Protein 9GYI (pdb70)

Organism: Escherichia coli O157:H7 (NCBI:txid83334)

Radius of gyration: 47.5 Å; Cα contacts (8 Å, |Δi|>4): 2639; chains: 4; bounding box: 88×159×173 Å

B-factor: mean 63.69, std 11.11, range [38.86, 116.5]

Structure (mmCIF, N/CA/C/O backbone):
data_9GYI
#
_entry.id   9GYI
#
loop_
_atom_site.group_PDB
_atom_site.id
_atom_site.type_symbol
_atom_site.label_atom_id
_atom_site.label_alt_id
_atom_site.label_comp_id
_atom_site.label_asym_id
_atom_site.label_entity_id
_atom_site.label_seq_id
_atom_site.pdbx_PDB_ins_code
_atom_site.Cartn_x
_atom_site.Cartn_y
_atom_site.Cartn_z
_atom_site.occupancy
_atom_site.B_iso_or_equiv
_atom_site.auth_seq_id
_atom_site.auth_comp_id
_atom_site.auth_asym_id
_atom_site.auth_atom_id
_atom_site.pdbx_PDB_model_num
ATOM 1 N N . SER A 1 93 ? 505.751 505.967 368.101 1.00 70.25 93 SER B N 1
ATOM 2 C CA . SER A 1 93 ? 504.945 505.390 369.163 1.00 70.62 93 SER B CA 1
ATOM 3 C C . SER A 1 93 ? 505.758 504.365 369.939 1.00 70.44 93 SER B C 1
ATOM 4 O O . SER A 1 93 ? 505.752 503.176 369.622 1.00 69.29 93 SER B O 1
ATOM 7 N N . THR A 1 94 ? 506.460 504.846 370.960 1.00 73.94 94 THR B N 1
ATOM 8 C CA . THR A 1 94 ? 507.219 504.003 371.868 1.00 73.03 94 THR B CA 1
ATOM 9 C C . THR A 1 94 ? 506.734 504.266 373.286 1.00 74.32 94 THR B C 1
ATOM 10 O O . THR A 1 94 ? 506.263 505.361 373.600 1.00 76.92 94 THR B O 1
ATOM 14 N N . GLY A 1 95 ? 506.860 503.253 374.141 1.00 71.45 95 GLY B N 1
ATOM 15 C CA . GLY A 1 95 ? 506.307 503.267 375.485 1.00 68.46 95 GLY B CA 1
ATOM 16 C C . GLY A 1 95 ? 506.617 504.496 376.317 1.00 72.65 95 GLY B C 1
ATOM 17 O O . GLY A 1 95 ? 506.047 504.677 377.398 1.00 74.28 95 GLY B O 1
ATOM 18 N N . VAL A 1 96 ? 507.543 505.322 375.838 1.00 74.49 96 VAL B N 1
ATOM 19 C CA . VAL A 1 96 ? 507.774 506.667 376.361 1.00 75.05 96 VAL B CA 1
ATOM 20 C C . VAL A 1 96 ? 506.424 507.362 376.490 1.00 75.82 96 VAL B C 1
ATOM 21 O O . VAL A 1 96 ? 505.608 507.293 375.559 1.00 75.12 96 VAL B O 1
ATOM 25 N N . PRO A 1 97 ? 506.142 508.027 377.626 1.00 73.04 97 PRO B N 1
ATOM 26 C CA . PRO A 1 97 ? 504.790 508.542 377.889 1.00 69.65 97 PRO B CA 1
ATOM 27 C C . PRO A 1 97 ? 504.145 509.288 376.731 1.00 69.02 97 PRO B C 1
ATOM 28 O O . PRO A 1 97 ? 502.978 509.042 376.411 1.00 70.04 97 PRO B O 1
ATOM 32 N N . ALA A 1 98 ? 504.890 510.187 376.089 1.00 68.36 98 ALA B N 1
ATOM 33 C CA . ALA A 1 98 ? 504.311 511.044 375.062 1.00 69.77 98 ALA B CA 1
ATOM 34 C C . ALA A 1 98 ? 503.769 510.246 373.882 1.00 70.83 98 ALA B C 1
ATOM 35 O O . ALA A 1 98 ? 502.554 510.183 373.685 1.00 72.44 98 ALA B O 1
ATOM 37 N N . ASP A 1 99 ? 504.641 509.593 373.115 1.00 73.20 99 ASP B N 1
ATOM 38 C CA . ASP A 1 99 ? 504.215 508.922 371.886 1.00 73.91 99 ASP B CA 1
ATOM 39 C C . ASP A 1 99 ? 503.684 507.528 372.217 1.00 70.19 99 ASP B C 1
ATOM 40 O O . ASP A 1 99 ? 504.369 506.510 372.095 1.00 72.34 99 ASP B O 1
ATOM 45 N N . GLY A 1 100 ? 502.422 507.484 372.634 1.00 68.86 100 GLY B N 1
ATOM 46 C CA . GLY A 1 100 ? 501.772 506.216 372.902 1.00 67.09 100 GLY B CA 1
ATOM 47 C C . GLY A 1 100 ? 502.112 505.581 374.228 1.00 68.35 100 GLY B C 1
ATOM 48 O O . GLY A 1 100 ? 501.820 504.398 374.427 1.00 71.62 100 GLY B O 1
ATOM 49 N N . GLY A 1 101 ? 502.736 506.318 375.142 1.00 68.99 101 GLY B N 1
ATOM 50 C CA . GLY A 1 101 ? 502.997 505.794 376.467 1.00 67.99 101 GLY B CA 1
ATOM 51 C C . GLY A 1 101 ? 501.835 506.033 377.404 1.00 66.87 101 GLY B C 1
ATOM 52 O O . GLY A 1 101 ? 501.551 505.215 378.284 1.00 70.11 101 GLY B O 1
ATOM 53 N N . TYR A 1 102 ? 501.155 507.169 377.225 1.00 66.15 102 TYR B N 1
ATOM 54 C CA . TYR A 1 102 ? 499.949 507.432 378.000 1.00 67.72 102 TYR B CA 1
ATOM 55 C C . TYR A 1 102 ? 498.864 506.428 377.637 1.00 68.07 102 TYR B C 1
ATOM 56 O O . TYR A 1 102 ? 498.029 506.064 378.473 1.00 71.33 102 TYR B O 1
ATOM 65 N N . THR A 1 103 ? 498.858 505.999 376.376 1.00 64.16 103 THR B N 1
ATOM 66 C CA . THR A 1 103 ? 498.094 504.866 375.869 1.00 63.06 103 THR B CA 1
ATOM 67 C C . THR A 1 103 ? 498.043 503.693 376.836 1.00 65.76 103 THR B C 1
ATOM 68 O O . THR A 1 103 ? 496.981 503.091 377.039 1.00 69.31 103 THR B O 1
ATOM 72 N N . VAL A 1 104 ? 499.183 503.371 377.444 1.00 66.07 104 VAL B N 1
ATOM 73 C CA . VAL A 1 104 ? 499.302 502.187 378.286 1.00 63.92 104 VAL B CA 1
ATOM 74 C C . VAL A 1 104 ? 498.695 502.516 379.646 1.00 64.05 104 VAL B C 1
ATOM 75 O O . VAL A 1 104 ? 499.325 503.176 380.473 1.00 62.74 104 VAL B O 1
ATOM 79 N N . ILE A 1 105 ? 497.464 502.070 379.880 1.00 64.16 105 ILE B N 1
ATOM 80 C CA . ILE A 1 105 ? 496.936 502.069 381.239 1.00 64.05 105 ILE B CA 1
ATOM 81 C C . ILE A 1 105 ? 497.565 500.897 381.978 1.00 64.04 105 ILE B C 1
ATOM 82 O O . ILE A 1 105 ? 497.790 499.834 381.381 1.00 63.93 105 ILE B O 1
ATOM 87 N N . PRO A 1 106 ? 497.868 501.045 383.264 1.00 61.84 106 PRO B N 1
ATOM 88 C CA . PRO A 1 106 ? 498.247 499.881 384.071 1.00 56.33 106 PRO B CA 1
ATOM 89 C C . PRO A 1 106 ? 497.001 499.129 384.521 1.00 58.94 106 PRO B C 1
ATOM 90 O O . PRO A 1 106 ? 496.088 499.710 385.114 1.00 61.06 106 PRO B O 1
ATOM 94 N N . GLU A 1 107 ? 496.957 497.834 384.222 1.00 60.30 107 GLU B N 1
ATOM 95 C CA . GLU A 1 107 ? 495.801 497.012 384.574 1.00 64.10 107 GLU B CA 1
ATOM 96 C C . GLU A 1 107 ? 495.824 496.774 386.076 1.00 66.02 107 GLU B C 1
ATOM 97 O O . GLU A 1 107 ? 496.542 495.902 386.570 1.00 65.18 107 GLU B O 1
ATOM 103 N N . LEU A 1 108 ? 495.038 497.556 386.808 1.00 68.09 108 LEU B N 1
ATOM 104 C CA . LEU A 1 108 ? 494.959 497.432 388.256 1.00 65.39 108 LEU B CA 1
ATOM 105 C C . LEU A 1 108 ? 493.876 496.426 388.625 1.00 69.77 108 LEU B C 1
ATOM 106 O O . LEU A 1 108 ? 492.771 496.461 388.073 1.00 71.21 108 LEU B O 1
ATOM 111 N N . ASN A 1 109 ? 494.200 495.536 389.558 1.00 68.84 109 ASN B N 1
ATOM 112 C CA . ASN A 1 109 ? 493.285 494.479 389.962 1.00 71.63 109 ASN B CA 1
ATOM 113 C C . ASN A 1 109 ? 492.239 495.029 390.925 1.00 76.19 109 ASN B C 1
ATOM 114 O O . ASN A 1 109 ? 492.572 495.732 391.884 1.00 72.65 109 ASN B O 1
ATOM 119 N N . THR A 1 110 ? 490.971 494.705 390.665 1.00 80.23 110 THR B N 1
ATOM 120 C CA . THR A 1 110 ? 489.876 495.267 391.452 1.00 80.99 110 THR B CA 1
ATOM 121 C C . THR A 1 110 ? 489.888 494.732 392.880 1.00 81.61 110 THR B C 1
ATOM 122 O O . THR A 1 110 ? 489.906 495.504 393.846 1.00 80.94 110 THR B O 1
ATOM 126 N N . GLU A 1 111 ? 489.899 493.408 393.034 1.00 80.75 111 GLU B N 1
ATOM 127 C CA . GLU A 1 111 ? 489.834 492.789 394.355 1.00 77.87 111 GLU B CA 1
ATOM 128 C C . GLU A 1 111 ? 491.189 492.900 395.044 1.00 74.67 111 GLU B C 1
ATOM 129 O O . GLU A 1 111 ? 492.163 492.268 394.625 1.00 73.00 111 GLU B O 1
ATOM 135 N N . ILE A 1 112 ? 491.250 493.690 396.109 1.00 72.87 112 ILE B N 1
ATOM 136 C CA . ILE A 1 112 ? 492.476 493.848 396.881 1.00 68.48 112 ILE B CA 1
ATOM 137 C C . ILE A 1 112 ? 492.667 492.630 397.773 1.00 70.06 112 ILE B C 1
ATOM 138 O O . ILE A 1 112 ? 491.732 492.184 398.449 1.00 74.78 112 ILE B O 1
ATOM 143 N N . MET A 1 113 ? 493.881 492.086 397.783 1.00 67.49 113 MET B N 1
ATOM 144 C CA . MET A 1 113 ? 494.198 491.000 398.699 1.00 68.02 113 MET B CA 1
ATOM 145 C C . MET A 1 113 ? 494.342 491.546 400.114 1.00 66.34 113 MET B C 1
ATOM 146 O O . MET A 1 113 ? 495.044 492.536 400.342 1.00 64.02 113 MET B O 1
ATOM 151 N N . ARG A 1 114 ? 493.665 490.905 401.061 1.00 68.90 114 ARG B N 1
ATOM 152 C CA . ARG A 1 114 ? 493.709 491.310 402.457 1.00 69.70 114 ARG B CA 1
ATOM 153 C C . ARG A 1 114 ? 494.747 490.483 403.203 1.00 67.94 114 ARG B C 1
ATOM 154 O O . ARG A 1 114 ? 494.930 489.295 402.920 1.00 69.08 114 ARG B O 1
ATOM 162 N N . MET A 1 115 ? 495.434 491.121 404.148 1.00 66.55 115 MET B N 1
ATOM 163 C CA . MET A 1 115 ? 496.415 490.409 404.957 1.00 69.24 115 MET B CA 1
ATOM 164 C C . MET A 1 115 ? 495.734 489.294 405.739 1.00 74.63 115 MET B C 1
ATOM 165 O O . MET A 1 115 ? 494.698 489.505 406.376 1.00 78.18 115 MET B O 1
ATOM 170 N N . LEU A 1 116 ? 496.321 488.102 405.686 1.00 68.70 116 LEU B N 1
ATOM 171 C CA . LEU A 1 116 ? 495.731 486.934 406.328 1.00 69.26 116 LEU B CA 1
ATOM 172 C C . LEU A 1 116 ? 495.947 487.024 407.835 1.00 72.83 116 LEU B C 1
ATOM 173 O O . LEU A 1 116 ? 497.082 486.932 408.315 1.00 73.64 116 LEU B O 1
ATOM 178 N N . THR A 1 117 ? 494.861 487.201 408.581 1.00 74.54 117 THR B N 1
ATOM 179 C CA . THR A 1 117 ? 494.920 487.375 410.024 1.00 78.33 117 THR B CA 1
ATOM 180 C C . THR A 1 117 ? 495.045 486.024 410.727 1.00 79.77 117 THR B C 1
ATOM 181 O O . THR A 1 117 ? 494.919 484.960 410.118 1.00 78.51 117 THR B O 1
ATOM 185 N N . ASP A 1 118 ? 495.278 486.075 412.036 1.00 80.68 118 ASP B N 1
ATOM 186 C CA . ASP A 1 118 ? 495.732 484.902 412.787 1.00 82.77 118 ASP B CA 1
ATOM 187 C C . ASP A 1 118 ? 494.584 484.065 413.350 1.00 82.82 118 ASP B C 1
ATOM 188 O O . ASP A 1 118 ? 494.562 483.718 414.529 1.00 82.55 118 ASP B O 1
ATOM 193 N N . GLU A 1 119 ? 493.619 483.737 412.487 1.00 82.91 119 GLU B N 1
ATOM 194 C CA . GLU A 1 119 ? 492.738 482.576 412.656 1.00 84.82 119 GLU B CA 1
ATOM 195 C C . GLU A 1 119 ? 491.911 482.627 413.948 1.00 82.10 119 GLU B C 1
ATOM 196 O O . GLU A 1 119 ? 491.332 481.619 414.361 1.00 85.03 119 GLU B O 1
ATOM 202 N N . SER A 1 120 ? 491.817 483.795 414.580 1.00 78.76 120 SER B N 1
ATOM 203 C CA . SER A 1 120 ? 490.984 484.007 415.770 1.00 76.52 120 SER B CA 1
ATOM 204 C C . SER A 1 120 ? 491.225 482.923 416.823 1.00 74.88 120 SER B C 1
ATOM 205 O O . SER A 1 120 ? 490.349 482.126 417.159 1.00 76.88 120 SER B O 1
ATOM 208 N N . THR A 1 121 ? 492.453 482.912 417.343 1.00 72.45 121 THR B N 1
ATOM 209 C CA . THR A 1 121 ? 492.918 481.785 418.147 1.00 70.24 121 THR B CA 1
ATOM 210 C C . THR A 1 121 ? 492.229 481.730 419.510 1.00 66.41 121 THR B C 1
ATOM 211 O O . THR A 1 121 ? 491.825 480.653 419.968 1.00 67.51 121 THR B O 1
ATOM 215 N N . MET A 1 122 ? 492.088 482.881 420.176 1.00 63.99 122 MET B N 1
ATOM 216 C CA . MET A 1 122 ? 491.620 482.884 421.561 1.00 62.08 122 MET B CA 1
ATOM 217 C C . MET A 1 122 ? 490.203 482.338 421.685 1.00 62.47 122 MET B C 1
ATOM 218 O O . MET A 1 122 ? 489.919 481.535 422.582 1.00 64.72 122 MET B O 1
ATOM 223 N N . ARG A 1 123 ? 489.299 482.755 420.798 1.00 60.52 123 ARG B N 1
ATOM 224 C CA . ARG A 1 123 ? 487.914 482.317 420.926 1.00 61.58 123 ARG B CA 1
ATOM 225 C C . ARG A 1 123 ? 487.706 480.878 420.474 1.00 62.71 123 ARG B C 1
ATOM 226 O O . ARG A 1 123 ? 486.631 480.319 420.718 1.00 63.55 123 ARG B O 1
ATOM 234 N N . ARG A 1 124 ? 488.697 480.271 419.825 1.00 63.18 124 ARG B N 1
ATOM 235 C CA . ARG A 1 124 ? 488.733 478.820 419.700 1.00 64.57 124 ARG B CA 1
ATOM 236 C C . ARG A 1 124 ? 489.242 478.169 420.978 1.00 63.00 124 ARG B C 1
ATOM 237 O O . ARG A 1 124 ? 488.710 477.140 421.409 1.00 64.86 124 ARG B O 1
ATOM 245 N N . ILE A 1 125 ? 490.262 478.766 421.594 1.00 61.54 125 ILE B N 1
ATOM 246 C CA . ILE A 1 125 ? 490.881 478.166 422.773 1.00 58.50 125 ILE B CA 1
ATOM 247 C C . ILE A 1 125 ? 490.003 478.362 424.002 1.00 59.16 125 ILE B C 1
ATOM 248 O O . ILE A 1 125 ? 489.552 477.396 424.625 1.00 61.25 125 ILE B O 1
ATOM 253 N N . CYS A 1 126 ? 489.760 479.615 424.373 1.00 58.09 126 CYS B N 1
ATOM 254 C CA . CYS A 1 126 ? 489.036 479.900 425.600 1.00 55.04 126 CYS B CA 1
ATOM 255 C C . CYS A 1 126 ? 487.552 479.594 425.430 1.00 57.60 126 CYS B C 1
ATOM 256 O O . CYS A 1 126 ? 487.051 479.399 424.320 1.00 59.79 126 CYS B O 1
ATOM 259 N N . THR A 1 127 ? 486.848 479.544 426.556 1.00 56.47 127 THR B N 1
ATOM 260 C CA . THR A 1 127 ? 485.400 479.415 426.520 1.00 55.77 127 THR B CA 1
ATOM 261 C C . THR A 1 127 ? 484.777 480.770 426.208 1.00 53.27 127 THR B C 1
ATOM 262 O O . THR A 1 127 ? 485.133 481.791 426.811 1.00 52.06 127 THR B O 1
ATOM 266 N N . VAL A 1 128 ? 483.866 480.779 425.240 1.00 59.09 128 VAL B N 1
ATOM 267 C CA . VAL A 1 128 ? 483.207 481.993 424.781 1.00 58.59 128 VAL B CA 1
ATOM 268 C C . VAL A 1 128 ? 481.785 482.007 425.323 1.00 62.04 128 VAL B C 1
ATOM 269 O O . VAL A 1 128 ? 481.089 480.984 425.319 1.00 67.45 128 VAL B O 1
ATOM 273 N N . LYS A 1 129 ? 481.375 483.163 425.833 1.00 58.31 129 LYS B N 1
ATOM 274 C CA . LYS A 1 129 ? 480.051 483.368 426.391 1.00 63.33 129 LYS B CA 1
ATOM 275 C C . LYS A 1 129 ? 479.363 484.446 425.571 1.00 66.92 129 LYS B C 1
ATOM 276 O O . LYS A 1 129 ? 480.022 485.352 425.058 1.00 65.74 129 LYS B O 1
ATOM 282 N N . LYS A 1 130 ? 478.047 484.337 425.424 1.00 67.48 130 LYS B N 1
ATOM 283 C CA . LYS A 1 130 ? 477.254 485.302 424.665 1.00 66.97 130 LYS B CA 1
ATOM 284 C C . LYS A 1 130 ? 476.183 485.849 425.600 1.00 71.46 130 LYS B C 1
ATOM 285 O O . LYS A 1 130 ? 475.066 485.330 425.658 1.00 78.61 130 LYS B O 1
ATOM 291 N N . ILE A 1 131 ? 476.526 486.903 426.340 1.00 67.40 131 ILE B N 1
ATOM 292 C CA . ILE A 1 131 ? 475.619 487.399 427.370 1.00 72.86 131 ILE B CA 1
ATOM 293 C C . ILE A 1 131 ? 474.845 488.597 426.839 1.00 73.55 131 ILE B C 1
ATOM 294 O O . ILE A 1 131 ? 475.222 489.201 425.828 1.00 73.83 131 ILE B O 1
ATOM 299 N N . SER A 1 132 ? 473.755 488.944 427.522 1.00 73.67 132 SER B N 1
ATOM 300 C CA . SER A 1 132 ? 472.938 490.099 427.177 1.00 71.46 132 SER B CA 1
ATOM 301 C C . SER A 1 132 ? 473.134 491.252 428.154 1.00 71.31 132 SER B C 1
ATOM 302 O O . SER A 1 132 ? 472.274 492.132 428.251 1.00 74.17 132 SER B O 1
ATOM 305 N N . SER A 1 133 ? 474.249 491.262 428.879 1.00 69.63 133 SER B N 1
ATOM 306 C CA . SER A 1 133 ? 474.521 492.255 429.907 1.00 67.94 133 SER B CA 1
ATOM 307 C C . SER A 1 133 ? 475.930 492.801 429.719 1.00 66.28 133 SER B C 1
ATOM 308 O O . SER A 1 133 ? 476.666 492.388 428.819 1.00 71.74 133 SER B O 1
ATOM 311 N N . ASN A 1 134 ? 476.301 493.756 430.572 1.00 62.51 134 ASN B N 1
ATOM 312 C CA . ASN A 1 134 ? 477.645 494.325 430.518 1.00 60.31 134 ASN B CA 1
ATOM 313 C C . ASN A 1 134 ? 478.669 493.428 431.206 1.00 60.93 134 ASN B C 1
ATOM 314 O O . ASN A 1 134 ? 479.825 493.361 430.777 1.00 63.42 134 ASN B O 1
ATOM 319 N N . GLU A 1 135 ? 478.267 492.736 432.269 1.00 63.37 135 GLU B N 1
ATOM 320 C CA . GLU A 1 135 ? 479.183 491.961 433.090 1.00 58.51 135 GLU B CA 1
ATOM 321 C C . GLU A 1 135 ? 478.825 490.485 433.052 1.00 62.31 135 GLU B C 1
ATOM 322 O O . GLU A 1 135 ? 477.647 490.119 433.002 1.00 74.53 135 GLU B O 1
ATOM 328 N N . PHE A 1 136 ? 479.853 489.644 433.074 1.00 54.68 136 PHE B N 1
ATOM 329 C CA . PHE A 1 136 ? 479.702 488.226 433.364 1.00 54.36 136 PHE B CA 1
ATOM 330 C C . PHE A 1 136 ? 480.392 487.964 434.696 1.00 54.23 136 PHE B C 1
ATOM 331 O O . PHE A 1 136 ? 481.560 488.326 434.877 1.00 57.53 136 PHE B O 1
ATOM 339 N N . LYS A 1 137 ? 479.663 487.378 435.637 1.00 57.20 137 LYS B N 1
ATOM 340 C CA . LYS A 1 137 ? 480.156 487.174 436.996 1.00 58.68 137 LYS B CA 1
ATOM 341 C C . LYS A 1 137 ? 480.083 485.686 437.319 1.00 62.77 137 LYS B C 1
ATOM 342 O O . LYS A 1 137 ? 479.024 485.172 437.690 1.00 72.57 137 LYS B O 1
ATOM 348 N N . GLN A 1 138 ? 481.212 484.999 437.174 1.00 58.87 138 GLN B N 1
ATOM 349 C CA . GLN A 1 138 ? 481.306 483.581 437.491 1.00 59.95 138 GLN B CA 1
ATOM 350 C C . GLN A 1 138 ? 481.721 483.419 438.948 1.00 61.65 138 GLN B C 1
ATOM 351 O O . GLN A 1 138 ? 482.792 483.884 439.350 1.00 63.38 138 GLN B O 1
ATOM 357 N N . LEU A 1 139 ? 480.872 482.761 439.733 1.00 60.62 139 LEU B N 1
ATOM 358 C CA . LEU A 1 139 ? 481.201 482.447 441.115 1.00 56.69 139 LEU B CA 1
ATOM 359 C C . LEU A 1 139 ? 482.101 481.221 441.148 1.00 62.75 139 LEU B C 1
ATOM 360 O O . LEU A 1 139 ? 481.766 480.180 440.574 1.00 70.35 139 LEU B O 1
ATOM 365 N N . VAL A 1 140 ? 483.244 481.338 441.819 1.00 61.36 140 VAL B N 1
ATOM 366 C CA . VAL A 1 140 ? 484.222 480.261 441.866 1.00 61.55 140 VAL B CA 1
ATOM 367 C C . VAL A 1 140 ? 484.550 479.941 443.316 1.00 61.50 140 VAL B C 1
ATOM 368 O O . VAL A 1 140 ? 484.473 480.802 444.199 1.00 62.70 140 VAL B O 1
ATOM 372 N N . SER A 1 141 ? 484.905 478.682 443.558 1.00 59.43 141 SER B N 1
ATOM 373 C CA . SER A 1 141 ? 485.305 478.238 444.886 1.00 57.66 141 SER B CA 1
ATOM 374 C C . SER A 1 141 ? 486.767 478.603 445.117 1.00 57.06 141 SER B C 1
ATOM 375 O O . SER A 1 141 ? 487.654 478.104 444.416 1.00 65.35 141 SER B O 1
ATOM 378 N N . ALA A 1 142 ? 487.022 479.472 446.091 1.00 53.90 142 ALA B N 1
ATOM 379 C CA . ALA A 1 142 ? 488.379 479.878 446.423 1.00 57.58 142 ALA B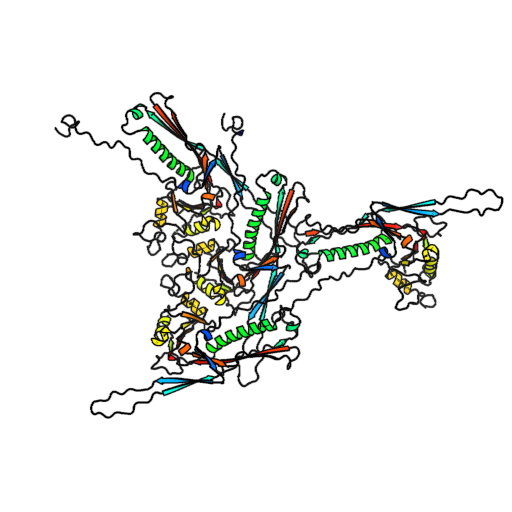 CA 1
ATOM 380 C C . ALA A 1 142 ? 489.041 478.943 447.424 1.00 60.91 142 ALA B C 1
ATOM 381 O O . ALA A 1 142 ? 490.179 479.200 447.832 1.00 62.54 142 ALA B O 1
ATOM 383 N N . GLY A 1 143 ? 488.362 477.873 447.827 1.00 60.67 143 GLY B N 1
ATOM 384 C CA . GLY A 1 143 ? 488.902 476.964 448.818 1.00 60.35 143 GLY B CA 1
ATOM 385 C C . GLY A 1 143 ? 488.779 477.510 450.224 1.00 63.29 143 GLY B C 1
ATOM 386 O O . GLY A 1 143 ? 487.781 478.158 450.556 1.00 63.65 143 GLY B O 1
ATOM 387 N N . GLY A 1 144 ? 489.785 477.261 451.057 1.00 66.15 144 GLY B N 1
ATOM 388 C CA . GLY A 1 144 ? 489.754 477.750 452.422 1.00 68.84 144 GLY B CA 1
ATOM 389 C C . GLY A 1 144 ? 488.783 477.021 453.322 1.00 67.08 144 GLY B C 1
ATOM 390 O O . GLY A 1 144 ? 488.374 477.567 454.352 1.00 66.54 144 GLY B O 1
ATOM 391 N N . ALA A 1 145 ? 488.406 475.794 452.965 1.00 65.27 145 ALA B N 1
ATOM 392 C CA . ALA A 1 145 ? 487.506 474.976 453.774 1.00 62.03 145 ALA B CA 1
ATOM 393 C C . ALA A 1 145 ? 488.361 473.990 454.563 1.00 64.82 145 ALA B C 1
ATOM 394 O O . ALA A 1 145 ? 488.705 472.913 454.068 1.00 64.23 145 ALA B O 1
ATOM 396 N N . THR A 1 146 ? 488.707 474.365 455.792 1.00 65.49 146 THR B N 1
ATOM 397 C CA . THR A 1 146 ? 489.558 473.526 456.621 1.00 65.57 146 THR B CA 1
ATOM 398 C C . THR A 1 146 ? 488.802 472.296 457.108 1.00 63.27 146 THR B C 1
ATOM 399 O O . THR A 1 146 ? 487.590 472.327 457.331 1.00 61.85 146 THR B O 1
ATOM 403 N N . VAL A 1 147 ? 489.537 471.201 457.273 1.00 64.09 147 VAL B N 1
ATOM 404 C CA . VAL A 1 147 ? 489.011 469.965 457.839 1.00 59.27 147 VAL B CA 1
ATOM 405 C C . VAL A 1 147 ? 489.814 469.658 459.094 1.00 58.91 147 VAL B C 1
ATOM 406 O O . VAL A 1 147 ? 491.022 469.400 459.018 1.00 65.29 147 VAL B O 1
ATOM 410 N N . ASN A 1 148 ? 489.146 469.673 460.240 1.00 54.40 148 ASN B N 1
ATOM 411 C CA . ASN A 1 148 ? 489.806 469.425 461.511 1.00 56.31 148 ASN B CA 1
ATOM 412 C C . ASN A 1 148 ? 489.816 467.933 461.825 1.00 59.66 148 ASN B C 1
ATOM 413 O O . ASN A 1 148 ? 489.075 467.139 461.240 1.00 59.01 148 ASN B O 1
ATOM 418 N N . HIS A 1 149 ? 490.677 467.561 462.771 1.00 60.32 149 HIS B N 1
ATOM 419 C CA . HIS A 1 149 ? 490.924 466.164 463.102 1.00 59.59 149 HIS B CA 1
ATOM 420 C C . HIS A 1 149 ? 490.150 465.731 464.345 1.00 60.33 149 HIS B C 1
ATOM 421 O O . HIS A 1 149 ? 489.329 464.814 464.278 1.00 59.27 149 HIS B O 1
ATOM 428 N N . GLY A 1 150 ? 490.375 466.392 465.474 1.00 64.88 150 GLY B N 1
ATOM 429 C CA . GLY A 1 150 ? 489.637 466.044 466.672 1.00 67.30 150 GLY B CA 1
ATOM 430 C C . GLY A 1 150 ? 490.043 464.687 467.228 1.00 65.81 150 GLY B C 1
ATOM 431 O O . GLY A 1 150 ? 490.975 464.031 466.759 1.00 65.59 150 GLY B O 1
ATOM 432 N N . GLU A 1 151 ? 489.301 464.263 468.250 1.00 65.60 151 GLU B N 1
ATOM 433 C CA . GLU A 1 151 ? 489.626 463.036 468.960 1.00 67.65 151 GLU B CA 1
ATOM 434 C C . GLU A 1 151 ? 488.354 462.373 469.462 1.00 69.25 151 GLU B C 1
ATOM 435 O O . GLU A 1 151 ? 487.260 462.940 469.405 1.00 69.70 151 GLU B O 1
ATOM 441 N N . GLU A 1 152 ? 488.520 461.148 469.948 1.00 69.70 152 GLU B N 1
ATOM 442 C CA . GLU A 1 152 ? 487.535 460.524 470.817 1.00 69.29 152 GLU B CA 1
ATOM 443 C C . GLU A 1 152 ? 487.296 461.382 472.051 1.00 73.02 152 GLU B C 1
ATOM 444 O O . GLU A 1 152 ? 488.231 461.677 472.802 1.00 74.88 152 GLU B O 1
ATOM 450 N N . GLY A 1 153 ? 486.043 461.775 472.263 1.00 72.68 153 GLY B N 1
ATOM 451 C CA . GLY A 1 153 ? 485.700 462.551 473.439 1.00 72.88 153 GLY B CA 1
ATOM 452 C C . GLY A 1 153 ? 486.358 463.909 473.516 1.00 70.50 153 GLY B C 1
ATOM 453 O O . GLY A 1 153 ? 486.705 464.361 474.611 1.00 71.38 153 GLY B O 1
ATOM 454 N N . LYS A 1 154 ? 486.550 464.570 472.377 1.00 66.22 154 LYS B N 1
ATOM 455 C CA . LYS A 1 154 ? 487.128 465.905 472.328 1.00 68.49 154 LYS B CA 1
ATOM 456 C C . LYS A 1 154 ? 486.221 466.779 471.475 1.00 68.14 154 LYS B C 1
ATOM 457 O O . LYS A 1 154 ? 485.843 466.385 470.367 1.00 65.19 154 LYS B O 1
ATOM 463 N N . THR A 1 155 ? 485.869 467.954 471.993 1.00 70.60 155 THR B N 1
ATOM 464 C CA . THR A 1 155 ? 484.858 468.788 471.358 1.00 69.49 155 THR B CA 1
ATOM 465 C C . THR A 1 155 ? 485.327 469.261 469.984 1.00 69.04 155 THR B C 1
ATOM 466 O O . THR A 1 155 ? 486.520 469.270 469.668 1.00 74.45 155 THR B O 1
ATOM 470 N N . ARG A 1 156 ? 484.363 469.659 469.160 1.00 64.02 156 ARG B N 1
ATOM 471 C CA . ARG A 1 156 ? 484.604 469.953 467.753 1.00 65.24 156 ARG B CA 1
ATOM 472 C C . ARG A 1 156 ? 484.530 471.458 467.531 1.00 70.49 156 ARG B C 1
ATOM 473 O O . ARG A 1 156 ? 483.485 472.074 467.767 1.00 73.91 156 ARG B O 1
ATOM 481 N N . GLU A 1 157 ? 485.633 472.043 467.071 1.00 69.90 157 GLU B N 1
ATOM 482 C CA . GLU A 1 157 ? 485.657 473.464 466.766 1.00 67.68 157 GLU B CA 1
ATOM 483 C C . GLU A 1 157 ? 485.018 473.731 465.405 1.00 65.36 157 GLU B C 1
ATOM 484 O O . GLU A 1 157 ? 484.927 472.850 464.546 1.00 64.02 157 GLU B O 1
ATOM 490 N N . GLN A 1 158 ? 484.566 474.971 465.221 1.00 66.09 158 GLN B N 1
ATOM 491 C CA . GLN A 1 158 ? 483.930 475.376 463.972 1.00 65.00 158 GLN B CA 1
ATOM 492 C C . GLN A 1 158 ? 484.978 475.572 462.884 1.00 67.20 158 GLN B C 1
ATOM 493 O O . GLN A 1 158 ? 485.833 476.457 462.988 1.00 70.91 158 GLN B O 1
ATOM 499 N N . THR A 1 159 ? 484.903 474.759 461.836 1.00 63.91 159 THR B N 1
ATOM 500 C CA . THR A 1 159 ? 485.813 474.893 460.712 1.00 65.80 159 THR B CA 1
ATOM 501 C C . THR A 1 159 ? 485.417 476.081 459.844 1.00 66.92 159 THR B C 1
ATOM 502 O O . THR A 1 159 ? 484.241 476.442 459.745 1.00 68.42 159 THR B O 1
ATOM 506 N N . SER A 1 160 ? 486.418 476.693 459.215 1.00 65.66 160 SER B N 1
ATOM 507 C CA . SER A 1 160 ? 486.167 477.837 458.351 1.00 66.54 160 SER B CA 1
ATOM 508 C C . SER A 1 160 ? 485.409 477.398 457.104 1.00 65.15 160 SER B C 1
ATOM 509 O O . SER A 1 160 ? 485.782 476.422 456.446 1.00 63.93 160 SER B O 1
ATOM 512 N N . THR A 1 161 ? 484.344 478.125 456.782 1.00 65.49 161 THR B N 1
ATOM 513 C CA . THR A 1 161 ? 483.540 477.799 455.618 1.00 61.35 161 THR B CA 1
ATOM 514 C C . THR A 1 161 ? 484.300 478.137 454.336 1.00 59.28 161 THR B C 1
ATOM 515 O O . THR A 1 161 ? 485.139 479.042 454.324 1.00 63.30 161 THR B O 1
ATOM 519 N N . PRO A 1 162 ? 484.029 477.420 453.245 1.00 56.57 162 PRO B N 1
ATOM 520 C CA . PRO A 1 162 ? 484.701 477.735 451.978 1.00 58.66 162 PRO B CA 1
ATOM 521 C C . PRO A 1 162 ? 484.330 479.126 451.484 1.00 58.28 162 PRO B C 1
ATOM 522 O O . PRO A 1 162 ? 483.211 479.599 451.687 1.00 61.79 162 PRO B O 1
ATOM 526 N N . GLN A 1 163 ? 485.284 479.776 450.827 1.00 56.40 163 GLN B N 1
ATOM 527 C CA . GLN A 1 163 ? 485.100 481.125 450.313 1.00 53.68 163 GLN B CA 1
ATOM 528 C C . GLN A 1 163 ? 484.707 481.091 448.843 1.00 54.70 163 GLN B C 1
ATOM 529 O O . GLN A 1 163 ? 485.054 480.165 448.107 1.00 58.07 163 GLN B O 1
ATOM 535 N N . ILE A 1 164 ? 483.982 482.122 448.419 1.00 53.00 164 ILE B N 1
ATOM 536 C CA . ILE A 1 164 ? 483.543 482.267 447.036 1.00 53.11 164 ILE B CA 1
ATOM 537 C C . ILE A 1 164 ? 484.123 483.560 446.479 1.00 58.19 164 ILE B C 1
ATOM 538 O O . ILE A 1 164 ? 484.072 484.609 447.131 1.00 59.40 164 ILE B O 1
ATOM 543 N N . ASN A 1 165 ? 484.680 483.483 445.275 1.00 56.80 165 ASN B N 1
ATOM 544 C CA . ASN A 1 165 ? 485.225 484.645 444.591 1.00 54.88 165 ASN B CA 1
ATOM 545 C C . ASN A 1 165 ? 484.404 484.945 443.344 1.00 58.61 165 ASN B C 1
ATOM 546 O O . ASN A 1 165 ? 483.841 484.043 442.712 1.00 62.20 165 ASN B O 1
ATOM 551 N N . GLU A 1 166 ? 484.350 486.230 443.003 1.00 56.68 166 GLU B N 1
ATOM 552 C CA . GLU A 1 166 ? 483.475 486.755 441.961 1.00 57.31 166 GLU B CA 1
ATOM 553 C C . GLU A 1 166 ? 484.317 487.565 440.986 1.00 60.21 166 GLU B C 1
ATOM 554 O O . GLU A 1 166 ? 484.827 488.634 441.338 1.00 63.46 166 GLU B O 1
ATOM 560 N N . VAL A 1 167 ? 484.461 487.059 439.766 1.00 58.82 167 VAL B N 1
ATOM 561 C CA . VAL A 1 167 ? 485.222 487.738 438.724 1.00 58.33 167 VAL B CA 1
ATOM 562 C C . VAL A 1 167 ? 484.250 488.581 437.902 1.00 59.33 167 VAL B C 1
ATOM 563 O O . VAL A 1 167 ? 483.296 488.066 437.313 1.00 57.92 167 VAL B O 1
ATOM 567 N N . SER A 1 168 ? 484.477 489.892 437.887 1.00 58.86 168 SER B N 1
ATOM 568 C CA . SER A 1 168 ? 483.627 490.820 437.144 1.00 58.37 168 SER B CA 1
ATOM 569 C C . SER A 1 168 ? 484.232 491.013 435.761 1.00 56.22 168 SER B C 1
ATOM 570 O O . SER A 1 168 ? 485.108 491.854 435.553 1.00 57.56 168 SER B O 1
ATOM 573 N N . ILE A 1 169 ? 483.765 490.223 434.795 1.00 54.17 169 ILE B N 1
ATOM 574 C CA . ILE A 1 169 ? 484.235 490.328 433.416 1.00 49.53 169 ILE B CA 1
ATOM 575 C C . ILE A 1 169 ? 483.365 491.397 432.761 1.00 52.10 169 ILE B C 1
ATOM 576 O O . ILE A 1 169 ? 482.246 491.136 432.319 1.00 55.62 169 ILE B O 1
ATOM 581 N N . LYS A 1 170 ? 483.878 492.624 432.742 1.00 51.50 170 LYS B N 1
ATOM 582 C CA . LYS A 1 170 ? 483.181 493.738 432.116 1.00 53.84 170 LYS B CA 1
ATOM 583 C C . LYS A 1 170 ? 483.300 493.661 430.599 1.00 52.19 170 LYS B C 1
ATOM 584 O O . LYS A 1 170 ? 484.294 493.173 430.055 1.00 51.78 170 LYS B O 1
ATOM 590 N N . LEU A 1 171 ? 482.271 494.150 429.912 1.00 51.28 171 LEU B N 1
ATOM 591 C CA . LEU A 1 171 ? 482.315 494.287 428.463 1.00 48.06 171 LEU B CA 1
ATOM 592 C C . LEU A 1 171 ? 482.734 495.699 428.084 1.00 51.41 171 LEU B C 1
ATOM 593 O O . LEU A 1 171 ? 482.317 496.676 428.713 1.00 54.60 171 LEU B O 1
ATOM 598 N N . TYR A 1 172 ? 483.561 495.799 427.043 1.00 51.43 172 TYR B N 1
ATOM 599 C CA . TYR A 1 172 ? 484.098 497.068 426.595 1.00 50.61 172 TYR B CA 1
ATOM 600 C C . TYR A 1 172 ? 484.108 497.079 425.071 1.00 52.25 172 TYR B C 1
ATOM 601 O O . TYR A 1 172 ? 484.566 496.102 424.449 1.00 55.94 172 TYR B O 1
ATOM 610 N N . PRO A 1 173 ? 483.619 498.148 424.440 1.00 48.93 173 PRO B N 1
ATOM 611 C CA . PRO A 1 173 ? 483.496 498.163 422.976 1.00 52.44 173 PRO B CA 1
ATOM 612 C C . PRO A 1 173 ? 484.837 498.429 422.305 1.00 52.00 173 PRO B C 1
ATOM 613 O O . PRO A 1 173 ? 485.439 499.490 422.488 1.00 57.23 173 PRO B O 1
ATOM 617 N N . VAL A 1 174 ? 485.308 497.455 421.528 1.00 48.26 174 VAL B N 1
ATOM 618 C CA . VAL A 1 174 ? 486.483 497.655 420.688 1.00 50.07 174 VAL B CA 1
ATOM 619 C C . VAL A 1 174 ? 486.019 498.228 419.355 1.00 54.36 174 VAL B C 1
ATOM 620 O O . VAL A 1 174 ? 485.838 497.501 418.372 1.00 58.64 174 VAL B O 1
ATOM 624 N N . TYR A 1 175 ? 485.832 499.542 419.316 1.00 53.14 175 TYR B N 1
ATOM 625 C CA . TYR A 1 175 ? 485.222 500.189 418.167 1.00 53.42 175 TYR B CA 1
ATOM 626 C C . TYR A 1 175 ? 486.257 500.515 417.099 1.00 55.64 175 TYR B C 1
ATOM 627 O O . TYR A 1 175 ? 487.440 500.724 417.385 1.00 61.69 175 TYR B O 1
ATOM 636 N N . ALA A 1 176 ? 485.792 500.550 415.855 1.00 52.37 176 ALA B N 1
ATOM 637 C CA . ALA A 1 176 ? 486.557 501.056 414.727 1.00 49.73 176 ALA B CA 1
ATOM 638 C C . ALA A 1 176 ? 485.732 502.139 414.053 1.00 54.75 176 ALA B C 1
ATOM 639 O O . ALA A 1 176 ? 484.564 501.916 413.710 1.00 60.61 176 ALA B O 1
ATOM 641 N N . TYR A 1 177 ? 486.339 503.308 413.866 1.00 55.64 177 TYR B N 1
ATOM 642 C CA . TYR A 1 177 ? 485.643 504.483 413.341 1.00 57.13 177 TYR B CA 1
ATOM 643 C C . TYR A 1 177 ? 486.452 505.097 412.202 1.00 58.33 177 TYR B C 1
ATOM 644 O O . TYR A 1 177 ? 486.918 506.237 412.296 1.00 60.19 177 TYR B O 1
ATOM 653 N N . PRO A 1 178 ? 486.642 504.358 411.092 1.00 54.84 178 PRO B N 1
ATOM 654 C CA . PRO A 1 178 ? 487.452 504.896 409.991 1.00 55.80 178 PRO B CA 1
ATOM 655 C C . PRO A 1 178 ? 486.695 505.912 409.151 1.00 61.54 178 PRO B C 1
ATOM 656 O O . PRO A 1 178 ? 485.697 505.581 408.503 1.00 65.70 178 PRO B O 1
ATOM 660 N N . ARG A 1 179 ? 487.163 507.156 409.159 1.00 60.81 179 ARG B N 1
ATOM 661 C CA . ARG A 1 179 ? 486.528 508.239 408.412 1.00 62.41 179 ARG B CA 1
ATOM 662 C C . ARG A 1 179 ? 487.042 508.201 406.978 1.00 63.13 179 ARG B C 1
ATOM 663 O O . ARG A 1 179 ? 488.009 508.878 406.623 1.00 65.63 179 ARG B O 1
ATOM 671 N N . THR A 1 180 ? 486.396 507.397 406.134 1.00 60.45 180 THR B N 1
ATOM 672 C CA . THR A 1 180 ? 486.752 507.348 404.723 1.00 57.94 180 THR B CA 1
ATOM 673 C C . THR A 1 180 ? 486.010 508.460 403.997 1.00 61.26 180 THR B C 1
ATOM 674 O O . THR A 1 180 ? 484.915 508.847 404.409 1.00 65.46 180 THR B O 1
ATOM 678 N N . THR A 1 181 ? 486.616 508.994 402.944 1.00 58.65 181 THR B N 1
ATOM 679 C CA . THR A 1 181 ? 485.935 510.022 402.176 1.00 59.25 181 THR B CA 1
ATOM 680 C C . THR A 1 181 ? 484.957 509.394 401.189 1.00 62.95 181 THR B C 1
ATOM 681 O O . THR A 1 181 ? 485.131 508.261 400.729 1.00 66.11 181 THR B O 1
ATOM 685 N N . GLN A 1 182 ? 483.908 510.154 400.866 1.00 61.65 182 GLN B N 1
ATOM 686 C CA . GLN A 1 182 ? 483.011 509.736 399.798 1.00 63.44 182 GLN B CA 1
ATOM 687 C C . GLN A 1 182 ? 483.743 509.701 398.463 1.00 70.65 182 GLN B C 1
ATOM 688 O O . GLN A 1 182 ? 483.335 508.974 397.546 1.00 73.11 182 GLN B O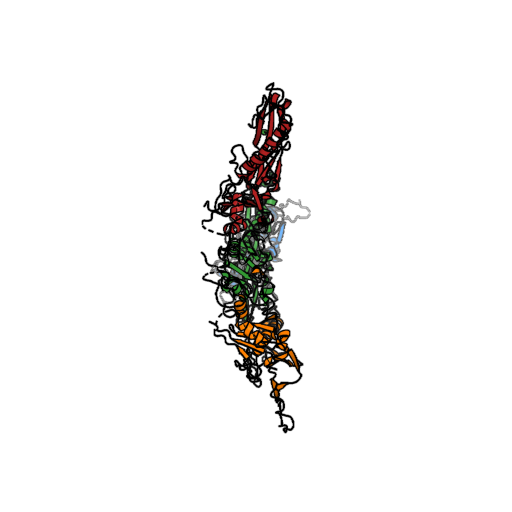 1
ATOM 694 N N . GLU A 1 183 ? 484.825 510.476 398.341 1.00 68.97 183 GLU B N 1
ATOM 695 C CA . GLU A 1 183 ? 485.611 510.498 397.112 1.00 65.54 183 GLU B CA 1
ATOM 696 C C . GLU A 1 183 ? 486.126 509.106 396.770 1.00 68.60 183 GLU B C 1
ATOM 697 O O . GLU A 1 183 ? 485.990 508.642 395.635 1.00 71.33 183 GLU B O 1
ATOM 703 N N . ILE A 1 184 ? 486.716 508.420 397.751 1.00 64.75 184 ILE B N 1
ATOM 704 C CA . ILE A 1 184 ? 487.295 507.105 397.485 1.00 66.35 184 ILE B CA 1
ATOM 705 C C . ILE A 1 184 ? 486.208 506.116 397.085 1.00 69.91 184 ILE B C 1
ATOM 706 O O . ILE A 1 184 ? 486.379 505.317 396.157 1.00 76.25 184 ILE B O 1
ATOM 711 N N . VAL A 1 185 ? 485.072 506.152 397.784 1.00 64.80 185 VAL B N 1
ATOM 712 C CA . VAL A 1 185 ? 483.999 505.198 397.511 1.00 66.71 185 VAL B CA 1
ATOM 713 C C . VAL A 1 185 ? 483.443 505.411 396.108 1.00 70.01 185 VAL B C 1
ATOM 714 O O . VAL A 1 185 ? 483.261 504.457 395.342 1.00 72.65 185 VAL B O 1
ATOM 718 N N . ASP A 1 186 ? 483.183 506.668 395.743 1.00 69.06 186 ASP B N 1
ATOM 719 C CA . ASP A 1 186 ? 482.561 506.937 394.451 1.00 71.01 186 ASP B CA 1
ATOM 720 C C . ASP A 1 186 ? 483.540 506.770 393.294 1.00 72.42 186 ASP B C 1
ATOM 721 O O . ASP A 1 186 ? 483.178 506.215 392.251 1.00 74.63 186 ASP B O 1
ATOM 726 N N . PHE A 1 187 ? 484.780 507.236 393.454 1.00 69.20 187 PHE B N 1
ATOM 727 C CA . PHE A 1 187 ? 485.729 507.214 392.342 1.00 70.68 187 PHE B CA 1
ATOM 728 C C . PHE A 1 187 ? 486.211 505.798 392.046 1.00 74.15 187 PHE B C 1
ATOM 729 O O . PHE A 1 187 ? 486.268 505.379 390.884 1.00 80.03 187 PHE B O 1
ATOM 737 N N . SER A 1 188 ? 486.561 505.048 393.087 1.00 73.64 188 SER B N 1
ATOM 738 C CA . SER A 1 188 ? 487.186 503.749 392.902 1.00 77.38 188 SER B CA 1
ATOM 739 C C . SER A 1 188 ? 486.170 502.704 392.460 1.00 82.99 188 SER B C 1
ATOM 740 O O . SER A 1 188 ? 485.004 502.722 392.867 1.00 82.44 188 SER B O 1
ATOM 743 N N . ASP A 1 189 ? 486.630 501.780 391.621 1.00 85.03 189 ASP B N 1
ATOM 744 C CA . ASP A 1 189 ? 485.839 500.626 391.216 1.00 89.09 189 ASP B CA 1
ATOM 745 C C . ASP A 1 189 ? 486.046 499.431 392.138 1.00 88.82 189 ASP B C 1
ATOM 746 O O . ASP A 1 189 ? 485.466 498.367 391.897 1.00 89.28 189 ASP B O 1
ATOM 751 N N . VAL A 1 190 ? 486.865 499.586 393.180 1.00 85.87 190 VAL B N 1
ATOM 752 C CA . VAL A 1 190 ? 487.152 498.490 394.097 1.00 83.36 190 VAL B CA 1
ATOM 753 C C . VAL A 1 190 ? 485.975 498.238 395.040 1.00 86.03 190 VAL B C 1
ATOM 754 O O . VAL A 1 190 ? 485.851 497.143 395.602 1.00 86.92 190 VAL B O 1
ATOM 758 N N . ASP A 1 191 ? 485.081 499.219 395.194 1.00 87.04 191 ASP B N 1
ATOM 759 C CA . ASP A 1 191 ? 484.044 499.194 396.223 1.00 84.32 191 ASP B CA 1
ATOM 760 C C . ASP A 1 191 ? 484.715 499.090 397.586 1.00 75.00 191 ASP B C 1
ATOM 761 O O . ASP A 1 191 ? 484.588 498.075 398.280 1.00 73.84 191 ASP B O 1
ATOM 766 N N . ILE A 1 192 ? 485.449 500.141 397.960 1.00 70.58 192 ILE B N 1
ATOM 767 C CA . ILE A 1 192 ? 486.341 500.081 399.111 1.00 69.55 192 ILE B CA 1
ATOM 768 C C . ILE A 1 192 ? 485.591 499.917 400.430 1.00 68.27 192 ILE B C 1
ATOM 769 O O . ILE A 1 192 ? 486.217 499.639 401.456 1.00 65.88 192 ILE B O 1
ATOM 774 N N . LEU A 1 193 ? 484.266 500.078 400.445 1.00 70.58 193 LEU B N 1
ATOM 775 C CA . LEU A 1 193 ? 483.522 499.841 401.680 1.00 67.82 193 LEU B CA 1
ATOM 776 C C . LEU A 1 193 ? 483.578 498.374 402.095 1.00 67.55 193 LEU B C 1
ATOM 777 O O . LEU A 1 193 ? 483.779 498.065 403.274 1.00 67.78 193 LEU B O 1
ATOM 782 N N . SER A 1 194 ? 483.404 497.454 401.142 1.00 69.00 194 SER B N 1
ATOM 783 C CA . SER A 1 194 ? 483.484 496.032 401.469 1.00 67.95 194 SER B CA 1
ATOM 784 C C . SER A 1 194 ? 484.893 495.638 401.900 1.00 67.54 194 SER B C 1
ATOM 785 O O . SER A 1 194 ? 485.070 494.884 402.868 1.00 68.37 194 SER B O 1
ATOM 788 N N . TRP A 1 195 ? 485.908 496.139 401.192 1.00 67.34 195 TRP B N 1
ATOM 789 C CA . TRP A 1 195 ? 487.287 495.863 401.577 1.00 65.36 195 TRP B CA 1
ATOM 790 C C . TRP A 1 195 ? 487.584 496.421 402.961 1.00 65.06 195 TRP B C 1
ATOM 791 O O . TRP A 1 195 ? 488.296 495.794 403.753 1.00 68.39 195 TRP B O 1
ATOM 802 N N . LEU A 1 196 ? 487.050 497.604 403.266 1.00 64.83 196 LEU B N 1
ATOM 803 C CA . LEU A 1 196 ? 487.247 498.196 404.582 1.00 64.16 196 LEU B CA 1
ATOM 804 C C . LEU A 1 196 ? 486.551 497.382 405.662 1.00 64.07 196 LEU B C 1
ATOM 805 O O . LEU A 1 196 ? 487.073 497.234 406.767 1.00 64.10 196 LEU B O 1
ATOM 810 N N . THR A 1 197 ? 485.355 496.865 405.370 1.00 64.98 197 THR B N 1
ATOM 811 C CA . THR A 1 197 ? 484.686 496.008 406.344 1.00 64.58 197 THR B CA 1
ATOM 812 C C . THR A 1 197 ? 485.503 494.751 406.605 1.00 65.79 197 THR B C 1
ATOM 813 O O . THR A 1 197 ? 485.633 494.312 407.753 1.00 67.46 197 THR B O 1
ATOM 817 N N . GLY A 1 198 ? 486.073 494.166 405.551 1.00 66.90 198 GLY B N 1
ATOM 818 C CA . GLY A 1 198 ? 486.962 493.029 405.742 1.00 66.81 198 GLY B CA 1
ATOM 819 C C . GLY A 1 198 ? 488.190 493.372 406.567 1.00 64.79 198 GLY B C 1
ATOM 820 O O . GLY A 1 198 ? 488.589 492.610 407.453 1.00 66.91 198 GLY B O 1
ATOM 821 N N . GLU A 1 199 ? 488.805 494.525 406.290 1.00 63.44 199 GLU B N 1
ATOM 822 C CA . GLU A 1 199 ? 489.976 494.956 407.050 1.00 62.93 199 GLU B CA 1
ATOM 823 C C . GLU A 1 199 ? 489.625 495.222 408.508 1.00 64.59 199 GLU B C 1
ATOM 824 O O . GLU A 1 199 ? 490.401 494.888 409.410 1.00 66.15 199 GLU B O 1
ATOM 830 N N . ILE A 1 200 ? 488.470 495.840 408.756 1.00 63.69 200 ILE B N 1
ATOM 831 C CA . ILE A 1 200 ? 488.034 496.116 410.119 1.00 60.42 200 ILE B CA 1
ATOM 832 C C . ILE A 1 200 ? 487.722 494.822 410.854 1.00 61.35 200 ILE B C 1
ATOM 833 O O . ILE A 1 200 ? 487.986 494.704 412.050 1.00 63.61 200 ILE B O 1
ATOM 838 N N . GLY A 1 201 ? 487.172 493.827 410.159 1.00 64.29 201 GLY B N 1
ATOM 839 C CA . GLY A 1 201 ? 486.991 492.525 410.784 1.00 65.01 201 GLY B CA 1
ATOM 840 C C . GLY A 1 201 ? 488.309 491.853 411.124 1.00 64.58 201 GLY B C 1
ATOM 841 O O . GLY A 1 201 ? 488.466 491.270 412.203 1.00 65.63 201 GLY B O 1
ATOM 842 N N . ASP A 1 202 ? 489.277 491.926 410.208 1.00 65.78 202 ASP B N 1
ATOM 843 C CA . ASP A 1 202 ? 490.587 491.340 410.468 1.00 67.30 202 ASP B CA 1
ATOM 844 C C . ASP A 1 202 ? 491.260 492.017 411.656 1.00 64.47 202 ASP B C 1
ATOM 845 O O . ASP A 1 202 ? 491.790 491.348 412.550 1.00 67.55 202 ASP B O 1
ATOM 850 N N . THR A 1 203 ? 491.220 493.350 411.697 1.00 62.46 203 THR B N 1
ATOM 851 C CA . THR A 1 203 ? 491.795 494.074 412.821 1.00 60.39 203 THR B CA 1
ATOM 852 C C . THR A 1 203 ? 490.974 493.903 414.089 1.00 59.75 203 THR B C 1
ATOM 853 O O . THR A 1 203 ? 491.529 494.002 415.182 1.00 60.15 203 THR B O 1
ATOM 857 N N . PHE A 1 204 ? 489.674 493.632 413.970 1.00 61.83 204 PHE B N 1
ATOM 858 C CA . PHE A 1 204 ? 488.875 493.277 415.134 1.00 58.66 204 PHE B CA 1
ATOM 859 C C . PHE A 1 204 ? 489.373 491.981 415.744 1.00 57.82 204 PHE B C 1
ATOM 860 O O . PHE A 1 204 ? 489.538 491.884 416.962 1.00 58.42 204 PHE B O 1
ATOM 868 N N . THR A 1 205 ? 489.634 490.978 414.904 1.00 58.39 205 THR B N 1
ATOM 869 C CA . THR A 1 205 ? 490.205 489.733 415.407 1.00 56.19 205 THR B CA 1
ATOM 870 C C . THR A 1 205 ? 491.588 489.964 416.009 1.00 56.95 205 THR B C 1
ATOM 871 O O . THR A 1 205 ? 491.898 489.441 417.087 1.00 59.85 205 THR B O 1
ATOM 875 N N . GLU A 1 206 ? 492.423 490.757 415.333 1.00 58.15 206 GLU B N 1
ATOM 876 C CA . GLU A 1 206 ? 493.773 491.017 415.829 1.00 57.71 206 GLU B CA 1
ATOM 877 C C . GLU A 1 206 ? 493.741 491.736 417.174 1.00 56.57 206 GLU B C 1
ATOM 878 O O . GLU A 1 206 ? 494.493 491.394 418.093 1.00 60.30 206 GLU B O 1
ATOM 884 N N . THR A 1 207 ? 492.861 492.729 417.313 1.00 56.49 207 THR B N 1
ATOM 885 C CA . THR A 1 207 ? 492.775 493.487 418.555 1.00 56.48 207 THR B CA 1
ATOM 886 C C . THR A 1 207 ? 492.094 492.674 419.648 1.00 57.34 207 THR B C 1
ATOM 887 O O . THR A 1 207 ? 492.399 492.845 420.831 1.00 58.37 207 THR B O 1
ATOM 891 N N . GLU A 1 208 ? 491.183 491.773 419.274 1.00 57.65 208 GLU B N 1
ATOM 892 C CA . GLU A 1 208 ? 490.634 490.833 420.243 1.00 55.21 208 GLU B CA 1
ATOM 893 C C . GLU A 1 208 ? 491.732 489.951 420.813 1.00 57.02 208 GLU B C 1
ATOM 894 O O . GLU A 1 208 ? 491.826 489.758 422.029 1.00 59.72 208 GLU B O 1
ATOM 900 N N . GLU A 1 209 ? 492.592 489.425 419.940 1.00 56.68 209 GLU B N 1
ATOM 901 C CA . GLU A 1 209 ? 493.729 488.637 420.405 1.00 56.76 209 GLU B CA 1
ATOM 902 C C . GLU A 1 209 ? 494.644 489.478 421.289 1.00 56.54 209 GLU B C 1
ATOM 903 O O . GLU A 1 209 ? 495.074 489.035 422.360 1.00 58.42 209 GLU B O 1
ATOM 909 N N . SER A 1 210 ? 494.927 490.711 420.865 1.00 55.44 210 SER B N 1
ATOM 910 C CA . SER A 1 210 ? 495.819 491.578 421.633 1.00 54.41 210 SER B CA 1
ATOM 911 C C . SER A 1 210 ? 495.261 491.860 423.022 1.00 56.25 210 SER B C 1
ATOM 912 O O . SER A 1 210 ? 495.974 491.750 424.024 1.00 59.20 210 SER B O 1
ATOM 915 N N . ASP A 1 211 ? 493.978 492.212 423.104 1.00 57.33 211 ASP B N 1
ATOM 916 C CA . ASP A 1 211 ? 493.366 492.525 424.390 1.00 54.71 211 ASP B CA 1
ATOM 917 C C . ASP A 1 211 ? 493.305 491.294 425.284 1.00 55.55 211 ASP B C 1
ATOM 918 O O . ASP A 1 211 ? 493.705 491.344 426.452 1.00 59.48 211 ASP B O 1
ATOM 923 N N . LEU A 1 212 ? 492.832 490.166 424.744 1.00 53.78 212 LEU B N 1
ATOM 924 C CA . LEU A 1 212 ? 492.701 488.963 425.553 1.00 51.35 212 LEU B CA 1
ATOM 925 C C . LEU A 1 212 ? 494.050 488.368 425.933 1.00 51.13 212 LEU B C 1
ATOM 926 O O . LEU A 1 212 ? 494.111 487.542 426.849 1.00 52.66 212 LEU B O 1
ATOM 931 N N . VAL A 1 213 ? 495.126 488.756 425.250 1.00 52.51 213 VAL B N 1
ATOM 932 C CA . VAL A 1 213 ? 496.461 488.294 425.606 1.00 51.46 213 VAL B CA 1
ATOM 933 C C . VAL A 1 213 ? 497.201 489.381 426.374 1.00 51.71 213 VAL B C 1
ATOM 934 O O . VAL A 1 213 ? 497.573 489.188 427.537 1.00 53.61 213 VAL B O 1
ATOM 938 N N . VAL A 1 214 ? 497.421 490.532 425.738 1.00 52.95 214 VAL B N 1
ATOM 939 C CA . VAL A 1 214 ? 498.102 491.635 426.406 1.00 54.57 214 VAL B CA 1
ATOM 940 C C . VAL A 1 214 ? 497.180 492.846 426.452 1.00 60.15 214 VAL B C 1
ATOM 941 O O . VAL A 1 214 ? 497.204 493.698 425.556 1.00 66.91 214 VAL B O 1
ATOM 945 N N . GLY A 1 215 ? 496.365 492.930 427.499 1.00 54.79 215 GLY B N 1
ATOM 946 C CA . GLY A 1 215 ? 495.576 494.115 427.762 1.00 56.36 215 GLY B CA 1
ATOM 947 C C . GLY A 1 215 ? 495.497 494.356 429.253 1.00 61.95 215 GLY B C 1
ATOM 948 O O . GLY A 1 215 ? 495.001 493.501 429.990 1.00 61.97 215 GLY B O 1
ATOM 949 N N . ASP A 1 216 ? 495.958 495.524 429.710 1.00 67.57 216 ASP B N 1
ATOM 950 C CA . ASP A 1 216 ? 496.120 495.746 431.145 1.00 67.17 216 ASP B CA 1
ATOM 951 C C . ASP A 1 216 ? 494.790 495.711 431.889 1.00 65.91 216 ASP B C 1
ATOM 952 O O . ASP A 1 216 ? 494.766 495.500 433.107 1.00 67.78 216 ASP B O 1
ATOM 957 N N . GLY A 1 217 ? 493.685 495.924 431.187 1.00 65.24 217 GLY B N 1
ATOM 958 C CA . GLY A 1 217 ? 492.379 495.922 431.804 1.00 64.24 217 GLY B CA 1
ATOM 959 C C . GLY A 1 217 ? 491.856 497.276 432.228 1.00 67.64 217 GLY B C 1
ATOM 960 O O . GLY A 1 217 ? 490.839 497.332 432.930 1.00 67.69 217 GLY B O 1
ATOM 961 N N . ASP A 1 218 ? 492.507 498.367 431.821 1.00 71.43 218 ASP B N 1
ATOM 962 C CA . ASP A 1 218 ? 492.029 499.712 432.135 1.00 71.68 218 ASP B CA 1
ATOM 963 C C . ASP A 1 218 ? 490.809 499.976 431.258 1.00 71.28 218 ASP B C 1
ATOM 964 O O . ASP A 1 218 ? 490.869 500.663 430.236 1.00 72.93 218 ASP B O 1
ATOM 969 N N . LYS A 1 219 ? 489.682 499.400 431.679 1.00 68.90 219 LYS B N 1
ATOM 970 C CA . LYS A 1 219 ? 488.459 499.343 430.882 1.00 65.24 219 LYS B CA 1
ATOM 971 C C . LYS A 1 219 ? 488.729 498.683 429.528 1.00 63.04 219 LYS B C 1
ATOM 972 O O . LYS A 1 219 ? 488.401 499.208 428.462 1.00 61.24 219 LYS B O 1
ATOM 978 N N . LYS A 1 220 ? 489.341 497.503 429.603 1.00 64.08 220 LYS B N 1
ATOM 979 C CA . LYS A 1 220 ? 489.621 496.676 428.439 1.00 61.41 220 LYS B CA 1
ATOM 980 C C . LYS A 1 220 ? 489.278 495.235 428.788 1.00 59.95 220 LYS B C 1
ATOM 981 O O . LYS A 1 220 ? 488.830 494.933 429.897 1.00 64.17 220 LYS B O 1
ATOM 987 N N . ALA A 1 221 ? 489.486 494.340 427.828 1.00 54.11 221 ALA B N 1
ATOM 988 C CA . ALA A 1 221 ? 489.409 492.907 428.097 1.00 53.68 221 ALA B CA 1
ATOM 989 C C . ALA A 1 221 ? 490.703 492.492 428.781 1.00 53.18 221 ALA B C 1
ATOM 990 O O . ALA A 1 221 ? 491.746 492.369 428.138 1.00 56.09 221 ALA B O 1
ATOM 992 N N . LYS A 1 222 ? 490.643 492.288 430.095 1.00 54.14 222 LYS B N 1
ATOM 993 C CA . LYS A 1 222 ? 491.841 492.026 430.887 1.00 54.47 222 LYS B CA 1
ATOM 994 C C . LYS A 1 222 ? 492.447 490.691 430.472 1.00 51.95 222 LYS B C 1
ATOM 995 O O . LYS A 1 222 ? 491.854 489.632 430.698 1.00 52.05 222 LYS B O 1
ATOM 1001 N N . GLY A 1 223 ? 493.630 490.742 429.862 1.00 52.93 223 GLY B N 1
ATOM 1002 C CA . GLY A 1 223 ? 494.253 489.538 429.357 1.00 51.42 223 GLY B CA 1
ATOM 1003 C C . GLY A 1 223 ? 494.847 488.678 430.455 1.00 51.71 223 GLY B C 1
ATOM 1004 O O . GLY A 1 223 ? 495.032 489.103 431.596 1.00 55.29 223 GLY B O 1
ATOM 1005 N N . PHE A 1 224 ? 495.155 487.433 430.089 1.00 48.53 224 PHE B N 1
ATOM 1006 C CA . PHE A 1 224 ? 495.730 486.493 431.042 1.00 47.65 224 PHE B CA 1
ATOM 1007 C C . PHE A 1 224 ? 497.209 486.745 431.301 1.00 49.96 224 PHE B C 1
ATOM 1008 O O . PHE A 1 224 ? 497.755 486.200 432.265 1.00 57.36 224 PHE B O 1
ATOM 1016 N N . LEU A 1 225 ? 497.873 487.539 430.465 1.00 48.33 225 LEU B N 1
ATOM 1017 C CA . LEU A 1 225 ? 499.251 487.921 430.743 1.00 49.62 225 LEU B CA 1
ATOM 1018 C C . LEU A 1 225 ? 499.350 489.212 431.541 1.00 55.08 225 LEU B C 1
ATOM 1019 O O . LEU A 1 225 ? 500.331 489.410 432.268 1.00 58.65 225 LEU B O 1
ATOM 1024 N N . SER A 1 226 ? 498.357 490.095 431.417 1.00 55.51 226 SER B N 1
ATOM 1025 C CA . SER A 1 226 ? 498.420 491.383 432.096 1.00 56.56 226 SER B CA 1
ATOM 1026 C C . SER A 1 226 ? 498.083 491.268 433.576 1.00 57.95 226 SER B C 1
ATOM 1027 O O . SER A 1 226 ? 498.471 492.136 434.365 1.00 60.87 226 SER B O 1
ATOM 1030 N N . VAL A 1 227 ? 497.359 490.226 433.969 1.00 57.75 227 VAL B N 1
ATOM 1031 C CA . VAL A 1 227 ? 496.967 490.035 435.364 1.00 59.33 227 VAL B CA 1
ATOM 1032 C C . VAL A 1 227 ? 498.225 489.792 436.191 1.00 59.61 227 VAL B C 1
ATOM 1033 O O . VAL A 1 227 ? 499.223 489.284 435.658 1.00 60.82 227 VAL B O 1
ATOM 1037 N N . PRO A 1 228 ? 498.232 490.138 437.477 1.00 58.68 228 PRO B N 1
ATOM 1038 C CA . PRO A 1 228 ? 499.447 489.971 438.279 1.00 62.00 228 PRO B CA 1
ATOM 1039 C C . PRO A 1 228 ? 499.831 488.507 438.428 1.00 63.25 228 PRO B C 1
ATOM 1040 O O . PRO A 1 228 ? 499.010 487.597 438.306 1.00 62.03 228 PRO B O 1
ATOM 1044 N N . ARG A 1 229 ? 501.121 488.292 438.677 1.00 66.35 229 ARG B N 1
ATOM 1045 C CA . ARG A 1 229 ? 501.708 486.962 438.699 1.00 62.04 229 ARG B CA 1
ATOM 1046 C C . ARG A 1 229 ? 502.549 486.788 439.956 1.00 66.38 229 ARG B C 1
ATOM 1047 O O . ARG A 1 229 ? 503.003 487.760 440.566 1.00 72.08 229 ARG B O 1
ATOM 1055 N N . ALA A 1 230 ? 502.754 485.527 440.335 1.00 61.92 230 ALA B N 1
ATOM 1056 C CA . ALA A 1 230 ? 503.590 485.191 441.478 1.00 65.43 230 ALA B CA 1
ATOM 1057 C C . ALA A 1 230 ? 504.039 483.742 441.349 1.00 65.08 230 ALA B C 1
ATOM 1058 O O . ALA A 1 230 ? 503.279 482.895 440.872 1.00 63.25 230 ALA B O 1
ATOM 1060 N N . GLU A 1 231 ? 505.274 483.467 441.775 1.00 67.31 231 GLU B N 1
ATOM 1061 C CA . GLU A 1 231 ? 505.842 482.118 441.724 1.00 67.07 231 GLU B CA 1
ATOM 1062 C C . GLU A 1 231 ? 505.332 481.327 442.925 1.00 69.56 231 GLU B C 1
ATOM 1063 O O . GLU A 1 231 ? 506.057 481.042 443.882 1.00 73.67 231 GLU B O 1
ATOM 1069 N N . LYS A 1 232 ? 504.052 480.962 442.866 1.00 66.53 232 LYS B N 1
ATOM 1070 C CA . LYS A 1 232 ? 503.403 480.241 443.950 1.00 68.31 232 LYS B CA 1
ATOM 1071 C C . LYS A 1 232 ? 502.454 479.210 443.360 1.00 67.59 232 LYS B C 1
ATOM 1072 O O . LYS A 1 232 ? 501.830 479.443 442.321 1.00 66.59 232 LYS B O 1
ATOM 1078 N N . ASN A 1 233 ? 502.350 478.067 444.035 1.00 66.64 233 ASN B N 1
ATOM 1079 C CA . ASN A 1 233 ? 501.439 477.014 443.612 1.00 63.53 233 ASN B CA 1
ATOM 1080 C C . ASN A 1 233 ? 499.999 477.392 443.953 1.00 67.20 233 ASN B C 1
ATOM 1081 O O . ASN A 1 233 ? 499.733 478.402 444.606 1.00 71.22 233 ASN B O 1
ATOM 1086 N N . ASP A 1 234 ? 499.058 476.559 443.499 1.00 68.14 234 ASP B N 1
ATOM 1087 C CA . ASP A 1 234 ? 497.639 476.898 443.613 1.00 68.24 234 ASP B CA 1
ATOM 1088 C C . ASP A 1 234 ? 497.224 477.127 445.061 1.00 68.67 234 ASP B C 1
ATOM 1089 O O . ASP A 1 234 ? 496.451 478.046 445.356 1.00 69.28 234 ASP B O 1
ATOM 1094 N N . LYS A 1 235 ? 497.724 476.300 445.981 1.00 68.15 235 LYS B N 1
ATOM 1095 C CA . LYS A 1 235 ? 497.353 476.444 447.385 1.00 67.62 235 LYS B CA 1
ATOM 1096 C C . LYS A 1 235 ? 497.883 477.751 447.967 1.00 66.60 235 LYS B C 1
ATOM 1097 O O . LYS A 1 235 ? 497.154 478.482 448.650 1.00 65.69 235 LYS B O 1
ATOM 1103 N N . GLU A 1 236 ? 499.153 478.063 447.705 1.00 67.86 236 GLU B N 1
ATOM 1104 C CA . GLU A 1 236 ? 499.778 479.230 448.321 1.00 69.65 236 GLU B CA 1
ATOM 1105 C C . GLU A 1 236 ? 499.413 480.525 447.604 1.00 66.94 236 GLU B C 1
ATOM 1106 O O . GLU A 1 236 ? 499.319 481.581 448.240 1.00 69.50 236 GLU B O 1
ATOM 1112 N N . ARG A 1 237 ? 499.198 480.465 446.293 1.00 66.57 237 ARG B N 1
ATOM 1113 C CA . ARG A 1 237 ? 498.980 481.666 445.500 1.00 67.66 237 ARG B CA 1
ATOM 1114 C C . ARG A 1 237 ? 497.593 482.246 445.744 1.00 66.15 237 ARG B C 1
ATOM 1115 O O . ARG A 1 237 ? 496.646 481.535 446.090 1.00 65.52 237 ARG B O 1
ATOM 1123 N N . ASP A 1 238 ? 497.480 483.556 445.546 1.00 67.62 238 ASP B N 1
ATOM 1124 C CA . ASP A 1 238 ? 496.180 484.204 445.575 1.00 67.98 238 ASP B CA 1
ATOM 1125 C C . ASP A 1 238 ? 495.382 483.817 444.331 1.00 67.59 238 ASP B C 1
ATOM 1126 O O . ASP A 1 238 ? 495.938 483.432 443.300 1.00 69.98 238 ASP B O 1
ATOM 1131 N N . PHE A 1 239 ? 494.056 483.903 444.445 1.00 65.01 239 PHE B N 1
ATOM 1132 C CA . PHE A 1 239 ? 493.194 483.501 443.336 1.00 63.76 239 PHE B CA 1
ATOM 1133 C C . PHE A 1 239 ? 493.402 484.387 442.113 1.00 65.47 239 PHE B C 1
ATOM 1134 O O . PHE A 1 239 ? 493.518 483.890 440.988 1.00 63.79 239 PHE B O 1
ATOM 1142 N N . GLY A 1 240 ? 493.443 485.705 442.313 1.00 66.13 240 GLY B N 1
ATOM 1143 C CA . GLY A 1 240 ? 493.521 486.613 441.179 1.00 66.80 240 GLY B CA 1
ATOM 1144 C C . GLY A 1 240 ? 494.799 486.454 440.380 1.00 66.27 240 GLY B C 1
ATOM 1145 O O . GLY A 1 240 ? 494.793 486.562 439.152 1.00 64.01 240 GLY B O 1
ATOM 1146 N N . THR A 1 241 ? 495.909 486.196 441.063 1.00 66.35 241 THR B N 1
ATOM 1147 C CA . THR A 1 241 ? 497.202 486.071 440.413 1.00 63.14 241 THR B CA 1
ATOM 1148 C C . THR A 1 241 ? 497.330 484.720 439.710 1.00 61.53 241 THR B C 1
ATOM 1149 O O . THR A 1 241 ? 496.533 483.800 439.911 1.00 62.29 241 THR B O 1
ATOM 1153 N N . LEU A 1 242 ? 498.355 484.613 438.868 1.00 62.81 242 LEU B N 1
ATOM 1154 C CA . LEU A 1 242 ? 498.678 483.387 438.155 1.00 59.81 242 LEU B CA 1
ATOM 1155 C C . LEU A 1 242 ? 500.058 482.895 438.568 1.00 63.57 242 LEU B C 1
ATOM 1156 O O . LEU A 1 242 ? 500.879 483.651 439.095 1.00 65.29 242 LEU B O 1
ATOM 1161 N N . GLN A 1 243 ? 500.309 481.613 438.321 1.00 61.95 243 GLN B N 1
ATOM 1162 C CA . GLN A 1 243 ? 501.601 481.003 438.623 1.00 61.46 243 GLN B CA 1
ATOM 1163 C C . GLN A 1 243 ? 502.526 481.233 437.437 1.00 57.84 243 GLN B C 1
ATOM 1164 O O . GLN A 1 243 ? 502.342 480.651 436.365 1.00 56.23 243 GLN B O 1
ATOM 1170 N N . VAL A 1 244 ? 503.509 482.099 437.626 1.00 61.25 244 VAL B N 1
ATOM 1171 C CA . VAL A 1 244 ? 504.505 482.395 436.605 1.00 59.72 244 VAL B CA 1
ATOM 1172 C C . VAL A 1 244 ? 505.788 481.650 436.945 1.00 61.56 244 VAL B C 1
ATOM 1173 O O . VAL A 1 244 ? 506.140 481.462 438.114 1.00 65.41 244 VAL B O 1
ATOM 1177 N N . ILE A 1 245 ? 506.487 481.201 435.907 1.00 63.17 245 ILE B N 1
ATOM 1178 C CA . ILE A 1 245 ? 507.751 480.492 436.049 1.00 64.23 245 ILE B CA 1
ATOM 1179 C C . ILE A 1 245 ? 508.848 481.351 435.436 1.00 67.48 245 ILE B C 1
ATOM 1180 O O . ILE A 1 245 ? 508.765 481.728 434.261 1.00 71.51 245 ILE B O 1
ATOM 1185 N N . LYS A 1 246 ? 509.874 481.655 436.232 1.00 65.43 246 LYS B N 1
ATOM 1186 C CA . LYS A 1 246 ? 510.997 482.486 435.802 1.00 69.28 246 LYS B CA 1
ATOM 1187 C C . LYS A 1 246 ? 512.288 481.712 436.019 1.00 73.47 246 LYS B C 1
ATOM 1188 O O . LYS A 1 246 ? 512.913 481.807 437.085 1.00 77.33 246 LYS B O 1
ATOM 1194 N N . PRO A 1 247 ? 512.719 480.934 435.033 1.00 71.18 247 PRO B N 1
ATOM 1195 C CA . PRO A 1 247 ? 513.969 480.184 435.167 1.00 71.51 247 PRO B CA 1
ATOM 1196 C C . PRO A 1 247 ? 515.190 481.079 435.011 1.00 76.27 247 PRO B C 1
ATOM 1197 O O . PRO A 1 247 ? 515.148 482.143 434.390 1.00 78.65 247 PRO B O 1
ATOM 1201 N N . SER A 1 248 ? 516.294 480.620 435.593 1.00 76.92 248 SER B N 1
ATOM 1202 C CA . SER A 1 248 ? 517.560 481.340 435.512 1.00 77.78 248 SER B CA 1
ATOM 1203 C C . SER A 1 248 ? 518.739 480.408 435.775 1.00 74.02 248 SER B C 1
ATOM 1204 O O . SER A 1 248 ? 518.971 479.458 435.027 1.00 68.07 248 SER B O 1
ATOM 1207 N N . SER A 1 255 ? 517.326 475.563 426.738 1.00 58.85 255 SER B N 1
ATOM 1208 C CA . SER A 1 255 ? 516.720 474.303 427.151 1.00 62.44 255 SER B CA 1
ATOM 1209 C C . SER A 1 255 ? 515.215 474.455 427.341 1.00 63.43 255 SER B C 1
ATOM 1210 O O . SER A 1 255 ? 514.719 475.557 427.583 1.00 63.97 255 SER B O 1
ATOM 1213 N N . ALA A 1 256 ? 514.488 473.341 427.236 1.00 57.87 256 ALA B N 1
ATOM 1214 C CA . ALA A 1 256 ? 513.032 473.332 427.324 1.00 57.07 256 ALA B CA 1
ATOM 1215 C C . ALA A 1 256 ? 512.537 472.734 428.640 1.00 56.91 256 ALA B C 1
ATOM 1216 O O . ALA A 1 256 ? 511.395 472.278 428.732 1.00 55.29 256 ALA B O 1
ATOM 1218 N N . ASP A 1 257 ? 513.387 472.732 429.665 1.00 58.21 257 ASP B N 1
ATOM 1219 C CA . ASP A 1 257 ? 513.019 472.323 431.019 1.00 57.83 257 ASP B CA 1
ATOM 1220 C C . ASP A 1 257 ? 511.889 473.178 431.596 1.00 57.33 257 ASP B C 1
ATOM 1221 O O . ASP A 1 257 ? 510.949 472.629 432.196 1.00 59.40 257 ASP B O 1
ATOM 1226 N N . PRO A 1 258 ? 511.932 474.511 431.458 1.00 53.70 258 PRO B N 1
ATOM 1227 C CA . PRO A 1 258 ? 510.827 475.321 431.992 1.00 55.78 258 PRO B CA 1
ATOM 1228 C C . PRO A 1 258 ? 509.480 474.986 431.384 1.00 55.44 258 PRO B C 1
ATOM 1229 O O . PRO A 1 258 ? 508.460 475.223 432.031 1.00 60.15 258 PRO B O 1
ATOM 1233 N N . LEU A 1 259 ? 509.435 474.430 430.172 1.00 52.37 259 LEU B N 1
ATOM 1234 C CA . LEU A 1 259 ? 508.154 474.015 429.606 1.00 51.11 259 LEU B CA 1
ATOM 1235 C C . LEU A 1 259 ? 507.552 472.847 430.380 1.00 53.10 259 LEU B C 1
ATOM 1236 O O . LEU A 1 259 ? 506.340 472.816 430.626 1.00 56.60 259 LEU B O 1
ATOM 1241 N N . ILE A 1 260 ? 508.377 471.872 430.767 1.00 54.82 260 ILE B N 1
ATOM 1242 C CA . ILE A 1 260 ? 507.880 470.780 431.599 1.00 50.55 260 ILE B CA 1
ATOM 1243 C C . ILE A 1 260 ? 507.491 471.299 432.977 1.00 52.15 260 ILE B C 1
ATOM 1244 O O . ILE A 1 260 ? 506.469 470.886 433.549 1.00 54.58 260 ILE B O 1
ATOM 1249 N N . ASP A 1 261 ? 508.298 472.208 433.534 1.00 53.98 261 ASP B N 1
ATOM 1250 C CA . ASP A 1 261 ? 507.914 472.855 434.786 1.00 56.90 261 ASP B CA 1
ATOM 1251 C C . ASP A 1 261 ? 506.555 473.534 434.654 1.00 58.78 261 ASP B C 1
ATOM 1252 O O . ASP A 1 261 ? 505.730 473.480 435.573 1.00 63.77 261 ASP B O 1
ATOM 1257 N N . LEU A 1 262 ? 506.304 474.163 433.505 1.00 56.44 262 LEU B N 1
ATOM 1258 C CA . LEU A 1 262 ? 505.046 474.862 433.274 1.00 53.49 262 LEU B CA 1
ATOM 1259 C C . LEU A 1 262 ? 503.883 473.885 433.170 1.00 52.54 262 LEU B C 1
ATOM 1260 O O . LEU A 1 262 ? 502.810 474.125 433.735 1.00 57.51 262 LEU B O 1
ATOM 1265 N N . LYS A 1 263 ? 504.074 472.783 432.437 1.00 49.95 263 LYS B N 1
ATOM 1266 C CA . LYS A 1 263 ? 503.002 471.803 432.299 1.00 48.45 263 LYS B CA 1
ATOM 1267 C C . LYS A 1 263 ? 502.639 471.190 433.641 1.00 53.14 263 LYS B C 1
ATOM 1268 O O . LYS A 1 263 ? 501.454 471.030 433.956 1.00 57.75 263 LYS B O 1
ATOM 1274 N N . PHE A 1 264 ? 503.637 470.843 434.446 1.00 53.37 264 PHE B N 1
ATOM 1275 C CA . PHE A 1 264 ? 503.347 470.220 435.728 1.00 54.16 264 PHE B CA 1
ATOM 1276 C C . PHE A 1 264 ? 503.055 471.239 436.820 1.00 56.07 264 PHE B C 1
ATOM 1277 O O . PHE A 1 264 ? 502.730 470.846 437.945 1.00 59.85 264 PHE B O 1
ATOM 1285 N N . ALA A 1 265 ? 503.164 472.534 436.517 1.00 54.49 265 ALA B N 1
ATOM 1286 C CA . ALA A 1 265 ? 502.555 473.540 437.378 1.00 56.44 265 ALA B CA 1
ATOM 1287 C C . ALA A 1 265 ? 501.039 473.400 437.370 1.00 59.01 265 ALA B C 1
ATOM 1288 O O . ALA A 1 265 ? 500.384 473.600 438.399 1.00 63.28 265 ALA B O 1
ATOM 1290 N N . LEU A 1 266 ? 500.468 473.064 436.215 1.00 56.06 266 LEU B N 1
ATOM 1291 C CA . LEU A 1 266 ? 499.063 472.696 436.143 1.00 57.09 266 LEU B CA 1
ATOM 1292 C C . LEU A 1 266 ? 498.811 471.411 436.920 1.00 60.48 266 LEU B C 1
ATOM 1293 O O . LEU A 1 266 ? 499.672 470.532 437.012 1.00 61.33 266 LEU B O 1
ATOM 1298 N N . ARG A 1 267 ? 497.613 471.307 437.483 1.00 58.86 267 ARG B N 1
ATOM 1299 C CA . ARG A 1 267 ? 497.214 470.075 438.139 1.00 60.00 267 ARG B CA 1
ATOM 1300 C C . ARG A 1 267 ? 496.736 469.065 437.098 1.00 56.74 267 ARG B C 1
ATOM 1301 O O . ARG A 1 267 ? 496.489 469.401 435.937 1.00 55.34 267 ARG B O 1
ATOM 1309 N N . LYS A 1 268 ? 496.620 467.806 437.532 1.00 61.44 268 LYS B N 1
ATOM 1310 C CA . LYS A 1 268 ? 496.399 466.705 436.596 1.00 60.20 268 LYS B CA 1
ATOM 1311 C C . LYS A 1 268 ? 495.129 466.899 435.775 1.00 60.01 268 LYS B C 1
ATOM 1312 O O . LYS A 1 268 ? 495.092 466.558 434.587 1.00 59.99 268 LYS B O 1
ATOM 1318 N N . LYS A 1 269 ? 494.077 467.443 436.389 1.00 59.38 269 LYS B N 1
ATOM 1319 C CA . LYS A 1 269 ? 492.802 467.559 435.690 1.00 61.47 269 LYS B CA 1
ATOM 1320 C C . LYS A 1 269 ? 492.847 468.601 434.579 1.00 60.30 269 LYS B C 1
ATOM 1321 O O . LYS A 1 269 ? 492.132 468.465 433.579 1.00 60.33 269 LYS B O 1
ATOM 1327 N N . TYR A 1 270 ? 493.665 469.643 434.729 1.00 60.09 270 TYR B N 1
ATOM 1328 C CA . TYR A 1 270 ? 493.730 470.669 433.696 1.00 56.27 270 TYR B CA 1
ATOM 1329 C C . TYR A 1 270 ? 494.526 470.196 432.487 1.00 57.19 270 TYR B C 1
ATOM 1330 O O . TYR A 1 270 ? 494.244 470.608 431.357 1.00 56.63 270 TYR B O 1
ATOM 1339 N N . ARG A 1 271 ? 495.507 469.317 432.711 1.00 57.70 271 ARG B N 1
ATOM 1340 C CA . ARG A 1 271 ? 496.412 468.895 431.644 1.00 54.61 271 ARG B CA 1
ATOM 1341 C C . ARG A 1 271 ? 495.658 468.242 430.493 1.00 55.67 271 ARG B C 1
ATOM 1342 O O . ARG A 1 271 ? 496.051 468.377 429.327 1.00 58.74 271 ARG B O 1
ATOM 1350 N N . LYS A 1 272 ? 494.583 467.515 430.805 1.00 57.43 272 LYS B N 1
ATOM 1351 C CA . LYS A 1 272 ? 493.850 466.778 429.780 1.00 60.11 272 LYS B CA 1
ATOM 1352 C C . LYS A 1 272 ? 493.282 467.713 428.719 1.00 58.52 272 LYS B C 1
ATOM 1353 O O . LYS A 1 272 ? 493.391 467.447 427.517 1.00 61.31 272 LYS B O 1
ATOM 1359 N N . ASN A 1 273 ? 492.677 468.821 429.144 1.00 57.86 273 ASN B N 1
ATOM 1360 C CA . ASN A 1 273 ? 492.035 469.757 428.232 1.00 58.55 273 ASN B CA 1
ATOM 1361 C C . ASN A 1 273 ? 492.822 471.050 428.060 1.00 56.65 273 ASN B C 1
ATOM 1362 O O . ASN A 1 273 ? 492.312 471.997 427.451 1.00 54.58 273 ASN B O 1
ATOM 1367 N N . ALA A 1 274 ? 494.046 471.116 428.575 1.00 56.85 274 ALA B N 1
ATOM 1368 C CA . ALA A 1 274 ? 494.854 472.316 428.435 1.00 52.40 274 ALA B CA 1
ATOM 1369 C C . ALA A 1 274 ? 495.474 472.391 427.042 1.00 48.15 274 ALA B C 1
ATOM 1370 O O . ALA A 1 274 ? 495.549 471.401 426.309 1.00 51.69 274 ALA B O 1
ATOM 1372 N N . VAL A 1 275 ? 495.923 473.591 426.683 1.00 45.59 275 VAL B N 1
ATOM 1373 C CA . VAL A 1 275 ? 496.518 473.830 425.373 1.00 44.15 275 VAL B CA 1
ATOM 1374 C C . VAL A 1 275 ? 497.572 474.922 425.509 1.00 43.51 275 VAL B C 1
ATOM 1375 O O . VAL A 1 275 ? 497.381 475.905 426.230 1.00 47.77 275 VAL B O 1
ATOM 1379 N N . TRP A 1 276 ? 498.697 474.727 424.827 1.00 44.73 276 TRP B N 1
ATOM 1380 C CA . TRP A 1 276 ? 499.796 475.680 424.853 1.00 45.47 276 TRP B CA 1
ATOM 1381 C C . TRP A 1 276 ? 499.466 476.893 423.996 1.00 52.99 276 TRP B C 1
ATOM 1382 O O . TRP A 1 276 ? 498.802 476.779 422.964 1.00 56.60 276 TRP B O 1
ATOM 1393 N N . VAL A 1 277 ? 499.952 478.062 424.416 1.00 49.35 277 VAL B N 1
ATOM 1394 C CA . VAL A 1 277 ? 499.886 479.272 423.607 1.00 49.69 277 VAL B CA 1
ATOM 1395 C C . VAL A 1 277 ? 501.271 479.909 423.574 1.00 51.99 277 VAL B C 1
ATOM 1396 O O . VAL A 1 277 ? 501.903 480.112 424.624 1.00 57.01 277 VAL B O 1
ATOM 1400 N N . VAL A 1 278 ? 501.747 480.202 422.362 1.00 52.10 278 VAL B N 1
ATOM 1401 C CA . VAL A 1 278 ? 503.098 480.713 422.162 1.00 51.83 278 VAL B CA 1
ATOM 1402 C C . VAL A 1 278 ? 503.068 481.801 421.099 1.00 57.42 278 VAL B C 1
ATOM 1403 O O . VAL A 1 278 ? 502.228 481.791 420.196 1.00 59.60 278 VAL B O 1
ATOM 1407 N N . ASN A 1 279 ? 503.996 482.746 421.218 1.00 58.53 279 ASN B N 1
ATOM 1408 C CA . ASN A 1 279 ? 504.258 483.690 420.145 1.00 59.46 279 ASN B CA 1
ATOM 1409 C C . ASN A 1 279 ? 505.003 482.987 419.012 1.00 58.60 279 ASN B C 1
ATOM 1410 O O . ASN A 1 279 ? 505.613 481.931 419.197 1.00 60.81 279 ASN B O 1
ATOM 1415 N N . SER A 1 280 ? 504.937 483.582 417.818 1.00 59.24 280 SER B N 1
ATOM 1416 C CA . SER A 1 280 ? 505.659 483.021 416.681 1.00 59.02 280 SER B CA 1
ATOM 1417 C C . SER A 1 280 ? 507.157 482.984 416.952 1.00 57.59 280 SER B C 1
ATOM 1418 O O . SER A 1 280 ? 507.828 481.990 416.647 1.00 56.88 280 SER B O 1
ATOM 1421 N N . THR A 1 281 ? 507.699 484.058 417.530 1.00 59.05 281 THR B N 1
ATOM 1422 C CA . THR A 1 281 ? 509.106 484.065 417.915 1.00 58.13 281 THR B CA 1
ATOM 1423 C C . THR A 1 281 ? 509.396 483.015 418.981 1.00 58.43 281 THR B C 1
ATOM 1424 O O . THR A 1 281 ? 510.405 482.304 418.901 1.00 61.73 281 THR B O 1
ATOM 1428 N N . THR A 1 282 ? 508.523 482.897 419.986 1.00 60.88 282 THR B N 1
ATOM 1429 C CA . THR A 1 282 ? 508.728 481.878 421.011 1.00 56.39 282 THR B CA 1
ATOM 1430 C C . THR A 1 282 ? 508.562 480.480 420.434 1.00 53.98 282 THR B C 1
ATOM 1431 O O . THR A 1 282 ? 509.261 479.550 420.845 1.00 56.06 282 THR B O 1
ATOM 1435 N N . ALA A 1 283 ? 507.639 480.309 419.484 1.00 54.27 283 ALA B N 1
ATOM 1436 C CA . ALA A 1 283 ? 507.494 479.013 418.828 1.00 52.49 283 ALA B CA 1
ATOM 1437 C C . ALA A 1 283 ? 508.756 478.645 418.057 1.00 54.06 283 ALA B C 1
ATOM 1438 O O . ALA A 1 283 ? 509.194 477.488 418.081 1.00 56.80 283 ALA B O 1
ATOM 1440 N N . ALA A 1 284 ? 509.349 479.618 417.360 1.00 54.82 284 ALA B N 1
ATOM 1441 C CA . ALA A 1 284 ? 510.624 479.380 416.691 1.00 51.66 284 ALA B CA 1
ATOM 1442 C C . ALA A 1 284 ? 511.703 478.994 417.693 1.00 52.12 284 ALA B C 1
ATOM 1443 O O . ALA A 1 284 ? 512.447 478.028 417.486 1.00 54.06 284 ALA B O 1
ATOM 1445 N N . LYS A 1 285 ? 511.795 479.741 418.794 1.00 53.24 285 LYS B N 1
ATOM 1446 C CA . LYS A 1 285 ? 512.812 479.458 419.800 1.00 52.50 285 LYS B CA 1
ATOM 1447 C C . LYS A 1 285 ? 512.611 478.081 420.421 1.00 52.24 285 LYS B C 1
ATOM 1448 O O . LYS A 1 285 ? 513.585 477.417 420.793 1.00 53.85 285 LYS B O 1
ATOM 1454 N N . LEU A 1 286 ? 511.358 477.638 420.538 1.00 52.17 286 LEU B N 1
ATOM 1455 C CA . LEU A 1 286 ? 511.083 476.296 421.039 1.00 51.41 286 LEU B CA 1
ATOM 1456 C C . LEU A 1 286 ? 511.489 475.236 420.024 1.00 54.51 286 LEU B C 1
ATOM 1457 O O . LEU A 1 286 ? 512.063 474.204 420.392 1.00 58.41 286 LEU B O 1
ATOM 1462 N N . GLN A 1 287 ? 511.192 475.465 418.743 1.00 52.64 287 GLN B N 1
ATOM 1463 C CA . GLN A 1 287 ? 511.629 474.531 417.714 1.00 49.88 287 GLN B CA 1
ATOM 1464 C C . GLN A 1 287 ? 513.143 474.532 417.540 1.00 52.84 287 GLN B C 1
ATOM 1465 O O . GLN A 1 287 ? 513.692 473.561 417.008 1.00 56.21 287 GLN B O 1
ATOM 1471 N N . LYS A 1 288 ? 513.826 475.587 417.976 1.00 53.25 288 LYS B N 1
ATOM 1472 C CA . LYS A 1 288 ? 515.280 475.657 417.926 1.00 52.67 288 LYS B CA 1
ATOM 1473 C C . LYS A 1 288 ? 515.942 475.088 419.175 1.00 56.01 288 LYS B C 1
ATOM 1474 O O . LYS A 1 288 ? 517.172 475.134 419.284 1.00 59.99 288 LYS B O 1
ATOM 1480 N N . VAL A 1 289 ? 515.161 474.560 420.118 1.00 54.15 289 VAL B N 1
ATOM 1481 C CA . VAL A 1 289 ? 515.731 473.839 421.249 1.00 54.47 289 VAL B CA 1
ATOM 1482 C C . VAL A 1 289 ? 516.320 472.527 420.749 1.00 55.05 289 VAL B C 1
ATOM 1483 O O . VAL A 1 289 ? 515.657 471.765 420.032 1.00 53.35 289 VAL B O 1
ATOM 1487 N N . LYS A 1 290 ? 517.569 472.257 421.122 1.00 54.15 290 LYS B N 1
ATOM 1488 C CA . LYS A 1 290 ? 518.323 471.157 420.543 1.00 52.63 290 LYS B CA 1
ATOM 1489 C C . LYS A 1 290 ? 518.972 470.308 421.626 1.00 53.70 290 LYS B C 1
ATOM 1490 O O . LYS A 1 290 ? 519.185 470.752 422.757 1.00 53.14 290 LYS B O 1
ATOM 1496 N N . ASN A 1 291 ? 519.285 469.069 421.253 1.00 56.31 291 ASN B N 1
ATOM 1497 C CA . ASN A 1 291 ? 520.251 468.282 421.998 1.00 57.59 291 ASN B CA 1
ATOM 1498 C C . ASN A 1 291 ? 521.606 468.981 422.016 1.00 60.16 291 ASN B C 1
ATOM 1499 O O . ASN A 1 291 ? 521.855 469.954 421.297 1.00 62.09 291 ASN B O 1
ATOM 1504 N N . ALA A 1 292 ? 522.495 468.465 422.857 1.00 60.35 292 ALA B N 1
ATOM 1505 C CA . ALA A 1 292 ? 523.910 468.642 422.592 1.00 59.66 292 ALA B CA 1
ATOM 1506 C C . ALA A 1 292 ? 524.217 467.977 421.259 1.00 61.08 292 ALA B C 1
ATOM 1507 O O . ALA A 1 292 ? 523.616 466.957 420.908 1.00 58.60 292 ALA B O 1
ATOM 1509 N N . ASN A 1 293 ? 525.139 468.584 420.511 1.00 66.33 293 ASN B N 1
ATOM 1510 C CA . ASN A 1 293 ? 525.449 468.281 419.115 1.00 71.77 293 ASN B CA 1
ATOM 1511 C C . ASN A 1 293 ? 524.378 468.838 418.176 1.00 71.58 293 ASN B C 1
ATOM 1512 O O . ASN A 1 293 ? 524.605 468.933 416.970 1.00 70.87 293 ASN B O 1
ATOM 1517 N N . GLY A 1 294 ? 523.248 469.292 418.707 1.00 67.20 294 GLY B N 1
ATOM 1518 C CA . GLY A 1 294 ? 522.328 470.067 417.894 1.00 62.79 294 GLY B CA 1
ATOM 1519 C C . GLY A 1 294 ? 521.133 469.406 417.226 1.00 60.43 294 GLY B C 1
ATOM 1520 O O . GLY A 1 294 ? 520.533 470.018 416.339 1.00 62.25 294 GLY B O 1
ATOM 1521 N N . ASP A 1 295 ? 520.770 468.180 417.598 1.00 59.21 295 ASP B N 1
ATOM 1522 C CA . ASP A 1 295 ? 519.504 467.624 417.134 1.00 57.06 295 ASP B CA 1
ATOM 1523 C C . ASP A 1 295 ? 518.346 468.235 417.909 1.00 59.90 295 ASP B C 1
ATOM 1524 O O . ASP A 1 295 ? 518.395 468.354 419.135 1.00 63.49 295 ASP B O 1
ATOM 1529 N N . TYR A 1 296 ? 517.296 468.611 417.183 1.00 58.59 296 TYR B N 1
ATOM 1530 C CA . TYR A 1 296 ? 516.203 469.369 417.774 1.00 57.89 296 TYR B CA 1
ATOM 1531 C C . TYR A 1 296 ? 515.355 468.494 418.687 1.00 57.04 296 TYR B C 1
ATOM 1532 O O . TYR A 1 296 ? 515.065 467.335 418.375 1.00 55.45 296 TYR B O 1
ATOM 1541 N N . ILE A 1 297 ? 514.952 469.062 419.824 1.00 55.56 297 ILE B N 1
ATOM 1542 C CA . ILE A 1 297 ? 514.192 468.308 420.814 1.00 51.63 297 ILE B CA 1
ATOM 1543 C C . ILE A 1 297 ? 512.726 468.223 420.416 1.00 51.02 297 ILE B C 1
ATOM 1544 O O . ILE A 1 297 ? 512.149 467.132 420.335 1.00 53.28 297 ILE B O 1
ATOM 1549 N N . TRP A 1 298 ? 512.102 469.375 420.161 1.00 50.60 298 TRP B N 1
ATOM 1550 C CA . TRP A 1 298 ? 510.656 469.417 419.971 1.00 49.22 298 TRP B CA 1
ATOM 1551 C C . TRP A 1 298 ? 510.266 468.861 418.608 1.00 49.72 298 TRP B C 1
ATOM 1552 O O . TRP A 1 298 ? 509.537 467.867 418.515 1.00 48.79 298 TRP B O 1
ATOM 1563 N N . ARG A 1 299 ? 510.738 469.491 417.537 1.00 52.18 299 ARG B N 1
ATOM 1564 C CA . ARG A 1 299 ? 510.513 468.945 416.209 1.00 52.03 299 ARG B CA 1
ATOM 1565 C C . ARG A 1 299 ? 511.443 467.759 415.971 1.00 58.28 299 ARG B C 1
ATOM 1566 O O . ARG A 1 299 ? 512.591 467.741 416.422 1.00 62.06 299 ARG B O 1
ATOM 1574 N N . ASP A 1 300 ? 510.921 466.750 415.269 1.00 60.51 300 ASP B N 1
ATOM 1575 C CA . ASP A 1 300 ? 511.679 465.522 415.038 1.00 65.53 300 ASP B CA 1
ATOM 1576 C C . ASP A 1 300 ? 512.991 465.820 414.323 1.00 64.55 300 ASP B C 1
ATOM 1577 O O . ASP A 1 300 ? 514.079 465.624 414.875 1.00 67.19 300 ASP B O 1
ATOM 1582 N N . ARG A 1 301 ? 512.900 466.302 413.090 1.00 57.58 301 ARG B N 1
ATOM 1583 C CA . ARG A 1 301 ? 514.032 466.871 412.370 1.00 53.85 301 ARG B CA 1
ATOM 1584 C C . ARG A 1 301 ? 513.506 468.089 411.624 1.00 54.07 301 ARG B C 1
ATOM 1585 O O . ARG A 1 301 ? 512.432 468.618 411.934 1.00 55.87 301 ARG B O 1
ATOM 1593 N N . LEU A 1 302 ? 514.276 468.560 410.645 1.00 49.84 302 LEU B N 1
ATOM 1594 C CA . LEU A 1 302 ? 513.766 469.594 409.756 1.00 48.39 302 LEU B CA 1
ATOM 1595 C C . LEU A 1 302 ? 512.511 469.117 409.033 1.00 48.33 302 LEU B C 1
ATOM 1596 O O . LEU A 1 302 ? 511.498 469.824 408.994 1.00 52.91 302 LEU B O 1
ATOM 1601 N N . GLN A 1 303 ? 512.548 467.894 408.496 1.00 44.58 303 GLN B N 1
ATOM 1602 C CA . GLN A 1 303 ? 511.527 467.440 407.553 1.00 46.84 303 GLN B CA 1
ATOM 1603 C C . GLN A 1 303 ? 510.124 467.483 408.147 1.00 47.65 303 GLN B C 1
ATOM 1604 O O . GLN A 1 303 ? 509.166 467.859 407.462 1.00 49.06 303 GLN B O 1
ATOM 1610 N N . ALA A 1 304 ? 509.983 467.099 409.418 1.00 48.66 304 ALA B N 1
ATOM 1611 C CA . ALA A 1 304 ? 508.678 466.763 409.982 1.00 51.39 304 ALA B CA 1
ATOM 1612 C C . ALA A 1 304 ? 507.683 467.916 409.959 1.00 50.21 304 ALA B C 1
ATOM 1613 O O . ALA A 1 304 ? 506.474 467.667 409.967 1.00 51.44 304 ALA B O 1
ATOM 1615 N N . GLY A 1 305 ? 508.146 469.154 409.928 1.00 50.19 305 GLY B N 1
ATOM 1616 C CA . GLY A 1 305 ? 507.251 470.282 410.045 1.00 52.70 305 GLY B CA 1
ATOM 1617 C C . GLY A 1 305 ? 506.988 470.645 411.491 1.00 56.32 305 GLY B C 1
ATOM 1618 O O . GLY A 1 305 ? 507.697 470.237 412.413 1.00 58.02 305 GLY B O 1
ATOM 1619 N N . ASP A 1 306 ? 505.940 471.431 411.687 1.00 56.66 306 ASP B N 1
ATOM 1620 C CA . ASP A 1 306 ? 505.580 471.874 413.029 1.00 57.83 306 ASP B CA 1
ATOM 1621 C C . ASP A 1 306 ? 505.016 470.713 413.835 1.00 57.22 306 ASP B C 1
ATOM 1622 O O . ASP A 1 306 ? 504.006 470.120 413.432 1.00 59.60 306 ASP B O 1
ATOM 1627 N N . PRO A 1 307 ? 505.623 470.355 414.967 1.00 53.63 307 PRO B N 1
ATOM 1628 C CA . PRO A 1 307 ? 505.034 469.322 415.836 1.00 54.21 307 PRO B CA 1
ATOM 1629 C C . PRO A 1 307 ? 503.750 469.846 416.460 1.00 57.16 307 PRO B C 1
ATOM 1630 O O . PRO A 1 307 ? 503.763 470.819 417.217 1.00 57.03 307 PRO B O 1
ATOM 1634 N N . ASP A 1 308 ? 502.633 469.201 416.122 1.00 58.75 308 ASP B N 1
ATOM 1635 C CA . ASP A 1 308 ? 501.329 469.713 416.531 1.00 57.69 308 ASP B CA 1
ATOM 1636 C C . ASP A 1 308 ? 501.147 469.683 418.045 1.00 58.21 308 ASP B C 1
ATOM 1637 O O . ASP A 1 308 ? 500.318 470.427 418.582 1.00 60.60 308 ASP B O 1
ATOM 1642 N N . THR A 1 309 ? 501.889 468.832 418.746 1.00 55.32 309 THR B N 1
ATOM 1643 C CA . THR A 1 309 ? 501.747 468.682 420.185 1.00 52.07 309 THR B CA 1
ATOM 1644 C C . THR A 1 309 ? 503.033 469.083 420.895 1.00 50.02 309 THR B C 1
ATOM 1645 O O . THR A 1 309 ? 504.140 468.832 420.409 1.00 54.84 309 THR B O 1
ATOM 1649 N N . LEU A 1 310 ? 502.871 469.713 422.055 1.00 47.91 310 LEU B N 1
ATOM 1650 C CA . LEU A 1 310 ? 503.983 470.087 422.923 1.00 46.40 310 LEU B CA 1
ATOM 1651 C C . LEU A 1 310 ? 503.701 469.496 424.297 1.00 48.81 310 LEU B C 1
ATOM 1652 O O . LEU A 1 310 ? 502.745 469.905 424.964 1.00 50.12 310 LEU B O 1
ATOM 1657 N N . LEU A 1 311 ? 504.531 468.538 424.716 1.00 49.09 311 LEU B N 1
ATOM 1658 C CA . LEU A 1 311 ? 504.270 467.742 425.918 1.00 46.80 311 LEU B CA 1
ATOM 1659 C C . LEU A 1 311 ? 502.914 467.047 425.824 1.00 50.74 311 LEU B C 1
ATOM 1660 O O . LEU A 1 311 ? 502.169 466.956 426.801 1.00 55.75 311 LEU B O 1
ATOM 1665 N N . GLY A 1 312 ? 502.592 466.556 424.633 1.00 51.52 312 GLY B N 1
ATOM 1666 C CA . GLY A 1 312 ? 501.334 465.880 424.359 1.00 53.57 312 GLY B CA 1
ATOM 1667 C C . GLY A 1 312 ? 500.180 466.825 424.091 1.00 52.16 312 GLY B C 1
ATOM 1668 O O . GLY A 1 312 ? 499.299 466.523 423.285 1.00 54.75 312 GLY B O 1
ATOM 1669 N N . LEU A 1 313 ? 500.166 467.962 424.773 1.00 48.55 313 LEU B N 1
ATOM 1670 C CA . LEU A 1 313 ? 499.090 468.923 424.602 1.00 48.36 313 LEU B CA 1
ATOM 1671 C C . LEU A 1 313 ? 499.268 469.686 423.293 1.00 51.26 313 LEU B C 1
ATOM 1672 O O . LEU A 1 313 ? 500.398 469.976 422.890 1.00 55.39 313 LEU B O 1
ATOM 1677 N N . PRO A 1 314 ? 498.177 470.024 422.608 1.00 49.36 314 PRO B N 1
ATOM 1678 C CA . PRO A 1 314 ? 498.297 470.791 421.365 1.00 49.15 314 PRO B CA 1
ATOM 1679 C C . PRO A 1 314 ? 498.859 472.181 421.621 1.00 50.58 314 PRO B C 1
ATOM 1680 O O . PRO A 1 314 ? 498.766 472.732 422.719 1.00 53.88 314 PRO B O 1
ATOM 1684 N N . VAL A 1 315 ? 499.468 472.742 420.582 1.00 50.12 315 VAL B N 1
ATOM 1685 C CA . VAL A 1 315 ? 500.096 474.054 420.641 1.00 51.36 315 VAL B CA 1
ATOM 1686 C C . VAL A 1 315 ? 499.331 475.000 419.725 1.00 59.86 315 VAL B C 1
ATOM 1687 O O . VAL A 1 315 ? 498.870 474.605 418.648 1.00 64.87 315 VAL B O 1
ATOM 1691 N N . GLU A 1 316 ? 499.174 476.241 420.171 1.00 59.10 316 GLU B N 1
ATOM 1692 C CA . GLU A 1 316 ? 498.488 477.280 419.426 1.00 62.82 316 GLU B CA 1
ATOM 1693 C C . GLU A 1 316 ? 499.338 478.545 419.430 1.00 64.86 316 GLU B C 1
ATOM 1694 O O . GLU A 1 316 ? 500.187 478.751 420.305 1.00 65.09 316 GLU B O 1
ATOM 1700 N N . TYR A 1 317 ? 499.106 479.389 418.432 1.00 63.44 317 TYR B N 1
ATOM 1701 C CA . TYR A 1 317 ? 499.992 480.502 418.129 1.00 63.56 317 TYR B CA 1
ATOM 1702 C C . TYR A 1 317 ? 499.277 481.821 418.381 1.00 64.18 317 TYR B C 1
ATOM 1703 O O . TYR A 1 317 ? 498.174 482.046 417.870 1.00 68.47 317 TYR B O 1
ATOM 1712 N N . LEU A 1 318 ? 499.907 482.683 419.174 1.00 62.15 318 LEU B N 1
ATOM 1713 C CA . LEU A 1 318 ? 499.410 484.028 419.454 1.00 63.06 318 LEU B CA 1
ATOM 1714 C C . LEU A 1 318 ? 500.563 484.993 419.212 1.00 64.35 318 LEU B C 1
ATOM 1715 O O . LEU A 1 318 ? 501.415 485.185 420.084 1.00 64.91 318 LEU B O 1
ATOM 1720 N N . GLU A 1 319 ? 500.578 485.613 418.033 1.00 64.44 319 GLU B N 1
ATOM 1721 C CA . GLU A 1 319 ? 501.654 486.528 417.678 1.00 67.43 319 GLU B CA 1
ATOM 1722 C C . GLU A 1 319 ? 501.663 487.771 418.555 1.00 70.38 319 GLU B C 1
ATOM 1723 O O . GLU A 1 319 ? 502.635 488.533 418.516 1.00 73.60 319 GLU B O 1
ATOM 1729 N N . PHE A 1 320 ? 500.611 487.989 419.338 1.00 67.03 320 PHE B N 1
ATOM 1730 C CA . PHE A 1 320 ? 500.496 489.153 420.203 1.00 67.43 320 PHE B CA 1
ATOM 1731 C C . PHE A 1 320 ? 501.093 488.924 421.586 1.00 68.45 320 PHE B C 1
ATOM 1732 O O . PHE A 1 320 ? 501.147 489.865 422.387 1.00 67.85 320 PHE B O 1
ATOM 1740 N N . MET A 1 321 ? 501.540 487.705 421.878 1.00 67.43 321 MET B N 1
ATOM 1741 C CA . MET A 1 321 ? 502.288 487.433 423.091 1.00 65.06 321 MET B CA 1
ATOM 1742 C C . MET A 1 321 ? 503.683 488.045 422.991 1.00 70.03 321 MET B C 1
ATOM 1743 O O . MET A 1 321 ? 504.181 488.302 421.892 1.00 72.98 321 MET B O 1
ATOM 1748 N N . PRO A 1 322 ? 504.332 488.299 424.128 1.00 70.13 322 PRO B N 1
ATOM 1749 C CA . PRO A 1 322 ? 505.709 488.802 424.088 1.00 73.91 322 PRO B CA 1
ATOM 1750 C C . PRO A 1 322 ? 506.649 487.769 423.485 1.00 74.79 322 PRO B C 1
ATOM 1751 O O . PRO A 1 322 ? 506.379 486.566 423.475 1.00 70.78 322 PRO B O 1
ATOM 1755 N N . ASP A 1 323 ? 507.775 488.260 422.976 1.00 81.51 323 ASP B N 1
ATOM 1756 C CA . ASP A 1 323 ? 508.729 487.411 422.274 1.00 83.92 323 ASP B CA 1
ATOM 1757 C C . ASP A 1 323 ? 509.511 486.487 423.200 1.00 84.27 323 ASP B C 1
ATOM 1758 O O . ASP A 1 323 ? 510.291 485.665 422.706 1.00 84.08 323 ASP B O 1
ATOM 1763 N N . ASN A 1 324 ? 509.349 486.609 424.515 1.00 81.36 324 ASN B N 1
ATOM 1764 C CA . ASN A 1 324 ? 510.021 485.726 425.466 1.00 80.76 324 ASN B CA 1
ATOM 1765 C C . ASN A 1 324 ? 509.060 485.317 426.580 1.00 77.54 324 ASN B C 1
ATOM 1766 O O . ASN A 1 324 ? 509.428 485.232 427.753 1.00 78.89 324 ASN B O 1
ATOM 1771 N N . VAL A 1 325 ? 507.807 485.047 426.214 1.00 74.03 325 VAL B N 1
ATOM 1772 C CA . VAL A 1 325 ? 506.773 484.635 427.159 1.00 66.13 325 VAL B CA 1
ATOM 1773 C C . VAL A 1 325 ? 505.942 483.525 426.524 1.00 60.41 325 VAL B C 1
ATOM 1774 O O . VAL A 1 325 ? 505.587 483.598 425.343 1.00 66.63 325 VAL B O 1
ATOM 1778 N N . ILE A 1 326 ? 505.640 482.494 427.314 1.00 56.96 326 ILE B N 1
ATOM 1779 C CA . ILE A 1 326 ? 504.837 481.350 426.903 1.00 57.63 326 ILE B CA 1
ATOM 1780 C C . ILE A 1 326 ? 503.724 481.184 427.930 1.00 58.43 326 ILE B C 1
ATOM 1781 O O . ILE A 1 326 ? 503.876 481.582 429.089 1.00 64.30 326 ILE B O 1
ATOM 1786 N N . ALA A 1 327 ? 502.592 480.612 427.517 1.00 53.88 327 ALA B N 1
ATOM 1787 C CA . ALA A 1 327 ? 501.550 480.330 428.495 1.00 51.42 327 ALA B CA 1
ATOM 1788 C C . ALA A 1 327 ? 500.899 478.991 428.180 1.00 48.27 327 ALA B C 1
ATOM 1789 O O . ALA A 1 327 ? 501.009 478.467 427.069 1.00 51.89 327 ALA B O 1
ATOM 1791 N N . LEU A 1 328 ? 500.225 478.430 429.181 1.00 46.67 328 LEU B N 1
ATOM 1792 C CA . LEU A 1 328 ? 499.651 477.101 429.025 1.00 43.61 328 LEU B CA 1
ATOM 1793 C C . LEU A 1 328 ? 498.514 476.902 430.012 1.00 47.33 328 LEU B C 1
ATOM 1794 O O . LEU A 1 328 ? 498.632 477.251 431.185 1.00 55.38 328 LEU B O 1
ATOM 1799 N N . GLY A 1 329 ? 497.431 476.305 429.541 1.00 44.04 329 GLY B N 1
ATOM 1800 C CA . GLY A 1 329 ? 496.369 475.933 430.453 1.00 48.53 329 GLY B CA 1
ATOM 1801 C C . GLY A 1 329 ? 495.095 475.579 429.729 1.00 49.17 329 GLY B C 1
ATOM 1802 O O . GLY A 1 329 ? 494.990 475.665 428.504 1.00 49.94 329 GLY B O 1
ATOM 1803 N N . ASP A 1 330 ? 494.120 475.144 430.525 1.00 52.56 330 ASP B N 1
ATOM 1804 C CA . ASP A 1 330 ? 492.770 474.860 430.045 1.00 54.95 330 ASP B CA 1
ATOM 1805 C C . ASP A 1 330 ? 491.994 476.167 430.102 1.00 52.67 330 ASP B C 1
ATOM 1806 O O . ASP A 1 330 ? 491.338 476.490 431.094 1.00 55.01 330 ASP B O 1
ATOM 1811 N N . PHE A 1 331 ? 492.074 476.931 429.013 1.00 47.76 331 PHE B N 1
ATOM 1812 C CA . PHE A 1 331 ? 491.471 478.255 428.983 1.00 50.63 331 PHE B CA 1
ATOM 1813 C C . PHE A 1 331 ? 489.951 478.203 429.032 1.00 54.95 331 PHE B C 1
ATOM 1814 O O . PHE A 1 331 ? 489.327 479.173 429.475 1.00 55.82 331 PHE B O 1
ATOM 1822 N N . LYS A 1 332 ? 489.340 477.096 428.600 1.00 54.74 332 LYS B N 1
ATOM 1823 C CA . LYS A 1 332 ? 487.898 476.949 428.763 1.00 54.51 332 LYS B CA 1
ATOM 1824 C C . LYS A 1 332 ? 487.514 476.907 430.236 1.00 57.95 332 LYS B C 1
ATOM 1825 O O . LYS A 1 332 ? 486.394 477.283 430.599 1.00 61.59 332 LYS B O 1
ATOM 1831 N N . ARG A 1 333 ? 488.426 476.448 431.091 1.00 58.76 333 ARG B N 1
ATOM 1832 C CA . ARG A 1 333 ? 488.313 476.595 432.536 1.00 58.08 333 ARG B CA 1
ATOM 1833 C C . ARG A 1 333 ? 488.941 477.895 433.022 1.00 55.27 333 ARG B C 1
ATOM 1834 O O . ARG A 1 333 ? 488.462 478.489 433.994 1.00 58.52 333 ARG B O 1
ATOM 1842 N N . GLY A 1 334 ? 490.004 478.344 432.356 1.00 53.52 334 GLY B N 1
ATOM 1843 C CA . GLY A 1 334 ? 490.845 479.404 432.877 1.00 54.01 334 GLY B CA 1
ATOM 1844 C C . GLY A 1 334 ? 490.548 480.820 432.425 1.00 53.38 334 GLY B C 1
ATOM 1845 O O . GLY A 1 334 ? 490.980 481.776 433.076 1.00 55.91 334 GLY B O 1
ATOM 1846 N N . TYR A 1 335 ? 489.827 480.983 431.320 1.00 51.57 335 TYR B N 1
ATOM 1847 C CA . TYR A 1 335 ? 489.630 482.312 430.749 1.00 49.40 335 TYR B CA 1
ATOM 1848 C C . TYR A 1 335 ? 488.290 482.351 430.035 1.00 52.30 335 TYR B C 1
ATOM 1849 O O . TYR A 1 335 ? 488.032 481.519 429.161 1.00 56.59 335 TYR B O 1
ATOM 1858 N N . TYR A 1 336 ? 487.445 483.313 430.392 1.00 49.69 336 TYR B N 1
ATOM 1859 C CA . TYR A 1 336 ? 486.129 483.456 429.776 1.00 47.15 336 TYR B CA 1
ATOM 1860 C C . TYR A 1 336 ? 486.115 484.686 428.879 1.00 46.78 336 TYR B C 1
ATOM 1861 O O . TYR A 1 336 ? 486.133 485.819 429.372 1.00 48.18 336 TYR B O 1
ATOM 1870 N N . ILE A 1 337 ? 486.079 484.462 427.566 1.00 50.19 337 ILE B N 1
ATOM 1871 C CA . ILE A 1 337 ? 485.817 485.542 426.623 1.00 47.75 337 ILE B CA 1
ATOM 1872 C C . ILE A 1 337 ? 484.319 485.798 426.605 1.00 54.60 337 ILE B C 1
ATOM 1873 O O . ILE A 1 337 ? 483.519 484.861 426.671 1.00 58.67 337 ILE B O 1
ATOM 1878 N N . VAL A 1 338 ? 483.928 487.066 426.532 1.00 52.94 338 VAL B N 1
ATOM 1879 C CA . VAL A 1 338 ? 482.531 487.460 426.645 1.00 54.92 338 VAL B CA 1
ATOM 1880 C C . VAL A 1 338 ? 482.166 488.341 425.459 1.00 56.88 338 VAL B C 1
ATOM 1881 O O . VAL A 1 338 ? 482.860 489.324 425.168 1.00 57.65 338 VAL B O 1
ATOM 1885 N N . ASP A 1 339 ? 481.068 487.990 424.792 1.00 57.88 339 ASP B N 1
ATOM 1886 C CA . ASP A 1 339 ? 480.485 488.722 423.682 1.00 61.03 339 ASP B CA 1
ATOM 1887 C C . ASP A 1 339 ? 479.072 489.142 424.066 1.00 66.69 339 ASP B C 1
ATOM 1888 O O . ASP A 1 339 ? 478.480 488.630 425.023 1.00 70.54 339 ASP B O 1
ATOM 1893 N N . HIS A 1 340 ? 478.531 490.083 423.306 1.00 63.30 340 HIS B N 1
ATOM 1894 C CA . HIS A 1 340 ? 477.158 490.523 423.491 1.00 62.59 340 HIS B CA 1
ATOM 1895 C C . HIS A 1 340 ? 476.247 489.791 422.513 1.00 69.60 340 HIS B C 1
ATOM 1896 O O . HIS A 1 340 ? 476.698 489.213 421.521 1.00 72.29 340 HIS B O 1
ATOM 1903 N N . GLU A 1 341 ? 474.947 489.807 422.820 1.00 71.18 341 GLU B N 1
ATOM 1904 C CA . GLU A 1 341 ? 473.975 489.135 421.962 1.00 74.18 341 GLU B CA 1
ATOM 1905 C C . GLU A 1 341 ? 473.944 489.758 420.570 1.00 74.29 341 GLU B C 1
ATOM 1906 O O . GLU A 1 341 ? 473.826 489.048 419.565 1.00 77.42 341 GLU B O 1
ATOM 1912 N N . THR A 1 342 ? 474.043 491.087 420.492 1.00 71.33 342 THR B N 1
ATOM 1913 C CA . THR A 1 342 ? 474.097 491.755 419.194 1.00 74.13 342 THR B CA 1
ATOM 1914 C C . THR A 1 342 ? 475.385 491.414 418.454 1.00 76.02 342 THR B C 1
ATOM 1915 O O . THR A 1 342 ? 475.362 491.084 417.263 1.00 78.01 342 THR B O 1
ATOM 1919 N N . GLY A 1 343 ? 476.516 491.493 419.142 1.00 72.57 343 GLY B N 1
ATOM 1920 C CA . GLY A 1 343 ? 477.788 491.169 418.511 1.00 71.22 343 GLY B CA 1
ATOM 1921 C C . GLY A 1 343 ? 478.312 492.334 417.701 1.00 69.01 343 GLY B C 1
ATOM 1922 O O . GLY A 1 343 ? 478.228 493.492 418.123 1.00 66.50 343 GLY B O 1
ATOM 1923 N N . VAL A 1 344 ? 478.860 492.029 416.528 1.00 71.08 344 VAL B N 1
ATOM 1924 C CA . VAL A 1 344 ? 479.394 493.056 415.641 1.00 70.61 344 VAL B CA 1
ATOM 1925 C C . VAL A 1 344 ? 478.236 493.808 415.002 1.00 73.37 344 VAL B C 1
ATOM 1926 O O . VAL A 1 344 ? 477.317 493.200 414.441 1.00 77.98 344 VAL B O 1
ATOM 1930 N N . ARG A 1 345 ? 478.274 495.135 415.087 1.00 68.93 345 ARG B N 1
ATOM 1931 C CA . ARG A 1 345 ? 477.271 495.981 414.445 1.00 71.86 345 ARG B CA 1
ATOM 1932 C C . ARG A 1 345 ? 477.989 497.065 413.656 1.00 69.87 345 ARG B C 1
ATOM 1933 O O . ARG A 1 345 ? 478.809 497.805 414.210 1.00 66.81 345 ARG B O 1
ATOM 1941 N N . THR A 1 346 ? 477.689 497.139 412.360 1.00 69.93 346 THR B N 1
ATOM 1942 C CA . THR A 1 346 ? 478.328 498.067 411.436 1.00 67.23 346 THR B CA 1
ATOM 1943 C C . THR A 1 346 ? 477.299 499.093 410.976 1.00 69.31 346 THR B C 1
ATOM 1944 O O . THR A 1 346 ? 476.400 498.771 410.192 1.00 73.01 346 THR B O 1
ATOM 1948 N N . ARG A 1 347 ? 477.427 500.325 411.463 1.00 68.13 347 ARG B N 1
ATOM 1949 C CA . ARG A 1 347 ? 476.568 501.424 411.034 1.00 69.02 347 ARG B CA 1
ATOM 1950 C C . ARG A 1 347 ? 477.380 502.409 410.199 1.00 67.28 347 ARG B C 1
ATOM 1951 O O . ARG A 1 347 ? 478.331 503.021 410.710 1.00 65.31 347 ARG B O 1
ATOM 1959 N N . PRO A 1 348 ? 477.082 502.561 408.907 1.00 69.37 348 PRO B N 1
ATOM 1960 C CA . PRO A 1 348 ? 477.864 503.484 408.073 1.00 65.28 348 PRO B CA 1
ATOM 1961 C C . PRO A 1 348 ? 477.373 504.920 408.166 1.00 69.20 348 PRO B C 1
ATOM 1962 O O . PRO A 1 348 ? 476.601 505.373 407.314 1.00 72.81 348 PRO B O 1
ATOM 1966 N N . ASP A 1 349 ? 477.809 505.646 409.195 1.00 69.07 349 ASP B N 1
ATOM 1967 C CA . ASP A 1 349 ? 477.361 507.020 409.379 1.00 69.96 349 ASP B CA 1
ATOM 1968 C C . ASP A 1 349 ? 477.917 507.892 408.260 1.00 65.21 349 ASP B C 1
ATOM 1969 O O . ASP A 1 349 ? 479.116 508.191 408.228 1.00 62.61 349 ASP B O 1
ATOM 1974 N N . ASN A 1 350 ? 477.047 508.303 407.338 1.00 67.16 350 ASN B N 1
ATOM 1975 C CA . ASN A 1 350 ? 477.462 509.146 406.220 1.00 66.36 350 ASN B CA 1
ATOM 1976 C C . ASN A 1 350 ? 476.734 510.484 406.253 1.00 68.83 350 ASN B C 1
ATOM 1977 O O . ASN A 1 350 ? 476.551 511.124 405.217 1.00 70.28 350 ASN B O 1
ATOM 1982 N N . LEU A 1 351 ? 476.301 510.906 407.442 1.00 68.79 351 LEU B N 1
ATOM 1983 C CA . LEU A 1 351 ? 475.498 512.112 407.582 1.00 65.42 351 LEU B CA 1
ATOM 1984 C C . LEU A 1 351 ? 476.202 513.186 408.398 1.00 68.17 351 LEU B C 1
ATOM 1985 O O . LEU A 1 351 ? 476.248 514.340 407.964 1.00 72.79 351 LEU B O 1
ATOM 1990 N N . THR A 1 352 ? 476.750 512.845 409.568 1.00 67.41 352 THR B N 1
ATOM 1991 C CA . THR A 1 352 ? 477.301 513.850 410.474 1.00 69.89 352 THR B CA 1
ATOM 1992 C C . THR A 1 352 ? 478.396 514.671 409.802 1.00 70.26 352 THR B C 1
ATOM 1993 O O . THR A 1 352 ? 478.395 515.905 409.861 1.00 70.30 352 THR B O 1
ATOM 1997 N N . GLU A 1 353 ? 479.342 513.996 409.156 1.00 70.26 353 GLU B N 1
ATOM 1998 C CA . GLU A 1 353 ? 480.350 514.669 408.347 1.00 68.09 353 GLU B CA 1
ATOM 1999 C C . GLU A 1 353 ? 480.087 514.338 406.887 1.00 65.23 353 GLU B C 1
ATOM 2000 O O . GLU A 1 353 ? 480.552 513.300 406.392 1.00 66.48 353 GLU B O 1
ATOM 2006 N N . PRO A 1 354 ? 479.350 515.174 406.159 1.00 64.30 354 PRO B N 1
ATOM 2007 C CA . PRO A 1 354 ? 479.048 514.862 404.760 1.00 65.84 354 PRO B CA 1
ATOM 2008 C C . PRO A 1 354 ? 480.295 514.923 403.896 1.00 62.35 354 PRO B C 1
ATOM 2009 O O . PRO A 1 354 ? 481.256 515.635 404.194 1.00 58.71 354 PRO B O 1
ATOM 2013 N N . GLY A 1 355 ? 480.267 514.158 402.810 1.00 63.14 355 GLY B N 1
ATOM 2014 C CA . GLY A 1 355 ? 481.465 513.887 402.051 1.00 62.46 355 GLY B CA 1
ATOM 2015 C C . GLY A 1 355 ? 482.322 512.795 402.641 1.00 62.52 355 GLY B C 1
ATOM 2016 O O . GLY A 1 355 ? 483.377 512.477 402.078 1.00 63.49 355 GLY B O 1
ATOM 2017 N N . PHE A 1 356 ? 481.896 512.210 403.757 1.00 64.27 356 PHE B N 1
ATOM 2018 C CA . PHE A 1 356 ? 482.602 511.124 404.410 1.00 62.63 356 PHE B CA 1
ATOM 2019 C C . PHE A 1 356 ? 481.609 510.035 404.774 1.00 65.77 356 PHE B C 1
ATOM 2020 O O . PHE A 1 356 ? 480.448 510.306 405.090 1.00 70.19 356 PHE B O 1
ATOM 2028 N N . ILE A 1 357 ? 482.081 508.798 404.719 1.00 59.74 357 ILE B N 1
ATOM 2029 C CA . ILE A 1 357 ? 481.426 507.676 405.369 1.00 61.85 357 ILE B CA 1
ATOM 2030 C C . ILE A 1 357 ? 482.332 507.269 406.522 1.00 61.71 357 ILE B C 1
ATOM 2031 O O . ILE A 1 357 ? 483.494 506.893 406.317 1.00 62.58 357 ILE B O 1
ATOM 2036 N N . LYS A 1 358 ? 481.830 507.420 407.742 1.00 62.36 358 LYS B N 1
ATOM 2037 C CA . LYS A 1 358 ? 482.496 506.921 408.937 1.00 60.99 358 LYS B CA 1
ATOM 2038 C C . LYS A 1 358 ? 481.804 505.611 409.283 1.00 65.34 358 LYS B C 1
ATOM 2039 O O . LYS A 1 358 ? 480.670 505.583 409.761 1.00 70.90 358 LYS B O 1
ATOM 2045 N N . ILE A 1 359 ? 482.476 504.506 408.975 1.00 60.71 359 ILE B N 1
ATOM 2046 C CA . ILE A 1 359 ? 481.890 503.183 409.137 1.00 61.64 359 ILE B CA 1
ATOM 2047 C C . ILE A 1 359 ? 482.095 502.757 410.582 1.00 62.00 359 ILE B C 1
ATOM 2048 O O . ILE A 1 359 ? 483.105 502.129 410.920 1.00 64.89 359 ILE B O 1
ATOM 2053 N N . PHE A 1 360 ? 481.150 503.109 411.450 1.00 62.87 360 PHE B N 1
ATOM 2054 C CA . PHE A 1 360 ? 481.269 502.804 412.871 1.00 59.92 360 PHE B CA 1
ATOM 2055 C C . PHE A 1 360 ? 480.963 501.325 413.060 1.00 61.25 360 PHE B C 1
ATOM 2056 O O . PHE A 1 360 ? 479.810 500.893 413.020 1.00 64.60 360 PHE B O 1
ATOM 2064 N N . THR A 1 361 ? 482.014 500.530 413.229 1.00 59.41 361 THR B N 1
ATOM 2065 C CA . THR A 1 361 ? 481.863 499.114 413.529 1.00 61.27 361 THR B CA 1
ATOM 2066 C C . THR A 1 361 ? 482.178 498.898 415.000 1.00 58.31 361 THR B C 1
ATOM 2067 O O . THR A 1 361 ? 483.233 499.320 415.480 1.00 55.73 361 THR B O 1
ATOM 2071 N N . GLN A 1 362 ? 481.267 498.250 415.719 1.00 60.15 362 GLN B N 1
ATOM 2072 C CA . GLN A 1 362 ? 481.443 498.109 417.155 1.00 55.42 362 GLN B CA 1
ATOM 2073 C C . GLN A 1 362 ? 481.142 496.681 417.585 1.00 60.83 362 GLN B C 1
ATOM 2074 O O . GLN A 1 362 ? 480.227 496.033 417.069 1.00 66.51 362 GLN B O 1
ATOM 2080 N N . LYS A 1 363 ? 481.943 496.202 418.535 1.00 55.22 363 LYS B N 1
ATOM 2081 C CA . LYS A 1 363 ? 481.782 494.879 419.124 1.00 54.89 363 LYS B CA 1
ATOM 2082 C C . LYS A 1 363 ? 482.113 494.986 420.603 1.00 51.35 363 LYS B C 1
ATOM 2083 O O . LYS A 1 363 ? 483.218 495.407 420.959 1.00 50.47 363 LYS B O 1
ATOM 2089 N N . TYR A 1 364 ? 481.166 494.616 421.461 1.00 51.75 364 TYR B N 1
ATOM 2090 C CA . TYR A 1 364 ? 481.404 494.608 422.900 1.00 48.97 364 TYR B CA 1
ATOM 2091 C C . TYR A 1 364 ? 482.167 493.342 423.265 1.00 51.43 364 TYR B C 1
ATOM 2092 O O . TYR A 1 364 ? 481.627 492.235 423.181 1.00 57.51 364 TYR B O 1
ATOM 2101 N N . LEU A 1 365 ? 483.423 493.505 423.670 1.00 48.26 365 LEU B N 1
ATOM 2102 C CA . LEU A 1 365 ? 484.312 492.397 423.976 1.00 49.03 365 LEU B CA 1
ATOM 2103 C C . LEU A 1 365 ? 484.752 492.463 425.431 1.00 51.19 365 LEU B C 1
ATOM 2104 O O . LEU A 1 365 ? 484.997 493.545 425.974 1.00 53.15 365 LEU B O 1
ATOM 2109 N N . GLY A 1 366 ? 484.856 491.294 426.059 1.00 51.40 366 GLY B N 1
ATOM 2110 C CA . GLY A 1 366 ? 485.333 491.230 427.427 1.00 48.48 366 GLY B CA 1
ATOM 2111 C C . GLY A 1 366 ? 486.168 489.993 427.653 1.00 47.98 366 GLY B C 1
ATOM 2112 O O . GLY A 1 366 ? 486.022 488.984 426.957 1.00 49.26 366 GLY B O 1
ATOM 2113 N N . GLY A 1 367 ? 487.042 490.074 428.654 1.00 45.70 367 GLY B N 1
ATOM 2114 C CA . GLY A 1 367 ? 487.903 488.955 428.986 1.00 44.93 367 GLY B CA 1
ATOM 2115 C C . GLY A 1 367 ? 488.316 488.918 430.442 1.00 47.88 367 GLY B C 1
ATOM 2116 O O . GLY A 1 367 ? 488.710 489.941 431.010 1.00 50.25 367 GLY B O 1
ATOM 2117 N N . GLY A 1 368 ? 488.237 487.744 431.054 1.00 48.35 368 GLY B N 1
ATOM 2118 C CA . GLY A 1 368 ? 488.577 487.604 432.459 1.00 50.74 368 GLY B CA 1
ATOM 2119 C C . GLY A 1 368 ? 489.203 486.260 432.746 1.00 50.77 368 GLY B C 1
ATOM 2120 O O . GLY A 1 368 ? 488.856 485.244 432.131 1.00 54.19 368 GLY B O 1
ATOM 2121 N N . VAL A 1 369 ? 490.139 486.259 433.697 1.00 47.23 369 VAL B N 1
ATOM 2122 C CA . VAL A 1 369 ? 490.816 485.045 434.138 1.00 49.89 369 VAL B CA 1
ATOM 2123 C C . VAL A 1 369 ? 489.988 484.392 435.235 1.00 52.92 369 VAL B C 1
ATOM 2124 O O . VAL A 1 369 ? 490.117 484.732 436.417 1.00 55.27 369 VAL B O 1
ATOM 2128 N N . VAL A 1 370 ? 489.124 483.464 434.848 1.00 50.73 370 VAL B N 1
ATOM 2129 C CA . VAL A 1 370 ? 488.307 482.712 435.790 1.00 52.04 370 VAL B CA 1
ATOM 2130 C C . VAL A 1 370 ? 489.049 481.436 436.149 1.00 57.05 370 VAL B C 1
ATOM 2131 O O . VAL A 1 370 ? 489.541 480.733 435.262 1.00 59.11 370 VAL B O 1
ATOM 2135 N N . ASP A 1 371 ? 489.133 481.133 437.446 1.00 61.25 371 ASP B N 1
ATOM 2136 C CA . ASP A 1 371 ? 489.853 479.947 437.899 1.00 62.17 371 ASP B CA 1
ATOM 2137 C C . ASP A 1 371 ? 491.300 480.009 437.424 1.00 60.15 371 ASP B C 1
ATOM 2138 O O . ASP A 1 371 ? 491.704 479.249 436.537 1.00 58.96 371 ASP B O 1
ATOM 2143 N N . SER A 1 372 ? 492.075 480.946 437.982 1.00 59.28 372 SER B N 1
ATOM 2144 C CA . SER A 1 372 ? 493.449 481.150 437.535 1.00 58.12 372 SER B CA 1
ATOM 2145 C C . SER A 1 372 ? 494.292 479.889 437.683 1.00 61.40 372 SER B C 1
ATOM 2146 O O . SER A 1 372 ? 495.309 479.742 436.999 1.00 62.98 372 SER B O 1
ATOM 2149 N N . ASN A 1 373 ? 493.885 478.963 438.553 1.00 62.53 373 ASN B N 1
ATOM 2150 C CA . ASN A 1 373 ? 494.631 477.719 438.706 1.00 62.09 373 ASN B CA 1
ATOM 2151 C C . ASN A 1 373 ? 494.646 476.900 437.422 1.00 61.33 373 ASN B C 1
ATOM 2152 O O . ASN A 1 373 ? 495.465 475.984 437.293 1.00 62.97 373 ASN B O 1
ATOM 2157 N N . ALA A 1 374 ? 493.758 477.204 436.475 1.00 59.27 374 ALA B N 1
ATOM 2158 C CA . ALA A 1 374 ? 493.720 476.512 435.194 1.00 59.79 374 ALA B CA 1
ATOM 2159 C C . ALA A 1 374 ? 494.729 477.050 434.186 1.00 54.05 374 ALA B C 1
ATOM 2160 O O . ALA A 1 374 ? 494.887 476.448 433.121 1.00 51.75 374 ALA B O 1
ATOM 2162 N N . ILE A 1 375 ? 495.400 478.164 434.479 1.00 53.24 375 ILE B N 1
ATOM 2163 C CA . ILE A 1 375 ? 496.338 478.786 433.551 1.00 49.48 375 ILE B CA 1
ATOM 2164 C C . ILE A 1 375 ? 497.667 479.006 434.264 1.00 55.12 375 ILE B C 1
ATOM 2165 O O . ILE A 1 375 ? 497.711 479.282 435.467 1.00 59.95 375 ILE B O 1
ATOM 2170 N N . LYS A 1 376 ? 498.757 478.867 433.511 1.00 49.67 376 LYS B N 1
ATOM 2171 C CA . LYS A 1 376 ? 500.109 479.039 434.014 1.00 50.51 376 LYS B CA 1
ATOM 2172 C C . LYS A 1 376 ? 500.903 479.848 432.996 1.00 52.27 376 LYS B C 1
ATOM 2173 O O . LYS A 1 376 ? 500.672 479.748 431.785 1.00 56.16 376 LYS B O 1
ATOM 2179 N N . ILE A 1 377 ? 501.854 480.640 433.495 1.00 52.48 377 ILE B N 1
ATOM 2180 C CA . ILE A 1 377 ? 502.647 481.544 432.671 1.00 53.15 377 ILE B CA 1
ATOM 2181 C C . ILE A 1 377 ? 504.116 481.173 432.821 1.00 59.64 377 ILE B C 1
ATOM 2182 O O . ILE A 1 377 ? 504.539 480.657 433.859 1.00 63.37 377 ILE B O 1
ATOM 2187 N N . LEU A 1 378 ? 504.906 481.456 431.784 1.00 59.85 378 LEU B N 1
ATOM 2188 C CA . LEU A 1 378 ? 506.330 481.120 431.769 1.00 58.87 378 LEU B CA 1
ATOM 2189 C C . LEU A 1 378 ? 507.080 482.253 431.077 1.00 63.61 378 LEU B C 1
ATOM 2190 O O . LEU A 1 378 ? 507.005 482.396 429.853 1.00 68.80 378 LEU B O 1
ATOM 2195 N N . GLU A 1 379 ? 507.799 483.058 431.856 1.00 64.84 379 GLU B N 1
ATOM 2196 C CA . GLU A 1 379 ? 508.593 484.149 431.302 1.00 70.87 379 GLU B CA 1
ATOM 2197 C C . GLU A 1 379 ? 509.995 483.630 431.005 1.00 75.29 379 GLU B C 1
ATOM 2198 O O . GLU A 1 379 ? 510.741 483.275 431.922 1.00 75.60 379 GLU B O 1
ATOM 2204 N N . LEU A 1 380 ? 510.350 483.589 429.724 1.00 78.70 380 LEU B N 1
ATOM 2205 C CA . LEU A 1 380 ? 511.665 483.119 429.327 1.00 80.28 380 LEU B CA 1
ATOM 2206 C C . LEU A 1 380 ? 512.738 484.116 429.767 1.00 86.99 380 LEU B C 1
ATOM 2207 O O . LEU A 1 380 ? 512.476 485.317 429.873 1.00 90.57 380 LEU B O 1
ATOM 2212 N N . PRO A 1 381 ? 513.959 483.640 430.036 1.00 88.69 381 PRO B N 1
ATOM 2213 C CA . PRO A 1 381 ? 515.003 484.548 430.540 1.00 93.28 381 PRO B CA 1
ATOM 2214 C C . PRO A 1 381 ? 515.440 485.610 429.543 1.00 99.57 381 PRO B C 1
ATOM 2215 O O . PRO A 1 381 ? 516.073 486.589 429.959 1.00 99.93 381 PRO B O 1
ATOM 2219 N N . GLN A 1 382 ? 515.145 485.442 428.250 1.00 99.67 382 GLN B N 1
ATOM 2220 C CA . GLN A 1 382 ? 515.470 486.383 427.177 1.00 101.98 382 GLN B CA 1
ATOM 2221 C C . GLN A 1 382 ? 516.976 486.469 426.932 1.00 107.93 382 GLN B C 1
ATOM 2222 O O . GLN A 1 382 ? 517.418 487.225 426.057 1.00 108.13 382 GLN B O 1
ATOM 2228 N N . ASP A 1 383 ? 517.771 485.666 427.639 1.00 109.64 383 ASP B N 1
ATOM 2229 C CA . ASP A 1 383 ? 519.232 485.674 427.537 1.00 112.50 383 ASP B CA 1
ATOM 2230 C C . ASP A 1 383 ? 519.805 487.040 427.902 1.00 116.50 383 ASP B C 1
ATOM 2231 O O . ASP A 1 383 ? 519.701 487.473 429.051 1.00 114.24 383 ASP B O 1
ATOM 2236 N N . SER B 1 93 ? 537.646 445.022 349.674 1.00 54.26 93 SER C N 1
ATOM 2237 C CA . SER B 1 93 ? 536.270 445.414 349.940 1.00 57.05 93 SER C CA 1
ATOM 2238 C C . SER B 1 93 ? 536.083 445.651 351.433 1.00 56.43 93 SER C C 1
ATOM 2239 O O . SER B 1 93 ? 535.593 444.783 352.154 1.00 58.76 93 SER C O 1
ATOM 2242 N N . THR B 1 94 ? 536.470 446.839 351.891 1.00 55.43 94 THR C N 1
ATOM 2243 C CA . THR B 1 94 ? 536.513 447.149 353.314 1.00 57.15 94 THR C CA 1
ATOM 2244 C C . THR B 1 94 ? 535.716 448.428 353.557 1.00 59.92 94 THR C C 1
ATOM 2245 O O . THR B 1 94 ? 535.061 448.959 352.656 1.00 61.02 94 THR C O 1
ATOM 2249 N N . GLY B 1 95 ? 535.767 448.920 354.794 1.00 58.67 95 GLY C N 1
ATOM 2250 C CA . GLY B 1 95 ? 535.052 450.122 355.184 1.00 56.34 95 GLY C CA 1
ATOM 2251 C C . GLY B 1 95 ? 535.689 451.376 354.631 1.00 60.21 95 GLY C C 1
ATOM 2252 O O . GLY B 1 95 ? 535.200 452.488 354.858 1.00 62.43 95 GLY C O 1
ATOM 2253 N N . VAL B 1 96 ? 536.796 451.203 353.916 1.00 60.90 96 VAL C N 1
ATOM 2254 C CA . VAL B 1 96 ? 537.319 452.290 353.085 1.00 58.13 96 VAL C CA 1
ATOM 2255 C C . VAL B 1 96 ? 536.224 452.722 352.119 1.00 58.46 96 VAL C C 1
ATOM 2256 O O . VAL B 1 96 ? 535.549 451.854 351.528 1.00 59.38 96 VAL C O 1
ATOM 2260 N N . PRO B 1 97 ? 535.977 454.025 351.951 1.00 54.72 97 PRO C N 1
ATOM 2261 C CA . PRO B 1 97 ? 534.823 454.454 351.138 1.00 51.41 97 PRO C CA 1
ATOM 2262 C C . PRO B 1 97 ? 534.736 453.795 349.769 1.00 53.83 97 PRO C C 1
ATOM 2263 O O . PRO B 1 97 ? 533.714 453.177 349.449 1.00 57.33 97 PRO C O 1
ATOM 2267 N N . ALA B 1 98 ? 535.795 453.878 348.965 1.00 53.50 98 ALA C N 1
ATOM 2268 C CA . ALA B 1 98 ? 535.770 453.337 347.613 1.00 53.23 98 ALA C CA 1
ATOM 2269 C C . ALA B 1 98 ? 535.679 451.817 347.569 1.00 58.15 98 ALA C C 1
ATOM 2270 O O . ALA B 1 98 ? 535.358 451.268 346.507 1.00 62.94 98 ALA C O 1
ATOM 2272 N N . ASP B 1 99 ? 535.936 451.126 348.679 1.00 56.75 99 ASP C N 1
ATOM 2273 C CA . ASP B 1 99 ? 535.897 449.670 348.718 1.00 55.71 99 ASP C CA 1
ATOM 2274 C C . ASP B 1 99 ? 534.600 449.126 349.299 1.00 56.05 99 ASP C C 1
ATOM 2275 O O . ASP B 1 99 ? 534.482 447.913 349.495 1.00 59.32 99 ASP C O 1
ATOM 2280 N N . GLY B 1 100 ? 533.618 449.981 349.562 1.00 54.48 100 GLY C N 1
ATOM 2281 C CA . GLY B 1 100 ? 532.390 449.558 350.210 1.00 53.91 100 GLY C CA 1
ATOM 2282 C C . GLY B 1 100 ? 532.060 450.316 351.474 1.00 55.18 100 GLY C C 1
ATOM 2283 O O . GLY B 1 100 ? 531.005 450.059 352.071 1.00 57.15 100 GLY C O 1
ATOM 2284 N N . GLY B 1 101 ? 532.910 451.244 351.912 1.00 56.24 101 GLY C N 1
ATOM 2285 C CA . GLY B 1 101 ? 532.582 452.090 353.042 1.00 56.22 101 GLY C CA 1
ATOM 2286 C C . GLY B 1 101 ? 531.516 453.122 352.752 1.00 54.85 101 GLY C C 1
ATOM 2287 O O . GLY B 1 101 ? 531.092 453.827 353.674 1.00 56.37 101 GLY C O 1
ATOM 2288 N N . TYR B 1 102 ? 531.092 453.240 351.494 1.00 52.68 102 TYR C N 1
ATOM 2289 C CA . TYR B 1 102 ? 529.959 454.093 351.165 1.00 53.08 102 TYR C CA 1
ATOM 2290 C C . TYR B 1 102 ? 528.634 453.442 351.536 1.00 56.04 102 TYR C C 1
ATOM 2291 O O . TYR B 1 102 ? 527.696 454.136 351.942 1.00 59.26 102 TYR C O 1
ATOM 2300 N N . THR B 1 103 ? 528.542 452.118 351.399 1.00 50.75 103 THR C N 1
ATOM 2301 C CA . THR B 1 103 ? 527.275 451.415 351.558 1.00 53.29 103 THR C CA 1
ATOM 2302 C C . THR B 1 103 ? 526.809 451.351 353.005 1.00 60.62 103 THR C C 1
ATOM 2303 O O . THR B 1 103 ? 525.629 451.077 353.248 1.00 66.19 103 THR C O 1
ATOM 2307 N N . VAL B 1 104 ? 527.696 451.591 353.967 1.00 59.44 104 VAL C N 1
ATOM 2308 C CA . VAL B 1 104 ? 527.350 451.421 355.372 1.00 59.02 104 VAL C CA 1
ATOM 2309 C C . VAL B 1 104 ? 526.531 452.614 355.859 1.00 61.15 104 VAL C C 1
ATOM 2310 O O . VAL B 1 104 ? 527.063 453.710 356.074 1.00 60.46 104 VAL C O 1
ATOM 2314 N N . ILE B 1 105 ? 525.226 452.414 356.017 1.00 64.39 105 ILE C N 1
ATOM 2315 C CA . ILE B 1 105 ? 524.352 453.437 356.589 1.00 68.09 105 ILE C CA 1
ATOM 2316 C C . ILE B 1 105 ? 524.610 453.541 358.085 1.00 70.91 105 ILE C C 1
ATOM 2317 O O . ILE B 1 105 ? 524.366 452.576 358.819 1.00 71.52 105 ILE C O 1
ATOM 2322 N N . PRO B 1 106 ? 525.050 454.698 358.588 1.00 67.87 106 PRO C N 1
ATOM 2323 C CA . PRO B 1 106 ? 525.343 454.820 360.022 1.00 62.01 106 PRO C CA 1
ATOM 2324 C C . PRO B 1 106 ? 524.110 454.825 360.909 1.00 66.51 106 PRO C C 1
ATOM 2325 O O . PRO B 1 106 ? 524.256 454.914 362.134 1.00 61.87 106 PRO C O 1
ATOM 2329 N N . GLU B 1 107 ? 522.908 454.736 360.335 1.00 71.93 107 GLU C N 1
ATOM 2330 C CA . GLU B 1 107 ? 521.654 454.736 361.089 1.00 71.89 107 GLU C CA 1
ATOM 2331 C C . GLU B 1 107 ? 521.583 455.940 362.030 1.00 69.63 107 GLU C C 1
ATOM 2332 O O . GLU B 1 107 ? 521.442 455.810 363.247 1.00 65.83 107 GLU C O 1
ATOM 2338 N N . LEU B 1 108 ? 521.690 457.124 361.433 1.00 71.35 108 LEU C N 1
ATOM 2339 C CA . LEU B 1 108 ? 521.598 458.369 362.185 1.00 67.20 108 LEU C CA 1
ATOM 2340 C C . LEU B 1 108 ? 520.181 458.536 362.718 1.00 70.99 108 LEU C C 1
ATOM 2341 O O . LEU B 1 108 ? 519.238 458.739 361.947 1.00 74.71 108 LEU C O 1
ATOM 2346 N N . ASN B 1 109 ? 520.031 458.441 364.040 1.00 67.50 109 ASN C N 1
ATOM 2347 C CA . ASN B 1 109 ? 518.729 458.590 364.677 1.00 70.00 109 ASN C CA 1
ATOM 2348 C C . ASN B 1 109 ? 518.185 459.988 364.422 1.00 73.84 109 ASN C C 1
ATOM 2349 O O . ASN B 1 109 ? 518.743 460.978 364.906 1.00 69.04 109 ASN C O 1
ATOM 2354 N N . THR B 1 110 ? 517.101 460.072 363.651 1.00 78.57 110 THR C N 1
ATOM 2355 C CA . THR B 1 110 ? 516.594 461.365 363.201 1.00 76.09 110 THR C CA 1
ATOM 2356 C C . THR B 1 110 ? 516.111 462.210 364.374 1.00 75.49 110 THR C C 1
ATOM 2357 O O . THR B 1 110 ? 516.471 463.386 364.500 1.00 73.97 110 THR C O 1
ATOM 2361 N N . GLU B 1 111 ? 515.299 461.621 365.248 1.00 77.33 111 GLU C N 1
ATOM 2362 C CA . GLU B 1 111 ? 514.717 462.370 366.353 1.00 74.11 111 GLU C CA 1
ATOM 2363 C C . GLU B 1 111 ? 515.803 462.805 367.329 1.00 66.82 111 GLU C C 1
ATOM 2364 O O . GLU B 1 111 ? 516.498 461.969 367.915 1.00 67.20 111 GLU C O 1
ATOM 2370 N N . ILE B 1 112 ? 515.943 464.117 367.497 1.00 64.92 112 ILE C N 1
ATOM 2371 C CA . ILE B 1 112 ? 517.002 464.689 368.319 1.00 61.52 112 ILE C CA 1
ATOM 2372 C C . ILE B 1 112 ? 516.674 464.470 369.788 1.00 64.95 112 ILE C C 1
ATOM 2373 O O . ILE B 1 112 ? 515.534 464.670 370.224 1.00 70.58 112 ILE C O 1
ATOM 2378 N N . MET B 1 113 ? 517.675 464.055 370.561 1.00 61.72 113 MET C N 1
ATOM 2379 C CA . MET B 1 113 ? 517.504 463.883 371.999 1.00 62.42 113 MET C CA 1
ATOM 2380 C C . MET B 1 113 ? 517.472 465.255 372.659 1.00 61.30 113 MET C C 1
ATOM 2381 O O . MET B 1 113 ? 518.491 465.949 372.728 1.00 60.78 113 MET C O 1
ATOM 2386 N N . ARG B 1 114 ? 516.296 465.646 373.137 1.00 64.69 114 ARG C N 1
ATOM 2387 C CA . ARG B 1 114 ? 516.112 466.956 373.741 1.00 68.54 114 ARG C CA 1
ATOM 2388 C C . ARG B 1 114 ? 516.777 467.012 375.110 1.00 71.21 114 ARG C C 1
ATOM 2389 O O . ARG B 1 114 ? 516.748 466.040 375.872 1.00 73.00 114 ARG C O 1
ATOM 2397 N N . MET B 1 115 ? 517.395 468.152 375.417 1.00 72.08 115 MET C N 1
ATOM 2398 C CA . MET B 1 115 ? 517.952 468.351 376.749 1.00 72.11 115 MET C CA 1
ATOM 2399 C C . MET B 1 115 ? 516.837 468.287 377.784 1.00 76.07 115 MET C C 1
ATOM 2400 O O . MET B 1 115 ? 515.893 469.082 377.744 1.00 81.47 115 MET C O 1
ATOM 2405 N N . LEU B 1 116 ? 516.952 467.342 378.715 1.00 71.32 116 LEU C N 1
ATOM 2406 C CA . LEU B 1 116 ? 515.878 467.049 379.663 1.00 72.00 116 LEU C CA 1
ATOM 2407 C C . LEU B 1 116 ? 515.904 468.113 380.759 1.00 76.12 116 LEU C C 1
ATOM 2408 O O . LEU B 1 116 ? 516.410 467.912 381.866 1.00 78.11 116 LEU C O 1
ATOM 2413 N N . THR B 1 117 ? 515.338 469.272 380.432 1.00 77.62 117 THR C N 1
ATOM 2414 C CA . THR B 1 117 ? 515.355 470.435 381.307 1.00 80.67 117 THR C CA 1
ATOM 2415 C C . THR B 1 117 ? 514.166 470.412 382.266 1.00 82.75 117 THR C C 1
ATOM 2416 O O . THR B 1 117 ? 513.301 469.537 382.208 1.00 84.35 117 THR C O 1
ATOM 2420 N N . ASP B 1 118 ? 514.129 471.404 383.157 1.00 83.27 118 ASP C N 1
ATOM 2421 C CA . ASP B 1 118 ? 513.067 471.495 384.151 1.00 86.73 118 ASP C CA 1
ATOM 2422 C C . ASP B 1 118 ? 511.729 471.819 383.484 1.00 88.35 118 ASP C C 1
ATOM 2423 O O . ASP B 1 118 ? 511.658 472.237 382.326 1.00 87.36 118 ASP C O 1
ATOM 2428 N N . GLU B 1 119 ? 510.652 471.624 384.248 1.00 88.18 119 GLU C N 1
ATOM 2429 C CA . GLU B 1 119 ? 509.292 471.850 383.771 1.00 87.37 119 GLU C CA 1
ATOM 2430 C C . GLU B 1 119 ? 508.749 473.215 384.181 1.00 85.42 119 GLU C C 1
ATOM 2431 O O . GLU B 1 119 ? 507.529 473.397 384.257 1.00 84.23 119 GLU C O 1
ATOM 2437 N N . SER B 1 120 ? 509.635 474.178 384.432 1.00 82.86 120 SER C N 1
ATOM 2438 C CA . SER B 1 120 ? 509.267 475.520 384.877 1.00 78.84 120 SER C CA 1
ATOM 2439 C C . SER B 1 120 ? 508.452 475.462 386.171 1.00 74.29 120 SER C C 1
ATOM 2440 O O . SER B 1 120 ? 507.282 475.842 386.232 1.00 74.72 120 SER C O 1
ATOM 2443 N N . THR B 1 121 ? 509.115 474.960 387.217 1.00 73.70 121 THR C N 1
ATOM 2444 C CA . THR B 1 121 ? 508.491 474.910 388.532 1.00 72.10 121 THR C CA 1
ATOM 2445 C C . THR B 1 121 ? 508.250 476.300 389.107 1.00 65.62 121 THR C C 1
ATOM 2446 O O . THR B 1 121 ? 507.480 476.435 390.063 1.00 67.10 121 THR C O 1
ATOM 2450 N N . MET B 1 122 ? 508.890 477.328 388.545 1.00 64.15 122 MET C N 1
ATOM 2451 C CA . MET B 1 122 ? 508.654 478.699 388.987 1.00 61.96 122 MET C CA 1
ATOM 2452 C C . MET B 1 122 ? 507.184 479.081 388.864 1.00 61.16 122 MET C C 1
ATOM 2453 O O . MET B 1 122 ? 506.589 479.621 389.804 1.00 63.71 122 MET C O 1
ATOM 2458 N N . ARG B 1 123 ? 506.581 478.807 387.708 1.00 61.03 123 ARG C N 1
ATOM 2459 C CA . ARG B 1 123 ? 505.186 479.168 387.498 1.00 61.42 123 ARG C CA 1
ATOM 2460 C C . ARG B 1 123 ? 504.226 478.201 388.177 1.00 60.50 123 ARG C C 1
ATOM 2461 O O . ARG B 1 123 ? 503.052 478.542 388.362 1.00 60.34 123 ARG C O 1
ATOM 2469 N N . ARG B 1 124 ? 504.693 477.009 388.551 1.00 62.70 124 ARG C N 1
ATOM 2470 C CA . ARG B 1 124 ? 503.877 476.120 389.370 1.00 65.06 124 ARG C CA 1
ATOM 2471 C C . ARG B 1 124 ? 503.823 476.600 390.814 1.00 62.91 124 ARG C C 1
ATOM 2472 O O . ARG B 1 124 ? 502.775 476.513 391.463 1.00 64.98 124 ARG C O 1
ATOM 2480 N N . ILE B 1 125 ? 504.943 477.107 391.332 1.00 59.34 125 ILE C N 1
ATOM 2481 C CA . ILE B 1 125 ? 504.978 477.600 392.706 1.00 55.03 125 ILE C CA 1
ATOM 2482 C C . ILE B 1 125 ? 504.206 478.909 392.817 1.00 57.94 125 ILE C C 1
ATOM 2483 O O . ILE B 1 125 ? 503.227 479.015 393.565 1.00 59.78 125 ILE C O 1
ATOM 2488 N N . CYS B 1 126 ? 504.637 479.923 392.072 1.00 58.40 126 CYS C N 1
ATOM 2489 C CA . CYS B 1 126 ? 504.018 481.236 392.126 1.00 54.97 126 CYS C CA 1
ATOM 2490 C C . CYS B 1 126 ? 502.716 481.253 391.333 1.00 53.90 126 CYS C C 1
ATOM 2491 O O . CYS B 1 126 ? 502.439 480.371 390.516 1.00 56.86 126 CYS C O 1
ATOM 2494 N N . THR B 1 127 ? 501.911 482.279 391.588 1.00 52.54 127 THR C N 1
ATOM 2495 C CA . THR B 1 127 ? 500.687 482.476 390.831 1.00 57.91 127 THR C CA 1
ATOM 2496 C C . THR B 1 127 ? 500.973 483.246 389.545 1.00 57.10 127 THR C C 1
ATOM 2497 O O . THR B 1 127 ? 501.913 484.044 389.460 1.00 57.52 127 THR C O 1
ATOM 2501 N N . VAL B 1 128 ? 500.148 482.982 388.535 1.00 60.38 128 VAL C N 1
ATOM 2502 C CA . VAL B 1 128 ? 500.277 483.585 387.215 1.00 56.90 128 VAL C CA 1
ATOM 2503 C C . VAL B 1 128 ? 498.986 484.328 386.900 1.00 61.21 128 VAL C C 1
ATOM 2504 O O . VAL B 1 128 ? 497.888 483.804 387.125 1.00 66.32 128 VAL C O 1
ATOM 2508 N N . LYS B 1 129 ? 499.118 485.559 386.417 1.00 59.02 129 LYS C N 1
ATOM 2509 C CA . LYS B 1 129 ? 497.987 486.414 386.084 1.00 61.22 129 LYS C CA 1
ATOM 2510 C C . LYS B 1 129 ? 498.081 486.794 384.614 1.00 61.87 129 LYS C C 1
ATOM 2511 O O . LYS B 1 129 ? 499.135 487.246 384.152 1.00 60.96 129 LYS C O 1
ATOM 2517 N N . LYS B 1 130 ? 496.984 486.602 383.886 1.00 65.95 130 LYS C N 1
ATOM 2518 C CA . LYS B 1 130 ? 496.925 486.879 382.456 1.00 63.78 130 LYS C CA 1
ATOM 2519 C C . LYS B 1 130 ? 496.241 488.226 382.239 1.00 65.04 130 LYS C C 1
ATOM 2520 O O . LYS B 1 130 ? 495.029 488.350 382.445 1.00 69.48 130 LYS C O 1
ATOM 2526 N N . ILE B 1 131 ? 497.011 489.228 381.815 1.00 61.01 131 ILE C N 1
ATOM 2527 C CA . ILE B 1 131 ? 496.525 490.597 381.709 1.00 62.83 131 ILE C CA 1
ATOM 2528 C C . ILE B 1 131 ? 496.685 491.083 380.272 1.00 64.48 131 ILE C C 1
ATOM 2529 O O . ILE B 1 131 ? 497.144 490.355 379.393 1.00 65.52 131 ILE C O 1
ATOM 2534 N N . SER B 1 132 ? 496.287 492.334 380.045 1.00 64.43 132 SER C N 1
ATOM 2535 C CA . SER B 1 132 ? 496.335 492.984 378.740 1.00 63.75 132 SER C CA 1
ATOM 2536 C C . SER B 1 132 ? 496.931 494.383 378.861 1.00 62.02 132 SER C C 1
ATOM 2537 O O . SER B 1 132 ? 496.407 495.359 378.321 1.00 65.16 132 SER C O 1
ATOM 2540 N N . SER B 1 133 ? 498.044 494.496 379.579 1.00 58.73 133 SER C N 1
ATOM 2541 C CA . SER B 1 133 ? 498.708 495.780 379.765 1.00 57.80 133 SER C CA 1
ATOM 2542 C C . SER B 1 133 ? 500.179 495.530 380.063 1.00 58.04 133 SER C C 1
ATOM 2543 O O . SER B 1 133 ? 500.590 494.407 380.359 1.00 61.46 133 SER C O 1
ATOM 2546 N N . ASN B 1 134 ? 500.973 496.600 379.974 1.00 55.45 134 ASN C N 1
ATOM 2547 C CA . ASN B 1 134 ? 502.400 496.499 380.257 1.00 55.95 134 ASN C CA 1
ATOM 2548 C C . ASN B 1 134 ? 502.691 496.404 381.746 1.00 57.69 134 ASN C C 1
ATOM 2549 O O . ASN B 1 134 ? 503.768 495.935 382.127 1.00 60.71 134 ASN C O 1
ATOM 2554 N N . GLU B 1 135 ? 501.760 496.830 382.592 1.00 56.48 135 GLU C N 1
ATOM 2555 C CA . GLU B 1 135 ? 501.976 496.885 384.027 1.00 55.33 135 GLU C CA 1
ATOM 2556 C C . GLU B 1 135 ? 500.803 496.251 384.755 1.00 57.66 135 GLU C C 1
ATOM 2557 O O . GLU B 1 135 ? 499.645 496.429 384.365 1.00 62.44 135 GLU C O 1
ATOM 2563 N N . PHE B 1 136 ? 501.116 495.511 385.813 1.00 55.76 136 PHE C N 1
ATOM 2564 C CA . PHE B 1 136 ? 500.125 494.978 386.738 1.00 55.21 136 PHE C CA 1
ATOM 2565 C C . PHE B 1 136 ? 500.324 495.708 388.060 1.00 56.57 136 PHE C C 1
ATOM 2566 O O . PHE B 1 136 ? 501.407 495.646 388.655 1.00 57.85 136 PHE C O 1
ATOM 2574 N N . LYS B 1 137 ? 499.297 496.444 388.490 1.00 61.29 137 LYS C N 1
ATOM 2575 C CA . LYS B 1 137 ? 499.327 497.152 389.770 1.00 61.30 137 LYS C CA 1
ATOM 2576 C C . LYS B 1 137 ? 498.471 496.389 390.775 1.00 60.38 137 LYS C C 1
ATOM 2577 O O . LYS B 1 137 ? 497.279 496.645 390.955 1.00 64.69 137 LYS C O 1
ATOM 2583 N N . GLN B 1 138 ? 499.104 495.426 391.437 1.00 56.27 138 GLN C N 1
ATOM 2584 C CA . GLN B 1 138 ? 498.436 494.674 392.484 1.00 58.12 138 GLN C CA 1
ATOM 2585 C C . GLN B 1 138 ? 498.455 495.466 393.784 1.00 59.98 138 GLN C C 1
ATOM 2586 O O . GLN B 1 138 ? 499.476 496.053 394.160 1.00 61.27 138 GLN C O 1
ATOM 2592 N N . LEU B 1 139 ? 497.314 495.482 394.464 1.00 60.56 139 LEU C N 1
ATOM 2593 C CA . LEU B 1 139 ? 497.139 496.225 395.701 1.00 57.87 139 LEU C CA 1
ATOM 2594 C C . LEU B 1 139 ? 497.261 495.282 396.889 1.00 59.80 139 LEU C C 1
ATOM 2595 O O . LEU B 1 139 ? 496.641 494.215 396.913 1.00 63.07 139 LEU C O 1
ATOM 2600 N N . VAL B 1 140 ? 498.061 495.681 397.875 1.00 56.19 140 VAL C N 1
ATOM 2601 C CA . VAL B 1 140 ? 498.319 494.876 399.061 1.00 57.47 140 VAL C CA 1
ATOM 2602 C C . VAL B 1 140 ? 497.977 495.705 400.290 1.00 58.99 140 VAL C C 1
ATOM 2603 O O . VAL B 1 140 ? 498.395 496.863 400.403 1.00 59.28 140 VAL C O 1
ATOM 2607 N N . SER B 1 141 ? 497.210 495.119 401.204 1.00 59.50 141 SER C N 1
ATOM 2608 C CA . SER B 1 141 ? 496.958 495.768 402.482 1.00 59.47 141 SER C CA 1
ATOM 2609 C C . SER B 1 141 ? 498.241 495.787 403.303 1.00 62.30 141 SER C C 1
ATOM 2610 O O . SER B 1 141 ? 498.948 494.778 403.387 1.00 66.54 141 SER C O 1
ATOM 2613 N N . ALA B 1 142 ? 498.563 496.940 403.885 1.00 61.44 142 ALA C N 1
ATOM 2614 C CA . ALA B 1 142 ? 499.735 497.078 404.736 1.00 66.91 142 ALA C CA 1
ATOM 2615 C C . ALA B 1 142 ? 499.384 497.103 406.215 1.00 70.27 142 ALA C C 1
ATOM 2616 O O . ALA B 1 142 ? 500.273 497.309 407.047 1.00 71.36 142 ALA C O 1
ATOM 2618 N N . GLY B 1 143 ? 498.115 496.902 406.562 1.00 69.45 143 GLY C N 1
ATOM 2619 C CA . GLY B 1 143 ? 497.717 496.980 407.952 1.00 69.82 143 GLY C CA 1
ATOM 2620 C C . GLY B 1 143 ? 497.706 498.415 408.451 1.00 64.84 143 GLY C C 1
ATOM 2621 O O . GLY B 1 143 ? 497.480 499.368 407.698 1.00 62.62 143 GLY C O 1
ATOM 2622 N N . GLY B 1 144 ? 497.956 498.566 409.748 1.00 67.11 144 GLY C N 1
ATOM 2623 C CA . GLY B 1 144 ? 497.960 499.869 410.375 1.00 68.89 144 GLY C CA 1
ATOM 2624 C C . GLY B 1 144 ? 496.606 500.390 410.794 1.00 67.13 144 GLY C C 1
ATOM 2625 O O . GLY B 1 144 ? 496.512 501.548 411.220 1.00 67.58 144 GLY C O 1
ATOM 2626 N N . ALA B 1 145 ? 495.554 499.577 410.695 1.00 64.41 145 ALA C N 1
ATOM 2627 C CA . ALA B 1 145 ? 494.218 499.979 411.134 1.00 63.08 145 ALA C CA 1
ATOM 2628 C C . ALA B 1 145 ? 494.094 499.679 412.624 1.00 67.21 145 ALA C C 1
ATOM 2629 O O . ALA B 1 145 ? 493.565 498.649 413.048 1.00 71.36 145 ALA C O 1
ATOM 2631 N N . THR B 1 146 ? 494.607 500.605 413.431 1.00 65.62 146 THR C N 1
ATOM 2632 C CA . THR B 1 146 ? 494.556 500.438 414.875 1.00 66.34 146 THR C CA 1
ATOM 2633 C C . THR B 1 146 ? 493.113 500.471 415.366 1.00 66.20 146 THR C C 1
ATOM 2634 O O . THR B 1 146 ? 492.265 501.183 414.822 1.00 65.22 146 THR C O 1
ATOM 2638 N N . VAL B 1 147 ? 492.830 499.666 416.385 1.00 67.32 147 VAL C N 1
ATOM 2639 C CA . VAL B 1 147 ? 491.507 499.632 416.991 1.00 63.15 147 VAL C CA 1
ATOM 2640 C C . VAL B 1 147 ? 491.614 500.221 418.390 1.00 65.11 147 VAL C C 1
ATOM 2641 O O . VAL B 1 147 ? 492.029 499.536 419.333 1.00 71.24 147 VAL C O 1
ATOM 2645 N N . ASN B 1 148 ? 491.243 501.491 418.530 1.00 62.78 148 ASN C N 1
ATOM 2646 C CA . ASN B 1 148 ? 491.408 502.203 419.790 1.00 67.51 148 ASN C CA 1
ATOM 2647 C C . ASN B 1 148 ? 490.276 501.830 420.736 1.00 69.96 148 ASN C C 1
ATOM 2648 O O . ASN B 1 148 ? 489.127 502.234 420.537 1.00 68.66 148 ASN C O 1
ATOM 2653 N N . HIS B 1 149 ? 490.601 501.040 421.760 1.00 73.46 149 HIS C N 1
ATOM 2654 C CA . HIS B 1 149 ? 489.661 500.796 422.851 1.00 72.06 149 HIS C CA 1
ATOM 2655 C C . HIS B 1 149 ? 489.401 502.068 423.652 1.00 75.87 149 HIS C C 1
ATOM 2656 O O . HIS B 1 149 ? 488.245 502.428 423.903 1.00 72.85 149 HIS C O 1
ATOM 2663 N N . GLY B 1 150 ? 490.462 502.769 424.044 1.00 81.16 150 GLY C N 1
ATOM 2664 C CA . GLY B 1 150 ? 490.437 504.024 424.775 1.00 85.10 150 GLY C CA 1
ATOM 2665 C C . GLY B 1 150 ? 489.522 503.993 425.982 1.00 92.47 150 GLY C C 1
ATOM 2666 O O . GLY B 1 150 ? 489.346 502.968 426.647 1.00 88.90 150 GLY C O 1
ATOM 2667 N N . GLU B 1 151 ? 488.934 505.150 426.275 1.00 99.42 151 GLU C N 1
ATOM 2668 C CA . GLU B 1 151 ? 487.966 505.274 427.356 1.00 96.89 151 GLU C CA 1
ATOM 2669 C C . GLU B 1 151 ? 486.580 504.854 426.887 1.00 94.03 151 GLU C C 1
ATOM 2670 O O . GLU B 1 151 ? 486.106 505.288 425.833 1.00 88.98 151 GLU C O 1
ATOM 2676 N N . GLU B 1 152 ? 485.931 503.998 427.680 1.00 90.71 152 GLU C N 1
ATOM 2677 C CA . GLU B 1 152 ? 484.595 503.525 427.328 1.00 86.20 152 GLU C CA 1
ATOM 2678 C C . GLU B 1 152 ? 483.567 504.645 427.447 1.00 88.90 152 GLU C C 1
ATOM 2679 O O . GLU B 1 152 ? 482.733 504.835 426.554 1.00 85.61 152 GLU C O 1
ATOM 2685 N N . GLY B 1 153 ? 483.610 505.397 428.544 1.00 93.56 153 GLY C N 1
ATOM 2686 C CA . GLY B 1 153 ? 482.679 506.488 428.755 1.00 91.56 153 GLY C CA 1
ATOM 2687 C C . GLY B 1 153 ? 483.207 507.822 428.271 1.00 92.44 153 GLY C C 1
ATOM 2688 O O . GLY B 1 153 ? 483.393 508.749 429.064 1.00 93.99 153 GLY C O 1
ATOM 2689 N N . LYS B 1 154 ? 483.446 507.933 426.967 1.00 86.75 154 LYS C N 1
ATOM 2690 C CA . LYS B 1 154 ? 483.979 509.156 426.383 1.00 85.08 154 LYS C CA 1
ATOM 2691 C C . LYS B 1 154 ? 483.668 509.137 424.895 1.00 81.76 154 LYS C C 1
ATOM 2692 O O . LYS B 1 154 ? 483.368 508.087 424.322 1.00 78.37 154 LYS C O 1
ATOM 2698 N N . THR B 1 155 ? 483.722 510.318 424.281 1.00 82.59 155 THR C N 1
ATOM 2699 C CA . THR B 1 155 ? 483.621 510.408 422.832 1.00 76.43 155 THR C CA 1
ATOM 2700 C C . THR B 1 155 ? 484.717 509.570 422.187 1.00 74.24 155 THR C C 1
ATOM 2701 O O . THR B 1 155 ? 485.884 509.639 422.584 1.00 76.77 155 THR C O 1
ATOM 2705 N N . ARG B 1 156 ? 484.337 508.772 421.194 1.00 69.45 156 ARG C N 1
ATOM 2706 C CA . ARG B 1 156 ? 485.249 507.797 420.613 1.00 69.91 156 ARG C CA 1
ATOM 2707 C C . ARG B 1 156 ? 486.173 508.470 419.605 1.00 71.05 156 ARG C C 1
ATOM 2708 O O . ARG B 1 156 ? 485.719 509.212 418.729 1.00 71.06 156 ARG C O 1
ATOM 2716 N N . GLU B 1 157 ? 487.471 508.208 419.733 1.00 71.37 157 GLU C N 1
ATOM 2717 C CA . GLU B 1 157 ? 488.476 508.893 418.938 1.00 71.18 157 GLU C CA 1
ATOM 2718 C C . GLU B 1 157 ? 488.513 508.353 417.510 1.00 68.35 157 GLU C C 1
ATOM 2719 O O . GLU B 1 157 ? 488.034 507.256 417.215 1.00 65.52 157 GLU C O 1
ATOM 2725 N N . GLN B 1 158 ? 489.097 509.153 416.618 1.00 71.64 158 GLN C N 1
ATOM 2726 C CA . GLN B 1 158 ? 489.184 508.820 415.199 1.00 67.66 158 GLN C CA 1
ATOM 2727 C C . GLN B 1 158 ? 490.409 507.937 414.974 1.00 67.33 158 GLN C C 1
ATOM 2728 O O . GLN B 1 158 ? 491.547 508.414 415.031 1.00 67.32 158 GLN C O 1
ATOM 2734 N N . THR B 1 159 ? 490.177 506.653 414.715 1.00 67.26 159 THR C N 1
ATOM 2735 C CA . THR B 1 159 ? 491.262 505.695 414.562 1.00 69.14 159 THR C CA 1
ATOM 2736 C C . THR B 1 159 ? 491.902 505.805 413.183 1.00 67.64 159 THR C C 1
ATOM 2737 O O . THR B 1 159 ? 491.254 506.174 412.200 1.00 67.75 159 THR C O 1
ATOM 2741 N N . SER B 1 160 ? 493.188 505.471 413.118 1.00 67.18 160 SER C N 1
ATOM 2742 C CA . SER B 1 160 ? 493.912 505.537 411.856 1.00 65.96 160 SER C CA 1
ATOM 2743 C C . SER B 1 160 ? 493.420 504.459 410.898 1.00 64.84 160 SER C C 1
ATOM 2744 O O . SER B 1 160 ? 493.139 503.326 411.299 1.00 68.10 160 SER C O 1
ATOM 2747 N N . THR B 1 161 ? 493.319 504.821 409.624 1.00 63.70 161 THR C N 1
ATOM 2748 C CA . THR B 1 161 ? 492.827 503.927 408.590 1.00 61.81 161 THR C CA 1
ATOM 2749 C C . THR B 1 161 ? 493.916 502.954 408.146 1.00 62.88 161 THR C C 1
ATOM 2750 O O . THR B 1 161 ? 495.109 503.237 408.278 1.00 65.50 161 THR C O 1
ATOM 2754 N N . PRO B 1 162 ? 493.530 501.789 407.621 1.00 61.19 162 PRO C N 1
ATOM 2755 C CA . PRO B 1 162 ? 494.537 500.833 407.136 1.00 63.63 162 PRO C CA 1
ATOM 2756 C C . PRO B 1 162 ? 495.267 501.373 405.914 1.00 59.95 162 PRO C C 1
ATOM 2757 O O . PRO B 1 162 ? 494.667 502.010 405.045 1.00 56.18 162 PRO C O 1
ATOM 2761 N N . GLN B 1 163 ? 496.569 501.111 405.855 1.00 64.01 163 GLN C N 1
ATOM 2762 C CA . GLN B 1 163 ? 497.395 501.582 404.755 1.00 57.96 163 GLN C CA 1
ATOM 2763 C C . GLN B 1 163 ? 497.343 500.604 403.585 1.00 57.00 163 GLN C C 1
ATOM 2764 O O . GLN B 1 163 ? 497.069 499.413 403.752 1.00 61.06 163 GLN C O 1
ATOM 2770 N N . ILE B 1 164 ? 497.618 501.119 402.389 1.00 56.51 164 ILE C N 1
ATOM 2771 C CA . ILE B 1 164 ? 497.612 500.321 401.168 1.00 56.73 164 ILE C CA 1
ATOM 2772 C C . ILE B 1 164 ? 498.916 500.561 400.421 1.00 57.13 164 ILE C C 1
ATOM 2773 O O . ILE B 1 164 ? 499.395 501.697 400.341 1.00 61.33 164 ILE C O 1
ATOM 2778 N N . ASN B 1 165 ? 499.494 499.491 399.881 1.00 52.21 165 ASN C N 1
ATOM 2779 C CA . ASN B 1 165 ? 500.668 499.575 399.029 1.00 51.63 165 ASN C CA 1
ATOM 2780 C C . ASN B 1 165 ? 500.342 499.001 397.657 1.00 55.64 165 ASN C C 1
ATOM 2781 O O . ASN B 1 165 ? 499.413 498.205 397.494 1.00 56.22 165 ASN C O 1
ATOM 2786 N N . GLU B 1 166 ? 501.119 499.424 396.667 1.00 56.95 166 GLU C N 1
ATOM 2787 C CA . GLU B 1 166 ? 500.919 499.023 395.284 1.00 55.01 166 GLU C CA 1
ATOM 2788 C C . GLU B 1 166 ? 502.213 498.447 394.735 1.00 56.06 166 GLU C C 1
ATOM 2789 O O . GLU B 1 166 ? 503.296 498.987 394.981 1.00 58.28 166 GLU C O 1
ATOM 2795 N N . VAL B 1 167 ? 502.101 497.351 393.990 1.00 55.75 167 VAL C N 1
ATOM 2796 C CA . VAL B 1 167 ? 503.255 496.683 393.399 1.00 53.17 167 VAL C CA 1
ATOM 2797 C C . VAL B 1 167 ? 503.205 496.907 391.894 1.00 56.43 167 VAL C C 1
ATOM 2798 O O . VAL B 1 167 ? 502.244 496.503 391.229 1.00 58.36 167 VAL C O 1
ATOM 2802 N N . SER B 1 168 ? 504.241 497.551 391.359 1.00 58.83 168 SER C N 1
ATOM 2803 C CA . SER B 1 168 ? 504.316 497.880 389.936 1.00 60.12 168 SER C CA 1
ATOM 2804 C C . SER B 1 168 ? 505.069 496.769 389.218 1.00 58.71 168 SER C C 1
ATOM 2805 O O . SER B 1 168 ? 506.288 496.827 389.047 1.00 62.55 168 SER C O 1
ATOM 2808 N N . ILE B 1 169 ? 504.342 495.739 388.787 1.00 54.49 169 ILE C N 1
ATOM 2809 C CA . ILE B 1 169 ? 504.941 494.613 388.081 1.00 54.24 169 ILE C CA 1
ATOM 2810 C C . ILE B 1 169 ? 504.941 494.966 386.598 1.00 57.54 169 ILE C C 1
ATOM 2811 O O . ILE B 1 169 ? 503.914 494.882 385.927 1.00 59.21 169 ILE C O 1
ATOM 2816 N N . LYS B 1 170 ? 506.099 495.366 386.083 1.00 56.80 170 LYS C N 1
ATOM 2817 C CA . LYS B 1 170 ? 506.220 495.771 384.690 1.00 57.06 170 LYS C CA 1
ATOM 2818 C C . LYS B 1 170 ? 506.526 494.565 383.813 1.00 57.73 170 LYS C C 1
ATOM 2819 O O . LYS B 1 170 ? 507.377 493.737 384.150 1.00 55.98 170 LYS C O 1
ATOM 2825 N N . LEU B 1 171 ? 505.824 494.468 382.687 1.00 56.41 171 LEU C N 1
ATOM 2826 C CA . LEU B 1 171 ? 506.067 493.404 381.724 1.00 52.89 171 LEU C CA 1
ATOM 2827 C C . LEU B 1 171 ? 507.183 493.800 380.768 1.00 53.74 171 LEU C C 1
ATOM 2828 O O . LEU B 1 171 ? 507.316 494.964 380.385 1.00 55.65 171 LEU C O 1
ATOM 2833 N N . TYR B 1 172 ? 507.988 492.811 380.380 1.00 53.34 172 TYR C N 1
ATOM 2834 C CA . TYR B 1 172 ? 509.076 493.025 379.457 1.00 52.59 172 TYR C CA 1
ATOM 2835 C C . TYR B 1 172 ? 509.188 491.797 378.566 1.00 52.04 172 TYR C C 1
ATOM 2836 O O . TYR B 1 172 ? 508.867 490.687 379.014 1.00 53.70 172 TYR C O 1
ATOM 2845 N N . PRO B 1 173 ? 509.605 491.960 377.311 1.00 49.22 173 PRO C N 1
ATOM 2846 C CA . PRO B 1 173 ? 509.590 490.827 376.373 1.00 50.92 173 PRO C CA 1
ATOM 2847 C C . PRO B 1 173 ? 510.852 489.985 376.489 1.00 54.19 173 PRO C C 1
ATOM 2848 O O . PRO B 1 173 ? 511.968 490.495 376.375 1.00 59.97 173 PRO C O 1
ATOM 2852 N N . VAL B 1 174 ? 510.670 488.687 376.712 1.00 52.23 174 VAL C N 1
ATOM 2853 C CA . VAL B 1 174 ? 511.731 487.715 376.485 1.00 51.10 174 VAL C CA 1
ATOM 2854 C C . VAL B 1 174 ? 511.508 487.150 375.084 1.00 54.82 174 VAL C C 1
ATOM 2855 O O . VAL B 1 174 ? 510.445 486.600 374.779 1.00 57.62 174 VAL C O 1
ATOM 2859 N N . TYR B 1 175 ? 512.490 487.338 374.208 1.00 52.80 175 TYR C N 1
ATOM 2860 C CA . TYR B 1 175 ? 512.322 487.053 372.793 1.00 50.36 175 TYR C CA 1
ATOM 2861 C C . TYR B 1 175 ? 513.482 486.218 372.273 1.00 53.77 175 TYR C C 1
ATOM 2862 O O . TYR B 1 175 ? 514.625 486.358 372.717 1.00 60.48 175 TYR C O 1
ATOM 2871 N N . ALA B 1 176 ? 513.167 485.352 371.317 1.00 51.29 176 ALA C N 1
ATOM 2872 C CA . ALA B 1 176 ? 514.150 484.563 370.597 1.00 50.16 176 ALA C CA 1
ATOM 2873 C C . ALA B 1 176 ? 513.959 484.790 369.107 1.00 53.21 176 ALA C C 1
ATOM 2874 O O . ALA B 1 176 ? 512.830 484.757 368.599 1.00 55.91 176 ALA C O 1
ATOM 2876 N N . TYR B 1 177 ? 515.071 485.027 368.414 1.00 55.12 177 TYR C N 1
ATOM 2877 C CA . TYR B 1 177 ? 515.058 485.371 366.992 1.00 54.62 177 TYR C CA 1
ATOM 2878 C C . TYR B 1 177 ? 516.107 484.552 366.245 1.00 56.18 177 TYR C C 1
ATOM 2879 O O . TYR B 1 177 ? 517.076 485.097 365.710 1.00 60.28 177 TYR C O 1
ATOM 2888 N N . PRO B 1 178 ? 515.944 483.228 366.187 1.00 52.57 178 PRO C N 1
ATOM 2889 C CA . PRO B 1 178 ? 516.866 482.411 365.384 1.00 54.58 178 PRO C CA 1
ATOM 2890 C C . PRO B 1 178 ? 516.603 482.577 363.894 1.00 57.32 178 PRO C C 1
ATOM 2891 O O . PRO B 1 178 ? 515.489 482.347 363.411 1.00 61.97 178 PRO C O 1
ATOM 2895 N N . ARG B 1 179 ? 517.647 482.982 363.166 1.00 55.12 179 ARG C N 1
ATOM 2896 C CA . ARG B 1 179 ? 517.594 483.118 361.711 1.00 61.28 179 ARG C CA 1
ATOM 2897 C C . ARG B 1 179 ? 517.962 481.774 361.086 1.00 61.05 179 ARG C C 1
ATOM 2898 O O . ARG B 1 179 ? 519.057 481.567 360.559 1.00 61.10 179 ARG C O 1
ATOM 2906 N N . THR B 1 180 ? 517.020 480.840 361.161 1.00 60.19 180 THR C N 1
ATOM 2907 C CA . THR B 1 180 ? 517.191 479.546 360.515 1.00 60.56 180 THR C CA 1
ATOM 2908 C C . THR B 1 180 ? 517.207 479.722 359.001 1.00 59.79 180 THR C C 1
ATOM 2909 O O . THR B 1 180 ? 516.540 480.605 358.460 1.00 62.59 180 THR C O 1
ATOM 2913 N N . THR B 1 181 ? 517.999 478.901 358.317 1.00 55.23 181 THR C N 1
ATOM 2914 C CA . THR B 1 181 ? 517.979 478.880 356.862 1.00 53.48 181 THR C CA 1
ATOM 2915 C C . THR B 1 181 ? 516.877 477.946 356.371 1.00 55.32 181 THR C C 1
ATOM 2916 O O . THR B 1 181 ? 516.667 476.865 356.933 1.00 58.65 181 THR C O 1
ATOM 2920 N N . GLN B 1 182 ? 516.168 478.375 355.320 1.00 55.46 182 GLN C N 1
ATOM 2921 C CA . GLN B 1 182 ? 515.087 477.566 354.760 1.00 55.18 182 GLN C CA 1
ATOM 2922 C C . GLN B 1 182 ? 515.604 476.207 354.295 1.00 58.59 182 GLN C C 1
ATOM 2923 O O . GLN B 1 182 ? 514.858 475.213 354.300 1.00 62.62 182 GLN C O 1
ATOM 2929 N N . GLU B 1 183 ? 516.883 476.146 353.908 1.00 57.07 183 GLU C N 1
ATOM 2930 C CA . GLU B 1 183 ? 517.508 474.900 353.490 1.00 55.76 183 GLU C CA 1
ATOM 2931 C C . GLU B 1 183 ? 517.322 473.814 354.530 1.00 56.29 183 GLU C C 1
ATOM 2932 O O . GLU B 1 183 ? 516.883 472.711 354.214 1.00 56.86 183 GLU C O 1
ATOM 2938 N N . ILE B 1 184 ? 517.676 474.113 355.780 1.00 54.54 184 ILE C N 1
ATOM 2939 C CA . ILE B 1 184 ? 517.621 473.098 356.825 1.00 55.45 184 ILE C CA 1
ATOM 2940 C C . ILE B 1 184 ? 516.182 472.660 357.064 1.00 59.50 184 ILE C C 1
ATOM 2941 O O . ILE B 1 184 ? 515.908 471.477 357.296 1.00 65.95 184 ILE C O 1
ATOM 2946 N N . VAL B 1 185 ? 515.241 473.604 356.996 1.00 54.22 185 VAL C N 1
ATOM 2947 C CA . VAL B 1 185 ? 513.831 473.269 357.171 1.00 51.77 185 VAL C CA 1
ATOM 2948 C C . VAL B 1 185 ? 513.393 472.254 356.126 1.00 55.90 185 VAL C C 1
ATOM 2949 O O . VAL B 1 185 ? 512.719 471.265 356.442 1.00 60.04 185 VAL C O 1
ATOM 2953 N N . ASP B 1 186 ? 513.767 472.477 354.867 1.00 55.19 186 ASP C N 1
ATOM 2954 C CA . ASP B 1 186 ? 513.375 471.527 353.830 1.00 56.20 186 ASP C CA 1
ATOM 2955 C C . ASP B 1 186 ? 514.166 470.224 353.927 1.00 58.51 186 ASP C C 1
ATOM 2956 O O . ASP B 1 186 ? 513.599 469.133 353.814 1.00 60.55 186 ASP C O 1
ATOM 2961 N N . PHE B 1 187 ? 515.472 470.325 354.170 1.00 57.39 187 PHE C N 1
ATOM 2962 C CA . PHE B 1 187 ? 516.372 469.185 354.024 1.00 58.28 187 PHE C CA 1
ATOM 2963 C C . PHE B 1 187 ? 516.317 468.256 355.230 1.00 62.14 187 PHE C C 1
ATOM 2964 O O . PHE B 1 187 ? 516.619 467.063 355.109 1.00 66.74 187 PHE C O 1
ATOM 2972 N N . SER B 1 188 ? 515.975 468.779 356.401 1.00 61.85 188 SER C N 1
ATOM 2973 C CA . SER B 1 188 ? 515.866 467.932 357.576 1.00 65.23 188 SER C CA 1
ATOM 2974 C C . SER B 1 188 ? 514.605 467.082 357.498 1.00 74.61 188 SER C C 1
ATOM 2975 O O . SER B 1 188 ? 513.546 467.537 357.056 1.00 74.18 188 SER C O 1
ATOM 2978 N N . ASP B 1 189 ? 514.725 465.832 357.939 1.00 77.15 189 ASP C N 1
ATOM 2979 C CA . ASP B 1 189 ? 513.591 464.922 358.017 1.00 83.51 189 ASP C CA 1
ATOM 2980 C C . ASP B 1 189 ? 513.238 464.621 359.470 1.00 82.85 189 ASP C C 1
ATOM 2981 O O . ASP B 1 189 ? 512.772 463.529 359.799 1.00 87.06 189 ASP C O 1
ATOM 2986 N N . VAL B 1 190 ? 513.459 465.601 360.343 1.00 76.81 190 VAL C N 1
ATOM 2987 C CA . VAL B 1 190 ? 513.020 465.538 361.733 1.00 78.03 190 VAL C CA 1
ATOM 2988 C C . VAL B 1 190 ? 512.071 466.679 362.079 1.00 77.93 190 VAL C C 1
ATOM 2989 O O . VAL B 1 190 ? 511.645 466.787 363.240 1.00 81.54 190 VAL C O 1
ATOM 2993 N N . ASP B 1 191 ? 511.686 467.503 361.098 1.00 75.25 191 ASP C N 1
ATOM 2994 C CA . ASP B 1 191 ? 510.934 468.734 361.324 1.00 74.87 191 ASP C CA 1
ATOM 2995 C C . ASP B 1 191 ? 511.735 469.660 362.231 1.00 71.49 191 ASP C C 1
ATOM 2996 O O . ASP B 1 191 ? 511.371 469.883 363.391 1.00 72.65 191 ASP C O 1
ATOM 3001 N N . ILE B 1 192 ? 512.854 470.168 361.707 1.00 65.99 192 ILE C N 1
ATOM 3002 C CA . ILE B 1 192 ? 513.804 470.936 362.507 1.00 61.85 192 ILE C CA 1
ATOM 3003 C C . ILE B 1 192 ? 513.153 472.170 363.128 1.00 63.32 192 ILE C C 1
ATOM 3004 O O . ILE B 1 192 ? 513.627 472.673 364.151 1.00 64.19 192 ILE C O 1
ATOM 3009 N N . LEU B 1 193 ? 512.072 472.687 362.534 1.00 65.43 193 LEU C N 1
ATOM 3010 C CA . LEU B 1 193 ? 511.414 473.852 363.121 1.00 63.86 193 LEU C CA 1
ATOM 3011 C C . LEU B 1 193 ? 510.678 473.497 364.406 1.00 64.73 193 LEU C C 1
ATOM 3012 O O . LEU B 1 193 ? 510.667 474.290 365.353 1.00 63.88 193 LEU C O 1
ATOM 3017 N N . SER B 1 194 ? 510.039 472.326 364.456 1.00 67.92 194 SER C N 1
ATOM 3018 C CA . SER B 1 194 ? 509.409 471.898 365.702 1.00 66.68 194 SER C CA 1
ATOM 3019 C C . SER B 1 194 ? 510.449 471.733 366.802 1.00 64.08 194 SER C C 1
ATOM 3020 O O . SER B 1 194 ? 510.233 472.155 367.946 1.00 63.03 194 SER C O 1
ATOM 3023 N N . TRP B 1 195 ? 511.594 471.135 366.467 1.00 61.98 195 TRP C N 1
ATOM 3024 C CA . TRP B 1 195 ? 512.684 471.007 367.427 1.00 60.70 195 TRP C CA 1
ATOM 3025 C C . TRP B 1 195 ? 513.202 472.371 367.864 1.00 61.46 195 TRP C C 1
ATOM 3026 O O . TRP B 1 195 ? 513.497 472.579 369.046 1.00 65.46 195 TRP C O 1
ATOM 3037 N N . LEU B 1 196 ? 513.332 473.308 366.924 1.00 59.86 196 LEU C N 1
ATOM 3038 C CA . LEU B 1 196 ? 513.816 474.643 367.259 1.00 57.48 196 LEU C CA 1
ATOM 3039 C C . LEU B 1 196 ? 512.846 475.364 368.184 1.00 59.34 196 LEU C C 1
ATOM 3040 O O . LEU B 1 196 ? 513.260 476.020 369.145 1.00 59.65 196 LEU C O 1
ATOM 3045 N N . THR B 1 197 ? 511.545 475.263 367.902 1.00 61.27 197 THR C N 1
ATOM 3046 C CA . THR B 1 197 ? 510.553 475.890 368.768 1.00 59.26 197 THR C CA 1
ATOM 3047 C C . THR B 1 197 ? 510.530 475.240 370.143 1.00 60.96 197 THR C C 1
ATOM 3048 O O . THR B 1 197 ? 510.350 475.931 371.149 1.00 63.09 197 THR C O 1
ATOM 3052 N N . GLY B 1 198 ? 510.717 473.921 370.212 1.00 60.89 198 GLY C N 1
ATOM 3053 C CA . GLY B 1 198 ? 510.830 473.271 371.508 1.00 61.81 198 GLY C CA 1
ATOM 3054 C C . GLY B 1 198 ? 512.052 473.725 372.284 1.00 62.83 198 GLY C C 1
ATOM 3055 O O . GLY B 1 198 ? 511.991 473.926 373.499 1.00 66.90 198 GLY C O 1
ATOM 3056 N N . GLU B 1 199 ? 513.187 473.873 371.595 1.00 59.83 199 GLU C N 1
ATOM 3057 C CA . GLU B 1 199 ? 514.395 474.370 372.246 1.00 59.35 199 GLU C CA 1
ATOM 3058 C C . GLU B 1 199 ? 514.203 475.801 372.728 1.00 62.19 199 GLU C C 1
ATOM 3059 O O . GLU B 1 199 ? 514.664 476.166 373.815 1.00 65.73 199 GLU C O 1
ATOM 3065 N N . ILE B 1 200 ? 513.532 476.627 371.924 1.00 60.12 200 ILE C N 1
ATOM 3066 C CA . ILE B 1 200 ? 513.241 477.998 372.325 1.00 59.34 200 ILE C CA 1
ATOM 3067 C C . ILE B 1 200 ? 512.300 478.016 373.521 1.00 60.71 200 ILE C C 1
ATOM 3068 O O . ILE B 1 200 ? 512.430 478.858 374.410 1.00 62.34 200 ILE C O 1
ATOM 3073 N N . GLY B 1 201 ? 511.346 477.087 373.571 1.00 61.72 201 GLY C N 1
ATOM 3074 C CA . GLY B 1 201 ? 510.482 476.991 374.739 1.00 63.16 201 GLY C CA 1
ATOM 3075 C C . GLY B 1 201 ? 511.229 476.569 375.990 1.00 63.24 201 GLY C C 1
ATOM 3076 O O . GLY B 1 201 ? 510.974 477.082 377.083 1.00 64.87 201 GLY C O 1
ATOM 3077 N N . ASP B 1 202 ? 512.159 475.623 375.850 1.00 63.22 202 ASP C N 1
ATOM 3078 C CA . ASP B 1 202 ? 512.974 475.223 376.993 1.00 65.30 202 ASP C CA 1
ATOM 3079 C C . ASP B 1 202 ? 513.835 476.381 377.482 1.00 64.55 202 ASP C C 1
ATOM 3080 O O . ASP B 1 202 ? 513.906 476.648 378.689 1.00 67.88 202 ASP C O 1
ATOM 3085 N N . THR B 1 203 ? 514.482 477.092 376.556 1.00 63.01 203 THR C N 1
ATOM 3086 C CA . THR B 1 203 ? 515.278 478.248 376.947 1.00 62.70 203 THR C CA 1
ATOM 3087 C C . THR B 1 203 ? 514.402 479.372 377.479 1.00 60.10 203 THR C C 1
ATOM 3088 O O . THR B 1 203 ? 514.856 480.171 378.300 1.00 60.23 203 THR C O 1
ATOM 3092 N N . PHE B 1 204 ? 513.143 479.439 377.044 1.00 59.28 204 PHE C N 1
ATOM 3093 C CA . PHE B 1 204 ? 512.221 480.424 377.592 1.00 57.55 204 PHE C CA 1
ATOM 3094 C C . PHE B 1 204 ? 511.855 480.088 379.026 1.00 58.12 204 PHE C C 1
ATOM 3095 O O . PHE B 1 204 ? 511.770 480.981 379.868 1.00 60.62 204 PHE C O 1
ATOM 3103 N N . THR B 1 205 ? 511.643 478.808 379.324 1.00 58.62 205 THR C N 1
ATOM 3104 C CA . THR B 1 205 ? 511.439 478.410 380.714 1.00 56.23 205 THR C CA 1
ATOM 3105 C C . THR B 1 205 ? 512.677 478.713 381.552 1.00 58.72 205 THR C C 1
ATOM 3106 O O . THR B 1 205 ? 512.567 479.207 382.682 1.00 63.02 205 THR C O 1
ATOM 3110 N N . GLU B 1 206 ? 513.862 478.441 381.001 1.00 59.67 206 GLU C N 1
ATOM 3111 C CA . GLU B 1 206 ? 515.104 478.717 381.717 1.00 60.31 206 GLU C CA 1
ATOM 3112 C C . GLU B 1 206 ? 515.265 480.210 381.996 1.00 56.95 206 GLU C C 1
ATOM 3113 O O . GLU B 1 206 ? 515.580 480.612 383.122 1.00 60.02 206 GLU C O 1
ATOM 3119 N N . THR B 1 207 ? 515.038 481.047 380.982 1.00 54.16 207 THR C N 1
ATOM 3120 C CA . THR B 1 207 ? 515.179 482.490 381.143 1.00 54.35 207 THR C CA 1
ATOM 3121 C C . THR B 1 207 ? 514.071 483.056 382.024 1.00 55.88 207 THR C C 1
ATOM 3122 O O . THR B 1 207 ? 514.288 484.022 382.761 1.00 59.31 207 THR C O 1
ATOM 3126 N N . GLU B 1 208 ? 512.878 482.463 381.961 1.00 56.63 208 GLU C N 1
ATOM 3127 C CA . GLU B 1 208 ? 511.795 482.841 382.858 1.00 54.32 208 GLU C CA 1
ATOM 3128 C C . GLU B 1 208 ? 512.187 482.601 384.306 1.00 54.71 208 GLU C C 1
ATOM 3129 O O . GLU B 1 208 ? 512.001 483.470 385.163 1.00 57.00 208 GLU C O 1
ATOM 3135 N N . GLU B 1 209 ? 512.749 481.425 384.593 1.00 54.69 209 GLU C N 1
ATOM 3136 C CA . GLU B 1 209 ? 513.226 481.149 385.943 1.00 54.56 209 GLU C CA 1
ATOM 3137 C C . GLU B 1 209 ? 514.343 482.110 386.331 1.00 52.80 209 GLU C C 1
ATOM 3138 O O . GLU B 1 209 ? 514.365 482.635 387.449 1.00 56.69 209 GLU C O 1
ATOM 3144 N N . SER B 1 210 ? 515.268 482.374 385.404 1.00 51.57 210 SER C N 1
ATOM 3145 C CA . SER B 1 210 ? 516.387 483.263 385.701 1.00 51.87 210 SER C CA 1
ATOM 3146 C C . SER B 1 210 ? 515.904 484.666 386.054 1.00 52.03 210 SER C C 1
ATOM 3147 O O . SER B 1 210 ? 516.379 485.275 387.019 1.00 54.32 210 SER C O 1
ATOM 3150 N N . ASP B 1 211 ? 514.949 485.193 385.286 1.00 53.53 211 ASP C N 1
ATOM 3151 C CA . ASP B 1 211 ? 514.434 486.532 385.554 1.00 53.06 211 ASP C CA 1
ATOM 3152 C C . ASP B 1 211 ? 513.607 486.561 386.833 1.00 53.31 211 ASP C C 1
ATOM 3153 O O . ASP B 1 211 ? 513.787 487.443 387.680 1.00 54.50 211 ASP C O 1
ATOM 3158 N N . LEU B 1 212 ? 512.702 485.596 387.002 1.00 53.42 212 LEU C N 1
ATOM 3159 C CA . LEU B 1 212 ? 511.842 485.585 388.174 1.00 50.60 212 LEU C CA 1
ATOM 3160 C C . LEU B 1 212 ? 512.588 485.213 389.449 1.00 49.79 212 LEU C C 1
ATOM 3161 O O . LEU B 1 212 ? 512.011 485.327 390.536 1.00 53.77 212 LEU C O 1
ATOM 3166 N N . VAL B 1 213 ? 513.841 484.770 389.348 1.00 49.82 213 VAL C N 1
ATOM 3167 C CA . VAL B 1 213 ? 514.650 484.507 390.532 1.00 48.04 213 VAL C CA 1
ATOM 3168 C C . VAL B 1 213 ? 515.613 485.661 390.786 1.00 50.51 213 VAL C C 1
ATOM 3169 O O . VAL B 1 213 ? 515.541 486.321 391.828 1.00 53.10 213 VAL C O 1
ATOM 3173 N N . VAL B 1 214 ? 516.521 485.914 389.842 1.00 51.20 214 VAL C N 1
ATOM 3174 C CA . VAL B 1 214 ? 517.581 486.895 390.053 1.00 50.33 214 VAL C CA 1
ATOM 3175 C C . VAL B 1 214 ? 517.569 487.954 388.959 1.00 52.86 214 VAL C C 1
ATOM 3176 O O . VAL B 1 214 ? 518.617 488.510 388.612 1.00 56.53 214 VAL C O 1
ATOM 3180 N N . GLY B 1 215 ? 516.396 488.238 388.404 1.00 51.28 215 GLY C N 1
ATOM 3181 C CA . GLY B 1 215 ? 516.283 489.303 387.425 1.00 53.18 215 GLY C CA 1
ATOM 3182 C C . GLY B 1 215 ? 516.503 490.663 388.052 1.00 55.91 215 GLY C C 1
ATOM 3183 O O . GLY B 1 215 ? 515.765 491.054 388.961 1.00 55.07 215 GLY C O 1
ATOM 3184 N N . ASP B 1 216 ? 517.511 491.393 387.570 1.00 59.45 216 ASP C N 1
ATOM 3185 C CA . ASP B 1 216 ? 517.891 492.654 388.202 1.00 59.15 216 ASP C CA 1
ATOM 3186 C C . ASP B 1 216 ? 516.750 493.665 388.153 1.00 60.08 216 ASP C C 1
ATOM 3187 O O . ASP B 1 216 ? 516.487 494.370 389.135 1.00 62.46 216 ASP C O 1
ATOM 3192 N N . GLY B 1 217 ? 516.062 493.751 387.020 1.00 58.42 217 GLY C N 1
ATOM 3193 C CA . GLY B 1 217 ? 514.937 494.656 386.909 1.00 57.91 217 GLY C CA 1
ATOM 3194 C C . GLY B 1 217 ? 515.016 495.584 385.715 1.00 62.95 217 GLY C C 1
ATOM 3195 O O . GLY B 1 217 ? 514.014 496.197 385.334 1.00 62.41 217 GLY C O 1
ATOM 3196 N N . ASP B 1 218 ? 516.200 495.701 385.115 1.00 65.09 218 ASP C N 1
ATOM 3197 C CA . ASP B 1 218 ? 516.368 496.584 383.969 1.00 67.26 218 ASP C CA 1
ATOM 3198 C C . ASP B 1 218 ? 515.679 495.982 382.754 1.00 64.62 218 ASP C C 1
ATOM 3199 O O . ASP B 1 218 ? 516.288 495.218 381.998 1.00 64.77 218 ASP C O 1
ATOM 3204 N N . LYS B 1 219 ? 514.411 496.341 382.563 1.00 61.00 219 LYS C N 1
ATOM 3205 C CA . LYS B 1 219 ? 513.558 495.784 381.515 1.00 58.39 219 LYS C CA 1
ATOM 3206 C C . LYS B 1 219 ? 513.603 494.256 381.523 1.00 58.10 219 LYS C C 1
ATOM 3207 O O . LYS B 1 219 ? 513.849 493.595 380.512 1.00 61.49 219 LYS C O 1
ATOM 3213 N N . LYS B 1 220 ? 513.359 493.711 382.711 1.00 56.31 220 LYS C N 1
ATOM 3214 C CA . LYS B 1 220 ? 513.144 492.288 382.926 1.00 52.76 220 LYS C CA 1
ATOM 3215 C C . LYS B 1 220 ? 512.363 492.142 384.221 1.00 50.67 220 LYS C C 1
ATOM 3216 O O . LYS B 1 220 ? 512.266 493.082 385.015 1.00 54.74 220 LYS C O 1
ATOM 3222 N N . ALA B 1 221 ? 511.788 490.960 384.414 1.00 47.77 221 ALA C N 1
ATOM 3223 C CA . ALA B 1 221 ? 511.031 490.694 385.629 1.00 51.15 221 ALA C CA 1
ATOM 3224 C C . ALA B 1 221 ? 511.956 490.718 386.838 1.00 51.67 221 ALA C C 1
ATOM 3225 O O . ALA B 1 221 ? 512.929 489.962 386.900 1.00 56.66 221 ALA C O 1
ATOM 3227 N N . LYS B 1 222 ? 511.657 491.591 387.795 1.00 49.78 222 LYS C N 1
ATOM 3228 C CA . LYS B 1 222 ? 512.476 491.714 388.999 1.00 52.41 222 LYS C CA 1
ATOM 3229 C C . LYS B 1 222 ? 512.230 490.503 389.887 1.00 52.22 222 LYS C C 1
ATOM 3230 O O . LYS B 1 222 ? 511.187 490.392 390.535 1.00 52.03 222 LYS C O 1
ATOM 3236 N N . GLY B 1 223 ? 513.192 489.583 389.912 1.00 55.20 223 GLY C N 1
ATOM 3237 C CA . GLY B 1 223 ? 513.064 488.418 390.765 1.00 52.48 223 GLY C CA 1
ATOM 3238 C C . GLY B 1 223 ? 513.044 488.798 392.232 1.00 52.00 223 GLY C C 1
ATOM 3239 O O . GLY B 1 223 ? 513.570 489.836 392.638 1.00 54.19 223 GLY C O 1
ATOM 3240 N N . PHE B 1 224 ? 512.416 487.937 393.036 1.00 49.20 224 PHE C N 1
ATOM 3241 C CA . PHE B 1 224 ? 512.252 488.242 394.454 1.00 50.86 224 PHE C CA 1
ATOM 3242 C C . PHE B 1 224 ? 513.591 488.367 395.169 1.00 53.46 224 PHE C C 1
ATOM 3243 O O . PHE B 1 224 ? 513.692 489.077 396.176 1.00 58.22 224 PHE C O 1
ATOM 3251 N N . LEU B 1 225 ? 514.631 487.702 394.665 1.00 50.15 225 LEU C N 1
ATOM 3252 C CA . LEU B 1 225 ? 515.948 487.830 395.280 1.00 52.32 225 LEU C CA 1
ATOM 3253 C C . LEU B 1 225 ? 516.609 489.162 394.941 1.00 54.65 225 LEU C C 1
ATOM 3254 O O . LEU B 1 225 ? 517.423 489.662 395.725 1.00 57.24 225 LEU C O 1
ATOM 3259 N N . SER B 1 226 ? 516.276 489.749 393.790 1.00 53.39 226 SER C N 1
ATOM 3260 C CA . SER B 1 226 ? 516.848 491.039 393.420 1.00 54.41 226 SER C CA 1
ATOM 3261 C C . SER B 1 226 ? 516.249 492.182 394.229 1.00 55.57 226 SER C C 1
ATOM 3262 O O . SER B 1 226 ? 516.884 493.230 394.381 1.00 58.82 226 SER C O 1
ATOM 3265 N N . VAL B 1 227 ? 515.034 491.997 394.736 1.00 53.61 227 VAL C N 1
ATOM 3266 C CA . VAL B 1 227 ? 514.368 493.017 395.552 1.00 55.06 227 VAL C CA 1
ATOM 3267 C C . VAL B 1 227 ? 515.190 493.266 396.811 1.00 56.81 227 VAL C C 1
ATOM 3268 O O . VAL B 1 227 ? 515.733 492.304 397.393 1.00 59.36 227 VAL C O 1
ATOM 3272 N N . PRO B 1 228 ? 515.337 494.514 397.270 1.00 57.74 228 PRO C N 1
ATOM 3273 C CA . PRO B 1 228 ? 516.193 494.776 398.434 1.00 59.08 228 PRO C CA 1
ATOM 3274 C C . PRO B 1 228 ? 515.730 494.028 399.676 1.00 58.64 228 PRO C C 1
ATOM 3275 O O . PRO B 1 228 ? 514.550 493.712 399.840 1.00 59.22 228 PRO C O 1
ATOM 3279 N N . ARG B 1 229 ? 516.689 493.739 400.551 1.00 60.00 229 ARG C N 1
ATOM 3280 C CA . ARG B 1 229 ? 516.503 492.844 401.680 1.00 60.61 229 ARG C CA 1
ATOM 3281 C C . ARG B 1 229 ? 516.796 493.576 402.983 1.00 65.29 229 ARG C C 1
ATOM 3282 O O . ARG B 1 229 ? 517.495 494.594 403.006 1.00 71.02 229 ARG C O 1
ATOM 3290 N N . ALA B 1 230 ? 516.254 493.042 404.076 1.00 62.80 230 ALA C N 1
ATOM 3291 C CA . ALA B 1 230 ? 516.492 493.608 405.396 1.00 64.77 230 ALA C CA 1
ATOM 3292 C C . ALA B 1 230 ? 516.303 492.520 406.443 1.00 67.26 230 ALA C C 1
ATOM 3293 O O . ALA B 1 230 ? 515.587 491.541 406.217 1.00 68.17 230 ALA C O 1
ATOM 3295 N N . GLU B 1 231 ? 516.952 492.706 407.589 1.00 67.98 231 GLU C N 1
ATOM 3296 C CA . GLU B 1 231 ? 516.853 491.772 408.704 1.00 69.01 231 GLU C CA 1
ATOM 3297 C C . GLU B 1 231 ? 515.723 492.115 409.665 1.00 71.50 231 GLU C C 1
ATOM 3298 O O . GLU B 1 231 ? 515.558 491.426 410.678 1.00 73.80 231 GLU C O 1
ATOM 3304 N N . LYS B 1 232 ? 514.946 493.154 409.373 1.00 71.09 232 LYS C N 1
ATOM 3305 C CA . LYS B 1 232 ? 513.867 493.597 410.240 1.00 70.26 232 LYS C CA 1
ATOM 3306 C C . LYS B 1 232 ? 512.655 492.676 410.099 1.00 67.89 232 LYS C C 1
ATOM 3307 O O . LYS B 1 232 ? 512.551 491.872 409.169 1.00 64.03 232 LYS C O 1
ATOM 3313 N N . ASN B 1 233 ? 511.728 492.799 411.048 1.00 71.15 233 ASN C N 1
ATOM 3314 C CA . ASN B 1 233 ? 510.536 491.964 411.079 1.00 69.27 233 ASN C CA 1
ATOM 3315 C C . ASN B 1 233 ? 509.451 492.549 410.177 1.00 71.58 233 ASN C C 1
ATOM 3316 O O . ASN B 1 233 ? 509.632 493.586 409.534 1.00 74.40 233 ASN C O 1
ATOM 3321 N N . ASP B 1 234 ? 508.298 491.875 410.134 1.00 69.89 234 ASP C N 1
ATOM 3322 C CA . ASP B 1 234 ? 507.225 492.288 409.230 1.00 69.88 234 ASP C CA 1
ATOM 3323 C C . ASP B 1 234 ? 506.726 493.689 409.560 1.00 71.98 234 ASP C C 1
ATOM 3324 O O . ASP B 1 234 ? 506.481 494.498 408.658 1.00 70.76 234 ASP C O 1
ATOM 3329 N N . LYS B 1 235 ? 506.576 493.997 410.849 1.00 74.06 235 LYS C N 1
ATOM 3330 C CA . LYS B 1 235 ? 506.047 495.298 411.239 1.00 72.66 235 LYS C CA 1
ATOM 3331 C C . LYS B 1 235 ? 507.054 496.417 410.992 1.00 71.94 235 LYS C C 1
ATOM 3332 O O . LYS B 1 235 ? 506.658 497.550 410.696 1.00 74.29 235 LYS C O 1
ATOM 3338 N N . GLU B 1 236 ? 508.350 496.118 411.101 1.00 71.19 236 GLU C N 1
ATOM 3339 C CA . GLU B 1 236 ? 509.375 497.150 410.976 1.00 71.85 236 GLU C CA 1
ATOM 3340 C C . GLU B 1 236 ? 509.784 497.379 409.525 1.00 69.58 236 GLU C C 1
ATOM 3341 O O . GLU B 1 236 ? 510.152 498.498 409.152 1.00 73.10 236 GLU C O 1
ATOM 3347 N N . ARG B 1 237 ? 509.735 496.334 408.702 1.00 68.28 237 ARG C N 1
ATOM 3348 C CA . ARG B 1 237 ? 510.259 496.417 407.345 1.00 70.52 237 ARG C CA 1
ATOM 3349 C C . ARG B 1 237 ? 509.440 497.368 406.483 1.00 71.01 237 ARG C C 1
ATOM 3350 O O . ARG B 1 237 ? 508.224 497.503 406.643 1.00 71.23 237 ARG C O 1
ATOM 3358 N N . ASP B 1 238 ? 510.128 498.031 405.560 1.00 70.91 238 ASP C N 1
ATOM 3359 C CA . ASP B 1 238 ? 509.452 498.695 404.457 1.00 71.52 238 ASP C CA 1
ATOM 3360 C C . ASP B 1 238 ? 508.772 497.643 403.591 1.00 68.12 238 ASP C C 1
ATOM 3361 O O . ASP B 1 238 ? 509.289 496.536 403.418 1.00 67.94 238 ASP C O 1
ATOM 3366 N N . PHE B 1 239 ? 507.597 497.985 403.056 1.00 68.20 239 PHE C N 1
ATOM 3367 C CA . PHE B 1 239 ? 506.857 497.017 402.252 1.00 64.85 239 PHE C CA 1
ATOM 3368 C C . PHE B 1 239 ? 507.647 496.594 401.021 1.00 64.90 239 PHE C C 1
ATOM 3369 O O . PHE B 1 239 ? 507.471 495.476 400.524 1.00 61.47 239 PHE C O 1
ATOM 3377 N N . GLY B 1 240 ? 508.514 497.469 400.510 1.00 66.73 240 GLY C N 1
ATOM 3378 C CA . GLY B 1 240 ? 509.313 497.105 399.355 1.00 69.11 240 GLY C CA 1
ATOM 3379 C C . GLY B 1 240 ? 510.298 495.988 399.634 1.00 68.37 240 GLY C C 1
ATOM 3380 O O . GLY B 1 240 ? 510.551 495.151 398.766 1.00 65.95 240 GLY C O 1
ATOM 3381 N N . THR B 1 241 ? 510.843 495.941 400.846 1.00 68.78 241 THR C N 1
ATOM 3382 C CA . THR B 1 241 ? 511.936 495.036 401.175 1.00 63.14 241 THR C CA 1
ATOM 3383 C C . THR B 1 241 ? 511.423 493.696 401.686 1.00 60.24 241 THR C C 1
ATOM 3384 O O . THR B 1 241 ? 510.390 493.624 402.357 1.00 62.14 241 THR C O 1
ATOM 3388 N N . LEU B 1 242 ? 512.156 492.635 401.356 1.00 59.05 242 LEU C N 1
ATOM 3389 C CA . LEU B 1 242 ? 511.912 491.304 401.894 1.00 56.68 242 LEU C CA 1
ATOM 3390 C C . LEU B 1 242 ? 512.756 491.079 403.142 1.00 62.64 242 LEU C C 1
ATOM 3391 O O . LEU B 1 242 ? 513.823 491.676 403.310 1.00 63.62 242 LEU C O 1
ATOM 3396 N N . GLN B 1 243 ? 512.271 490.204 404.020 1.00 61.96 243 GLN C N 1
ATOM 3397 C CA . GLN B 1 243 ? 513.025 489.838 405.210 1.00 58.61 243 GLN C CA 1
ATOM 3398 C C . GLN B 1 243 ? 514.098 488.816 404.862 1.00 56.65 243 GLN C C 1
ATOM 3399 O O . GLN B 1 243 ? 513.848 487.861 404.121 1.00 55.61 243 GLN C O 1
ATOM 3405 N N . VAL B 1 244 ? 515.295 489.022 405.405 1.00 60.47 244 VAL C N 1
ATOM 3406 C CA . VAL B 1 244 ? 516.431 488.146 405.155 1.00 58.73 244 VAL C CA 1
ATOM 3407 C C . VAL B 1 244 ? 517.083 487.782 406.482 1.00 64.20 244 VAL C C 1
ATOM 3408 O O . VAL B 1 244 ? 517.152 488.591 407.412 1.00 69.71 244 VAL C O 1
ATOM 3412 N N . ILE B 1 245 ? 517.540 486.537 406.568 1.00 63.71 245 ILE C N 1
ATOM 3413 C CA . ILE B 1 245 ? 518.249 486.014 407.729 1.00 64.08 245 ILE C CA 1
ATOM 3414 C C . ILE B 1 245 ? 519.713 485.866 407.339 1.00 66.44 245 ILE C C 1
ATOM 3415 O O . ILE B 1 245 ? 520.030 485.247 406.315 1.00 68.00 245 ILE C O 1
ATOM 3420 N N . LYS B 1 246 ? 520.607 486.431 408.154 1.00 67.59 246 LYS C N 1
ATOM 3421 C CA . LYS B 1 246 ? 522.038 486.475 407.863 1.00 72.78 246 LYS C CA 1
ATOM 3422 C C . LYS B 1 246 ? 522.797 485.837 409.021 1.00 76.25 246 LYS C C 1
ATOM 3423 O O . LYS B 1 246 ? 523.324 486.540 409.897 1.00 81.23 246 LYS C O 1
ATOM 3429 N N . PRO B 1 247 ? 522.873 484.512 409.060 1.00 75.89 247 PRO C N 1
ATOM 3430 C CA . PRO B 1 247 ? 523.634 483.841 410.115 1.00 80.64 247 PRO C CA 1
ATOM 3431 C C . PRO B 1 247 ? 525.134 483.918 409.871 1.00 84.50 247 PRO C C 1
ATOM 3432 O O . PRO B 1 247 ? 525.605 484.161 408.758 1.00 84.29 247 PRO C O 1
ATOM 3436 N N . SER B 1 248 ? 525.884 483.696 410.946 1.00 83.27 248 SER C N 1
ATOM 3437 C CA . SER B 1 248 ? 527.340 483.711 410.881 1.00 84.88 248 SER C CA 1
ATOM 3438 C C . SER B 1 248 ? 527.948 482.946 412.053 1.00 84.31 248 SER C C 1
ATOM 3439 O O . SER B 1 248 ? 528.239 481.755 411.944 1.00 80.42 248 SER C O 1
ATOM 3442 N N . SER B 1 255 ? 525.530 475.118 411.027 1.00 54.78 255 SER C N 1
ATOM 3443 C CA . SER B 1 255 ? 524.365 474.577 411.717 1.00 60.68 255 SER C CA 1
ATOM 3444 C C . SER B 1 255 ? 523.096 474.792 410.898 1.00 62.87 255 SER C C 1
ATOM 3445 O O . SER B 1 255 ? 523.077 475.597 409.967 1.00 63.28 255 SER C O 1
ATOM 3448 N N . ALA B 1 256 ? 522.035 474.067 411.254 1.00 62.31 256 ALA C N 1
ATOM 3449 C CA . ALA B 1 256 ? 520.763 474.133 410.549 1.00 58.27 256 ALA C CA 1
ATOM 3450 C C . ALA B 1 256 ? 519.738 475.001 411.270 1.00 55.66 256 ALA C C 1
ATOM 3451 O O . ALA B 1 256 ? 518.548 474.948 410.941 1.00 51.04 256 ALA C O 1
ATOM 3453 N N . ASP B 1 257 ? 520.175 475.788 412.254 1.00 61.72 257 ASP C N 1
ATOM 3454 C CA . ASP B 1 257 ? 519.253 476.654 412.988 1.00 59.92 257 ASP C CA 1
ATOM 3455 C C . ASP B 1 257 ? 518.517 477.653 412.101 1.00 55.96 257 ASP C C 1
ATOM 3456 O O . ASP B 1 257 ? 517.273 477.691 412.160 1.00 51.88 257 ASP C O 1
ATOM 3461 N N . PRO B 1 258 ? 519.183 478.449 411.251 1.00 58.41 258 PRO C N 1
ATOM 3462 C CA . PRO B 1 258 ? 518.502 479.607 410.647 1.00 55.95 258 PRO C CA 1
ATOM 3463 C C . PRO B 1 258 ? 517.238 479.256 409.889 1.00 53.22 258 PRO C C 1
ATOM 3464 O O . PRO B 1 258 ? 516.286 480.049 409.893 1.00 54.45 258 PRO C O 1
ATOM 3468 N N . LEU B 1 259 ? 517.195 478.078 409.262 1.00 53.44 259 LEU C N 1
ATOM 3469 C CA . LEU B 1 259 ? 516.013 477.672 408.511 1.00 50.62 259 LEU C CA 1
ATOM 3470 C C . LEU B 1 259 ? 514.753 477.790 409.358 1.00 52.99 259 LEU C C 1
ATOM 3471 O O . LEU B 1 259 ? 513.754 478.367 408.908 1.00 53.98 259 LEU C O 1
ATOM 3476 N N . ILE B 1 260 ? 514.791 477.296 410.599 1.00 54.09 260 ILE C N 1
ATOM 3477 C CA . ILE B 1 260 ? 513.610 477.407 411.450 1.00 50.56 260 ILE C CA 1
ATOM 3478 C C . ILE B 1 260 ? 513.232 478.867 411.644 1.00 52.16 260 ILE C C 1
ATOM 3479 O O . ILE B 1 260 ? 512.065 479.245 411.464 1.00 53.12 260 ILE C O 1
ATOM 3484 N N . ASP B 1 261 ? 514.217 479.717 411.956 1.00 56.07 261 ASP C N 1
ATOM 3485 C CA . ASP B 1 261 ? 513.949 481.147 412.043 1.00 53.64 261 ASP C CA 1
ATOM 3486 C C . ASP B 1 261 ? 513.225 481.618 410.795 1.00 53.96 261 ASP C C 1
ATOM 3487 O O . ASP B 1 261 ? 512.169 482.259 410.879 1.00 55.22 261 ASP C O 1
ATOM 3492 N N . LEU B 1 262 ? 513.740 481.226 409.627 1.00 55.23 262 LEU C N 1
ATOM 3493 C CA . LEU B 1 262 ? 513.147 481.651 408.370 1.00 54.10 262 LEU C CA 1
ATOM 3494 C C . LEU B 1 262 ? 511.682 481.245 408.307 1.00 50.20 262 LEU C C 1
ATOM 3495 O O . LEU B 1 262 ? 510.815 482.073 407.997 1.00 51.48 262 LEU C O 1
ATOM 3500 N N . LYS B 1 263 ? 511.379 479.993 408.669 1.00 47.25 263 LYS C N 1
ATOM 3501 C CA . LYS B 1 263 ? 509.998 479.530 408.602 1.00 46.01 263 LYS C CA 1
ATOM 3502 C C . LYS B 1 263 ? 509.106 480.333 409.532 1.00 50.62 263 LYS C C 1
ATOM 3503 O O . LYS B 1 263 ? 507.945 480.605 409.206 1.00 51.85 263 LYS C O 1
ATOM 3509 N N . PHE B 1 264 ? 509.625 480.724 410.689 1.00 53.03 264 PHE C N 1
ATOM 3510 C CA . PHE B 1 264 ? 508.816 481.478 411.627 1.00 52.17 264 PHE C CA 1
ATOM 3511 C C . PHE B 1 264 ? 508.923 482.975 411.399 1.00 53.74 264 PHE C C 1
ATOM 3512 O O . PHE B 1 264 ? 508.304 483.748 412.137 1.00 57.08 264 PHE C O 1
ATOM 3520 N N . ALA B 1 265 ? 509.696 483.399 410.396 1.00 52.90 265 ALA C N 1
ATOM 3521 C CA . ALA B 1 265 ? 509.573 484.772 409.924 1.00 56.37 265 ALA C CA 1
ATOM 3522 C C . ALA B 1 265 ? 508.248 484.966 409.198 1.00 58.61 265 ALA C C 1
ATOM 3523 O O . ALA B 1 265 ? 507.676 486.061 409.214 1.00 62.76 265 ALA C O 1
ATOM 3525 N N . LEU B 1 266 ? 507.749 483.909 408.562 1.00 54.27 266 LEU C N 1
ATOM 3526 C CA . LEU B 1 266 ? 506.430 483.926 407.953 1.00 54.50 266 LEU C CA 1
ATOM 3527 C C . LEU B 1 266 ? 505.344 483.993 409.022 1.00 58.51 266 LEU C C 1
ATOM 3528 O O . LEU B 1 266 ? 505.541 483.608 410.178 1.00 59.61 266 LEU C O 1
ATOM 3533 N N . ARG B 1 267 ? 504.180 484.488 408.616 1.00 57.11 267 ARG C N 1
ATOM 3534 C CA . ARG B 1 267 ? 503.013 484.450 409.478 1.00 58.77 267 ARG C CA 1
ATOM 3535 C C . ARG B 1 267 ? 502.420 483.044 409.490 1.00 59.76 267 ARG C C 1
ATOM 3536 O O . ARG B 1 267 ? 502.726 482.207 408.634 1.00 60.00 267 ARG C O 1
ATOM 3544 N N . LYS B 1 268 ? 501.579 482.783 410.494 1.00 64.35 268 LYS C N 1
ATOM 3545 C CA . LYS B 1 268 ? 500.975 481.460 410.639 1.00 64.50 268 LYS C CA 1
ATOM 3546 C C . LYS B 1 268 ? 500.208 481.048 409.389 1.00 62.65 268 LYS C C 1
ATOM 3547 O O . LYS B 1 268 ? 500.209 479.873 409.007 1.00 62.56 268 LYS C O 1
ATOM 3553 N N . LYS B 1 269 ? 499.555 482.005 408.731 1.00 61.01 269 LYS C N 1
ATOM 3554 C CA . LYS B 1 269 ? 498.722 481.678 407.583 1.00 60.92 269 LYS C CA 1
ATOM 3555 C C . LYS B 1 269 ? 499.547 481.373 406.338 1.00 59.99 269 LYS C C 1
ATOM 3556 O O . LYS B 1 269 ? 499.110 480.586 405.491 1.00 61.17 269 LYS C O 1
ATOM 3562 N N . TYR B 1 270 ? 500.729 481.981 406.206 1.00 60.22 270 TYR C N 1
ATOM 3563 C CA . TYR B 1 270 ? 501.570 481.716 405.044 1.00 57.04 270 TYR C CA 1
ATOM 3564 C C . TYR B 1 270 ? 502.158 480.313 405.086 1.00 58.63 270 TYR C C 1
ATOM 3565 O O . TYR B 1 270 ? 502.413 479.718 404.033 1.00 56.44 270 TYR C O 1
ATOM 3574 N N . ARG B 1 271 ? 502.381 479.776 406.288 1.00 59.28 271 ARG C N 1
ATOM 3575 C CA . ARG B 1 271 ? 503.012 478.468 406.431 1.00 55.43 271 ARG C CA 1
ATOM 3576 C C . ARG B 1 271 ? 502.146 477.355 405.858 1.00 56.60 271 ARG C C 1
ATOM 3577 O O . ARG B 1 271 ? 502.665 476.297 405.483 1.00 55.55 271 ARG C O 1
ATOM 3585 N N . LYS B 1 272 ? 500.829 477.564 405.800 1.00 59.01 272 LYS C N 1
ATOM 3586 C CA . LYS B 1 272 ? 499.934 476.538 405.273 1.00 60.90 272 LYS C CA 1
ATOM 3587 C C . LYS B 1 272 ? 500.239 476.236 403.811 1.00 59.49 272 LYS C C 1
ATOM 3588 O O . LYS B 1 272 ? 500.286 475.070 403.402 1.00 60.83 272 LYS C O 1
ATOM 3594 N N . ASN B 1 273 ? 500.459 477.274 403.009 1.00 59.18 273 ASN C N 1
ATOM 3595 C CA . ASN B 1 273 ? 500.742 477.134 401.586 1.00 60.78 273 ASN C CA 1
ATOM 3596 C C . ASN B 1 273 ? 502.133 477.660 401.253 1.00 57.87 273 ASN C C 1
ATOM 3597 O O . ASN B 1 273 ? 502.368 478.220 400.180 1.00 55.22 273 ASN C O 1
ATOM 3602 N N . ALA B 1 274 ? 503.077 477.479 402.171 1.00 57.07 274 ALA C N 1
ATOM 3603 C CA . ALA B 1 274 ? 504.443 477.933 401.966 1.00 53.24 274 ALA C CA 1
ATOM 3604 C C . ALA B 1 274 ? 505.250 476.880 401.216 1.00 49.50 274 ALA C C 1
ATOM 3605 O O . ALA B 1 274 ? 505.060 475.674 401.394 1.00 52.23 274 ALA C O 1
ATOM 3607 N N . VAL B 1 275 ? 506.160 477.356 400.370 1.00 47.06 275 VAL C N 1
ATOM 3608 C CA . VAL B 1 275 ? 507.003 476.500 399.544 1.00 43.81 275 VAL C CA 1
ATOM 3609 C C . VAL B 1 275 ? 508.437 476.998 399.651 1.00 43.87 275 VAL C C 1
ATOM 3610 O O . VAL B 1 275 ? 508.681 478.211 399.652 1.00 47.40 275 VAL C O 1
ATOM 3614 N N . TRP B 1 276 ? 509.376 476.065 399.784 1.00 44.29 276 TRP C N 1
ATOM 3615 C CA . TRP B 1 276 ? 510.793 476.391 399.773 1.00 43.80 276 TRP C CA 1
ATOM 3616 C C . TRP B 1 276 ? 511.312 476.420 398.343 1.00 48.60 276 TRP C C 1
ATOM 3617 O O . TRP B 1 276 ? 510.990 475.543 397.538 1.00 51.07 276 TRP C O 1
ATOM 3628 N N . VAL B 1 277 ? 512.125 477.426 398.031 1.00 45.91 277 VAL C N 1
ATOM 3629 C CA . VAL B 1 277 ? 512.840 477.500 396.763 1.00 46.28 277 VAL C CA 1
ATOM 3630 C C . VAL B 1 277 ? 514.333 477.454 397.068 1.00 48.29 277 VAL C C 1
ATOM 3631 O O . VAL B 1 277 ? 514.860 478.303 397.807 1.00 52.74 277 VAL C O 1
ATOM 3635 N N . VAL B 1 278 ? 515.007 476.442 396.524 1.00 50.05 278 VAL C N 1
ATOM 3636 C CA . VAL B 1 278 ? 516.383 476.130 396.886 1.00 49.72 278 VAL C CA 1
ATOM 3637 C C .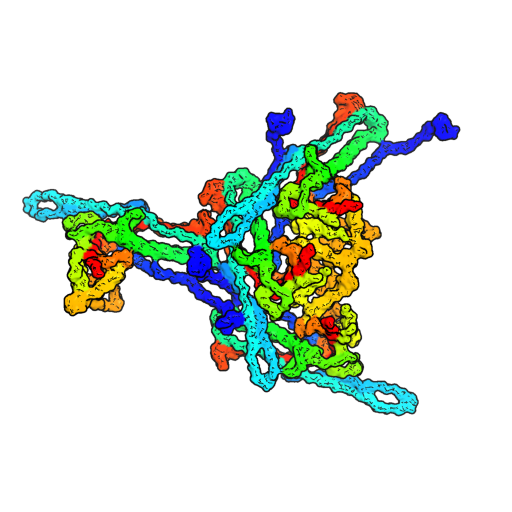 VAL B 1 278 ? 517.176 475.864 395.613 1.00 54.29 278 VAL C C 1
ATOM 3638 O O . VAL B 1 278 ? 516.710 475.151 394.718 1.00 57.72 278 VAL C O 1
ATOM 3642 N N . ASN B 1 279 ? 518.372 476.441 395.527 1.00 52.96 279 ASN C N 1
ATOM 3643 C CA . ASN B 1 279 ? 519.263 476.147 394.414 1.00 52.54 279 ASN C CA 1
ATOM 3644 C C . ASN B 1 279 ? 519.818 474.731 394.548 1.00 54.65 279 ASN C C 1
ATOM 3645 O O . ASN B 1 279 ? 519.845 474.147 395.634 1.00 59.60 279 ASN C O 1
ATOM 3650 N N . SER B 1 280 ? 520.256 474.174 393.416 1.00 53.09 280 SER C N 1
ATOM 3651 C CA . SER B 1 280 ? 520.843 472.838 393.436 1.00 53.09 280 SER C CA 1
ATOM 3652 C C . SER B 1 280 ? 522.069 472.793 394.338 1.00 51.84 280 SER C C 1
ATOM 3653 O O . SER B 1 280 ? 522.223 471.867 395.145 1.00 51.39 280 SER C O 1
ATOM 3656 N N . THR B 1 281 ? 522.946 473.793 394.228 1.00 52.92 281 THR C N 1
ATOM 3657 C CA . THR B 1 281 ? 524.093 473.871 395.125 1.00 53.90 281 THR C CA 1
ATOM 3658 C C . THR B 1 281 ? 523.652 474.077 396.569 1.00 54.50 281 THR C C 1
ATOM 3659 O O . THR B 1 281 ? 524.190 473.445 397.484 1.00 58.12 281 THR C O 1
ATOM 3663 N N . THR B 1 282 ? 522.663 474.946 396.795 1.00 54.80 282 THR C N 1
ATOM 3664 C CA . THR B 1 282 ? 522.199 475.173 398.160 1.00 51.07 282 THR C CA 1
ATOM 3665 C C . THR B 1 282 ? 521.424 473.978 398.702 1.00 50.85 282 THR C C 1
ATOM 3666 O O . THR B 1 282 ? 521.470 473.714 399.906 1.00 56.97 282 THR C O 1
ATOM 3670 N N . ALA B 1 283 ? 520.700 473.252 397.846 1.00 49.59 283 ALA C N 1
ATOM 3671 C CA . ALA B 1 283 ? 520.058 472.021 398.301 1.00 48.78 283 ALA C CA 1
ATOM 3672 C C . ALA B 1 283 ? 521.097 470.974 398.676 1.00 51.85 283 ALA C C 1
ATOM 3673 O O . ALA B 1 283 ? 520.950 470.270 399.685 1.00 50.90 283 ALA C O 1
ATOM 3675 N N . ALA B 1 284 ? 522.159 470.861 397.873 1.00 52.96 284 ALA C N 1
ATOM 3676 C CA . ALA B 1 284 ? 523.265 469.983 398.232 1.00 50.26 284 ALA C CA 1
ATOM 3677 C C . ALA B 1 284 ? 523.887 470.405 399.553 1.00 51.30 284 ALA C C 1
ATOM 3678 O O . ALA B 1 284 ? 524.254 469.558 400.372 1.00 54.31 284 ALA C O 1
ATOM 3680 N N . LYS B 1 285 ? 524.012 471.713 399.777 1.00 52.03 285 LYS C N 1
ATOM 3681 C CA . LYS B 1 285 ? 524.563 472.208 401.034 1.00 51.04 285 LYS C CA 1
ATOM 3682 C C . LYS B 1 285 ? 523.660 471.853 402.211 1.00 51.10 285 LYS C C 1
ATOM 3683 O O . LYS B 1 285 ? 524.134 471.377 403.248 1.00 55.56 285 LYS C O 1
ATOM 3689 N N . LEU B 1 286 ? 522.350 472.071 402.061 1.00 49.53 286 LEU C N 1
ATOM 3690 C CA . LEU B 1 286 ? 521.407 471.758 403.133 1.00 51.78 286 LEU C CA 1
ATOM 3691 C C . LEU B 1 286 ? 521.442 470.278 403.480 1.00 52.36 286 LEU C C 1
ATOM 3692 O O . LEU B 1 286 ? 521.446 469.904 404.659 1.00 54.23 286 LEU C O 1
ATOM 3697 N N . GLN B 1 287 ? 521.449 469.416 402.462 1.00 49.09 287 GLN C N 1
ATOM 3698 C CA . GLN B 1 287 ? 521.613 467.994 402.732 1.00 49.20 287 GLN C CA 1
ATOM 3699 C C . GLN B 1 287 ? 522.974 467.708 403.352 1.00 52.73 287 GLN C C 1
ATOM 3700 O O . GLN B 1 287 ? 523.108 466.775 404.149 1.00 54.15 287 GLN C O 1
ATOM 3706 N N . LYS B 1 288 ? 523.985 468.509 403.011 1.00 54.38 288 LYS C N 1
ATOM 3707 C CA . LYS B 1 288 ? 525.327 468.361 403.557 1.00 53.43 288 LYS C CA 1
ATOM 3708 C C . LYS B 1 288 ? 525.491 469.008 404.925 1.00 57.02 288 LYS C C 1
ATOM 3709 O O . LYS B 1 288 ? 526.463 468.697 405.622 1.00 61.84 288 LYS C O 1
ATOM 3715 N N . VAL B 1 289 ? 524.587 469.906 405.320 1.00 56.25 289 VAL C N 1
ATOM 3716 C CA . VAL B 1 289 ? 524.645 470.482 406.660 1.00 58.28 289 VAL C CA 1
ATOM 3717 C C . VAL B 1 289 ? 524.450 469.350 407.654 1.00 57.72 289 VAL C C 1
ATOM 3718 O O . VAL B 1 289 ? 523.364 468.767 407.751 1.00 54.90 289 VAL C O 1
ATOM 3722 N N . LYS B 1 290 ? 525.502 469.032 408.395 1.00 61.43 290 LYS C N 1
ATOM 3723 C CA . LYS B 1 290 ? 525.515 467.863 409.254 1.00 59.73 290 LYS C CA 1
ATOM 3724 C C . LYS B 1 290 ? 525.274 468.254 410.704 1.00 60.07 290 LYS C C 1
ATOM 3725 O O . LYS B 1 290 ? 525.673 469.330 411.158 1.00 63.33 290 LYS C O 1
ATOM 3731 N N . ASN B 1 291 ? 524.592 467.364 411.419 1.00 57.29 291 ASN C N 1
ATOM 3732 C CA . ASN B 1 291 ? 524.602 467.378 412.874 1.00 60.13 291 ASN C CA 1
ATOM 3733 C C . ASN B 1 291 ? 526.037 467.491 413.374 1.00 67.00 291 ASN C C 1
ATOM 3734 O O . ASN B 1 291 ? 526.978 467.032 412.723 1.00 69.33 291 ASN C O 1
ATOM 3739 N N . ALA B 1 292 ? 526.219 468.133 414.531 1.00 66.04 292 ALA C N 1
ATOM 3740 C CA . ALA B 1 292 ? 527.546 468.112 415.136 1.00 67.70 292 ALA C CA 1
ATOM 3741 C C . ALA B 1 292 ? 527.959 466.695 415.500 1.00 66.19 292 ALA C C 1
ATOM 3742 O O . ALA B 1 292 ? 529.157 466.419 415.628 1.00 68.06 292 ALA C O 1
ATOM 3744 N N . ASN B 1 293 ? 526.989 465.793 415.672 1.00 63.54 293 ASN C N 1
ATOM 3745 C CA . ASN B 1 293 ? 527.298 464.370 415.630 1.00 63.42 293 ASN C CA 1
ATOM 3746 C C . ASN B 1 293 ? 527.937 463.999 414.300 1.00 63.35 293 ASN C C 1
ATOM 3747 O O . ASN B 1 293 ? 528.872 463.193 414.259 1.00 66.08 293 ASN C O 1
ATOM 3752 N N . GLY B 1 294 ? 527.457 464.591 413.207 1.00 63.01 294 GLY C N 1
ATOM 3753 C CA . GLY B 1 294 ? 527.975 464.353 411.872 1.00 61.39 294 GLY C CA 1
ATOM 3754 C C . GLY B 1 294 ? 526.975 463.730 410.919 1.00 60.28 294 GLY C C 1
ATOM 3755 O O . GLY B 1 294 ? 527.167 463.813 409.699 1.00 60.60 294 GLY C O 1
ATOM 3756 N N . ASP B 1 295 ? 525.924 463.093 411.429 1.00 60.12 295 ASP C N 1
ATOM 3757 C CA . ASP B 1 295 ? 524.880 462.561 410.568 1.00 59.12 295 ASP C CA 1
ATOM 3758 C C . ASP B 1 295 ? 524.037 463.704 410.016 1.00 59.69 295 ASP C C 1
ATOM 3759 O O . ASP B 1 295 ? 523.943 464.780 410.612 1.00 60.24 295 ASP C O 1
ATOM 3764 N N . TYR B 1 296 ? 523.430 463.470 408.858 1.00 60.67 296 TYR C N 1
ATOM 3765 C CA . TYR B 1 296 ? 522.734 464.541 408.160 1.00 56.55 296 TYR C CA 1
ATOM 3766 C C . TYR B 1 296 ? 521.422 464.876 408.862 1.00 56.99 296 TYR C C 1
ATOM 3767 O O . TYR B 1 296 ? 520.650 463.982 409.222 1.00 57.14 296 TYR C O 1
ATOM 3776 N N . ILE B 1 297 ? 521.172 466.169 409.054 1.00 56.63 297 ILE C N 1
ATOM 3777 C CA . ILE B 1 297 ? 520.013 466.616 409.824 1.00 53.70 297 ILE C CA 1
ATOM 3778 C C . ILE B 1 297 ? 518.772 466.770 408.950 1.00 50.76 297 ILE C C 1
ATOM 3779 O O . ILE B 1 297 ? 517.663 466.452 409.384 1.00 50.47 297 ILE C O 1
ATOM 3784 N N . TRP B 1 298 ? 518.917 467.246 407.712 1.00 50.98 298 TRP C N 1
ATOM 3785 C CA . TRP B 1 298 ? 517.753 467.374 406.843 1.00 48.79 298 TRP C CA 1
ATOM 3786 C C . TRP B 1 298 ? 517.338 466.023 406.283 1.00 49.39 298 TRP C C 1
ATOM 3787 O O . TRP B 1 298 ? 516.259 465.518 406.606 1.00 53.02 298 TRP C O 1
ATOM 3798 N N . ARG B 1 299 ? 518.187 465.427 405.454 1.00 49.62 299 ARG C N 1
ATOM 3799 C CA . ARG B 1 299 ? 517.833 464.160 404.836 1.00 50.38 299 ARG C CA 1
ATOM 3800 C C . ARG B 1 299 ? 517.872 463.044 405.869 1.00 55.70 299 ARG C C 1
ATOM 3801 O O . ARG B 1 299 ? 518.665 463.078 406.814 1.00 58.46 299 ARG C O 1
ATOM 3809 N N . ASP B 1 300 ? 516.986 462.062 405.694 1.00 56.93 300 ASP C N 1
ATOM 3810 C CA . ASP B 1 300 ? 516.885 460.963 406.647 1.00 60.30 300 ASP C CA 1
ATOM 3811 C C . ASP B 1 300 ? 518.227 460.259 406.803 1.00 63.77 300 ASP C C 1
ATOM 3812 O O . ASP B 1 300 ? 518.740 460.104 407.917 1.00 67.32 300 ASP C O 1
ATOM 3817 N N . ARG B 1 301 ? 518.815 459.847 405.688 1.00 59.50 301 ARG C N 1
ATOM 3818 C CA . ARG B 1 301 ? 520.150 459.256 405.654 1.00 54.59 301 ARG C CA 1
ATOM 3819 C C . ARG B 1 301 ? 520.556 459.172 404.186 1.00 53.81 301 ARG C C 1
ATOM 3820 O O . ARG B 1 301 ? 519.867 459.708 403.309 1.00 55.92 301 ARG C O 1
ATOM 3828 N N . LEU B 1 302 ? 521.672 458.502 403.906 1.00 47.68 302 LEU C N 1
ATOM 3829 C CA . LEU B 1 302 ? 522.125 458.347 402.527 1.00 45.30 302 LEU C CA 1
ATOM 3830 C C . LEU B 1 302 ? 521.320 457.310 401.753 1.00 45.89 302 LEU C C 1
ATOM 3831 O O . LEU B 1 302 ? 521.649 457.035 400.595 1.00 50.19 302 LEU C O 1
ATOM 3836 N N . GLN B 1 303 ? 520.287 456.730 402.361 1.00 45.30 303 GLN C N 1
ATOM 3837 C CA . GLN B 1 303 ? 519.475 455.703 401.722 1.00 46.29 303 GLN C CA 1
ATOM 3838 C C . GLN B 1 303 ? 518.156 456.239 401.182 1.00 47.47 303 GLN C C 1
ATOM 3839 O O . GLN B 1 303 ? 517.769 455.910 400.056 1.00 49.96 303 GLN C O 1
ATOM 3845 N N . ALA B 1 304 ? 517.451 457.051 401.973 1.00 48.22 304 ALA C N 1
ATOM 3846 C CA . ALA B 1 304 ? 516.108 457.485 401.599 1.00 53.01 304 ALA C CA 1
ATOM 3847 C C . ALA B 1 304 ? 516.112 458.297 400.310 1.00 51.37 304 ALA C C 1
ATOM 3848 O O . ALA B 1 304 ? 515.297 458.063 399.411 1.00 50.61 304 ALA C O 1
ATOM 3850 N N . GLY B 1 305 ? 517.021 459.262 400.205 1.00 50.22 305 GLY C N 1
ATOM 3851 C CA . GLY B 1 305 ? 517.086 460.098 399.024 1.00 51.88 305 GLY C CA 1
ATOM 3852 C C . GLY B 1 305 ? 516.775 461.552 399.301 1.00 52.94 305 GLY C C 1
ATOM 3853 O O . GLY B 1 305 ? 516.949 462.028 400.427 1.00 57.50 305 GLY C O 1
ATOM 3854 N N . ASP B 1 306 ? 516.320 462.267 398.284 1.00 51.68 306 ASP C N 1
ATOM 3855 C CA . ASP B 1 306 ? 515.917 463.653 398.468 1.00 57.08 306 ASP C CA 1
ATOM 3856 C C . ASP B 1 306 ? 514.607 463.707 399.240 1.00 58.04 306 ASP C C 1
ATOM 3857 O O . ASP B 1 306 ? 513.598 463.166 398.771 1.00 64.48 306 ASP C O 1
ATOM 3862 N N . PRO B 1 307 ? 514.573 464.329 400.416 1.00 53.90 307 PRO C N 1
ATOM 3863 C CA . PRO B 1 307 ? 513.313 464.429 401.157 1.00 54.79 307 PRO C CA 1
ATOM 3864 C C . PRO B 1 307 ? 512.380 465.436 400.508 1.00 56.13 307 PRO C C 1
ATOM 3865 O O . PRO B 1 307 ? 512.798 466.506 400.060 1.00 55.47 307 PRO C O 1
ATOM 3869 N N . ASP B 1 308 ? 511.098 465.079 400.461 1.00 56.85 308 ASP C N 1
ATOM 3870 C CA . ASP B 1 308 ? 510.121 465.914 399.776 1.00 57.85 308 ASP C CA 1
ATOM 3871 C C . ASP B 1 308 ? 509.779 467.179 400.555 1.00 55.21 308 ASP C C 1
ATOM 3872 O O . ASP B 1 308 ? 509.209 468.109 399.977 1.00 57.95 308 ASP C O 1
ATOM 3877 N N . THR B 1 309 ? 510.091 467.233 401.848 1.00 50.06 309 THR C N 1
ATOM 3878 C CA . THR B 1 309 ? 509.786 468.392 402.674 1.00 48.53 309 THR C CA 1
ATOM 3879 C C . THR B 1 309 ? 511.031 468.831 403.432 1.00 47.64 309 THR C C 1
ATOM 3880 O O . THR B 1 309 ? 511.820 468.004 403.895 1.00 52.79 309 THR C O 1
ATOM 3884 N N . LEU B 1 310 ? 511.198 470.150 403.558 1.00 44.49 310 LEU C N 1
ATOM 3885 C CA . LEU B 1 310 ? 512.299 470.731 404.321 1.00 46.55 310 LEU C CA 1
ATOM 3886 C C . LEU B 1 310 ? 511.902 471.070 405.753 1.00 49.95 310 LEU C C 1
ATOM 3887 O O . LEU B 1 310 ? 512.644 470.761 406.686 1.00 54.50 310 LEU C O 1
ATOM 3892 N N . LEU B 1 311 ? 510.765 471.731 405.943 1.00 47.18 311 LEU C N 1
ATOM 3893 C CA . LEU B 1 311 ? 510.181 471.968 407.262 1.00 44.22 311 LEU C CA 1
ATOM 3894 C C . LEU B 1 311 ? 508.694 471.647 407.233 1.00 44.89 311 LEU C C 1
ATOM 3895 O O . LEU B 1 311 ? 507.846 472.430 407.667 1.00 47.30 311 LEU C O 1
ATOM 3900 N N . GLY B 1 312 ? 508.360 470.468 406.711 1.00 47.56 312 GLY C N 1
ATOM 3901 C CA . GLY B 1 312 ? 506.975 470.123 406.472 1.00 47.76 312 GLY C CA 1
ATOM 3902 C C . GLY B 1 312 ? 506.375 470.811 405.273 1.00 47.74 312 GLY C C 1
ATOM 3903 O O . GLY B 1 312 ? 505.160 470.730 405.069 1.00 50.03 312 GLY C O 1
ATOM 3904 N N . LEU B 1 313 ? 507.196 471.481 404.470 1.00 47.86 313 LEU C N 1
ATOM 3905 C CA . LEU B 1 313 ? 506.756 472.266 403.338 1.00 47.65 313 LEU C CA 1
ATOM 3906 C C . LEU B 1 313 ? 507.403 471.724 402.072 1.00 49.05 313 LEU C C 1
ATOM 3907 O O . LEU B 1 313 ? 508.623 471.503 402.055 1.00 51.88 313 LEU C O 1
ATOM 3912 N N . PRO B 1 314 ? 506.633 471.475 401.010 1.00 47.45 314 PRO C N 1
ATOM 3913 C CA . PRO B 1 314 ? 507.220 470.927 399.779 1.00 49.49 314 PRO C CA 1
ATOM 3914 C C . PRO B 1 314 ? 508.360 471.779 399.241 1.00 48.46 314 PRO C C 1
ATOM 3915 O O . PRO B 1 314 ? 508.169 472.949 398.890 1.00 50.46 314 PRO C O 1
ATOM 3919 N N . VAL B 1 315 ? 509.549 471.195 399.175 1.00 50.50 315 VAL C N 1
ATOM 3920 C CA . VAL B 1 315 ? 510.737 471.879 398.685 1.00 49.10 315 VAL C CA 1
ATOM 3921 C C . VAL B 1 315 ? 510.749 471.807 397.166 1.00 56.42 315 VAL C C 1
ATOM 3922 O O . VAL B 1 315 ? 510.275 470.835 396.569 1.00 60.91 315 VAL C O 1
ATOM 3926 N N . GLU B 1 316 ? 511.277 472.849 396.533 1.00 56.84 316 GLU C N 1
ATOM 3927 C CA . GLU B 1 316 ? 511.389 472.923 395.086 1.00 61.14 316 GLU C CA 1
ATOM 3928 C C . GLU B 1 316 ? 512.763 473.467 394.725 1.00 59.31 316 GLU C C 1
ATOM 3929 O O . GLU B 1 316 ? 513.354 474.257 395.469 1.00 59.81 316 GLU C O 1
ATOM 3935 N N . TYR B 1 317 ? 513.278 473.018 393.582 1.00 59.12 317 TYR C N 1
ATOM 3936 C CA . TYR B 1 317 ? 514.659 473.265 393.184 1.00 56.92 317 TYR C CA 1
ATOM 3937 C C . TYR B 1 317 ? 514.678 474.229 392.003 1.00 64.36 317 TYR C C 1
ATOM 3938 O O . TYR B 1 317 ? 514.277 473.867 390.891 1.00 72.55 317 TYR C O 1
ATOM 3947 N N . LEU B 1 318 ? 515.138 475.453 392.249 1.00 60.45 318 LEU C N 1
ATOM 3948 C CA . LEU B 1 318 ? 515.345 476.445 391.203 1.00 60.66 318 LEU C CA 1
ATOM 3949 C C . LEU B 1 318 ? 516.825 476.498 390.858 1.00 62.49 318 LEU C C 1
ATOM 3950 O O . LEU B 1 318 ? 517.662 476.761 391.727 1.00 64.20 318 LEU C O 1
ATOM 3955 N N . GLU B 1 319 ? 517.142 476.259 389.587 1.00 64.47 319 GLU C N 1
ATOM 3956 C CA . GLU B 1 319 ? 518.535 476.162 389.172 1.00 67.52 319 GLU C CA 1
ATOM 3957 C C . GLU B 1 319 ? 519.233 477.517 389.162 1.00 68.55 319 GLU C C 1
ATOM 3958 O O . GLU B 1 319 ? 520.456 477.578 389.332 1.00 70.50 319 GLU C O 1
ATOM 3964 N N . PHE B 1 320 ? 518.484 478.605 388.988 1.00 62.95 320 PHE C N 1
ATOM 3965 C CA . PHE B 1 320 ? 519.064 479.920 388.749 1.00 62.23 320 PHE C CA 1
ATOM 3966 C C . PHE B 1 320 ? 519.172 480.762 390.018 1.00 56.56 320 PHE C C 1
ATOM 3967 O O . PHE B 1 320 ? 519.374 481.978 389.933 1.00 58.46 320 PHE C O 1
ATOM 3975 N N . MET B 1 321 ? 519.044 480.142 391.186 1.00 53.05 321 MET C N 1
ATOM 3976 C CA . MET B 1 321 ? 519.273 480.826 392.448 1.00 54.01 321 MET C CA 1
ATOM 3977 C C . MET B 1 321 ? 520.769 480.909 392.740 1.00 59.25 321 MET C C 1
ATOM 3978 O O . MET B 1 321 ? 521.563 480.141 392.187 1.00 65.46 321 MET C O 1
ATOM 3983 N N . PRO B 1 322 ? 521.187 481.843 393.596 1.00 57.73 322 PRO C N 1
ATOM 3984 C CA . PRO B 1 322 ? 522.615 481.969 393.916 1.00 65.30 322 PRO C CA 1
ATOM 3985 C C . PRO B 1 322 ? 523.132 480.740 394.651 1.00 67.36 322 PRO C C 1
ATOM 3986 O O . PRO B 1 322 ? 522.378 479.876 395.103 1.00 63.47 322 PRO C O 1
ATOM 3990 N N . ASP B 1 323 ? 524.457 480.673 394.768 1.00 72.75 323 ASP C N 1
ATOM 3991 C CA . ASP B 1 323 ? 525.119 479.493 395.316 1.00 76.44 323 ASP C CA 1
ATOM 3992 C C . ASP B 1 323 ? 524.974 479.363 396.829 1.00 77.25 323 ASP C C 1
ATOM 3993 O O . ASP B 1 323 ? 525.192 478.269 397.362 1.00 78.76 323 ASP C O 1
ATOM 3998 N N . ASN B 1 324 ? 524.654 480.446 397.537 1.00 74.42 324 ASN C N 1
ATOM 3999 C CA . ASN B 1 324 ? 524.466 480.400 398.987 1.00 74.82 324 ASN C CA 1
ATOM 4000 C C . ASN B 1 324 ? 523.265 481.246 399.403 1.00 72.05 324 ASN C C 1
ATOM 4001 O O . ASN B 1 324 ? 523.304 481.983 400.389 1.00 73.93 324 ASN C O 1
ATOM 4006 N N . VAL B 1 325 ? 522.171 481.139 398.651 1.00 68.17 325 VAL C N 1
ATOM 4007 C CA . VAL B 1 325 ? 520.932 481.845 398.962 1.00 62.75 325 VAL C CA 1
ATOM 4008 C C . VAL B 1 325 ? 519.778 480.859 398.841 1.00 56.87 325 VAL C C 1
ATOM 4009 O O . VAL B 1 325 ? 519.664 480.153 397.833 1.00 59.63 325 VAL C O 1
ATOM 4013 N N . ILE B 1 326 ? 518.926 480.811 399.862 1.00 53.27 326 ILE C N 1
ATOM 4014 C CA . ILE B 1 326 ? 517.741 479.962 399.884 1.00 53.50 326 ILE C CA 1
ATOM 4015 C C . ILE B 1 326 ? 516.557 480.865 400.196 1.00 52.18 326 ILE C C 1
ATOM 4016 O O . ILE B 1 326 ? 516.735 481.959 400.738 1.00 55.47 326 ILE C O 1
ATOM 4021 N N . ALA B 1 327 ? 515.346 480.441 399.834 1.00 48.39 327 ALA C N 1
ATOM 4022 C CA . ALA B 1 327 ? 514.189 481.246 400.193 1.00 46.26 327 ALA C CA 1
ATOM 4023 C C . ALA B 1 327 ? 513.003 480.348 400.504 1.00 48.24 327 ALA C C 1
ATOM 4024 O O . ALA B 1 327 ? 512.971 479.172 400.142 1.00 52.33 327 ALA C O 1
ATOM 4026 N N . LEU B 1 328 ? 512.030 480.923 401.202 1.00 46.69 328 LEU C N 1
ATOM 4027 C CA . LEU B 1 328 ? 510.820 480.218 401.596 1.00 44.43 328 LEU C CA 1
ATOM 4028 C C . LEU B 1 328 ? 509.656 481.191 401.606 1.00 48.07 328 LEU C C 1
ATOM 4029 O O . LEU B 1 328 ? 509.769 482.286 402.160 1.00 56.44 328 LEU C O 1
ATOM 4034 N N . GLY B 1 329 ? 508.533 480.798 401.026 1.00 47.25 329 GLY C N 1
ATOM 4035 C CA . GLY B 1 329 ? 507.376 481.663 401.093 1.00 51.33 329 GLY C CA 1
ATOM 4036 C C . GLY B 1 329 ? 506.173 481.073 400.395 1.00 52.71 329 GLY C C 1
ATOM 4037 O O . GLY B 1 329 ? 506.279 480.131 399.602 1.00 54.32 329 GLY C O 1
ATOM 4038 N N . ASP B 1 330 ? 505.019 481.658 400.707 1.00 52.63 330 ASP C N 1
ATOM 4039 C CA . ASP B 1 330 ? 503.760 481.360 400.031 1.00 53.52 330 ASP C CA 1
ATOM 4040 C C . ASP B 1 330 ? 503.758 482.170 398.742 1.00 52.49 330 ASP C C 1
ATOM 4041 O O . ASP B 1 330 ? 503.178 483.254 398.661 1.00 54.91 330 ASP C O 1
ATOM 4046 N N . PHE B 1 331 ? 504.424 481.631 397.718 1.00 50.35 331 PHE C N 1
ATOM 4047 C CA . PHE B 1 331 ? 504.639 482.378 396.485 1.00 49.45 331 PHE C CA 1
ATOM 4048 C C . PHE B 1 331 ? 503.346 482.653 395.730 1.00 51.05 331 PHE C C 1
ATOM 4049 O O . PHE B 1 331 ? 503.326 483.542 394.872 1.00 54.04 331 PHE C O 1
ATOM 4057 N N . LYS B 1 332 ? 502.273 481.911 396.016 1.00 51.94 332 LYS C N 1
ATOM 4058 C CA . LYS B 1 332 ? 500.968 482.283 395.482 1.00 52.98 332 LYS C CA 1
ATOM 4059 C C . LYS B 1 332 ? 500.583 483.679 395.951 1.00 53.38 332 LYS C C 1
ATOM 4060 O O . LYS B 1 332 ? 499.970 484.452 395.205 1.00 52.03 332 LYS C O 1
ATOM 4066 N N . ARG B 1 333 ? 500.936 484.013 397.190 1.00 57.22 333 ARG C N 1
ATOM 4067 C CA . ARG B 1 333 ? 500.823 485.354 397.746 1.00 56.38 333 ARG C CA 1
ATOM 4068 C C . ARG B 1 333 ? 502.064 486.194 397.474 1.00 54.30 333 ARG C C 1
ATOM 4069 O O . ARG B 1 333 ? 501.952 487.390 397.188 1.00 53.77 333 ARG C O 1
ATOM 4077 N N . GLY B 1 334 ? 503.248 485.578 397.552 1.00 56.84 334 GLY C N 1
ATOM 4078 C CA . GLY B 1 334 ? 504.491 486.326 397.619 1.00 55.82 334 GLY C CA 1
ATOM 4079 C C . GLY B 1 334 ? 505.020 486.844 396.299 1.00 50.95 334 GLY C C 1
ATOM 4080 O O . GLY B 1 334 ? 505.804 487.797 396.296 1.00 51.34 334 GLY C O 1
ATOM 4081 N N . TYR B 1 335 ? 504.614 486.256 395.179 1.00 49.09 335 TYR C N 1
ATOM 4082 C CA . TYR B 1 335 ? 505.202 486.625 393.896 1.00 48.74 335 TYR C CA 1
ATOM 4083 C C . TYR B 1 335 ? 504.158 486.442 392.809 1.00 50.02 335 TYR C C 1
ATOM 4084 O O . TYR B 1 335 ? 503.581 485.358 392.685 1.00 52.26 335 TYR C O 1
ATOM 4093 N N . TYR B 1 336 ? 503.913 487.490 392.025 1.00 49.54 336 TYR C N 1
ATOM 4094 C CA . TYR B 1 336 ? 502.939 487.431 390.939 1.00 47.93 336 TYR C CA 1
ATOM 4095 C C . TYR B 1 336 ? 503.660 487.433 389.597 1.00 47.44 336 TYR C C 1
ATOM 4096 O O . TYR B 1 336 ? 504.125 488.481 389.138 1.00 48.11 336 TYR C O 1
ATOM 4105 N N . ILE B 1 337 ? 503.745 486.261 388.970 1.00 51.01 337 ILE C N 1
ATOM 4106 C CA . ILE B 1 337 ? 504.141 486.174 387.573 1.00 51.20 337 ILE C CA 1
ATOM 4107 C C . ILE B 1 337 ? 502.981 486.676 386.731 1.00 54.78 337 ILE C C 1
ATOM 4108 O O . ILE B 1 337 ? 501.825 486.318 386.973 1.00 58.06 337 ILE C O 1
ATOM 4113 N N . VAL B 1 338 ? 503.272 487.529 385.757 1.00 51.58 338 VAL C N 1
ATOM 4114 C CA . VAL B 1 338 ? 502.239 488.150 384.942 1.00 53.19 338 VAL C CA 1
ATOM 4115 C C . VAL B 1 338 ? 502.589 487.912 383.480 1.00 54.15 338 VAL C C 1
ATOM 4116 O O . VAL B 1 338 ? 503.671 488.303 383.021 1.00 56.40 338 VAL C O 1
ATOM 4120 N N . ASP B 1 339 ? 501.678 487.277 382.752 1.00 56.22 339 ASP C N 1
ATOM 4121 C CA . ASP B 1 339 ? 501.798 487.100 381.315 1.00 56.13 339 ASP C CA 1
ATOM 4122 C C . ASP B 1 339 ? 500.680 487.857 380.611 1.00 57.98 339 ASP C C 1
ATOM 4123 O O . ASP B 1 339 ? 499.586 488.038 381.153 1.00 63.38 339 ASP C O 1
ATOM 4128 N N . HIS B 1 340 ? 500.975 488.313 379.400 1.00 55.36 340 HIS C N 1
ATOM 4129 C CA . HIS B 1 340 ? 499.980 489.016 378.615 1.00 60.25 340 HIS C CA 1
ATOM 4130 C C . HIS B 1 340 ? 498.976 488.025 378.034 1.00 63.38 340 HIS C C 1
ATOM 4131 O O . HIS B 1 340 ? 499.259 486.834 377.881 1.00 64.72 340 HIS C O 1
ATOM 4138 N N . GLU B 1 341 ? 497.783 488.533 377.712 1.00 64.45 341 GLU C N 1
ATOM 4139 C CA . GLU B 1 341 ? 496.761 487.683 377.113 1.00 66.59 341 GLU C CA 1
ATOM 4140 C C . GLU B 1 341 ? 497.194 487.131 375.763 1.00 66.32 341 GLU C C 1
ATOM 4141 O O . GLU B 1 341 ? 496.665 486.102 375.330 1.00 69.51 341 GLU C O 1
ATOM 4147 N N . THR B 1 342 ? 498.135 487.793 375.090 1.00 66.01 342 THR C N 1
ATOM 4148 C CA . THR B 1 342 ? 498.697 487.236 373.866 1.00 66.97 342 THR C CA 1
ATOM 4149 C C . THR B 1 342 ? 499.524 485.991 374.163 1.00 66.20 342 THR C C 1
ATOM 4150 O O . THR B 1 342 ? 499.600 485.075 373.337 1.00 66.81 342 THR C O 1
ATOM 4154 N N . GLY B 1 343 ? 500.144 485.940 375.341 1.00 65.73 343 GLY C N 1
ATOM 4155 C CA . GLY B 1 343 ? 501.006 484.818 375.666 1.00 65.44 343 GLY C CA 1
ATOM 4156 C C . GLY B 1 343 ? 502.277 484.864 374.841 1.00 62.86 343 GLY C C 1
ATOM 4157 O O . GLY B 1 343 ? 502.777 485.935 374.479 1.00 61.87 343 GLY C O 1
ATOM 4158 N N . VAL B 1 344 ? 502.808 483.687 374.536 1.00 59.18 344 VAL C N 1
ATOM 4159 C CA . VAL B 1 344 ? 503.945 483.564 373.635 1.00 55.73 344 VAL C CA 1
ATOM 4160 C C . VAL B 1 344 ? 503.427 483.606 372.202 1.00 60.69 344 VAL C C 1
ATOM 4161 O O . VAL B 1 344 ? 502.475 482.898 371.851 1.00 64.49 344 VAL C O 1
ATOM 4165 N N . ARG B 1 345 ? 504.019 484.468 371.379 1.00 59.68 345 ARG C N 1
ATOM 4166 C CA . ARG B 1 345 ? 503.526 484.692 370.019 1.00 58.45 345 ARG C CA 1
ATOM 4167 C C . ARG B 1 345 ? 504.623 484.353 369.013 1.00 59.85 345 ARG C C 1
ATOM 4168 O O . ARG B 1 345 ? 505.503 485.169 368.729 1.00 59.46 345 ARG C O 1
ATOM 4176 N N . THR B 1 346 ? 504.557 483.137 368.476 1.00 62.21 346 THR C N 1
ATOM 4177 C CA . THR B 1 346 ? 505.506 482.686 367.471 1.00 60.65 346 THR C CA 1
ATOM 4178 C C . THR B 1 346 ? 505.067 483.132 366.082 1.00 60.99 346 THR C C 1
ATOM 4179 O O . THR B 1 346 ? 503.891 483.029 365.721 1.00 61.40 346 THR C O 1
ATOM 4183 N N . ARG B 1 347 ? 506.026 483.630 365.306 1.00 61.64 347 ARG C N 1
ATOM 4184 C CA . ARG B 1 347 ? 505.792 484.090 363.939 1.00 63.46 347 ARG C CA 1
ATOM 4185 C C . ARG B 1 347 ? 506.992 483.678 363.095 1.00 63.05 347 ARG C C 1
ATOM 4186 O O . ARG B 1 347 ? 508.119 484.148 363.328 1.00 63.45 347 ARG C O 1
ATOM 4194 N N . PRO B 1 348 ? 506.808 482.752 362.156 1.00 64.51 348 PRO C N 1
ATOM 4195 C CA . PRO B 1 348 ? 507.904 482.405 361.240 1.00 63.18 348 PRO C CA 1
ATOM 4196 C C . PRO B 1 348 ? 508.029 483.431 360.127 1.00 66.77 348 PRO C C 1
ATOM 4197 O O . PRO B 1 348 ? 507.223 483.445 359.192 1.00 71.23 348 PRO C O 1
ATOM 4201 N N . ASP B 1 349 ? 509.035 484.297 360.218 1.00 65.80 349 ASP C N 1
ATOM 4202 C CA . ASP B 1 349 ? 509.288 485.340 359.232 1.00 66.85 349 ASP C CA 1
ATOM 4203 C C . ASP B 1 349 ? 510.145 484.723 358.137 1.00 64.79 349 ASP C C 1
ATOM 4204 O O . ASP B 1 349 ? 511.370 484.866 358.111 1.00 61.29 349 ASP C O 1
ATOM 4209 N N . ASN B 1 350 ? 509.491 484.021 357.215 1.00 66.11 350 ASN C N 1
ATOM 4210 C CA . ASN B 1 350 ? 510.154 483.435 356.058 1.00 63.07 350 ASN C CA 1
ATOM 4211 C C . ASN B 1 350 ? 509.936 484.280 354.806 1.00 65.45 350 ASN C C 1
ATOM 4212 O O . ASN B 1 350 ? 509.978 483.771 353.684 1.00 66.30 350 ASN C O 1
ATOM 4217 N N . LEU B 1 351 ? 509.705 485.579 354.995 1.00 68.46 351 LEU C N 1
ATOM 4218 C CA . LEU B 1 351 ? 509.453 486.517 353.909 1.00 66.34 351 LEU C CA 1
ATOM 4219 C C . LEU B 1 351 ? 510.522 487.589 353.772 1.00 66.73 351 LEU C C 1
ATOM 4220 O O . LEU B 1 351 ? 510.876 487.954 352.649 1.00 68.60 351 LEU C O 1
ATOM 4225 N N . THR B 1 352 ? 511.046 488.102 354.888 1.00 65.24 352 THR C N 1
ATOM 4226 C CA . THR B 1 352 ? 511.927 489.267 354.835 1.00 65.67 352 THR C CA 1
ATOM 4227 C C . THR B 1 352 ? 513.254 488.944 354.163 1.00 66.53 352 THR C C 1
ATOM 4228 O O . THR B 1 352 ? 513.640 489.596 353.186 1.00 69.37 352 THR C O 1
ATOM 4232 N N . GLU B 1 353 ? 513.977 487.955 354.683 1.00 65.77 353 GLU C N 1
ATOM 4233 C CA . GLU B 1 353 ? 515.170 487.436 354.024 1.00 66.99 353 GLU C CA 1
ATOM 4234 C C . GLU B 1 353 ? 514.815 486.074 353.451 1.00 65.31 353 GLU C C 1
ATOM 4235 O O . GLU B 1 353 ? 515.069 485.040 354.083 1.00 71.06 353 GLU C O 1
ATOM 4241 N N . PRO B 1 354 ? 514.220 486.021 352.262 1.00 60.18 354 PRO C N 1
ATOM 4242 C CA . PRO B 1 354 ? 513.788 484.735 351.712 1.00 58.97 354 PRO C CA 1
ATOM 4243 C C . PRO B 1 354 ? 514.976 483.830 351.431 1.00 58.57 354 PRO C C 1
ATOM 4244 O O . PRO B 1 354 ? 516.069 484.291 351.095 1.00 57.66 354 PRO C O 1
ATOM 4248 N N . GLY B 1 355 ? 514.747 482.529 351.570 1.00 60.43 355 GLY C N 1
ATOM 4249 C CA . GLY B 1 355 ? 515.817 481.581 351.769 1.00 59.50 355 GLY C CA 1
ATOM 4250 C C . GLY B 1 355 ? 516.168 481.389 353.224 1.00 58.13 355 GLY C C 1
ATOM 4251 O O . GLY B 1 355 ? 516.939 480.478 353.551 1.00 59.93 355 GLY C O 1
ATOM 4252 N N . PHE B 1 356 ? 515.632 482.237 354.096 1.00 56.98 356 PHE C N 1
ATOM 4253 C CA . PHE B 1 356 ? 515.724 482.096 355.537 1.00 57.12 356 PHE C CA 1
ATOM 4254 C C . PHE B 1 356 ? 514.321 482.171 356.123 1.00 58.76 356 PHE C C 1
ATOM 4255 O O . PHE B 1 356 ? 513.441 482.852 355.587 1.00 63.17 356 PHE C O 1
ATOM 4263 N N . ILE B 1 357 ? 514.119 481.468 357.232 1.00 55.62 357 ILE C N 1
ATOM 4264 C CA . ILE B 1 357 ? 512.866 481.510 357.984 1.00 58.71 357 ILE C CA 1
ATOM 4265 C C . ILE B 1 357 ? 513.231 481.925 359.408 1.00 59.36 357 ILE C C 1
ATOM 4266 O O . ILE B 1 357 ? 513.569 481.093 360.257 1.00 59.28 357 ILE C O 1
ATOM 4271 N N . LYS B 1 358 ? 513.182 483.228 359.672 1.00 61.57 358 LYS C N 1
ATOM 4272 C CA . LYS B 1 358 ? 513.511 483.761 360.986 1.00 59.15 358 LYS C CA 1
ATOM 4273 C C . LYS B 1 358 ? 512.392 483.453 361.968 1.00 61.27 358 LYS C C 1
ATOM 4274 O O . LYS B 1 358 ? 511.324 484.063 361.900 1.00 63.95 358 LYS C O 1
ATOM 4280 N N . ILE B 1 359 ? 512.600 482.498 362.866 1.00 59.04 359 ILE C N 1
ATOM 4281 C CA . ILE B 1 359 ? 511.539 482.193 363.817 1.00 60.68 359 ILE C CA 1
ATOM 4282 C C . ILE B 1 359 ? 511.571 483.261 364.899 1.00 60.80 359 ILE C C 1
ATOM 4283 O O . ILE B 1 359 ? 512.488 483.288 365.724 1.00 59.13 359 ILE C O 1
ATOM 4288 N N . PHE B 1 360 ? 510.602 484.171 364.903 1.00 61.32 360 PHE C N 1
ATOM 4289 C CA . PHE B 1 360 ? 510.478 485.094 366.018 1.00 56.60 360 PHE C CA 1
ATOM 4290 C C . PHE B 1 360 ? 509.532 484.490 367.040 1.00 57.99 360 PHE C C 1
ATOM 4291 O O . PHE B 1 360 ? 508.505 483.912 366.677 1.00 61.75 360 PHE C O 1
ATOM 4299 N N . THR B 1 361 ? 509.892 484.596 368.311 1.00 56.66 361 THR C N 1
ATOM 4300 C CA . THR B 1 361 ? 509.053 484.031 369.361 1.00 55.84 361 THR C CA 1
ATOM 4301 C C . THR B 1 361 ? 509.294 484.844 370.620 1.00 52.08 361 THR C C 1
ATOM 4302 O O . THR B 1 361 ? 510.374 484.762 371.205 1.00 51.78 361 THR C O 1
ATOM 4306 N N . GLN B 1 362 ? 508.311 485.642 371.028 1.00 51.99 362 GLN C N 1
ATOM 4307 C CA . GLN B 1 362 ? 508.479 486.448 372.224 1.00 51.66 362 GLN C CA 1
ATOM 4308 C C . GLN B 1 362 ? 507.280 486.276 373.140 1.00 54.99 362 GLN C C 1
ATOM 4309 O O . GLN B 1 362 ? 506.155 486.017 372.696 1.00 57.10 362 GLN C O 1
ATOM 4315 N N . LYS B 1 363 ? 507.555 486.402 374.435 1.00 53.93 363 LYS C N 1
ATOM 4316 C CA . LYS B 1 363 ? 506.552 486.342 375.486 1.00 51.93 363 LYS C CA 1
ATOM 4317 C C . LYS B 1 363 ? 506.780 487.515 376.425 1.00 51.61 363 LYS C C 1
ATOM 4318 O O . LYS B 1 363 ? 507.915 487.768 376.841 1.00 52.58 363 LYS C O 1
ATOM 4324 N N . TYR B 1 364 ? 505.710 488.233 376.748 1.00 50.36 364 TYR C N 1
ATOM 4325 C CA . TYR B 1 364 ? 505.810 489.409 377.609 1.00 51.09 364 TYR C CA 1
ATOM 4326 C C . TYR B 1 364 ? 505.699 488.947 379.055 1.00 54.64 364 TYR C C 1
ATOM 4327 O O . TYR B 1 364 ? 504.608 488.808 379.610 1.00 59.77 364 TYR C O 1
ATOM 4336 N N . LEU B 1 365 ? 506.852 488.703 379.671 1.00 50.98 365 LEU C N 1
ATOM 4337 C CA . LEU B 1 365 ? 506.913 488.170 381.022 1.00 48.92 365 LEU C CA 1
ATOM 4338 C C . LEU B 1 365 ? 507.095 489.300 382.025 1.00 51.51 365 LEU C C 1
ATOM 4339 O O . LEU B 1 365 ? 507.784 490.284 381.750 1.00 53.56 365 LEU C O 1
ATOM 4344 N N . GLY B 1 366 ? 506.468 489.160 383.183 1.00 51.13 366 GLY C N 1
ATOM 4345 C CA . GLY B 1 366 ? 506.699 490.093 384.272 1.00 49.68 366 GLY C CA 1
ATOM 4346 C C . GLY B 1 366 ? 506.659 489.368 385.595 1.00 49.74 366 GLY C C 1
ATOM 4347 O O . GLY B 1 366 ? 506.025 488.318 385.728 1.00 51.29 366 GLY C O 1
ATOM 4348 N N . GLY B 1 367 ? 507.331 489.943 386.585 1.00 46.43 367 GLY C N 1
ATOM 4349 C CA . GLY B 1 367 ? 507.387 489.327 387.894 1.00 48.79 367 GLY C CA 1
ATOM 4350 C C . GLY B 1 367 ? 507.687 490.318 388.994 1.00 50.53 367 GLY C C 1
ATOM 4351 O O . GLY B 1 367 ? 508.592 491.148 388.866 1.00 53.99 367 GLY C O 1
ATOM 4352 N N . GLY B 1 368 ? 506.935 490.235 390.086 1.00 49.87 368 GLY C N 1
ATOM 4353 C CA . GLY B 1 368 ? 507.113 491.170 391.178 1.00 51.11 368 GLY C CA 1
ATOM 4354 C C . GLY B 1 368 ? 506.722 490.555 392.499 1.00 50.80 368 GLY C C 1
ATOM 4355 O O . GLY B 1 368 ? 505.926 489.608 392.565 1.00 53.68 368 GLY C O 1
ATOM 4356 N N . VAL B 1 369 ? 507.297 491.117 393.562 1.00 47.50 369 VAL C N 1
ATOM 4357 C CA . VAL B 1 369 ? 507.041 490.667 394.923 1.00 48.74 369 VAL C CA 1
ATOM 4358 C C . VAL B 1 369 ? 505.767 491.325 395.431 1.00 51.02 369 VAL C C 1
ATOM 4359 O O . VAL B 1 369 ? 505.792 492.445 395.957 1.00 48.71 369 VAL C O 1
ATOM 4363 N N . VAL B 1 370 ? 504.649 490.647 395.244 1.00 51.76 370 VAL C N 1
ATOM 4364 C CA . VAL B 1 370 ? 503.408 491.009 395.913 1.00 52.96 370 VAL C CA 1
ATOM 4365 C C . VAL B 1 370 ? 503.420 490.408 397.308 1.00 54.76 370 VAL C C 1
ATOM 4366 O O . VAL B 1 370 ? 503.923 489.304 397.516 1.00 53.33 370 VAL C O 1
ATOM 4370 N N . ASP B 1 371 ? 502.874 491.136 398.278 1.00 56.28 371 ASP C N 1
ATOM 4371 C CA . ASP B 1 371 ? 502.797 490.654 399.658 1.00 58.45 371 ASP C CA 1
ATOM 4372 C C . ASP B 1 371 ? 504.186 490.265 400.173 1.00 55.72 371 ASP C C 1
ATOM 4373 O O . ASP B 1 371 ? 504.486 489.101 400.446 1.00 57.25 371 ASP C O 1
ATOM 4378 N N . SER B 1 372 ? 505.037 491.287 400.286 1.00 55.18 372 SER C N 1
ATOM 4379 C CA . SER B 1 372 ? 506.428 491.092 400.680 1.00 54.82 372 SER C CA 1
ATOM 4380 C C . SER B 1 372 ? 506.580 490.429 402.043 1.00 59.14 372 SER C C 1
ATOM 4381 O O . SER B 1 372 ? 507.701 490.076 402.418 1.00 60.10 372 SER C O 1
ATOM 4384 N N . ASN B 1 373 ? 505.494 490.254 402.791 1.00 60.41 373 ASN C N 1
ATOM 4385 C CA . ASN B 1 373 ? 505.525 489.481 404.023 1.00 60.94 373 ASN C CA 1
ATOM 4386 C C . ASN B 1 373 ? 505.366 487.986 403.782 1.00 59.90 373 ASN C C 1
ATOM 4387 O O . ASN B 1 373 ? 505.472 487.206 404.734 1.00 61.63 373 ASN C O 1
ATOM 4392 N N . ALA B 1 374 ? 505.119 487.570 402.541 1.00 56.44 374 ALA C N 1
ATOM 4393 C CA . ALA B 1 374 ? 504.906 486.168 402.208 1.00 55.51 374 ALA C CA 1
ATOM 4394 C C . ALA B 1 374 ? 506.129 485.509 401.581 1.00 53.20 374 ALA C C 1
ATOM 4395 O O . ALA B 1 374 ? 506.019 484.388 401.079 1.00 50.96 374 ALA C O 1
ATOM 4397 N N . ILE B 1 375 ? 507.279 486.181 401.577 1.00 54.09 375 ILE C N 1
ATOM 4398 C CA . ILE B 1 375 ? 508.534 485.596 401.115 1.00 51.87 375 ILE C CA 1
ATOM 4399 C C . ILE B 1 375 ? 509.640 485.985 402.086 1.00 55.35 375 ILE C C 1
ATOM 4400 O O . ILE B 1 375 ? 509.702 487.121 402.566 1.00 59.99 375 ILE C O 1
ATOM 4405 N N . LYS B 1 376 ? 510.518 485.026 402.374 1.00 49.15 376 LYS C N 1
ATOM 4406 C CA . LYS B 1 376 ? 511.639 485.215 403.275 1.00 49.99 376 LYS C CA 1
ATOM 4407 C C . LYS B 1 376 ? 512.884 484.640 402.612 1.00 51.41 376 LYS C C 1
ATOM 4408 O O . LYS B 1 376 ? 512.804 483.666 401.857 1.00 55.21 376 LYS C O 1
ATOM 4414 N N . ILE B 1 377 ? 514.037 485.238 402.912 1.00 51.68 377 ILE C N 1
ATOM 4415 C CA . ILE B 1 377 ? 515.302 484.868 402.290 1.00 52.21 377 ILE C CA 1
ATOM 4416 C C . ILE B 1 377 ? 516.291 484.487 403.383 1.00 57.45 377 ILE C C 1
ATOM 4417 O O . ILE B 1 377 ? 516.262 485.034 404.488 1.00 62.55 377 ILE C O 1
ATOM 4422 N N . LEU B 1 378 ? 517.171 483.539 403.068 1.00 55.12 378 LEU C N 1
ATOM 4423 C CA . LEU B 1 378 ? 518.187 483.042 403.994 1.00 55.63 378 LEU C CA 1
ATOM 4424 C C . LEU B 1 378 ? 519.514 482.991 403.244 1.00 62.92 378 LEU C C 1
ATOM 4425 O O . LEU B 1 378 ? 519.701 482.153 402.354 1.00 70.66 378 LEU C O 1
ATOM 4430 N N . GLU B 1 379 ? 520.421 483.904 403.589 1.00 62.39 379 GLU C N 1
ATOM 4431 C CA . GLU B 1 379 ? 521.753 483.952 402.990 1.00 69.14 379 GLU C CA 1
ATOM 4432 C C . GLU B 1 379 ? 522.709 483.168 403.880 1.00 74.47 379 GLU C C 1
ATOM 4433 O O . GLU B 1 379 ? 523.216 483.687 404.877 1.00 77.84 379 GLU C O 1
ATOM 4439 N N . LEU B 1 380 ? 522.957 481.912 403.517 1.00 72.99 380 LEU C N 1
ATOM 4440 C CA . LEU B 1 380 ? 523.902 481.091 404.252 1.00 76.26 380 LEU C CA 1
ATOM 4441 C C . LEU B 1 380 ? 525.326 481.600 404.030 1.00 83.84 380 LEU C C 1
ATOM 4442 O O . LEU B 1 380 ? 525.593 482.315 403.061 1.00 87.05 380 LEU C O 1
ATOM 4447 N N . PRO B 1 381 ? 526.256 481.260 404.928 1.00 87.12 381 PRO C N 1
ATOM 4448 C CA . PRO B 1 381 ? 527.630 481.758 404.789 1.00 92.15 381 PRO C CA 1
ATOM 4449 C C . PRO B 1 381 ? 528.260 481.331 403.469 1.00 94.51 381 PRO C C 1
ATOM 4450 O O . PRO B 1 381 ? 527.996 480.244 402.952 1.00 95.07 381 PRO C O 1
ATOM 4454 N N . GLN B 1 382 ? 529.106 482.211 402.928 1.00 95.88 382 GLN C N 1
ATOM 4455 C CA . GLN B 1 382 ? 529.687 481.995 401.609 1.00 99.91 382 GLN C CA 1
ATOM 4456 C C . GLN B 1 382 ? 530.729 480.881 401.605 1.00 102.61 382 GLN C C 1
ATOM 4457 O O . GLN B 1 382 ? 531.046 480.344 400.536 1.00 103.06 382 GLN C O 1
ATOM 4463 N N . ASP B 1 383 ? 531.261 480.525 402.770 1.00 104.33 383 ASP C N 1
ATOM 4464 C CA . ASP B 1 383 ? 532.293 479.488 402.890 1.00 107.40 383 ASP C CA 1
ATOM 4465 C C . ASP B 1 383 ? 533.524 479.796 402.045 1.00 108.90 383 ASP C C 1
ATOM 4466 O O . ASP B 1 383 ? 533.753 479.198 400.993 1.00 107.73 383 ASP C O 1
ATOM 4471 N N . SER C 1 93 ? 551.030 396.464 399.572 1.00 48.71 93 SER D N 1
ATOM 4472 C CA . SER C 1 93 ? 550.260 397.559 398.996 1.00 56.88 93 SER D CA 1
ATOM 4473 C C . SER C 1 93 ? 550.362 398.814 399.858 1.00 61.82 93 SER D C 1
ATOM 4474 O O . SER C 1 93 ? 549.972 398.810 401.026 1.00 67.51 93 SER D O 1
ATOM 4477 N N . THR C 1 94 ? 550.894 399.886 399.275 1.00 61.75 94 THR D N 1
ATOM 4478 C CA . THR C 1 94 ? 551.113 401.145 399.976 1.00 63.42 94 THR D CA 1
ATOM 4479 C C . THR C 1 94 ? 550.714 402.286 399.045 1.00 62.68 94 THR D C 1
ATOM 4480 O O . THR C 1 94 ? 550.059 402.079 398.019 1.00 60.07 94 THR D O 1
ATOM 4484 N N . GLY C 1 95 ? 551.108 403.505 399.412 1.00 64.37 95 GLY D N 1
ATOM 4485 C CA . GLY C 1 95 ? 550.916 404.646 398.535 1.00 60.47 95 GLY D CA 1
ATOM 4486 C C . GLY C 1 95 ? 551.877 404.699 397.367 1.00 62.66 95 GLY D C 1
ATOM 4487 O O . GLY C 1 95 ? 551.697 405.538 396.477 1.00 61.25 95 GLY D O 1
ATOM 4488 N N . VAL C 1 96 ? 552.889 403.836 397.359 1.00 65.41 96 VAL D N 1
ATOM 4489 C CA . VAL C 1 96 ? 553.806 403.749 396.218 1.00 63.97 96 VAL D CA 1
ATOM 4490 C C . VAL C 1 96 ? 553.019 403.329 394.984 1.00 64.27 96 VAL D C 1
ATOM 4491 O O . VAL C 1 96 ? 552.166 402.422 395.073 1.00 65.57 96 VAL D O 1
ATOM 4495 N N . PRO C 1 97 ? 553.234 403.954 393.822 1.00 61.94 97 PRO D N 1
ATOM 4496 C CA . PRO C 1 97 ? 552.449 403.580 392.633 1.00 59.85 97 PRO D CA 1
ATOM 4497 C C . PRO C 1 97 ? 552.552 402.107 392.261 1.00 58.71 97 PRO D C 1
ATOM 4498 O O . PRO C 1 97 ? 551.546 401.504 391.867 1.00 59.47 97 PRO D O 1
ATOM 4502 N N . ALA C 1 98 ? 553.735 401.506 392.390 1.00 56.96 98 ALA D N 1
ATOM 4503 C CA . ALA C 1 98 ? 553.881 400.092 392.064 1.00 56.85 98 ALA D CA 1
ATOM 4504 C C . ALA C 1 98 ? 553.198 399.200 393.095 1.00 61.34 98 ALA D C 1
ATOM 4505 O O . ALA C 1 98 ? 552.717 398.114 392.750 1.00 63.73 98 ALA D O 1
ATOM 4507 N N . ASP C 1 99 ? 553.145 399.635 394.350 1.00 60.84 99 ASP D N 1
ATOM 4508 C CA . ASP C 1 99 ? 552.521 3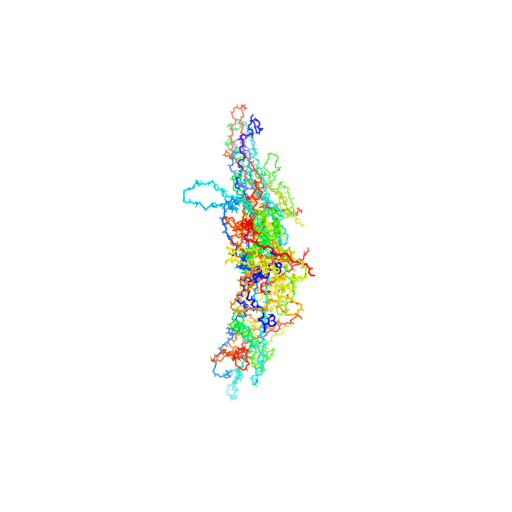98.863 395.425 1.00 60.16 99 ASP D CA 1
ATOM 4509 C C . ASP C 1 99 ? 551.052 399.247 395.588 1.00 59.77 99 ASP D C 1
ATOM 4510 O O . ASP C 1 99 ? 550.622 399.750 396.627 1.00 64.99 99 ASP D O 1
ATOM 4515 N N . GLY C 1 100 ? 550.274 398.989 394.540 1.00 55.06 100 GLY D N 1
ATOM 4516 C CA . GLY C 1 100 ? 548.849 399.253 394.591 1.00 55.50 100 GLY D CA 1
ATOM 4517 C C . GLY C 1 100 ? 548.481 400.716 394.666 1.00 57.90 100 GLY D C 1
ATOM 4518 O O . GLY C 1 100 ? 547.377 401.049 395.109 1.00 63.38 100 GLY D O 1
ATOM 4519 N N . GLY C 1 101 ? 549.373 401.603 394.234 1.00 56.95 101 GLY D N 1
ATOM 4520 C CA . GLY C 1 101 ? 549.071 403.018 394.208 1.00 59.14 101 GLY D CA 1
ATOM 4521 C C . GLY C 1 101 ? 548.335 403.415 392.947 1.00 56.84 101 GLY D C 1
ATOM 4522 O O . GLY C 1 101 ? 547.675 404.457 392.900 1.00 57.67 101 GLY D O 1
ATOM 4523 N N . TYR C 1 102 ? 548.445 402.580 391.912 1.00 52.80 102 TYR D N 1
ATOM 4524 C CA . TYR C 1 102 ? 547.737 402.851 390.666 1.00 52.66 102 TYR D CA 1
ATOM 4525 C C . TYR C 1 102 ? 546.244 402.587 390.811 1.00 54.81 102 TYR D C 1
ATOM 4526 O O . TYR C 1 102 ? 545.422 403.284 390.204 1.00 59.42 102 TYR D O 1
ATOM 4535 N N . THR C 1 103 ? 545.876 401.572 391.599 1.00 51.37 103 THR D N 1
ATOM 4536 C CA . THR C 1 103 ? 544.466 401.259 391.806 1.00 56.17 103 THR D CA 1
ATOM 4537 C C . THR C 1 103 ? 543.728 402.415 392.464 1.00 60.93 103 THR D C 1
ATOM 4538 O O . THR C 1 103 ? 542.501 402.514 392.350 1.00 64.71 103 THR D O 1
ATOM 4542 N N . VAL C 1 104 ? 544.452 403.293 393.152 1.00 56.39 104 VAL D N 1
ATOM 4543 C CA . VAL C 1 104 ? 543.845 404.442 393.807 1.00 56.25 104 VAL D CA 1
ATOM 4544 C C . VAL C 1 104 ? 543.644 405.530 392.759 1.00 55.21 104 VAL D C 1
ATOM 4545 O O . VAL C 1 104 ? 544.542 406.340 392.502 1.00 52.34 104 VAL D O 1
ATOM 4549 N N . ILE C 1 105 ? 542.471 405.539 392.136 1.00 57.33 105 ILE D N 1
ATOM 4550 C CA . ILE C 1 105 ? 542.150 406.490 391.077 1.00 55.38 105 ILE D CA 1
ATOM 4551 C C . ILE C 1 105 ? 541.463 407.692 391.719 1.00 56.49 105 ILE D C 1
ATOM 4552 O O . ILE C 1 105 ? 540.391 407.524 392.322 1.00 61.13 105 ILE D O 1
ATOM 4557 N N . PRO C 1 106 ? 542.025 408.895 391.615 1.00 53.83 106 PRO D N 1
ATOM 4558 C CA . PRO C 1 106 ? 541.398 410.058 392.253 1.00 55.34 106 PRO D CA 1
ATOM 4559 C C . PRO C 1 106 ? 540.038 410.361 391.646 1.00 61.57 106 PRO D C 1
ATOM 4560 O O . PRO C 1 106 ? 539.812 410.157 390.451 1.00 64.31 106 PRO D O 1
ATOM 4564 N N . GLU C 1 107 ? 539.124 410.853 392.484 1.00 57.86 107 GLU D N 1
ATOM 4565 C CA . GLU C 1 107 ? 537.815 411.294 392.002 1.00 61.06 107 GLU D CA 1
ATOM 4566 C C . GLU C 1 107 ? 538.010 412.630 391.295 1.00 61.99 107 GLU D C 1
ATOM 4567 O O . GLU C 1 107 ? 537.826 413.712 391.857 1.00 65.48 107 GLU D O 1
ATOM 4573 N N . LEU C 1 108 ? 538.405 412.542 390.029 1.00 62.83 108 LEU D N 1
ATOM 4574 C CA . LEU C 1 108 ? 538.657 413.719 389.205 1.00 63.85 108 LEU D CA 1
ATOM 4575 C C . LEU C 1 108 ? 537.316 414.294 388.774 1.00 66.30 108 LEU D C 1
ATOM 4576 O O . LEU C 1 108 ? 536.669 413.779 387.859 1.00 69.48 108 LEU D O 1
ATOM 4581 N N . ASN C 1 109 ? 536.889 415.368 389.439 1.00 62.94 109 ASN D N 1
ATOM 4582 C CA . ASN C 1 109 ? 535.645 416.048 389.084 1.00 64.82 109 ASN D CA 1
ATOM 4583 C C . ASN C 1 109 ? 535.905 416.813 387.790 1.00 70.23 109 ASN D C 1
ATOM 4584 O O . ASN C 1 109 ? 536.224 418.005 387.778 1.00 69.33 109 ASN D O 1
ATOM 4589 N N . THR C 1 110 ? 535.767 416.092 386.674 1.00 74.98 110 THR D N 1
ATOM 4590 C CA . THR C 1 110 ? 536.168 416.627 385.377 1.00 71.20 110 THR D CA 1
ATOM 4591 C C . THR C 1 110 ? 535.303 417.805 384.949 1.00 72.45 110 THR D C 1
ATOM 4592 O O . THR C 1 110 ? 535.742 418.629 384.139 1.00 72.61 110 THR D O 1
ATOM 4596 N N . GLU C 1 111 ? 534.085 417.909 385.476 1.00 73.68 111 GLU D N 1
ATOM 4597 C CA . GLU C 1 111 ? 533.207 419.010 385.105 1.00 74.96 111 GLU D CA 1
ATOM 4598 C C . GLU C 1 111 ? 533.767 420.309 385.668 1.00 73.76 111 GLU D C 1
ATOM 4599 O O . GLU C 1 111 ? 533.604 420.602 386.857 1.00 73.92 111 GLU D O 1
ATOM 4605 N N . ILE C 1 112 ? 534.439 421.084 384.813 1.00 71.16 112 ILE D N 1
ATOM 4606 C CA . ILE C 1 112 ? 535.175 422.253 385.275 1.00 70.48 112 ILE D CA 1
ATOM 4607 C C . ILE C 1 112 ? 534.209 423.289 385.823 1.00 73.35 112 ILE D C 1
ATOM 4608 O O . ILE C 1 112 ? 533.242 423.680 385.157 1.00 74.73 112 ILE D O 1
ATOM 4613 N N . MET C 1 113 ? 534.468 423.741 387.046 1.00 72.61 113 MET D N 1
ATOM 4614 C CA . MET C 1 113 ? 533.695 424.826 387.634 1.00 73.71 113 MET D CA 1
ATOM 4615 C C . MET C 1 113 ? 534.250 426.158 387.137 1.00 71.69 113 MET D C 1
ATOM 4616 O O . MET C 1 113 ? 535.432 426.464 387.331 1.00 69.32 113 MET D O 1
ATOM 4621 N N . ARG C 1 114 ? 533.415 426.924 386.444 1.00 71.29 114 ARG D N 1
ATOM 4622 C CA . ARG C 1 114 ? 533.840 428.215 385.928 1.00 73.70 114 ARG D CA 1
ATOM 4623 C C . ARG C 1 114 ? 533.733 429.281 387.008 1.00 77.01 114 ARG D C 1
ATOM 4624 O O . ARG C 1 114 ? 532.917 429.186 387.929 1.00 77.59 114 ARG D O 1
ATOM 4632 N N . MET C 1 115 ? 534.574 430.303 386.890 1.00 77.68 115 MET D N 1
ATOM 4633 C CA . MET C 1 115 ? 534.493 431.431 387.802 1.00 73.97 115 MET D CA 1
ATOM 4634 C C . MET C 1 115 ? 533.232 432.243 387.526 1.00 75.75 115 MET D C 1
ATOM 4635 O O . MET C 1 115 ? 532.797 432.393 386.381 1.00 78.56 115 MET D O 1
ATOM 4640 N N . LEU C 1 116 ? 532.644 432.765 388.596 1.00 74.73 116 LEU D N 1
ATOM 4641 C CA . LEU C 1 116 ? 531.352 433.429 388.516 1.00 79.12 116 LEU D CA 1
ATOM 4642 C C . LEU C 1 116 ? 531.487 434.809 387.880 1.00 82.09 116 LEU D C 1
ATOM 4643 O O . LEU C 1 116 ? 532.532 435.459 387.969 1.00 82.54 116 LEU D O 1
ATOM 4648 N N . THR C 1 117 ? 530.411 435.254 387.232 1.00 82.14 117 THR D N 1
ATOM 4649 C CA . THR C 1 117 ? 530.404 436.480 386.443 1.00 82.84 117 THR D CA 1
ATOM 4650 C C . THR C 1 117 ? 529.434 437.496 387.036 1.00 85.22 117 THR D C 1
ATOM 4651 O O . THR C 1 117 ? 528.577 437.169 387.857 1.00 85.06 117 THR D O 1
ATOM 4655 N N . ASP C 1 118 ? 529.558 438.743 386.580 1.00 86.73 118 ASP D N 1
ATOM 4656 C CA . ASP C 1 118 ? 528.870 439.877 387.185 1.00 91.57 118 ASP D CA 1
ATOM 4657 C C . ASP C 1 118 ? 527.533 440.200 386.518 1.00 88.63 118 ASP D C 1
ATOM 4658 O O . ASP C 1 118 ? 527.024 441.315 386.679 1.00 86.71 118 ASP D O 1
ATOM 4663 N N . GLU C 1 119 ? 526.955 439.247 385.783 1.00 85.98 119 GLU D N 1
ATOM 4664 C CA . GLU C 1 119 ? 525.565 439.325 385.317 1.00 88.77 119 GLU D CA 1
ATOM 4665 C C . GLU C 1 119 ? 525.318 440.547 384.429 1.00 87.68 119 GLU D C 1
ATOM 4666 O O . GLU C 1 119 ? 524.254 441.168 384.483 1.00 88.65 119 GLU D O 1
ATOM 4672 N N . SER C 1 120 ? 526.305 440.891 383.601 1.00 82.32 120 SER D N 1
ATOM 4673 C CA . SER C 1 120 ? 526.166 441.919 382.563 1.00 77.70 120 SER D CA 1
ATOM 4674 C C . SER C 1 120 ? 525.507 443.188 383.103 1.00 75.50 120 SER D C 1
ATOM 4675 O O . SER C 1 120 ? 524.504 443.676 382.578 1.00 75.05 120 SER D O 1
ATOM 4678 N N . THR C 1 121 ? 526.087 443.718 384.182 1.00 74.56 121 THR D N 1
ATOM 4679 C CA . THR C 1 121 ? 525.488 444.859 384.869 1.00 71.17 121 THR D CA 1
ATOM 4680 C C . THR C 1 121 ? 525.448 446.093 383.974 1.00 65.34 121 THR D C 1
ATOM 4681 O O . THR C 1 121 ? 524.469 446.852 383.988 1.00 66.05 121 THR D O 1
ATOM 4685 N N . MET C 1 122 ? 526.499 446.300 383.175 1.00 63.29 122 MET D N 1
ATOM 4686 C CA . MET C 1 122 ? 526.615 447.526 382.391 1.00 59.69 122 MET D CA 1
ATOM 4687 C C . MET C 1 122 ? 525.471 447.665 381.393 1.00 58.40 122 MET D C 1
ATOM 4688 O O . MET C 1 122 ? 524.918 448.758 381.223 1.00 60.42 122 MET D O 1
ATOM 4693 N N . ARG C 1 123 ? 525.100 446.575 380.723 1.00 56.14 123 ARG D N 1
ATOM 4694 C CA . ARG C 1 123 ? 524.021 446.633 379.746 1.00 54.94 123 ARG D CA 1
ATOM 4695 C C . ARG C 1 123 ? 522.639 446.508 380.371 1.00 54.94 123 ARG D C 1
ATOM 4696 O O . ARG C 1 123 ? 521.648 446.836 379.710 1.00 56.13 123 ARG D O 1
ATOM 4704 N N . ARG C 1 124 ? 522.544 446.048 381.620 1.00 56.55 124 ARG D N 1
ATOM 4705 C CA . ARG C 1 124 ? 521.312 446.259 382.370 1.00 58.27 124 ARG D CA 1
ATOM 4706 C C . ARG C 1 124 ? 521.124 447.737 382.673 1.00 59.80 124 ARG D C 1
ATOM 4707 O O . ARG C 1 124 ? 519.997 448.247 382.664 1.00 63.87 124 ARG D O 1
ATOM 4715 N N . ILE C 1 125 ? 522.225 448.437 382.940 1.00 57.57 125 ILE D N 1
ATOM 4716 C CA . ILE C 1 125 ? 522.156 449.841 383.325 1.00 54.52 125 ILE D CA 1
ATOM 4717 C C . ILE C 1 125 ? 521.928 450.726 382.106 1.00 55.13 125 ILE D C 1
ATOM 4718 O O . ILE C 1 125 ? 520.957 451.489 382.040 1.00 54.80 125 ILE D O 1
ATOM 4723 N N . CYS C 1 126 ? 522.825 450.640 381.128 1.00 55.44 126 CYS D N 1
ATOM 4724 C CA . CYS C 1 126 ? 522.746 451.476 379.943 1.00 51.17 126 CYS D CA 1
ATOM 4725 C C . CYS C 1 126 ? 521.735 450.915 378.949 1.00 53.29 126 CYS D C 1
ATOM 4726 O O . CYS C 1 126 ? 521.338 449.748 379.012 1.00 59.08 126 CYS D O 1
ATOM 4729 N N . THR C 1 127 ? 521.316 451.772 378.025 1.00 50.91 127 THR D N 1
ATOM 4730 C CA . THR C 1 127 ? 520.497 451.329 376.910 1.00 53.24 127 THR D CA 1
ATOM 4731 C C . THR C 1 127 ? 521.374 450.704 375.833 1.00 51.55 127 THR D C 1
ATOM 4732 O O . THR C 1 127 ? 522.538 451.075 375.656 1.00 53.83 127 THR D O 1
ATOM 4736 N N . VAL C 1 128 ? 520.804 449.735 375.123 1.00 54.58 128 VAL D N 1
ATOM 4737 C CA . VAL C 1 128 ? 521.494 449.009 374.065 1.00 53.37 128 VAL D CA 1
ATOM 4738 C C . VAL C 1 128 ? 520.748 449.263 372.761 1.00 59.17 128 VAL D C 1
ATOM 4739 O O . VAL C 1 128 ? 519.518 449.132 372.701 1.00 65.48 128 VAL D O 1
ATOM 4743 N N . LYS C 1 129 ? 521.487 449.659 371.733 1.00 55.80 129 LYS D N 1
ATOM 4744 C CA . LYS C 1 129 ? 520.949 449.921 370.406 1.00 55.70 129 LYS D CA 1
ATOM 4745 C C . LYS C 1 129 ? 521.436 448.796 369.502 1.00 55.92 129 LYS D C 1
ATOM 4746 O O . LYS C 1 129 ? 522.647 448.610 369.337 1.00 55.13 129 LYS D O 1
ATOM 4752 N N . LYS C 1 130 ? 520.498 448.033 368.943 1.00 57.54 130 LYS D N 1
ATOM 4753 C CA . LYS C 1 130 ? 520.831 446.858 368.136 1.00 59.26 130 LYS D CA 1
ATOM 4754 C C . LYS C 1 130 ? 520.823 447.252 366.657 1.00 64.19 130 LYS D C 1
ATOM 4755 O O . LYS C 1 130 ? 519.938 446.894 365.879 1.00 70.70 130 LYS D O 1
ATOM 4761 N N . ILE C 1 131 ? 521.846 448.014 366.276 1.00 59.11 131 ILE D N 1
ATOM 4762 C CA . ILE C 1 131 ? 521.916 448.593 364.936 1.00 60.63 131 ILE D CA 1
ATOM 4763 C C . ILE C 1 131 ? 522.483 447.566 363.967 1.00 60.06 131 ILE D C 1
ATOM 4764 O O . ILE C 1 131 ? 522.915 446.482 364.373 1.00 64.31 131 ILE D O 1
ATOM 4769 N N . SER C 1 132 ? 522.464 447.893 362.675 1.00 58.34 132 SER D N 1
ATOM 4770 C CA . SER C 1 132 ? 522.943 447.000 361.623 1.00 58.24 132 SER D CA 1
ATOM 4771 C C . SER C 1 132 ? 524.007 447.709 360.780 1.00 57.80 132 SER D C 1
ATOM 4772 O O . SER C 1 132 ? 523.948 447.724 359.551 1.00 57.59 132 SER D O 1
ATOM 4775 N N . SER C 1 133 ? 524.988 448.314 361.447 1.00 57.51 133 SER D N 1
ATOM 4776 C CA . SER C 1 133 ? 526.016 449.077 360.748 1.00 57.07 133 SER D CA 1
ATOM 4777 C C . SER C 1 133 ? 527.320 449.021 361.535 1.00 57.18 133 SER D C 1
ATOM 4778 O O . SER C 1 133 ? 527.447 448.286 362.516 1.00 60.42 133 SER D O 1
ATOM 4781 N N . ASN C 1 134 ? 528.303 449.799 361.071 1.00 54.67 134 ASN D N 1
ATOM 4782 C CA . ASN C 1 134 ? 529.587 449.957 361.746 1.00 53.76 134 ASN D CA 1
ATOM 4783 C C . ASN C 1 134 ? 529.616 451.127 362.715 1.00 56.57 134 ASN D C 1
ATOM 4784 O O . ASN C 1 134 ? 530.551 451.227 363.517 1.00 59.99 134 ASN D O 1
ATOM 4789 N N . GLU C 1 135 ? 528.628 452.012 362.655 1.00 56.71 135 GLU D N 1
ATOM 4790 C CA . GLU C 1 135 ? 528.629 453.221 363.458 1.00 56.29 135 GLU D CA 1
ATOM 4791 C C . GLU C 1 135 ? 527.197 453.558 363.832 1.00 55.21 135 GLU D C 1
ATOM 4792 O O . GLU C 1 135 ? 526.264 453.304 363.065 1.00 61.11 135 GLU D O 1
ATOM 4798 N N . PHE C 1 136 ? 527.030 454.120 365.023 1.00 51.87 136 PHE D N 1
ATOM 4799 C CA . PHE C 1 136 ? 525.753 454.658 365.470 1.00 54.75 136 PHE D CA 1
ATOM 4800 C C . PHE C 1 136 ? 525.958 456.146 365.719 1.00 55.23 136 PHE D C 1
ATOM 4801 O O . PHE C 1 136 ? 526.703 456.533 366.626 1.00 57.23 136 PHE D O 1
ATOM 4809 N N . LYS C 1 137 ? 525.338 456.973 364.887 1.00 56.53 137 LYS D N 1
ATOM 4810 C CA . LYS C 1 137 ? 525.406 458.417 365.040 1.00 56.09 137 LYS D CA 1
ATOM 4811 C C . LYS C 1 137 ? 524.149 458.898 365.752 1.00 58.86 137 LYS D C 1
ATOM 4812 O O . LYS C 1 137 ? 523.031 458.597 365.322 1.00 63.39 137 LYS D O 1
ATOM 4818 N N . GLN C 1 138 ? 524.335 459.632 366.844 1.00 56.82 138 GLN D N 1
ATOM 4819 C CA . GLN C 1 138 ? 523.215 460.107 367.644 1.00 56.06 138 GLN D CA 1
ATOM 4820 C C . GLN C 1 138 ? 523.288 461.622 367.767 1.00 56.29 138 GLN D C 1
ATOM 4821 O O . GLN C 1 138 ? 524.372 462.205 367.784 1.00 58.79 138 GLN D O 1
ATOM 4827 N N . LEU C 1 139 ? 522.123 462.260 367.851 1.00 53.27 139 LEU D N 1
ATOM 4828 C CA . LEU C 1 139 ? 522.016 463.713 367.835 1.00 52.02 139 LEU D CA 1
ATOM 4829 C C . LEU C 1 139 ? 521.573 464.207 369.204 1.00 55.94 139 LEU D C 1
ATOM 4830 O O . LEU C 1 139 ? 520.553 463.747 369.730 1.00 61.52 139 LEU D O 1
ATOM 4835 N N . VAL C 1 140 ? 522.330 465.142 369.783 1.00 51.96 140 VAL D N 1
ATOM 4836 C CA . VAL C 1 140 ? 521.976 465.719 371.079 1.00 55.11 140 VAL D CA 1
ATOM 4837 C C . VAL C 1 140 ? 522.135 467.232 371.018 1.00 57.27 140 VAL D C 1
ATOM 4838 O O . VAL C 1 140 ? 523.144 467.740 370.523 1.00 58.18 140 VAL D O 1
ATOM 4842 N N . SER C 1 141 ? 521.147 467.956 371.540 1.00 55.17 141 SER D N 1
ATOM 4843 C CA . SER C 1 141 ? 521.243 469.409 371.588 1.00 53.11 141 SER D CA 1
ATOM 4844 C C . SER C 1 141 ? 522.342 469.832 372.557 1.00 56.64 141 SER D C 1
ATOM 4845 O O . SER C 1 141 ? 522.358 469.411 373.718 1.00 62.33 141 SER D O 1
ATOM 4848 N N . ALA C 1 142 ? 523.266 470.665 372.073 1.00 57.60 142 ALA D N 1
ATOM 4849 C CA . ALA C 1 142 ? 524.365 471.128 372.915 1.00 60.71 142 ALA D CA 1
ATOM 4850 C C . ALA C 1 142 ? 523.884 472.131 373.954 1.00 65.85 142 ALA D C 1
ATOM 4851 O O . ALA C 1 142 ? 524.442 472.212 375.053 1.00 71.27 142 ALA D O 1
ATOM 4853 N N . GLY C 1 143 ? 522.852 472.898 373.624 1.00 64.42 143 GLY D N 1
ATOM 4854 C CA . GLY C 1 143 ? 522.436 474.008 374.452 1.00 67.05 143 GLY D CA 1
ATOM 4855 C C . GLY C 1 143 ? 522.265 475.259 373.618 1.00 65.15 143 GLY D C 1
ATOM 4856 O O . GLY C 1 143 ? 521.421 475.292 372.719 1.00 61.62 143 GLY D O 1
ATOM 4857 N N . GLY C 1 144 ? 523.066 476.285 373.896 1.00 68.79 144 GLY D N 1
ATOM 4858 C CA . GLY C 1 144 ? 522.978 477.513 373.122 1.00 64.67 144 GLY D CA 1
ATOM 4859 C C . GLY C 1 144 ? 521.591 478.110 373.206 1.00 64.88 144 GLY D C 1
ATOM 4860 O O . GLY C 1 144 ? 521.002 478.214 374.289 1.00 66.36 144 GLY D O 1
ATOM 4861 N N . ALA C 1 145 ? 521.053 478.493 372.048 1.00 63.28 145 ALA D N 1
ATOM 4862 C CA . ALA C 1 145 ? 519.705 479.046 371.931 1.00 60.30 145 ALA D CA 1
ATOM 4863 C C . ALA C 1 145 ? 519.489 480.178 372.935 1.00 62.01 145 ALA D C 1
ATOM 4864 O O . ALA C 1 145 ? 518.547 480.180 373.728 1.00 65.60 145 ALA D O 1
ATOM 4866 N N . THR C 1 146 ? 520.395 481.151 372.884 1.00 61.81 146 THR D N 1
ATOM 4867 C CA . THR C 1 146 ? 520.378 482.246 373.841 1.00 61.27 146 THR D CA 1
ATOM 4868 C C . THR C 1 146 ? 519.160 483.141 373.623 1.00 61.39 146 THR D C 1
ATOM 4869 O O . THR C 1 146 ? 518.537 483.149 372.558 1.00 62.10 146 THR D O 1
ATOM 4873 N N . VAL C 1 147 ? 518.816 483.891 374.665 1.00 64.03 147 VAL D N 1
ATOM 4874 C CA . VAL C 1 147 ? 517.687 484.811 374.652 1.00 61.52 147 VAL D CA 1
ATOM 4875 C C . VAL C 1 147 ? 518.171 486.162 375.154 1.00 62.06 147 VAL D C 1
ATOM 4876 O O . VAL C 1 147 ? 518.805 486.246 376.213 1.00 64.25 147 VAL D O 1
ATOM 4880 N N . ASN C 1 148 ? 517.875 487.215 374.398 1.00 58.17 148 ASN D N 1
ATOM 4881 C CA . ASN C 1 148 ? 518.238 488.569 374.796 1.00 64.00 148 ASN D CA 1
ATOM 4882 C C . ASN C 1 148 ? 517.155 489.170 375.678 1.00 65.41 148 ASN D C 1
ATOM 4883 O O . ASN C 1 148 ? 515.962 488.923 375.480 1.00 60.74 148 ASN D O 1
ATOM 4888 N N . HIS C 1 149 ? 517.583 489.957 376.664 1.00 68.54 149 HIS D N 1
ATOM 4889 C CA . HIS C 1 149 ? 516.666 490.764 377.466 1.00 70.16 149 HIS D CA 1
ATOM 4890 C C . HIS C 1 149 ? 516.445 492.098 376.755 1.00 74.53 149 HIS D C 1
ATOM 4891 O O . HIS C 1 149 ? 516.812 493.174 377.227 1.00 79.59 149 HIS D O 1
ATOM 4898 N N . GLY C 1 150 ? 515.828 491.997 375.580 1.00 70.85 150 GLY D N 1
ATOM 4899 C CA . GLY C 1 150 ? 515.681 493.150 374.722 1.00 75.35 150 GLY D CA 1
ATOM 4900 C C . GLY C 1 150 ? 514.756 494.198 375.304 1.00 74.75 150 GLY D C 1
ATOM 4901 O O . GLY C 1 150 ? 513.899 493.930 376.147 1.00 68.40 150 GLY D O 1
ATOM 4902 N N . GLU C 1 151 ? 514.943 495.422 374.833 1.00 79.33 151 GLU D N 1
ATOM 4903 C CA . GLU C 1 151 ? 514.183 496.573 375.293 1.00 77.52 151 GLU D CA 1
ATOM 4904 C C . GLU C 1 151 ? 513.451 497.225 374.126 1.00 80.50 151 GLU D C 1
ATOM 4905 O O . GLU C 1 151 ? 513.387 496.696 373.012 1.00 82.79 151 GLU D O 1
ATOM 4911 N N . GLU C 1 152 ? 512.892 498.396 374.416 1.00 81.48 152 GLU D N 1
ATOM 4912 C CA . GLU C 1 152 ? 511.947 499.043 373.514 1.00 80.43 152 GLU D CA 1
ATOM 4913 C C . GLU C 1 152 ? 512.662 499.818 372.416 1.00 83.14 152 GLU D C 1
ATOM 4914 O O . GLU C 1 152 ? 512.413 499.603 371.223 1.00 76.92 152 GLU D O 1
ATOM 4920 N N . GLY C 1 153 ? 513.556 500.731 372.800 1.00 88.25 153 GLY D N 1
ATOM 4921 C CA . GLY C 1 153 ? 514.311 501.468 371.801 1.00 87.87 153 GLY D CA 1
ATOM 4922 C C . GLY C 1 153 ? 515.287 500.594 371.036 1.00 89.00 153 GLY D C 1
ATOM 4923 O O . GLY C 1 153 ? 515.467 500.762 369.826 1.00 88.17 153 GLY D O 1
ATOM 4924 N N . LYS C 1 154 ? 515.923 499.649 371.724 1.00 87.64 154 LYS D N 1
ATOM 4925 C CA . LYS C 1 154 ? 516.934 498.808 371.099 1.00 84.26 154 LYS D CA 1
ATOM 4926 C C . LYS C 1 154 ? 516.308 497.856 370.087 1.00 82.02 154 LYS D C 1
ATOM 4927 O O . LYS C 1 154 ? 515.186 497.369 370.260 1.00 76.06 154 LYS D O 1
ATOM 4933 N N . THR C 1 155 ? 517.054 497.593 369.018 1.00 82.39 155 THR D N 1
ATOM 4934 C CA . THR C 1 155 ? 516.648 496.638 368.003 1.00 77.38 155 THR D CA 1
ATOM 4935 C C . THR C 1 155 ? 516.900 495.211 368.485 1.00 76.88 155 THR D C 1
ATOM 4936 O O . THR C 1 155 ? 517.579 494.972 369.487 1.00 80.05 155 THR D O 1
ATOM 4940 N N . ARG C 1 156 ? 516.344 494.253 367.751 1.00 74.47 156 ARG D N 1
ATOM 4941 C CA . ARG C 1 156 ? 516.428 492.838 368.105 1.00 73.63 156 ARG D CA 1
ATOM 4942 C C . ARG C 1 156 ? 517.547 492.202 367.285 1.00 74.88 156 ARG D C 1
ATOM 4943 O O . ARG C 1 156 ? 517.347 491.824 366.129 1.00 78.44 156 ARG D O 1
ATOM 4951 N N . GLU C 1 157 ? 518.728 492.083 367.887 1.00 74.02 157 GLU D N 1
ATOM 4952 C CA . GLU C 1 157 ? 519.860 491.484 367.199 1.00 75.13 157 GLU D CA 1
ATOM 4953 C C . GLU C 1 157 ? 519.712 489.964 367.144 1.00 71.63 157 GLU D C 1
ATOM 4954 O O . GLU C 1 157 ? 518.874 489.364 367.823 1.00 67.52 157 GLU D O 1
ATOM 4960 N N . GLN C 1 158 ? 520.547 489.342 366.316 1.00 72.60 158 GLN D N 1
ATOM 4961 C CA . GLN C 1 158 ? 520.464 487.905 366.084 1.00 68.97 158 GLN D CA 1
ATOM 4962 C C . GLN C 1 158 ? 520.924 487.138 367.318 1.00 70.13 158 GLN D C 1
ATOM 4963 O O . GLN C 1 158 ? 522.016 487.384 367.843 1.00 70.38 158 GLN D O 1
ATOM 4969 N N . THR C 1 159 ? 520.092 486.209 367.779 1.00 68.59 159 THR D N 1
ATOM 4970 C CA . THR C 1 159 ? 520.456 485.304 368.857 1.00 67.45 159 THR D CA 1
ATOM 4971 C C . THR C 1 159 ? 521.130 484.062 368.291 1.00 67.77 159 THR D C 1
ATOM 4972 O O . THR C 1 159 ? 520.815 483.609 367.187 1.00 69.01 159 THR D O 1
ATOM 4976 N N . SER C 1 160 ? 522.066 483.512 369.059 1.00 65.67 160 SER D N 1
ATOM 4977 C CA . SER C 1 160 ? 522.774 482.318 368.620 1.00 65.42 160 SER D CA 1
ATOM 4978 C C . SER C 1 160 ? 521.841 481.113 368.657 1.00 60.96 160 SER D C 1
ATOM 4979 O O . SER C 1 160 ? 521.167 480.864 369.660 1.00 60.95 160 SER D O 1
ATOM 4982 N N . THR C 1 161 ? 521.803 480.370 367.559 1.00 59.59 161 THR D N 1
ATOM 4983 C CA . THR C 1 161 ? 520.975 479.183 367.454 1.00 57.74 161 THR D CA 1
ATOM 4984 C C . THR C 1 161 ? 521.555 478.047 368.287 1.00 60.36 161 THR D C 1
ATOM 4985 O O . THR C 1 161 ? 522.759 478.008 368.554 1.00 62.75 161 THR D O 1
ATOM 4989 N N . PRO C 1 162 ? 520.715 477.107 368.721 1.00 58.67 162 PRO D N 1
ATOM 4990 C CA . PRO C 1 162 ? 521.230 475.964 369.488 1.00 59.46 162 PRO D CA 1
ATOM 4991 C C . PRO C 1 162 ? 522.101 475.063 36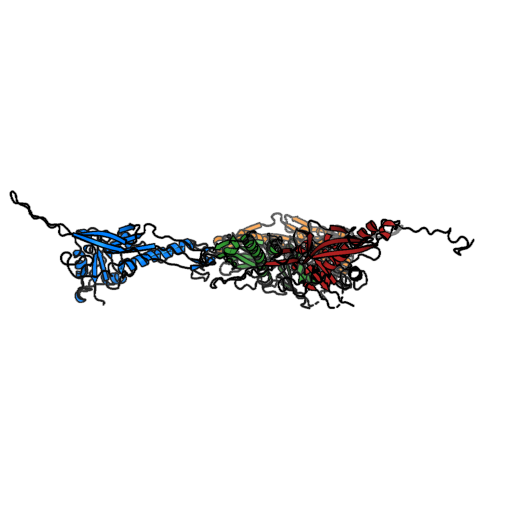8.623 1.00 58.42 162 PRO D C 1
ATOM 4992 O O . PRO C 1 162 ? 521.764 474.759 367.476 1.00 60.24 162 PRO D O 1
ATOM 4996 N N . GLN C 1 163 ? 523.233 474.649 369.181 1.00 60.12 163 GLN D N 1
ATOM 4997 C CA . GLN C 1 163 ? 524.130 473.720 368.508 1.00 57.57 163 GLN D CA 1
ATOM 4998 C C . GLN C 1 163 ? 523.698 472.276 368.744 1.00 54.65 163 GLN D C 1
ATOM 4999 O O . GLN C 1 163 ? 523.167 471.933 369.805 1.00 58.07 163 GLN D O 1
ATOM 5005 N N . ILE C 1 164 ? 523.908 471.434 367.735 1.00 51.93 164 ILE D N 1
ATOM 5006 C CA . ILE C 1 164 ? 523.631 470.005 367.816 1.00 52.44 164 ILE D CA 1
ATOM 5007 C C . ILE C 1 164 ? 524.952 469.255 367.707 1.00 57.37 164 ILE D C 1
ATOM 5008 O O . ILE C 1 164 ? 525.788 469.576 366.856 1.00 59.78 164 ILE D O 1
ATOM 5013 N N . ASN C 1 165 ? 525.143 468.263 368.575 1.00 54.29 165 ASN D N 1
ATOM 5014 C CA . ASN C 1 165 ? 526.351 467.456 368.600 1.00 51.84 165 ASN D CA 1
ATOM 5015 C C . ASN C 1 165 ? 526.045 466.045 368.121 1.00 54.24 165 ASN D C 1
ATOM 5016 O O . ASN C 1 165 ? 525.019 465.451 368.491 1.00 57.05 165 ASN D O 1
ATOM 5021 N N . GLU C 1 166 ? 526.948 465.535 367.286 1.00 54.18 166 GLU D N 1
ATOM 5022 C CA . GLU C 1 166 ? 526.961 464.149 366.856 1.00 55.41 166 GLU D CA 1
ATOM 5023 C C . GLU C 1 166 ? 527.746 463.306 367.850 1.00 58.65 166 GLU D C 1
ATOM 5024 O O . GLU C 1 166 ? 528.828 463.695 368.300 1.00 62.08 166 GLU D O 1
ATOM 5030 N N . VAL C 1 167 ? 527.192 462.150 368.186 1.00 55.71 167 VAL D N 1
ATOM 5031 C CA . VAL C 1 167 ? 527.873 461.138 368.978 1.00 54.36 167 VAL D CA 1
ATOM 5032 C C . VAL C 1 167 ? 528.135 459.985 368.021 1.00 57.65 167 VAL D C 1
ATOM 5033 O O . VAL C 1 167 ? 527.192 459.369 367.508 1.00 59.64 167 VAL D O 1
ATOM 5037 N N . SER C 1 168 ? 529.413 459.714 367.757 1.00 58.54 168 SER D N 1
ATOM 5038 C CA . SER C 1 168 ? 529.830 458.696 366.795 1.00 58.23 168 SER D CA 1
ATOM 5039 C C . SER C 1 168 ? 530.283 457.465 367.566 1.00 57.67 168 SER D C 1
ATOM 5040 O O . SER C 1 168 ? 531.456 457.318 367.912 1.00 60.60 168 SER D O 1
ATOM 5043 N N . ILE C 1 169 ? 529.340 456.566 367.843 1.00 52.81 169 ILE D N 1
ATOM 5044 C CA . ILE C 1 169 ? 529.634 455.332 368.566 1.00 50.91 169 ILE D CA 1
ATOM 5045 C C . ILE C 1 169 ? 530.022 454.305 367.507 1.00 54.50 169 ILE D C 1
ATOM 5046 O O . ILE C 1 169 ? 529.176 453.654 366.898 1.00 56.64 169 ILE D O 1
ATOM 5051 N N . LYS C 1 170 ? 531.324 454.187 367.262 1.00 53.28 170 LYS D N 1
ATOM 5052 C CA . LYS C 1 170 ? 531.813 453.237 366.274 1.00 53.57 170 LYS D CA 1
ATOM 5053 C C . LYS C 1 170 ? 531.706 451.817 366.814 1.00 51.97 170 LYS D C 1
ATOM 5054 O O . LYS C 1 170 ? 532.115 451.540 367.946 1.00 51.16 170 LYS D O 1
ATOM 5060 N N . LEU C 1 171 ? 531.154 450.916 366.005 1.00 52.62 171 LEU D N 1
ATOM 5061 C CA . LEU C 1 171 ? 531.106 449.502 366.364 1.00 50.92 171 LEU D CA 1
ATOM 5062 C C . LEU C 1 171 ? 532.446 448.864 366.030 1.00 49.57 171 LEU D C 1
ATOM 5063 O O . LEU C 1 171 ? 532.827 448.777 364.858 1.00 53.70 171 LEU D O 1
ATOM 5068 N N . TYR C 1 172 ? 533.164 448.417 367.054 1.00 47.61 172 TYR D N 1
ATOM 5069 C CA . TYR C 1 172 ? 534.410 447.720 366.805 1.00 49.89 172 TYR D CA 1
ATOM 5070 C C . TYR C 1 172 ? 534.293 446.255 367.205 1.00 51.84 172 TYR D C 1
ATOM 5071 O O . TYR C 1 172 ? 533.547 445.912 368.128 1.00 54.58 172 TYR D O 1
ATOM 5080 N N . PRO C 1 173 ? 535.006 445.364 366.521 1.00 48.62 173 PRO D N 1
ATOM 5081 C CA . PRO C 1 173 ? 534.932 443.945 366.879 1.00 48.54 173 PRO D CA 1
ATOM 5082 C C . PRO C 1 173 ? 535.798 443.631 368.089 1.00 50.39 173 PRO D C 1
ATOM 5083 O O . PRO C 1 173 ? 536.935 444.091 368.202 1.00 54.69 173 PRO D O 1
ATOM 5087 N N . VAL C 1 174 ? 535.240 442.846 369.005 1.00 48.45 174 VAL D N 1
ATOM 5088 C CA . VAL C 1 174 ? 535.998 442.214 370.077 1.00 47.83 174 VAL D CA 1
ATOM 5089 C C . VAL C 1 174 ? 535.879 440.709 369.871 1.00 51.76 174 VAL D C 1
ATOM 5090 O O . VAL C 1 174 ? 534.767 440.172 369.756 1.00 56.76 174 VAL D O 1
ATOM 5094 N N . TYR C 1 175 ? 537.020 440.038 369.770 1.00 50.65 175 TYR D N 1
ATOM 5095 C CA . TYR C 1 175 ? 537.053 438.661 369.311 1.00 51.10 175 TYR D CA 1
ATOM 5096 C C . TYR C 1 175 ? 537.984 437.825 370.174 1.00 56.20 175 TYR D C 1
ATOM 5097 O O . TYR C 1 175 ? 538.970 438.318 370.727 1.00 63.14 175 TYR D O 1
ATOM 5106 N N . ALA C 1 176 ? 537.649 436.544 370.271 1.00 52.24 176 ALA D N 1
ATOM 5107 C CA . ALA C 1 176 ? 538.515 435.519 370.824 1.00 52.84 176 ALA D CA 1
ATOM 5108 C C . ALA C 1 176 ? 538.790 434.488 369.741 1.00 55.55 176 ALA D C 1
ATOM 5109 O O . ALA C 1 176 ? 537.870 434.039 369.042 1.00 60.76 176 ALA D O 1
ATOM 5111 N N . TYR C 1 177 ? 540.061 434.122 369.603 1.00 54.03 177 TYR D N 1
ATOM 5112 C CA . TYR C 1 177 ? 540.507 433.177 368.579 1.00 54.41 177 TYR D CA 1
ATOM 5113 C C . TYR C 1 177 ? 541.379 432.099 369.220 1.00 56.68 177 TYR D C 1
ATOM 5114 O O . TYR C 1 177 ? 542.551 431.941 368.868 1.00 61.39 177 TYR D O 1
ATOM 5123 N N . PRO C 1 178 ? 540.836 431.330 370.169 1.00 51.61 178 PRO D N 1
ATOM 5124 C CA . PRO C 1 178 ? 541.668 430.342 370.871 1.00 52.78 178 PRO D CA 1
ATOM 5125 C C . PRO C 1 178 ? 541.890 429.109 370.008 1.00 54.16 178 PRO D C 1
ATOM 5126 O O . PRO C 1 178 ? 540.937 428.446 369.590 1.00 58.49 178 PRO D O 1
ATOM 5130 N N . ARG C 1 179 ? 543.157 428.804 369.741 1.00 53.55 179 ARG D N 1
ATOM 5131 C CA . ARG C 1 179 ? 543.506 427.581 369.028 1.00 55.91 179 ARG D CA 1
ATOM 5132 C C . ARG C 1 179 ? 543.533 426.432 370.026 1.00 52.65 179 ARG D C 1
ATOM 5133 O O . ARG C 1 179 ? 544.468 426.316 370.825 1.00 52.35 179 ARG D O 1
ATOM 5141 N N . THR C 1 180 ? 542.515 425.579 369.990 1.00 51.60 180 THR D N 1
ATOM 5142 C CA . THR C 1 180 ? 542.492 424.352 370.772 1.00 53.54 180 THR D CA 1
ATOM 5143 C C . THR C 1 180 ? 542.935 423.223 369.856 1.00 54.75 180 THR D C 1
ATOM 5144 O O . THR C 1 180 ? 542.674 423.268 368.652 1.00 57.56 180 THR D O 1
ATOM 5148 N N . THR C 1 181 ? 543.644 422.243 370.401 1.00 51.29 181 THR D N 1
ATOM 5149 C CA . THR C 1 181 ? 543.972 421.072 369.605 1.00 49.94 181 THR D CA 1
ATOM 5150 C C . THR C 1 181 ? 542.764 420.150 369.523 1.00 54.56 181 THR D C 1
ATOM 5151 O O . THR C 1 181 ? 542.018 419.992 370.494 1.00 58.82 181 THR D O 1
ATOM 5155 N N . GLN C 1 182 ? 542.564 419.550 368.345 1.00 53.10 182 GLN D N 1
ATOM 5156 C CA . GLN C 1 182 ? 541.513 418.547 368.200 1.00 53.59 182 GLN D CA 1
ATOM 5157 C C . GLN C 1 182 ? 541.706 417.417 369.201 1.00 57.62 182 GLN D C 1
ATOM 5158 O O . GLN C 1 182 ? 540.731 416.783 369.627 1.00 59.58 182 GLN D O 1
ATOM 5164 N N . GLU C 1 183 ? 542.955 417.161 369.595 1.00 56.17 183 GLU D N 1
ATOM 5165 C CA . GLU C 1 183 ? 543.238 416.155 370.611 1.00 53.50 183 GLU D CA 1
ATOM 5166 C C . GLU C 1 183 ? 542.498 416.473 371.905 1.00 53.80 183 GLU D C 1
ATOM 5167 O O . GLU C 1 183 ? 541.816 415.615 372.470 1.00 55.46 183 GLU D O 1
ATOM 5173 N N . ILE C 1 184 ? 542.606 417.717 372.380 1.00 50.17 184 ILE D N 1
ATOM 5174 C CA . ILE C 1 184 ? 541.933 418.083 373.623 1.00 49.47 184 ILE D CA 1
ATOM 5175 C C . ILE C 1 184 ? 540.419 418.001 373.469 1.00 52.68 184 ILE D C 1
ATOM 5176 O O . ILE C 1 184 ? 539.711 417.630 374.415 1.00 58.89 184 ILE D O 1
ATOM 5181 N N . VAL C 1 185 ? 539.898 418.329 372.285 1.00 48.07 185 VAL D N 1
ATOM 5182 C CA . VAL C 1 185 ? 538.464 418.202 372.046 1.00 49.92 185 VAL D CA 1
ATOM 5183 C C . VAL C 1 185 ? 538.024 416.749 372.172 1.00 52.66 185 VAL D C 1
ATOM 5184 O O . VAL C 1 185 ? 537.000 416.447 372.797 1.00 56.20 185 VAL D O 1
ATOM 5188 N N . ASP C 1 186 ? 538.790 415.826 371.590 1.00 52.87 186 ASP D N 1
ATOM 5189 C CA . ASP C 1 186 ? 538.407 414.417 371.611 1.00 54.30 186 ASP D CA 1
ATOM 5190 C C . ASP C 1 186 ? 538.589 413.799 372.991 1.00 54.93 186 ASP D C 1
ATOM 5191 O O . ASP C 1 186 ? 537.752 413.012 373.444 1.00 56.18 186 ASP D O 1
ATOM 5196 N N . PHE C 1 187 ? 539.673 414.154 373.676 1.00 53.87 187 PHE D N 1
ATOM 5197 C CA . PHE C 1 187 ? 540.156 413.382 374.813 1.00 53.17 187 PHE D CA 1
ATOM 5198 C C . PHE C 1 187 ? 539.664 413.896 376.159 1.00 55.08 187 PHE D C 1
ATOM 5199 O O . PHE C 1 187 ? 539.773 413.176 377.158 1.00 61.60 187 PHE D O 1
ATOM 5207 N N . SER C 1 188 ? 539.133 415.112 376.220 1.00 53.91 188 SER D N 1
ATOM 5208 C CA . SER C 1 188 ? 538.669 415.651 377.490 1.00 57.93 188 SER D CA 1
ATOM 5209 C C . SER C 1 188 ? 537.380 414.960 377.915 1.00 62.71 188 SER D C 1
ATOM 5210 O O . SER C 1 188 ? 536.445 414.823 377.120 1.00 63.28 188 SER D O 1
ATOM 5213 N N . ASP C 1 189 ? 537.336 414.509 379.171 1.00 63.37 189 ASP D N 1
ATOM 5214 C CA . ASP C 1 189 ? 536.113 413.908 379.692 1.00 69.96 189 ASP D CA 1
ATOM 5215 C C . ASP C 1 189 ? 534.981 414.927 379.712 1.00 71.48 189 ASP D C 1
ATOM 5216 O O . ASP C 1 189 ? 533.849 414.626 379.318 1.00 74.19 189 ASP D O 1
ATOM 5221 N N . VAL C 1 190 ? 535.274 416.145 380.166 1.00 67.49 190 VAL D N 1
ATOM 5222 C CA . VAL C 1 190 ? 534.315 417.236 380.059 1.00 67.53 190 VAL D CA 1
ATOM 5223 C C . VAL C 1 190 ? 534.294 417.738 378.620 1.00 65.78 190 VAL D C 1
ATOM 5224 O O . VAL C 1 190 ? 535.279 417.617 377.880 1.00 63.20 190 VAL D O 1
ATOM 5228 N N . ASP C 1 191 ? 533.159 418.296 378.209 1.00 69.59 191 ASP D N 1
ATOM 5229 C CA . ASP C 1 191 ? 533.046 418.869 376.870 1.00 64.95 191 ASP D CA 1
ATOM 5230 C C . ASP C 1 191 ? 533.892 420.134 376.838 1.00 61.12 191 ASP D C 1
ATOM 5231 O O . ASP C 1 191 ? 533.445 421.209 377.244 1.00 62.10 191 ASP D O 1
ATOM 5236 N N . ILE C 1 192 ? 535.130 420.003 376.355 1.00 57.60 192 ILE D N 1
ATOM 5237 C CA . ILE C 1 192 ? 536.085 421.102 376.455 1.00 55.63 192 ILE D CA 1
ATOM 5238 C C . ILE C 1 192 ? 535.661 422.276 375.584 1.00 55.48 192 ILE D C 1
ATOM 5239 O O . ILE C 1 192 ? 535.982 423.428 375.893 1.00 58.95 192 ILE D O 1
ATOM 5244 N N . LEU C 1 193 ? 534.936 422.023 374.490 1.00 54.26 193 LEU D N 1
ATOM 5245 C CA . LEU C 1 193 ? 534.484 423.131 373.654 1.00 53.20 193 LEU D CA 1
ATOM 5246 C C . LEU C 1 193 ? 533.312 423.866 374.289 1.00 57.28 193 LEU D C 1
ATOM 5247 O O . LEU C 1 193 ? 533.210 425.090 374.169 1.00 57.85 193 LEU D O 1
ATOM 5252 N N . SER C 1 194 ? 532.418 423.146 374.970 1.00 59.70 194 SER D N 1
ATOM 5253 C CA . SER C 1 194 ? 531.351 423.819 375.704 1.00 60.19 194 SER D CA 1
ATOM 5254 C C . SER C 1 194 ? 531.920 424.682 376.824 1.00 58.24 194 SER D C 1
ATOM 5255 O O . SER C 1 194 ? 531.500 425.831 377.014 1.00 59.80 194 SER D O 1
ATOM 5258 N N . TRP C 1 195 ? 532.893 424.147 377.566 1.00 55.63 195 TRP D N 1
ATOM 5259 C CA . TRP C 1 195 ? 533.547 424.928 378.609 1.00 54.82 195 TRP D CA 1
ATOM 5260 C C . TRP C 1 195 ? 534.302 426.111 378.019 1.00 57.07 195 TRP D C 1
ATOM 5261 O O . TRP C 1 195 ? 534.319 427.198 378.605 1.00 62.92 195 TRP D O 1
ATOM 5272 N N . LEU C 1 196 ? 534.945 425.914 376.867 1.00 55.56 196 LEU D N 1
ATOM 5273 C CA . LEU C 1 196 ? 535.667 427.004 376.220 1.00 52.98 196 LEU D CA 1
ATOM 5274 C C . LEU C 1 196 ? 534.710 428.100 375.768 1.00 55.97 196 LEU D C 1
ATOM 5275 O O . LEU C 1 196 ? 535.007 429.289 375.902 1.00 59.17 196 LEU D O 1
ATOM 5280 N N . THR C 1 197 ? 533.554 427.714 375.224 1.00 56.13 197 THR D N 1
ATOM 5281 C CA . THR C 1 197 ? 532.554 428.699 374.828 1.00 55.07 197 THR D CA 1
ATOM 5282 C C . THR C 1 197 ? 532.025 429.454 376.039 1.00 57.39 197 THR D C 1
ATOM 5283 O O . THR C 1 197 ? 531.821 430.672 375.980 1.00 60.06 197 THR D O 1
ATOM 5287 N N . GLY C 1 198 ? 531.796 428.748 377.149 1.00 59.21 198 GLY D N 1
ATOM 5288 C CA . GLY C 1 198 ? 531.403 429.429 378.372 1.00 64.08 198 GLY D CA 1
ATOM 5289 C C . GLY C 1 198 ? 532.459 430.403 378.863 1.00 64.52 198 GLY D C 1
ATOM 5290 O O . GLY C 1 198 ? 532.142 431.519 379.283 1.00 67.90 198 GLY D O 1
ATOM 5291 N N . GLU C 1 199 ? 533.728 429.993 378.813 1.00 61.60 199 GLU D N 1
ATOM 5292 C CA . GLU C 1 199 ? 534.822 430.870 379.221 1.00 62.85 199 GLU D CA 1
ATOM 5293 C C . GLU C 1 199 ? 534.910 432.094 378.319 1.00 64.73 199 GLU D C 1
ATOM 5294 O O . GLU C 1 199 ? 535.139 433.212 378.791 1.00 68.85 199 GLU D O 1
ATOM 5300 N N . ILE C 1 200 ? 534.733 431.899 377.011 1.00 60.85 200 ILE D N 1
ATOM 5301 C CA . ILE C 1 200 ? 534.796 433.015 376.075 1.00 58.49 200 ILE D CA 1
ATOM 5302 C C . ILE C 1 200 ? 533.615 433.954 376.277 1.00 60.86 200 ILE D C 1
ATOM 5303 O O . ILE C 1 200 ? 533.758 435.170 376.164 1.00 62.86 200 ILE D O 1
ATOM 5308 N N . GLY C 1 201 ? 532.437 433.417 376.592 1.00 64.37 201 GLY D N 1
ATOM 5309 C CA . GLY C 1 201 ? 531.308 434.280 376.910 1.00 65.27 201 GLY D CA 1
ATOM 5310 C C . GLY C 1 201 ? 531.519 435.072 378.187 1.00 67.11 201 GLY D C 1
ATOM 5311 O O . GLY C 1 201 ? 531.180 436.259 378.263 1.00 69.00 201 GLY D O 1
ATOM 5312 N N . ASP C 1 202 ? 532.079 434.425 379.211 1.00 67.03 202 ASP D N 1
ATOM 5313 C CA . ASP C 1 202 ? 532.382 435.128 380.452 1.00 68.54 202 ASP D CA 1
ATOM 5314 C C . ASP C 1 202 ? 533.402 436.234 380.216 1.00 68.16 202 ASP D C 1
ATOM 5315 O O . ASP C 1 202 ? 533.219 437.369 380.677 1.00 73.06 202 ASP D O 1
ATOM 5320 N N . THR C 1 203 ? 534.468 435.930 379.474 1.00 63.58 203 THR D N 1
ATOM 5321 C CA . THR C 1 203 ? 535.469 436.942 379.168 1.00 61.77 203 THR D CA 1
ATOM 5322 C C . THR C 1 203 ? 534.917 438.002 378.228 1.00 61.98 203 THR D C 1
ATOM 5323 O O . THR C 1 203 ? 535.382 439.141 378.251 1.00 63.98 203 THR D O 1
ATOM 5327 N N . PHE C 1 204 ? 533.925 437.657 377.407 1.00 62.10 204 PHE D N 1
ATOM 5328 C CA . PHE C 1 204 ? 533.267 438.659 376.580 1.00 59.78 204 PHE D CA 1
ATOM 5329 C C . PHE C 1 204 ? 532.491 439.643 377.435 1.00 63.44 204 PHE D C 1
ATOM 5330 O O . PHE C 1 204 ? 532.563 440.851 377.206 1.00 65.82 204 PHE D O 1
ATOM 5338 N N . THR C 1 205 ? 531.754 439.150 378.431 1.00 63.95 205 THR D N 1
ATOM 5339 C CA . THR C 1 205 ? 531.088 440.065 379.355 1.00 62.26 205 THR D CA 1
ATOM 5340 C C . THR C 1 205 ? 532.104 440.921 380.105 1.00 63.06 205 THR D C 1
ATOM 5341 O O . THR C 1 205 ? 531.925 442.141 380.242 1.00 66.94 205 THR D O 1
ATOM 5345 N N . GLU C 1 206 ? 533.188 440.298 380.576 1.00 61.61 206 GLU D N 1
ATOM 5346 C CA . GLU C 1 206 ? 534.211 441.028 381.320 1.00 62.00 206 GLU D CA 1
ATOM 5347 C C . GLU C 1 206 ? 534.852 442.116 380.464 1.00 63.01 206 GLU D C 1
ATOM 5348 O O . GLU C 1 206 ? 534.963 443.271 380.890 1.00 67.46 206 GLU D O 1
ATOM 5354 N N . THR C 1 207 ? 535.268 441.765 379.245 1.00 60.66 207 THR D N 1
ATOM 5355 C CA . THR C 1 207 ? 535.916 442.722 378.357 1.00 58.84 207 THR D CA 1
ATOM 5356 C C . THR C 1 207 ? 534.930 443.771 377.863 1.00 60.90 207 THR D C 1
ATOM 5357 O O . THR C 1 207 ? 535.305 444.929 377.654 1.00 63.88 207 THR D O 1
ATOM 5361 N N . GLU C 1 208 ? 533.666 443.389 377.670 1.00 61.22 208 GLU D N 1
ATOM 5362 C CA . GLU C 1 208 ? 532.633 444.348 377.309 1.00 61.37 208 GLU D CA 1
ATOM 5363 C C . GLU C 1 208 ? 532.505 445.426 378.370 1.00 60.88 208 GLU D C 1
ATOM 5364 O O . GLU C 1 208 ? 532.522 446.621 378.065 1.00 62.13 208 GLU D O 1
ATOM 5370 N N . GLU C 1 209 ? 532.378 445.017 379.632 1.00 59.24 209 GLU D N 1
ATOM 5371 C CA . GLU C 1 209 ? 532.253 446.014 380.687 1.00 58.46 209 GLU D CA 1
ATOM 5372 C C . GLU C 1 209 ? 533.550 446.793 380.876 1.00 58.43 209 GLU D C 1
ATOM 5373 O O . GLU C 1 209 ? 533.510 447.993 381.165 1.00 63.17 209 GLU D O 1
ATOM 5379 N N . SER C 1 210 ? 534.703 446.146 380.685 1.00 57.69 210 SER D N 1
ATOM 5380 C CA . SER C 1 210 ? 535.970 446.866 380.750 1.00 57.51 210 SER D CA 1
ATOM 5381 C C . SER C 1 210 ? 536.045 447.953 379.682 1.00 56.14 210 SER D C 1
ATOM 5382 O O . SER C 1 210 ? 536.501 449.069 379.952 1.00 57.14 210 SER D O 1
ATOM 5385 N N . ASP C 1 211 ? 535.587 447.651 378.467 1.00 56.21 211 ASP D N 1
ATOM 5386 C CA . ASP C 1 211 ? 535.597 448.648 377.399 1.00 56.72 211 ASP D CA 1
ATOM 5387 C C . ASP C 1 211 ? 534.564 449.738 377.653 1.00 55.58 211 ASP D C 1
ATOM 5388 O O . ASP C 1 211 ? 534.830 450.920 377.413 1.00 59.28 211 ASP D O 1
ATOM 5393 N N . LEU C 1 212 ? 533.385 449.365 378.147 1.00 53.02 212 LEU D N 1
ATOM 5394 C CA . LEU C 1 212 ? 532.324 450.338 378.363 1.00 51.67 212 LEU D CA 1
ATOM 5395 C C . LEU C 1 212 ? 532.562 451.208 379.587 1.00 51.39 212 LEU D C 1
ATOM 5396 O O . LEU C 1 212 ? 531.898 452.241 379.732 1.00 52.05 212 LEU D O 1
ATOM 5401 N N . VAL C 1 213 ? 533.480 450.820 380.470 1.00 51.49 213 VAL D N 1
ATOM 5402 C CA . VAL C 1 213 ? 533.799 451.640 381.633 1.00 49.64 213 VAL D CA 1
ATOM 5403 C C . VAL C 1 213 ? 535.120 452.372 381.429 1.00 51.68 213 VAL D C 1
ATOM 5404 O O . VAL C 1 213 ? 535.161 453.608 381.427 1.00 54.52 213 VAL D O 1
ATOM 5408 N N . VAL C 1 214 ? 536.207 451.624 381.249 1.00 51.36 214 VAL D N 1
ATOM 5409 C CA . VAL C 1 214 ? 537.542 452.200 381.150 1.00 52.65 214 VAL D CA 1
ATOM 5410 C C . VAL C 1 214 ? 538.169 451.946 379.779 1.00 54.17 214 VAL D C 1
ATOM 5411 O O . VAL C 1 214 ? 539.388 451.964 379.643 1.00 58.45 214 VAL D O 1
ATOM 5415 N N . GLY C 1 215 ? 537.351 451.710 378.757 1.00 52.83 215 GLY D N 1
ATOM 5416 C CA . GLY C 1 215 ? 537.885 451.538 377.414 1.00 55.46 215 GLY D CA 1
ATOM 5417 C C . GLY C 1 215 ? 538.303 452.875 376.829 1.00 55.29 215 GLY D C 1
ATOM 5418 O O . GLY C 1 215 ? 537.524 453.836 376.814 1.00 56.51 215 GLY D O 1
ATOM 5419 N N . ASP C 1 216 ? 539.535 452.939 376.327 1.00 57.61 216 ASP D N 1
ATOM 5420 C CA . ASP C 1 216 ? 540.137 454.185 375.873 1.00 57.46 216 ASP D CA 1
ATOM 5421 C C . ASP C 1 216 ? 539.778 454.541 374.436 1.00 57.25 216 ASP D C 1
ATOM 5422 O O . ASP C 1 216 ? 540.492 455.334 373.815 1.00 61.76 216 ASP D O 1
ATOM 5427 N N . GLY C 1 217 ? 538.695 453.989 373.897 1.00 55.93 217 GLY D N 1
ATOM 5428 C CA . GLY C 1 217 ? 538.425 454.186 372.484 1.00 56.54 217 GLY D CA 1
ATOM 5429 C C . GLY C 1 217 ? 539.500 453.515 371.652 1.00 63.75 217 GLY D C 1
ATOM 5430 O O . GLY C 1 217 ? 540.027 452.456 372.017 1.00 67.04 217 GLY D O 1
ATOM 5431 N N . ASP C 1 218 ? 539.859 454.147 370.537 1.00 65.21 218 ASP D N 1
ATOM 5432 C CA . ASP C 1 218 ? 540.936 453.672 369.667 1.00 68.44 218 ASP D CA 1
ATOM 5433 C C . ASP C 1 218 ? 540.703 452.217 369.256 1.00 65.21 218 ASP D C 1
ATOM 5434 O O . ASP C 1 218 ? 541.412 451.297 369.664 1.00 64.17 218 ASP D O 1
ATOM 5439 N N . LYS C 1 219 ? 539.648 452.044 368.456 1.00 62.36 219 LYS D N 1
ATOM 5440 C CA . LYS C 1 219 ? 539.168 450.736 368.012 1.00 61.79 219 LYS D CA 1
ATOM 5441 C C . LYS C 1 219 ? 538.560 449.939 369.161 1.00 59.02 219 LYS D C 1
ATOM 5442 O O . LYS C 1 219 ? 538.562 448.708 369.144 1.00 62.33 219 LYS D O 1
ATOM 5448 N N . LYS C 1 220 ? 538.045 450.645 370.165 1.00 56.38 220 LYS D N 1
ATOM 5449 C CA . LYS C 1 220 ? 537.281 450.041 371.243 1.00 54.25 220 LYS D CA 1
ATOM 5450 C C . LYS C 1 220 ? 536.116 450.962 371.566 1.00 54.65 220 LYS D C 1
ATOM 5451 O O . LYS C 1 220 ? 535.978 452.048 370.998 1.00 59.02 220 LYS D O 1
ATOM 5457 N N . ALA C 1 221 ? 535.269 450.513 372.484 1.00 50.16 221 ALA D N 1
ATOM 5458 C CA . ALA C 1 221 ? 534.239 451.386 373.025 1.00 51.40 221 ALA D CA 1
ATOM 5459 C C . ALA C 1 221 ? 534.868 452.356 374.014 1.00 52.22 221 ALA D C 1
ATOM 5460 O O . ALA C 1 221 ? 535.546 451.940 374.956 1.00 55.48 221 ALA D O 1
ATOM 5462 N N . LYS C 1 222 ? 534.660 453.651 373.797 1.00 50.34 222 LYS D N 1
ATOM 5463 C CA . LYS C 1 222 ? 535.200 454.654 374.711 1.00 51.16 222 LYS D CA 1
ATOM 5464 C C . LYS C 1 222 ? 534.384 454.630 375.995 1.00 48.96 222 LYS D C 1
ATOM 5465 O O . LYS C 1 222 ? 533.254 455.121 376.038 1.00 50.23 222 LYS D O 1
ATOM 5471 N N . GLY C 1 223 ? 534.954 454.041 377.044 1.00 51.60 223 GLY D N 1
ATOM 5472 C CA . GLY C 1 223 ? 534.250 453.961 378.308 1.00 50.82 223 GLY D CA 1
ATOM 5473 C C . GLY C 1 223 ? 533.969 455.334 378.883 1.00 49.88 223 GLY D C 1
ATOM 5474 O O . GLY C 1 223 ? 534.717 456.290 378.669 1.00 53.69 223 GLY D O 1
ATOM 5475 N N . PHE C 1 224 ? 532.870 455.426 379.634 1.00 47.03 224 PHE D N 1
ATOM 5476 C CA . PHE C 1 224 ? 532.440 456.716 380.158 1.00 46.15 224 PHE D CA 1
ATOM 5477 C C . PHE C 1 224 ? 533.417 457.286 381.179 1.00 47.52 224 PHE D C 1
ATOM 5478 O O . PHE C 1 224 ? 533.361 458.485 381.466 1.00 51.13 224 PHE D O 1
ATOM 5486 N N . LEU C 1 225 ? 534.315 456.466 381.725 1.00 45.65 225 LEU D N 1
ATOM 5487 C CA . LEU C 1 225 ? 535.384 456.993 382.566 1.00 48.54 225 LEU D CA 1
ATOM 5488 C C . LEU C 1 225 ? 536.596 457.447 381.764 1.00 54.87 225 LEU D C 1
ATOM 5489 O O . LEU C 1 225 ? 537.390 458.249 382.269 1.00 58.12 225 LEU D O 1
ATOM 5494 N N . SER C 1 226 ? 536.758 456.959 380.533 1.00 53.85 226 SER D N 1
ATOM 5495 C CA . SER C 1 226 ? 537.913 457.326 379.725 1.00 53.98 226 SER D CA 1
ATOM 5496 C C . SER C 1 226 ? 537.747 458.666 379.024 1.00 55.33 226 SER D C 1
ATOM 5497 O O . SER C 1 226 ? 538.740 459.225 378.547 1.00 61.03 226 SER D O 1
ATOM 5500 N N . VAL C 1 227 ? 536.528 459.188 378.942 1.00 52.13 227 VAL D N 1
ATOM 5501 C CA . VAL C 1 227 ? 536.279 460.463 378.275 1.00 54.68 227 VAL D CA 1
ATOM 5502 C C . VAL C 1 227 ? 536.891 461.576 379.118 1.00 57.66 227 VAL D C 1
ATOM 5503 O O . VAL C 1 227 ? 537.063 461.403 380.335 1.00 58.16 227 VAL D O 1
ATOM 5507 N N . PRO C 1 228 ? 537.254 462.714 378.526 1.00 58.51 228 PRO D N 1
ATOM 5508 C CA . PRO C 1 228 ? 537.788 463.817 379.331 1.00 58.34 228 PRO D CA 1
ATOM 5509 C C . PRO C 1 228 ? 536.751 464.325 380.320 1.00 58.51 228 PRO D C 1
ATOM 5510 O O . PRO C 1 228 ? 535.545 464.251 380.083 1.00 59.00 228 PRO D O 1
ATOM 5514 N N . ARG C 1 229 ? 537.235 464.831 381.451 1.00 59.20 229 ARG D N 1
ATOM 5515 C CA . ARG C 1 229 ? 536.375 465.293 382.527 1.00 57.03 229 ARG D CA 1
ATOM 5516 C C . ARG C 1 229 ? 536.786 466.696 382.950 1.00 58.28 229 ARG D C 1
ATOM 5517 O O . ARG C 1 229 ? 537.920 467.130 382.728 1.00 62.79 229 ARG D O 1
ATOM 5525 N N . ALA C 1 230 ? 535.842 467.403 383.568 1.00 56.37 230 ALA D N 1
ATOM 5526 C CA . ALA C 1 230 ? 536.090 468.746 384.067 1.00 63.14 230 ALA D CA 1
ATOM 5527 C C . ALA C 1 230 ? 535.208 468.990 385.282 1.00 64.97 230 ALA D C 1
ATOM 5528 O O . ALA C 1 230 ? 534.197 468.313 385.487 1.00 64.57 230 ALA D O 1
ATOM 5530 N N . GLU C 1 231 ? 535.608 469.967 386.091 1.00 68.41 231 GLU D N 1
ATOM 5531 C CA . GLU C 1 231 ? 534.855 470.353 387.277 1.00 68.44 231 GLU D CA 1
ATOM 5532 C C . GLU C 1 231 ? 533.774 471.383 386.980 1.00 70.86 231 GLU D C 1
ATOM 5533 O O . GLU C 1 231 ? 533.051 471.786 387.898 1.00 71.28 231 GLU D O 1
ATOM 5539 N N . LYS C 1 232 ? 533.648 471.815 385.728 1.00 72.68 232 LYS D N 1
ATOM 5540 C CA . LYS C 1 232 ? 532.655 472.800 385.335 1.00 72.56 232 LYS D CA 1
ATOM 5541 C C . LYS C 1 232 ? 531.269 472.162 385.258 1.00 69.83 232 LYS D C 1
ATOM 5542 O O . LYS C 1 232 ? 531.119 470.940 385.169 1.00 66.89 232 LYS D O 1
ATOM 5548 N N . ASN C 1 233 ? 530.244 473.014 385.297 1.00 70.13 233 ASN D N 1
ATOM 5549 C CA . ASN C 1 233 ? 528.860 472.564 385.265 1.00 67.48 233 ASN D CA 1
ATOM 5550 C C . ASN C 1 233 ? 528.403 472.350 383.823 1.00 69.66 233 ASN D C 1
ATOM 5551 O O . ASN C 1 233 ? 529.181 472.461 382.874 1.00 73.78 233 ASN D O 1
ATOM 5556 N N . ASP C 1 234 ? 527.114 472.037 383.654 1.00 66.49 234 ASP D N 1
ATOM 5557 C CA . ASP C 1 234 ? 526.605 471.663 382.335 1.00 67.70 234 ASP D CA 1
ATOM 5558 C C . ASP C 1 234 ? 526.759 472.795 381.327 1.00 71.53 234 ASP D C 1
ATOM 5559 O O . ASP C 1 234 ? 527.151 472.563 380.177 1.00 72.71 234 ASP D O 1
ATOM 5564 N N . LYS C 1 235 ? 526.470 474.029 381.742 1.00 70.69 235 LYS D N 1
ATOM 5565 C CA . LYS C 1 235 ? 526.505 475.144 380.801 1.00 74.30 235 LYS D CA 1
ATOM 5566 C C . LYS C 1 235 ? 527.928 475.452 380.349 1.00 73.33 235 LYS D C 1
ATOM 5567 O O . LYS C 1 235 ? 528.153 475.808 379.185 1.00 72.67 235 LYS D O 1
ATOM 5573 N N . GLU C 1 236 ? 528.903 475.316 381.247 1.00 71.08 236 GLU D N 1
ATOM 5574 C CA . GLU C 1 236 ? 530.277 475.684 380.930 1.00 73.27 236 GLU D CA 1
ATOM 5575 C C . GLU C 1 236 ? 531.067 474.555 380.280 1.00 72.56 236 GLU D C 1
ATOM 5576 O O . GLU C 1 236 ? 532.064 474.822 379.599 1.00 75.06 236 GLU D O 1
ATOM 5582 N N . ARG C 1 237 ? 530.646 473.307 380.469 1.00 69.95 237 ARG D N 1
ATOM 5583 C CA . ARG C 1 237 ? 531.394 472.167 379.958 1.00 67.41 237 ARG D CA 1
ATOM 5584 C C . ARG C 1 237 ? 531.305 472.070 378.440 1.00 68.60 237 ARG D C 1
ATOM 5585 O O . ARG C 1 237 ? 530.362 472.561 377.814 1.00 74.05 237 ARG D O 1
ATOM 5593 N N . ASP C 1 238 ? 532.305 471.421 377.852 1.00 68.41 238 ASP D N 1
ATOM 5594 C CA . ASP C 1 238 ? 532.191 470.955 376.482 1.00 68.14 238 ASP D CA 1
ATOM 5595 C C . ASP C 1 238 ? 531.275 469.735 376.433 1.00 63.55 238 ASP D C 1
ATOM 5596 O O . ASP C 1 238 ? 530.992 469.100 377.453 1.00 64.82 238 ASP D O 1
ATOM 5601 N N . PHE C 1 239 ? 530.795 469.418 375.229 1.00 59.01 239 PHE D N 1
ATOM 5602 C CA . PHE C 1 239 ? 529.800 468.358 375.094 1.00 56.61 239 PHE D CA 1
ATOM 5603 C C . PHE C 1 239 ? 530.362 467.006 375.516 1.00 58.27 239 PHE D C 1
ATOM 5604 O O . PHE C 1 239 ? 529.754 466.295 376.324 1.00 58.02 239 PHE D O 1
ATOM 5612 N N . GLY C 1 240 ? 531.524 466.632 374.978 1.00 60.81 240 GLY D N 1
ATOM 5613 C CA . GLY C 1 240 ? 532.062 465.309 375.248 1.00 61.18 240 GLY D CA 1
ATOM 5614 C C . GLY C 1 240 ? 532.511 465.117 376.682 1.00 60.37 240 GLY D C 1
ATOM 5615 O O . GLY C 1 240 ? 532.517 463.990 377.187 1.00 60.13 240 GLY D O 1
ATOM 5616 N N . THR C 1 241 ? 532.890 466.199 377.354 1.00 60.18 241 THR D N 1
ATOM 5617 C CA . THR C 1 241 ? 533.409 466.099 378.710 1.00 56.89 241 THR D CA 1
ATOM 5618 C C . THR C 1 241 ? 532.294 465.800 379.707 1.00 57.32 241 THR D C 1
ATOM 5619 O O . THR C 1 241 ? 531.149 466.231 379.545 1.00 59.91 241 THR D O 1
ATOM 5623 N N . LEU C 1 242 ? 532.643 465.049 380.747 1.00 57.37 242 LEU D N 1
ATOM 5624 C CA . LEU C 1 242 ? 531.751 464.813 381.871 1.00 55.00 242 LEU D CA 1
ATOM 5625 C C . LEU C 1 242 ? 532.109 465.738 383.029 1.00 59.50 242 LEU D C 1
ATOM 5626 O O . LEU C 1 242 ? 533.236 466.225 383.144 1.00 61.65 242 LEU D O 1
ATOM 5631 N N . GLN C 1 243 ? 531.128 465.977 383.895 1.00 58.06 243 GLN D N 1
ATOM 5632 C CA . GLN C 1 243 ? 531.366 466.760 385.100 1.00 58.90 243 GLN D CA 1
ATOM 5633 C C . GLN C 1 243 ? 531.896 465.846 386.195 1.00 53.89 243 GLN D C 1
ATOM 5634 O O . GLN C 1 243 ? 531.226 464.883 386.586 1.00 52.94 243 GLN D O 1
ATOM 5640 N N . VAL C 1 244 ? 533.091 466.147 386.691 1.00 57.17 244 VAL D N 1
ATOM 5641 C CA . VAL C 1 244 ? 533.739 465.353 387.724 1.00 56.15 244 VAL D CA 1
ATOM 5642 C C . VAL C 1 244 ? 533.855 466.189 388.992 1.00 63.06 244 VAL D C 1
ATOM 5643 O O . VAL C 1 244 ? 534.230 467.367 388.951 1.00 68.66 244 VAL D O 1
ATOM 5647 N N . ILE C 1 245 ? 533.485 465.583 390.113 1.00 61.03 245 ILE D N 1
ATOM 5648 C CA . ILE C 1 245 ? 533.633 466.175 391.434 1.00 60.30 245 ILE D CA 1
ATOM 5649 C C . ILE C 1 245 ? 534.917 465.623 392.035 1.00 63.20 245 ILE D C 1
ATOM 5650 O O . ILE C 1 245 ? 535.073 464.404 392.178 1.00 65.29 245 ILE D O 1
ATOM 5655 N N . LYS C 1 246 ? 535.839 466.517 392.392 1.00 66.44 246 LYS D N 1
ATOM 5656 C CA . LYS C 1 246 ? 537.153 466.147 392.911 1.00 71.84 246 LYS D CA 1
ATOM 5657 C C . LYS C 1 246 ? 537.316 466.789 394.284 1.00 75.22 246 LYS D C 1
ATOM 5658 O O . LYS C 1 246 ? 537.923 467.863 394.415 1.00 78.45 246 LYS D O 1
ATOM 5664 N N . PRO C 1 247 ? 536.783 466.162 395.328 1.00 73.77 247 PRO D N 1
ATOM 5665 C CA . PRO C 1 247 ? 536.880 466.741 396.670 1.00 75.73 247 PRO D CA 1
ATOM 5666 C C . PRO C 1 247 ? 538.288 466.632 397.233 1.00 78.26 247 PRO D C 1
ATOM 5667 O O . PRO C 1 247 ? 539.122 465.852 396.767 1.00 76.59 247 PRO D O 1
ATOM 5671 N N . SER C 1 248 ? 538.541 467.438 398.258 1.00 78.49 248 SER D N 1
ATOM 5672 C CA . SER C 1 248 ? 539.829 467.426 398.940 1.00 82.35 248 SER D CA 1
ATOM 5673 C C . SER C 1 248 ? 539.973 466.182 399.810 1.00 83.66 248 SER D C 1
ATOM 5674 O O . SER C 1 248 ? 539.147 465.928 400.688 1.00 82.40 248 SER D O 1
ATOM 5677 N N . SER C 1 255 ? 531.294 462.109 405.891 1.00 60.26 255 SER D N 1
ATOM 5678 C CA . SER C 1 255 ? 532.272 462.349 404.837 1.00 60.17 255 SER D CA 1
ATOM 5679 C C . SER C 1 255 ? 531.727 461.922 403.479 1.00 59.13 255 SER D C 1
ATOM 5680 O O . SER C 1 255 ? 532.470 461.429 402.630 1.00 59.94 255 SER D O 1
ATOM 5683 N N . ALA C 1 256 ? 530.423 462.111 403.280 1.00 57.18 256 ALA D N 1
ATOM 5684 C CA . ALA C 1 256 ? 529.764 461.778 402.022 1.00 56.58 256 ALA D CA 1
ATOM 5685 C C . ALA C 1 256 ? 529.158 463.015 401.366 1.00 56.47 256 ALA D C 1
ATOM 5686 O O . ALA C 1 256 ? 528.220 462.912 400.574 1.00 55.22 256 ALA D O 1
ATOM 5688 N N . ASP C 1 257 ? 529.684 464.192 401.701 1.00 56.44 257 ASP D N 1
ATOM 5689 C CA . ASP C 1 257 ? 529.290 465.407 400.993 1.00 56.24 257 ASP D CA 1
ATOM 5690 C C . ASP C 1 257 ? 529.491 465.312 399.484 1.00 56.47 257 ASP D C 1
ATOM 5691 O O . ASP C 1 257 ? 528.593 465.753 398.741 1.00 58.06 257 ASP D O 1
ATOM 5696 N N . PRO C 1 258 ? 530.606 464.778 398.966 1.00 56.81 258 PRO D N 1
ATOM 5697 C CA . PRO C 1 258 ? 530.744 464.683 397.506 1.00 56.22 258 PRO D CA 1
ATOM 5698 C C . PRO C 1 258 ? 529.658 463.857 396.845 1.00 55.02 258 PRO D C 1
ATOM 5699 O O . PRO C 1 258 ? 529.312 464.136 395.695 1.00 58.95 258 PRO D O 1
ATOM 5703 N N . LEU C 1 259 ? 529.104 462.851 397.527 1.00 50.64 259 LEU D N 1
ATOM 5704 C CA . LEU C 1 259 ? 527.993 462.100 396.946 1.00 47.66 259 LEU D CA 1
ATOM 5705 C C . LEU C 1 259 ? 526.768 462.986 396.745 1.00 49.13 259 LEU D C 1
ATOM 5706 O O . LEU C 1 259 ? 526.097 462.908 395.708 1.00 50.51 259 LEU D O 1
ATOM 5711 N N . ILE C 1 260 ? 526.457 463.828 397.732 1.00 51.00 260 ILE D N 1
ATOM 5712 C CA . ILE C 1 260 ? 525.334 464.750 397.601 1.00 47.58 260 ILE D CA 1
ATOM 5713 C C . ILE C 1 260 ? 525.600 465.756 396.488 1.00 50.13 260 ILE D C 1
ATOM 5714 O O . ILE C 1 260 ? 524.710 466.070 395.684 1.00 52.50 260 ILE D O 1
ATOM 5719 N N . ASP C 1 261 ? 526.830 466.276 396.424 1.00 51.55 261 ASP D N 1
ATOM 5720 C CA . ASP C 1 261 ? 527.181 467.187 395.338 1.00 51.51 261 ASP D CA 1
ATOM 5721 C C . ASP C 1 261 ? 527.058 466.499 393.985 1.00 52.39 261 ASP D C 1
ATOM 5722 O O . ASP C 1 261 ? 526.656 467.121 392.997 1.00 54.98 261 ASP D O 1
ATOM 5727 N N . LEU C 1 262 ? 527.392 465.209 393.927 1.00 50.40 262 LEU D N 1
ATOM 5728 C CA . LEU C 1 262 ? 527.299 464.463 392.680 1.00 49.38 262 LEU D CA 1
ATOM 5729 C C . LEU C 1 262 ? 525.849 464.273 392.260 1.00 49.12 262 LEU D C 1
ATOM 5730 O O . LEU C 1 262 ? 525.514 464.414 391.078 1.00 52.88 262 LEU D O 1
ATOM 5735 N N . LYS C 1 263 ? 524.977 463.943 393.214 1.00 46.97 263 LYS D N 1
ATOM 5736 C CA . LYS C 1 263 ? 523.565 463.786 392.884 1.00 44.13 263 LYS D CA 1
ATOM 5737 C C . LYS C 1 263 ? 522.961 465.105 392.424 1.00 50.25 263 LYS D C 1
ATOM 5738 O O . LYS C 1 263 ? 522.156 465.133 391.486 1.00 54.27 263 LYS D O 1
ATOM 5744 N N . PHE C 1 264 ? 523.340 466.211 393.065 1.00 50.53 264 PHE D N 1
ATOM 5745 C CA . PHE C 1 264 ? 522.805 467.504 392.660 1.00 51.27 264 PHE D CA 1
ATOM 5746 C C . PHE C 1 264 ? 523.515 468.091 391.448 1.00 52.99 264 PHE D C 1
ATOM 5747 O O . PHE C 1 264 ? 523.052 469.104 390.912 1.00 55.66 264 PHE D O 1
ATOM 5755 N N . ALA C 1 265 ? 524.621 467.488 391.006 1.00 52.34 265 ALA D N 1
ATOM 5756 C CA . ALA C 1 265 ? 525.206 467.872 389.726 1.00 54.18 265 ALA D CA 1
ATOM 5757 C C . ALA C 1 265 ? 524.300 467.462 388.574 1.00 53.51 265 ALA D C 1
ATOM 5758 O O . ALA C 1 265 ? 524.209 468.167 387.563 1.00 54.24 265 ALA D O 1
ATOM 5760 N N . LEU C 1 266 ? 523.629 466.321 388.709 1.00 52.67 266 LEU D N 1
ATOM 5761 C CA . LEU C 1 266 ? 522.606 465.928 387.752 1.00 52.52 266 LEU D CA 1
ATOM 5762 C C . LEU C 1 266 ? 521.440 466.905 387.793 1.00 59.09 266 LEU D C 1
ATOM 5763 O O . LEU C 1 266 ? 521.031 467.366 388.862 1.00 61.18 266 LEU D O 1
ATOM 5768 N N . ARG C 1 267 ? 520.907 467.223 386.618 1.00 61.37 267 ARG D N 1
ATOM 5769 C CA . ARG C 1 267 ? 519.694 468.020 386.557 1.00 63.50 267 ARG D CA 1
ATOM 5770 C C . ARG C 1 267 ? 518.526 467.212 387.118 1.00 59.38 267 ARG D C 1
ATOM 5771 O O . ARG C 1 267 ? 518.536 465.978 387.103 1.00 56.26 267 ARG D O 1
ATOM 5779 N N . LYS C 1 268 ? 517.523 467.929 387.635 1.00 62.88 268 LYS D N 1
ATOM 5780 C CA . LYS C 1 268 ? 516.446 467.298 388.396 1.00 63.11 268 LYS D CA 1
ATOM 5781 C C . LYS C 1 268 ? 515.779 466.167 387.621 1.00 62.60 268 LYS D C 1
ATOM 5782 O O . LYS C 1 268 ? 515.369 465.159 388.208 1.00 62.87 268 LYS D O 1
ATOM 5788 N N . LYS C 1 269 ? 515.660 466.316 386.300 1.00 62.36 269 LYS D N 1
ATOM 5789 C CA . LYS C 1 269 ? 515.013 465.287 385.492 1.00 62.02 269 LYS D CA 1
ATOM 5790 C C . LYS C 1 269 ? 515.806 463.985 385.487 1.00 59.50 269 LYS D C 1
ATOM 5791 O O . LYS C 1 269 ? 515.221 462.898 385.551 1.00 60.03 269 LYS D O 1
ATOM 5797 N N . TYR C 1 270 ? 517.135 464.074 385.400 1.00 59.42 270 TYR D N 1
ATOM 5798 C CA . TYR C 1 270 ? 517.954 462.868 385.326 1.00 56.46 270 TYR D CA 1
ATOM 5799 C C . TYR C 1 270 ? 517.831 462.036 386.596 1.00 56.90 270 TYR D C 1
ATOM 5800 O O . TYR C 1 270 ? 517.803 460.799 386.533 1.00 53.95 270 TYR D O 1
ATOM 5809 N N . ARG C 1 271 ? 517.711 462.704 387.747 1.00 58.17 271 ARG D N 1
ATOM 5810 C CA . ARG C 1 271 ? 517.694 462.027 389.039 1.00 51.39 271 ARG D CA 1
ATOM 5811 C C . ARG C 1 271 ? 516.583 460.990 389.121 1.00 54.23 271 ARG D C 1
ATOM 5812 O O . ARG C 1 271 ? 516.686 460.030 389.893 1.00 55.23 271 ARG D O 1
ATOM 5820 N N . LYS C 1 272 ? 515.513 461.172 388.344 1.00 58.82 272 LYS D N 1
ATOM 5821 C CA . LYS C 1 272 ? 514.418 460.208 388.344 1.00 59.03 272 LYS D CA 1
ATOM 5822 C C . LYS C 1 272 ? 514.894 458.829 387.904 1.00 56.35 272 LYS D C 1
ATOM 5823 O O . LYS C 1 272 ? 514.556 457.816 388.528 1.00 58.79 272 LYS D O 1
ATOM 5829 N N . ASN C 1 273 ? 515.688 458.768 386.835 1.00 57.01 273 ASN D N 1
ATOM 5830 C CA . ASN C 1 273 ? 516.158 457.499 386.292 1.00 56.23 273 ASN D CA 1
ATOM 5831 C C . ASN C 1 273 ? 517.673 457.358 386.398 1.00 55.04 273 ASN D C 1
ATOM 5832 O O . ASN C 1 273 ? 518.299 456.675 385.585 1.00 51.84 273 ASN D O 1
ATOM 5837 N N . ALA C 1 274 ? 518.269 457.992 387.401 1.00 55.57 274 ALA D N 1
ATOM 5838 C CA . ALA C 1 274 ? 519.705 457.919 387.611 1.00 52.05 274 ALA D CA 1
ATOM 5839 C C . ALA C 1 274 ? 520.061 456.693 388.442 1.00 46.01 274 ALA D C 1
ATOM 5840 O O . ALA C 1 274 ? 519.316 456.280 389.336 1.00 47.65 274 ALA D O 1
ATOM 5842 N N . VAL C 1 275 ? 521.218 456.115 388.136 1.00 45.26 275 VAL D N 1
ATOM 5843 C CA . VAL C 1 275 ? 521.715 454.920 388.806 1.00 41.73 275 VAL D CA 1
ATOM 5844 C C . VAL C 1 275 ? 523.183 455.144 389.138 1.00 42.99 275 VAL D C 1
ATOM 5845 O O . VAL C 1 275 ? 523.908 455.803 388.382 1.00 49.45 275 VAL D O 1
ATOM 5849 N N . TRP C 1 276 ? 523.606 454.638 390.294 1.00 41.67 276 TRP D N 1
ATOM 5850 C CA . TRP C 1 276 ? 525.003 454.698 390.694 1.00 38.86 276 TRP D CA 1
ATOM 5851 C C . TRP C 1 276 ? 525.765 453.511 390.128 1.00 46.29 276 TRP D C 1
ATOM 5852 O O . TRP C 1 276 ? 525.225 452.409 390.020 1.00 50.09 276 TRP D O 1
ATOM 5863 N N . VAL C 1 277 ? 527.031 453.736 389.783 1.00 43.44 277 VAL D N 1
ATOM 5864 C CA . VAL C 1 277 ? 527.953 452.668 389.420 1.00 46.20 277 VAL D CA 1
ATOM 5865 C C . VAL C 1 277 ? 529.229 452.841 390.234 1.00 48.49 277 VAL D C 1
ATOM 5866 O O . VAL C 1 277 ? 529.833 453.924 390.243 1.00 52.13 277 VAL D O 1
ATOM 5870 N N . VAL C 1 278 ? 529.626 451.777 390.932 1.00 51.17 278 VAL D N 1
ATOM 5871 C CA . VAL C 1 278 ? 530.782 451.831 391.820 1.00 51.25 278 VAL D CA 1
ATOM 5872 C C . VAL C 1 278 ? 531.582 450.546 391.681 1.00 55.58 278 VAL D C 1
ATOM 5873 O O . VAL C 1 278 ? 531.030 449.468 391.447 1.00 56.55 278 VAL D O 1
ATOM 5877 N N . ASN C 1 279 ? 532.899 450.670 391.820 1.00 55.59 279 ASN D N 1
ATOM 5878 C CA . ASN C 1 279 ? 533.742 449.505 392.022 1.00 54.91 279 ASN D CA 1
ATOM 5879 C C . ASN C 1 279 ? 533.464 448.913 393.401 1.00 57.62 279 ASN D C 1
ATOM 5880 O O . ASN C 1 279 ? 532.941 449.581 394.298 1.00 60.06 279 ASN D O 1
ATOM 5885 N N . SER C 1 280 ? 533.806 447.632 393.563 1.00 59.90 280 SER D N 1
ATOM 5886 C CA . SER C 1 280 ? 533.612 446.982 394.855 1.00 54.31 280 SER D CA 1
ATOM 5887 C C . SER C 1 280 ? 534.405 447.690 395.946 1.00 52.86 280 SER D C 1
ATOM 5888 O O . SER C 1 280 ? 533.907 447.888 397.061 1.00 54.67 280 SER D O 1
ATOM 5891 N N . THR C 1 281 ? 535.641 448.089 395.635 1.00 53.03 281 THR D N 1
ATOM 5892 C CA . THR C 1 281 ? 536.436 448.852 396.591 1.00 52.34 281 THR D CA 1
ATOM 5893 C C . THR C 1 281 ? 535.804 450.208 396.881 1.00 51.73 281 THR D C 1
ATOM 5894 O O . THR C 1 281 ? 535.771 450.646 398.036 1.00 53.89 281 THR D O 1
ATOM 5898 N N . THR C 1 282 ? 535.298 450.893 395.850 1.00 52.34 282 THR D N 1
ATOM 5899 C CA . THR C 1 282 ? 534.638 452.175 396.087 1.00 49.82 282 THR D CA 1
ATOM 5900 C C . THR C 1 282 ? 533.326 451.988 396.839 1.00 48.30 282 THR D C 1
ATOM 5901 O O . THR C 1 282 ? 532.950 452.830 397.662 1.00 53.75 282 THR D O 1
ATOM 5905 N N . ALA C 1 283 ? 532.614 450.893 396.569 1.00 47.62 283 ALA D N 1
ATOM 5906 C CA . ALA C 1 283 ? 531.398 450.608 397.323 1.00 47.15 283 ALA D CA 1
ATOM 5907 C C . ALA C 1 283 ? 531.713 450.373 398.795 1.00 48.66 283 ALA D C 1
ATOM 5908 O O . ALA C 1 283 ? 530.966 450.815 399.676 1.00 49.79 283 ALA D O 1
ATOM 5910 N N . ALA C 1 284 ? 532.814 449.673 399.081 1.00 50.12 284 ALA D N 1
ATOM 5911 C CA . ALA C 1 284 ? 533.258 449.528 400.463 1.00 45.76 284 ALA D CA 1
ATOM 5912 C C . ALA C 1 284 ? 533.624 450.879 401.063 1.00 46.06 284 ALA D C 1
ATOM 5913 O O . ALA C 1 284 ? 533.242 451.191 402.195 1.00 49.47 284 ALA D O 1
ATOM 5915 N N . LYS C 1 285 ? 534.354 451.702 400.305 1.00 46.87 285 LYS D N 1
ATOM 5916 C CA . LYS C 1 285 ? 534.734 453.029 400.778 1.00 46.89 285 LYS D CA 1
ATOM 5917 C C . LYS C 1 285 ? 533.509 453.878 401.086 1.00 47.70 285 LYS D C 1
ATOM 5918 O O . LYS C 1 285 ? 533.556 454.743 401.968 1.00 51.04 285 LYS D O 1
ATOM 5924 N N . LEU C 1 286 ? 532.409 453.648 400.368 1.00 46.48 286 LEU D N 1
ATOM 5925 C CA . LEU C 1 286 ? 531.150 454.320 400.670 1.00 47.05 286 LEU D CA 1
ATOM 5926 C C . LEU C 1 286 ? 530.504 453.760 401.930 1.00 49.39 286 LEU D C 1
ATOM 5927 O O . LEU C 1 286 ? 530.098 454.518 402.817 1.00 52.02 286 LEU D O 1
ATOM 5932 N N . GLN C 1 287 ? 530.385 452.433 402.018 1.00 46.84 287 GLN D N 1
ATOM 5933 C CA . GLN C 1 287 ? 529.813 451.832 403.217 1.00 43.71 287 GLN D CA 1
ATOM 5934 C C . GLN C 1 287 ? 530.670 452.120 404.442 1.00 44.97 287 GLN D C 1
ATOM 5935 O O . GLN C 1 287 ? 530.157 452.139 405.566 1.00 47.43 287 GLN D O 1
ATOM 5941 N N . LYS C 1 288 ? 531.969 452.350 404.246 1.00 46.08 288 LYS D N 1
ATOM 5942 C CA . LYS C 1 288 ? 532.868 452.713 405.333 1.00 46.14 288 LYS D CA 1
ATOM 5943 C C . LYS C 1 288 ? 532.740 454.170 405.757 1.00 48.82 288 LYS D C 1
ATOM 5944 O O . LYS C 1 288 ? 533.268 454.531 406.815 1.00 50.44 288 LYS D O 1
ATOM 5950 N N . VAL C 1 289 ? 532.073 455.013 404.962 1.00 48.48 289 VAL D N 1
ATOM 5951 C CA . VAL C 1 289 ? 531.842 456.391 405.379 1.00 49.97 289 VAL D CA 1
ATOM 5952 C C . VAL C 1 289 ? 531.036 456.390 406.665 1.00 49.50 289 VAL D C 1
ATOM 5953 O O . VAL C 1 289 ? 529.956 455.790 406.745 1.00 47.54 289 VAL D O 1
ATOM 5957 N N . LYS C 1 290 ? 531.559 457.065 407.682 1.00 50.41 290 LYS D N 1
ATOM 5958 C CA . LYS C 1 290 ? 530.973 457.030 409.008 1.00 48.38 290 LYS D CA 1
ATOM 5959 C C . LYS C 1 290 ? 530.550 458.420 409.454 1.00 50.42 290 LYS D C 1
ATOM 5960 O O . LYS C 1 290 ? 531.149 459.435 409.088 1.00 52.81 290 LYS D O 1
ATOM 5966 N N . ASN C 1 291 ? 529.489 458.435 410.249 1.00 50.53 291 ASN D N 1
ATOM 5967 C CA . ASN C 1 291 ? 529.187 459.567 411.102 1.00 52.55 291 ASN D CA 1
ATOM 5968 C C . ASN C 1 291 ? 530.392 459.884 411.982 1.00 55.18 291 ASN D C 1
ATOM 5969 O O . ASN C 1 291 ? 531.197 459.010 412.319 1.00 57.41 291 ASN D O 1
ATOM 5974 N N . ALA C 1 292 ? 530.518 461.158 412.357 1.00 57.36 292 ALA D N 1
ATOM 5975 C CA . ALA C 1 292 ? 531.652 461.552 413.183 1.00 57.64 292 ALA D CA 1
ATOM 5976 C C . ALA C 1 292 ? 531.605 460.902 414.561 1.00 56.50 292 ALA D C 1
ATOM 5977 O O . ALA C 1 292 ? 532.599 460.956 415.291 1.00 56.68 292 ALA D O 1
ATOM 5979 N N . ASN C 1 293 ? 530.475 460.299 414.935 1.00 54.77 293 ASN D N 1
ATOM 5980 C CA . ASN C 1 293 ? 530.388 459.461 416.126 1.00 56.10 293 ASN D CA 1
ATOM 5981 C C . ASN C 1 293 ? 530.380 457.966 415.831 1.00 55.86 293 ASN D C 1
ATOM 5982 O O . ASN C 1 293 ? 530.045 457.180 416.721 1.00 58.23 293 ASN D O 1
ATOM 5987 N N . GLY C 1 294 ? 530.707 457.550 414.611 1.00 52.99 294 GLY D N 1
ATOM 5988 C CA . GLY C 1 294 ? 531.035 456.167 414.330 1.00 50.24 294 GLY D CA 1
ATOM 5989 C C . GLY C 1 294 ? 530.007 455.385 413.538 1.00 47.97 294 GLY D C 1
ATOM 5990 O O . GLY C 1 294 ? 530.400 454.585 412.678 1.00 47.95 294 GLY D O 1
ATOM 5991 N N . ASP C 1 295 ? 528.712 455.570 413.790 1.00 50.69 295 ASP D N 1
ATOM 5992 C CA . ASP C 1 295 ? 527.716 454.793 413.053 1.00 50.08 295 ASP D CA 1
ATOM 5993 C C . ASP C 1 295 ? 527.762 455.119 411.566 1.00 50.24 295 ASP D C 1
ATOM 5994 O O . ASP C 1 295 ? 527.843 456.282 411.162 1.00 55.25 295 ASP D O 1
ATOM 5999 N N . TYR C 1 296 ? 527.730 454.068 410.758 1.00 48.28 296 TYR D N 1
ATOM 6000 C CA . TYR C 1 296 ? 527.878 454.188 409.316 1.00 48.58 296 TYR D CA 1
ATOM 6001 C C . TYR C 1 296 ? 526.712 454.985 408.748 1.00 50.20 296 TYR D C 1
ATOM 6002 O O . TYR C 1 296 ? 525.551 454.674 409.020 1.00 50.15 296 TYR D O 1
ATOM 6011 N N . ILE C 1 297 ? 527.018 456.018 407.966 1.00 49.10 297 ILE D N 1
ATOM 6012 C CA . ILE C 1 297 ? 525.970 456.898 407.459 1.00 48.79 297 ILE D CA 1
ATOM 6013 C C . ILE C 1 297 ? 525.162 456.198 406.371 1.00 48.46 297 ILE D C 1
ATOM 6014 O O . ILE C 1 297 ? 523.926 456.200 406.394 1.00 50.85 297 ILE D O 1
ATOM 6019 N N . TRP C 1 298 ? 525.846 455.585 405.403 1.00 46.08 298 TRP D N 1
ATOM 6020 C CA . TRP C 1 298 ? 525.141 454.998 404.271 1.00 45.22 298 TRP D CA 1
ATOM 6021 C C . TRP C 1 298 ? 524.404 453.732 404.690 1.00 46.92 298 TRP D C 1
ATOM 6022 O O . TRP C 1 298 ? 523.171 453.684 404.637 1.00 51.04 298 TRP D O 1
ATOM 6033 N N . ARG C 1 299 ? 525.136 452.708 405.115 1.00 47.38 299 ARG D N 1
ATOM 6034 C CA . ARG C 1 299 ? 524.484 451.479 405.535 1.00 49.26 299 ARG D CA 1
ATOM 6035 C C . ARG C 1 299 ? 523.876 451.648 406.926 1.00 52.61 299 ARG D C 1
ATOM 6036 O O . ARG C 1 299 ? 524.333 452.453 407.742 1.00 53.41 299 ARG D O 1
ATOM 6044 N N . ASP C 1 300 ? 522.822 450.875 407.185 1.00 54.75 300 ASP D N 1
ATOM 6045 C CA . ASP C 1 300 ? 522.087 450.970 408.441 1.00 61.87 300 ASP D CA 1
ATOM 6046 C C . ASP C 1 300 ? 522.981 450.613 409.623 1.00 64.45 300 ASP D C 1
ATOM 6047 O O . ASP C 1 300 ? 523.293 451.472 410.454 1.00 70.76 300 ASP D O 1
ATOM 6052 N N . ARG C 1 301 ? 523.405 449.353 409.697 1.00 56.35 301 ARG D N 1
ATOM 6053 C CA . ARG C 1 301 ? 524.267 448.856 410.761 1.00 52.49 301 ARG D CA 1
ATOM 6054 C C . ARG C 1 301 ? 525.177 447.785 410.178 1.00 52.58 301 ARG D C 1
ATOM 6055 O O . ARG C 1 301 ? 525.127 447.481 408.982 1.00 56.05 301 ARG D O 1
ATOM 6063 N N . LEU C 1 302 ? 526.020 447.203 411.034 1.00 44.38 302 LEU D N 1
ATOM 6064 C CA . LEU C 1 302 ? 526.789 446.036 410.615 1.00 43.30 302 LEU D CA 1
ATOM 6065 C C . LEU C 1 302 ? 525.908 444.800 410.513 1.00 45.74 302 LEU D C 1
ATOM 6066 O O . LEU C 1 302 ? 526.173 443.916 409.691 1.00 48.67 302 LEU D O 1
ATOM 6071 N N . GLN C 1 303 ? 524.863 444.718 411.340 1.00 45.07 303 GLN D N 1
ATOM 6072 C CA . GLN C 1 303 ? 523.964 443.569 411.297 1.00 47.97 303 GLN D CA 1
ATOM 6073 C C . GLN C 1 303 ? 523.218 443.502 409.970 1.00 48.70 303 GLN D C 1
ATOM 6074 O O . GLN C 1 303 ? 523.153 442.443 409.335 1.00 51.07 303 GLN D O 1
ATOM 6080 N N . ALA C 1 304 ? 522.652 444.624 409.534 1.00 49.79 304 ALA D N 1
ATOM 6081 C CA . ALA C 1 304 ? 521.878 444.650 408.304 1.00 53.81 304 ALA D CA 1
ATOM 6082 C C . ALA C 1 304 ? 522.789 444.491 407.091 1.00 52.28 304 ALA D C 1
ATOM 6083 O O . ALA C 1 304 ? 524.005 444.691 407.156 1.00 51.06 304 ALA D O 1
ATOM 6085 N N . GLY C 1 305 ? 522.179 444.125 405.969 1.00 54.78 305 GLY D N 1
ATOM 6086 C CA . GLY C 1 305 ? 522.907 443.901 404.739 1.00 55.70 305 GLY D CA 1
ATOM 6087 C C . GLY C 1 305 ? 523.186 445.192 404.000 1.00 55.67 305 GLY D C 1
ATOM 6088 O O . GLY C 1 305 ? 523.179 446.288 404.567 1.00 55.93 305 GLY D O 1
ATOM 6089 N N . ASP C 1 306 ? 523.443 445.049 402.704 1.00 54.68 306 ASP D N 1
ATOM 6090 C CA . ASP C 1 306 ? 523.694 446.208 401.869 1.00 58.79 306 ASP D CA 1
ATOM 6091 C C . ASP C 1 306 ? 522.420 447.039 401.718 1.00 62.84 306 ASP D C 1
ATOM 6092 O O . ASP C 1 306 ? 521.319 446.492 401.611 1.00 66.22 306 ASP D O 1
ATOM 6097 N N . PRO C 1 307 ? 522.543 448.362 401.722 1.00 59.38 307 PRO D N 1
ATOM 6098 C CA . PRO C 1 307 ? 521.372 449.210 401.489 1.00 59.77 307 PRO D CA 1
ATOM 6099 C C . PRO C 1 307 ? 520.861 449.069 400.065 1.00 60.53 307 PRO D C 1
ATOM 6100 O O . PRO C 1 307 ? 521.626 448.864 399.119 1.00 56.26 307 PRO D O 1
ATOM 6104 N N . ASP C 1 308 ? 519.538 449.180 399.922 1.00 63.74 308 ASP D N 1
ATOM 6105 C CA . ASP C 1 308 ? 518.917 448.987 398.615 1.00 63.33 308 ASP D CA 1
ATOM 6106 C C . ASP C 1 308 ? 519.276 450.115 397.654 1.00 57.33 308 ASP D C 1
ATOM 6107 O O . ASP C 1 308 ? 519.562 449.867 396.477 1.00 56.72 308 ASP D O 1
ATOM 6112 N N . THR C 1 309 ? 519.268 451.356 398.133 1.00 53.77 309 THR D N 1
ATOM 6113 C CA . THR C 1 309 ? 519.500 452.514 397.284 1.00 48.03 309 THR D CA 1
ATOM 6114 C C . THR C 1 309 ? 520.496 453.456 397.943 1.00 47.18 309 THR D C 1
ATOM 6115 O O . THR C 1 309 ? 520.584 453.536 399.171 1.00 50.48 309 THR D O 1
ATOM 6119 N N . LEU C 1 310 ? 521.246 454.168 397.108 1.00 47.56 310 LEU D N 1
ATOM 6120 C CA . LEU C 1 310 ? 522.172 455.203 397.548 1.00 45.54 310 LEU D CA 1
ATOM 6121 C C . LEU C 1 310 ? 521.612 456.557 397.137 1.00 46.09 310 LEU D C 1
ATOM 6122 O O . LEU C 1 310 ? 521.391 456.803 395.946 1.00 48.73 310 LEU D O 1
ATOM 6127 N N . LEU C 1 311 ? 521.398 457.432 398.122 1.00 44.01 311 LEU D N 1
ATOM 6128 C CA . LEU C 1 311 ? 520.745 458.723 397.904 1.00 41.49 311 LEU D CA 1
ATOM 6129 C C . LEU C 1 311 ? 519.423 458.544 397.162 1.00 45.94 311 LEU D C 1
ATOM 6130 O O . LEU C 1 311 ? 519.084 459.304 396.254 1.00 51.43 311 LEU D O 1
ATOM 6135 N N . GLY C 1 312 ? 518.666 457.519 397.556 1.00 46.04 312 GLY D N 1
ATOM 6136 C CA . GLY C 1 312 ? 517.380 457.230 396.964 1.00 47.27 312 GLY D CA 1
ATOM 6137 C C . GLY C 1 312 ? 517.426 456.508 395.640 1.00 46.37 312 GLY D C 1
ATOM 6138 O O . GLY C 1 312 ? 516.403 455.956 395.218 1.00 47.13 312 GLY D O 1
ATOM 6139 N N . LEU C 1 313 ? 518.562 456.497 394.973 1.00 45.43 313 LEU D N 1
ATOM 6140 C CA . LEU C 1 313 ? 518.727 455.899 393.665 1.00 44.63 313 LEU D CA 1
ATOM 6141 C C . LEU C 1 313 ? 519.380 454.529 393.778 1.00 45.60 313 LEU D C 1
ATOM 6142 O O . LEU C 1 313 ? 520.242 454.312 394.637 1.00 47.88 313 LEU D O 1
ATOM 6147 N N . PRO C 1 314 ? 518.986 453.584 392.926 1.00 45.20 314 PRO D N 1
ATOM 6148 C CA . PRO C 1 314 ? 519.611 452.255 392.963 1.00 43.76 314 PRO D CA 1
ATOM 6149 C C . PRO C 1 314 ? 521.102 452.334 392.674 1.00 44.94 314 PRO D C 1
ATOM 6150 O O . PRO C 1 314 ? 521.561 453.151 391.873 1.00 49.57 314 PRO D O 1
ATOM 6154 N N . VAL C 1 315 ? 521.859 451.472 393.345 1.00 44.75 315 VAL D N 1
ATOM 6155 C CA . VAL C 1 315 ? 523.309 451.415 393.230 1.00 45.36 315 VAL D CA 1
ATOM 6156 C C . VAL C 1 315 ? 523.685 450.091 392.578 1.00 51.39 315 VAL D C 1
ATOM 6157 O O . VAL C 1 315 ? 523.090 449.048 392.872 1.00 55.18 315 VAL D O 1
ATOM 6161 N N . GLU C 1 316 ? 524.661 450.137 391.678 1.00 52.04 316 GLU D N 1
ATOM 6162 C CA . GLU C 1 316 ? 525.141 448.974 390.955 1.00 57.29 316 GLU D CA 1
ATOM 6163 C C . GLU C 1 316 ? 526.660 448.910 391.048 1.00 58.01 316 GLU D C 1
ATOM 6164 O O . GLU C 1 316 ? 527.341 449.924 391.247 1.00 58.03 316 GLU D O 1
ATOM 6170 N N . TYR C 1 317 ? 527.189 447.698 390.917 1.00 58.40 317 TYR D N 1
ATOM 6171 C CA . TYR C 1 317 ? 528.599 447.429 391.160 1.00 58.09 317 TYR D CA 1
ATOM 6172 C C . TYR C 1 317 ? 529.280 447.071 389.847 1.00 62.63 317 TYR D C 1
ATOM 6173 O O . TYR C 1 317 ? 528.919 446.078 389.207 1.00 67.11 317 TYR D O 1
ATOM 6182 N N . LEU C 1 318 ? 530.257 447.882 389.449 1.00 62.00 318 LEU D N 1
ATOM 6183 C CA . LEU C 1 318 ? 531.089 447.620 388.277 1.00 63.66 318 LEU D CA 1
ATOM 6184 C C . LEU C 1 318 ? 532.531 447.530 388.756 1.00 65.22 318 LEU D C 1
ATOM 6185 O O . LEU C 1 318 ? 533.197 448.552 388.948 1.00 63.90 318 LEU D O 1
ATOM 6190 N N . GLU C 1 319 ? 533.013 446.305 388.940 1.00 65.27 319 GLU D N 1
ATOM 6191 C CA . GLU C 1 319 ? 534.360 446.071 389.439 1.00 67.53 319 GLU D CA 1
ATOM 6192 C C . GLU C 1 319 ? 535.434 446.412 388.413 1.00 69.84 319 GLU D C 1
ATOM 6193 O O . GLU C 1 319 ? 536.621 446.200 388.684 1.00 73.60 319 GLU D O 1
ATOM 6199 N N . PHE C 1 320 ? 535.049 446.927 387.247 1.00 64.87 320 PHE D N 1
ATOM 6200 C CA . PHE C 1 320 ? 535.998 447.372 386.237 1.00 64.00 320 PHE D CA 1
ATOM 6201 C C . PHE C 1 320 ? 536.349 448.848 386.368 1.00 61.75 320 PHE D C 1
ATOM 6202 O O . PHE C 1 320 ? 537.215 449.333 385.632 1.00 61.40 320 PHE D O 1
ATOM 6210 N N . MET C 1 321 ? 535.698 449.564 387.284 1.00 58.89 321 MET D N 1
ATOM 6211 C CA . MET C 1 321 ? 536.025 450.939 387.615 1.00 56.73 321 MET D CA 1
ATOM 6212 C C . MET C 1 321 ? 537.279 450.986 388.487 1.00 61.68 321 MET D C 1
ATOM 6213 O O . MET C 1 321 ? 537.604 450.010 389.168 1.00 64.67 321 MET D O 1
ATOM 6218 N N . PRO C 1 322 ? 538.003 452.104 388.479 1.00 59.69 322 PRO D N 1
ATOM 6219 C CA . PRO C 1 322 ? 539.164 452.239 389.367 1.00 64.79 322 PRO D CA 1
ATOM 6220 C C . PRO C 1 322 ? 538.754 452.216 390.832 1.00 66.95 322 PRO D C 1
ATOM 6221 O O . PRO C 1 322 ? 537.576 452.246 391.189 1.00 64.86 322 PRO D O 1
ATOM 6225 N N . ASP C 1 323 ? 539.767 452.167 391.699 1.00 68.50 323 ASP D N 1
ATOM 6226 C CA . ASP C 1 323 ? 539.543 452.001 393.130 1.00 70.31 323 ASP D CA 1
ATOM 6227 C C . ASP C 1 323 ? 539.129 453.288 393.829 1.00 72.19 323 ASP D C 1
ATOM 6228 O O . ASP C 1 323 ? 538.812 453.248 395.022 1.00 75.27 323 ASP D O 1
ATOM 6233 N N . ASN C 1 324 ? 539.125 454.425 393.130 1.00 68.36 324 ASN D N 1
ATOM 6234 C CA . ASN C 1 324 ? 538.689 455.677 393.735 1.00 68.34 324 ASN D CA 1
ATOM 6235 C C . ASN C 1 324 ? 537.813 456.485 392.786 1.00 67.31 324 ASN D C 1
ATOM 6236 O O . ASN C 1 324 ? 537.838 457.720 392.814 1.00 68.79 324 ASN D O 1
ATOM 6241 N N . VAL C 1 325 ? 537.035 455.813 391.942 1.00 63.87 325 VAL D N 1
ATOM 6242 C CA . VAL C 1 325 ? 536.141 456.475 391.000 1.00 58.87 325 VAL D CA 1
ATOM 6243 C C . VAL C 1 325 ? 534.726 455.973 391.251 1.00 55.41 325 VAL D C 1
ATOM 6244 O O . VAL C 1 325 ? 534.494 454.760 391.334 1.00 58.18 325 VAL D O 1
ATOM 6248 N N . ILE C 1 326 ? 533.788 456.906 391.376 1.00 54.01 326 ILE D N 1
ATOM 6249 C CA . ILE C 1 326 ? 532.373 456.619 391.568 1.00 52.96 326 ILE D CA 1
ATOM 6250 C C . ILE C 1 326 ? 531.617 457.372 390.487 1.00 53.15 326 ILE D C 1
ATOM 6251 O O . ILE C 1 326 ? 532.048 458.451 390.074 1.00 58.63 326 ILE D O 1
ATOM 6256 N N . ALA C 1 327 ? 530.521 456.809 389.987 1.00 48.92 327 ALA D N 1
ATOM 6257 C CA . ALA C 1 327 ? 529.776 457.542 388.977 1.00 45.78 327 ALA D CA 1
ATOM 6258 C C . ALA C 1 327 ? 528.286 457.405 389.229 1.00 45.46 327 ALA D C 1
ATOM 6259 O O . ALA C 1 327 ? 527.835 456.479 389.904 1.00 48.71 327 ALA D O 1
ATOM 6261 N N . LEU C 1 328 ? 527.527 458.352 388.687 1.00 43.38 328 LEU D N 1
ATOM 6262 C CA . LEU C 1 328 ? 526.087 458.377 388.880 1.00 41.31 328 LEU D CA 1
ATOM 6263 C C . LEU C 1 328 ? 525.440 459.030 387.673 1.00 45.77 328 LEU D C 1
ATOM 6264 O O . LEU C 1 328 ? 525.883 460.092 387.232 1.00 53.72 328 LEU D O 1
ATOM 6269 N N . GLY C 1 329 ? 524.392 458.416 387.147 1.00 45.22 329 GLY D N 1
ATOM 6270 C CA . GLY C 1 329 ? 523.659 459.075 386.087 1.00 49.21 329 GLY D CA 1
ATOM 6271 C C . GLY C 1 329 ? 522.590 458.197 385.479 1.00 47.96 329 GLY D C 1
ATOM 6272 O O . GLY C 1 329 ? 522.532 456.986 385.715 1.00 49.92 329 GLY D O 1
ATOM 6273 N N . ASP C 1 330 ? 521.747 458.843 384.677 1.00 46.75 330 ASP D N 1
ATOM 6274 C CA . ASP C 1 330 ? 520.700 458.188 383.897 1.00 47.94 330 ASP D CA 1
ATOM 6275 C C . ASP C 1 330 ? 521.363 457.605 382.657 1.00 48.59 330 ASP D C 1
ATOM 6276 O O . ASP C 1 330 ? 521.365 458.207 381.582 1.00 52.35 330 ASP D O 1
ATOM 6281 N N . PHE C 1 331 ? 521.941 456.412 382.813 1.00 46.44 331 PHE D N 1
ATOM 6282 C CA . PHE C 1 331 ? 522.710 455.805 381.733 1.00 47.73 331 PHE D CA 1
ATOM 6283 C C . PHE C 1 331 ? 521.845 455.432 380.537 1.00 48.95 331 PHE D C 1
ATOM 6284 O O . PHE C 1 331 ? 522.382 455.243 379.440 1.00 50.06 331 PHE D O 1
ATOM 6292 N N . LYS C 1 332 ? 520.528 455.308 380.720 1.00 49.53 332 LYS D N 1
ATOM 6293 C CA . LYS C 1 332 ? 519.641 455.168 379.570 1.00 49.56 332 LYS D CA 1
ATOM 6294 C C . LYS C 1 332 ? 519.794 456.358 378.633 1.00 51.62 332 LYS D C 1
ATOM 6295 O O . LYS C 1 332 ? 519.729 456.211 377.407 1.00 53.16 332 LYS D O 1
ATOM 6301 N N . ARG C 1 333 ? 519.996 457.546 379.200 1.00 51.96 333 ARG D N 1
ATOM 6302 C CA . ARG C 1 333 ? 520.348 458.751 378.463 1.00 51.61 333 ARG D CA 1
ATOM 6303 C C . ARG C 1 333 ? 521.856 458.889 378.290 1.00 51.08 333 ARG D C 1
ATOM 6304 O O . ARG C 1 333 ? 522.330 459.239 377.206 1.00 53.11 333 ARG D O 1
ATOM 6312 N N . GLY C 1 334 ? 522.619 458.598 379.348 1.00 49.84 334 GLY D N 1
ATOM 6313 C CA . GLY C 1 334 ? 524.007 459.022 379.405 1.00 47.75 334 GLY D CA 1
ATOM 6314 C C . GLY C 1 334 ? 524.984 458.197 378.595 1.00 44.74 334 GLY D C 1
ATOM 6315 O O . GLY C 1 334 ? 526.035 458.706 378.195 1.00 47.81 334 GLY D O 1
ATOM 6316 N N . TYR C 1 335 ? 524.678 456.927 378.347 1.00 44.26 335 TYR D N 1
ATOM 6317 C CA . TYR C 1 335 ? 525.629 456.050 377.668 1.00 46.78 335 TYR D CA 1
ATOM 6318 C C . TYR C 1 335 ? 524.859 455.079 376.792 1.00 49.85 335 TYR D C 1
ATOM 6319 O O . TYR C 1 335 ? 523.936 454.413 377.272 1.00 53.96 335 TYR D O 1
ATOM 6328 N N . TYR C 1 336 ? 525.232 454.993 375.518 1.00 48.30 336 TYR D N 1
ATOM 6329 C CA . TYR C 1 336 ? 524.571 454.097 374.572 1.00 44.50 336 TYR D CA 1
ATOM 6330 C C . TYR C 1 336 ? 525.509 452.951 374.219 1.00 46.07 336 TYR D C 1
ATOM 6331 O O . TYR C 1 336 ? 526.484 453.145 373.485 1.00 48.88 336 TYR D O 1
ATOM 6340 N N . ILE C 1 337 ? 525.213 451.759 374.733 1.00 48.73 337 ILE D N 1
ATOM 6341 C CA . ILE C 1 337 ? 525.857 450.548 374.247 1.00 46.83 337 ILE D CA 1
ATOM 6342 C C . ILE C 1 337 ? 525.261 450.216 372.889 1.00 51.48 337 ILE D C 1
ATOM 6343 O O . ILE C 1 337 ? 524.076 450.444 372.640 1.00 55.74 337 ILE D O 1
ATOM 6348 N N . VAL C 1 338 ? 526.086 449.697 371.989 1.00 48.84 338 VAL D N 1
ATOM 6349 C CA . VAL C 1 338 ? 525.660 449.405 370.630 1.00 50.56 338 VAL D CA 1
ATOM 6350 C C . VAL C 1 338 ? 526.081 447.987 370.277 1.00 53.28 338 VAL D C 1
ATOM 6351 O O . VAL C 1 338 ? 527.264 447.639 370.383 1.00 56.88 338 VAL D O 1
ATOM 6355 N N . ASP C 1 339 ? 525.113 447.178 369.855 1.00 52.73 339 ASP D N 1
ATOM 6356 C CA . ASP C 1 339 ? 525.346 445.838 369.345 1.00 54.68 339 ASP D CA 1
ATOM 6357 C C . ASP C 1 339 ? 524.843 445.763 367.909 1.00 59.25 339 ASP D C 1
ATOM 6358 O O . ASP C 1 339 ? 524.172 446.674 367.412 1.00 61.55 339 ASP D O 1
ATOM 6363 N N . HIS C 1 340 ? 525.193 444.675 367.236 1.00 57.36 340 HIS D N 1
ATOM 6364 C CA . HIS C 1 340 ? 524.749 444.439 365.872 1.00 59.17 340 HIS D CA 1
ATOM 6365 C C . HIS C 1 340 ? 523.619 443.416 365.863 1.00 64.27 340 HIS D C 1
ATOM 6366 O O . HIS C 1 340 ? 523.379 442.712 366.848 1.00 66.36 340 HIS D O 1
ATOM 6373 N N . GLU C 1 341 ? 522.911 443.353 364.731 1.00 64.99 341 GLU D N 1
ATOM 6374 C CA . GLU C 1 341 ? 521.794 442.423 364.604 1.00 66.76 341 GLU D CA 1
ATOM 6375 C C . GLU C 1 341 ? 522.258 440.976 364.732 1.00 69.14 341 GLU D C 1
ATOM 6376 O O . GLU C 1 341 ? 521.549 440.137 365.301 1.00 72.84 341 GLU D O 1
ATOM 6382 N N . THR C 1 342 ? 523.449 440.664 364.212 1.00 66.01 342 THR D N 1
ATOM 6383 C CA . THR C 1 342 ? 523.997 439.320 364.362 1.00 66.37 342 THR D CA 1
ATOM 6384 C C . THR C 1 342 ? 524.403 439.041 365.804 1.00 65.02 342 THR D C 1
ATOM 6385 O O . THR C 1 342 ? 524.421 437.882 366.235 1.00 67.17 342 THR D O 1
ATOM 6389 N N . GLY C 1 343 ? 524.726 440.082 366.561 1.00 64.95 343 GLY D N 1
ATOM 6390 C CA . GLY C 1 343 ? 525.185 439.885 367.927 1.00 65.62 343 GLY D CA 1
ATOM 6391 C C . GLY C 1 343 ? 526.528 439.195 367.945 1.00 63.25 343 GLY D C 1
ATOM 6392 O O . GLY C 1 343 ? 527.465 439.612 367.256 1.00 62.05 343 GLY D O 1
ATOM 6393 N N . VAL C 1 344 ? 526.627 438.133 368.734 1.00 60.60 344 VAL D N 1
ATOM 6394 C CA . VAL C 1 344 ? 527.844 437.336 368.824 1.00 58.06 344 VAL D CA 1
ATOM 6395 C C . VAL C 1 344 ? 527.787 436.243 367.768 1.00 60.87 344 VAL D C 1
ATOM 6396 O O . VAL C 1 344 ? 526.809 435.490 367.695 1.00 65.17 344 VAL D O 1
ATOM 6400 N N . ARG C 1 345 ? 528.828 436.153 366.946 1.00 60.78 345 ARG D N 1
ATOM 6401 C CA . ARG C 1 345 ? 528.934 435.096 365.953 1.00 60.63 345 ARG D CA 1
ATOM 6402 C C . ARG C 1 345 ? 530.109 434.187 366.285 1.00 61.02 345 ARG D C 1
ATOM 6403 O O . ARG C 1 345 ? 531.210 434.658 366.596 1.00 59.71 345 ARG D O 1
ATOM 6411 N N . THR C 1 346 ? 529.857 432.882 366.226 1.00 64.01 346 THR D N 1
ATOM 6412 C CA . THR C 1 346 ? 530.862 431.864 366.484 1.00 66.37 346 THR D CA 1
ATOM 6413 C C . THR C 1 346 ? 531.066 431.038 365.225 1.00 68.25 346 THR D C 1
ATOM 6414 O O . THR C 1 346 ? 530.104 430.516 364.652 1.00 70.38 346 THR D O 1
ATOM 6418 N N . ARG C 1 347 ? 532.321 430.930 364.803 1.00 65.10 347 ARG D N 1
ATOM 6419 C CA . ARG C 1 347 ? 532.721 430.188 363.613 1.00 66.31 347 ARG D CA 1
ATOM 6420 C C . ARG C 1 347 ? 533.738 429.168 364.108 1.00 66.64 347 ARG D C 1
ATOM 6421 O O . ARG C 1 347 ? 534.896 429.508 364.398 1.00 65.42 347 ARG D O 1
ATOM 6429 N N . PRO C 1 348 ? 533.311 427.925 364.312 1.00 70.26 348 PRO D N 1
ATOM 6430 C CA . PRO C 1 348 ? 534.232 426.898 364.812 1.00 68.01 348 PRO D CA 1
ATOM 6431 C C . PRO C 1 348 ? 535.118 426.364 363.701 1.00 69.73 348 PRO D C 1
ATOM 6432 O O . PRO C 1 348 ? 534.806 425.338 363.088 1.00 72.83 348 PRO D O 1
ATOM 6436 N N . ASP C 1 349 ? 536.217 427.057 363.422 1.00 66.04 349 ASP D N 1
ATOM 6437 C CA . ASP C 1 349 ? 537.050 426.740 362.275 1.00 67.17 349 ASP D CA 1
ATOM 6438 C C . ASP C 1 349 ? 537.662 425.366 362.495 1.00 66.53 349 ASP D C 1
ATOM 6439 O O . ASP C 1 349 ? 538.599 425.202 363.278 1.00 63.77 349 ASP D O 1
ATOM 6444 N N . ASN C 1 350 ? 537.101 424.366 361.819 1.00 70.58 350 ASN D N 1
ATOM 6445 C CA . ASN C 1 350 ? 537.527 422.980 361.969 1.00 67.77 350 ASN D CA 1
ATOM 6446 C C . ASN C 1 350 ? 537.996 422.429 360.631 1.00 70.23 350 ASN D C 1
ATOM 6447 O O . ASN C 1 350 ? 537.775 421.255 360.321 1.00 73.15 350 ASN D O 1
ATOM 6452 N N . LEU C 1 351 ? 538.607 423.282 359.815 1.00 71.98 351 LEU D N 1
ATOM 6453 C CA . LEU C 1 351 ? 539.152 422.849 358.537 1.00 70.26 351 LEU D CA 1
ATOM 6454 C C . LEU C 1 351 ? 540.585 423.335 358.340 1.00 65.76 351 LEU D C 1
ATOM 6455 O O . LEU C 1 351 ? 541.423 422.615 357.787 1.00 66.14 351 LEU D O 1
ATOM 6460 N N . THR C 1 352 ? 540.883 424.544 358.822 1.00 62.82 352 THR D N 1
ATOM 6461 C CA . THR C 1 352 ? 542.028 425.291 358.306 1.00 61.77 352 THR D CA 1
ATOM 6462 C C . THR C 1 352 ? 543.355 424.814 358.878 1.00 61.17 352 THR D C 1
ATOM 6463 O O . THR C 1 352 ? 544.284 424.513 358.122 1.00 62.63 352 THR D O 1
ATOM 6467 N N . GLU C 1 353 ? 543.485 424.779 360.195 1.00 62.41 353 GLU D N 1
ATOM 6468 C CA . GLU C 1 353 ? 544.689 424.189 360.758 1.00 61.80 353 GLU D CA 1
ATOM 6469 C C . GLU C 1 353 ? 544.342 422.784 361.225 1.00 63.93 353 GLU D C 1
ATOM 6470 O O . GLU C 1 353 ? 543.857 422.600 362.348 1.00 67.68 353 GLU D O 1
ATOM 6476 N N . PRO C 1 354 ? 544.557 421.775 360.381 1.00 61.12 354 PRO D N 1
ATOM 6477 C CA . PRO C 1 354 ? 544.107 420.421 360.720 1.00 57.82 354 PRO D CA 1
ATOM 6478 C C . PRO C 1 354 ? 544.780 419.912 361.984 1.00 57.99 354 PRO D C 1
ATOM 6479 O O . PRO C 1 354 ? 545.959 420.173 362.232 1.00 59.51 354 PRO D O 1
ATOM 6483 N N . GLY C 1 355 ? 544.016 419.175 362.782 1.00 61.13 355 GLY D N 1
ATOM 6484 C CA . GLY C 1 355 ? 544.425 418.858 364.129 1.00 61.68 355 GLY D CA 1
ATOM 6485 C C . GLY C 1 355 ? 544.179 419.963 365.127 1.00 59.56 355 GLY D C 1
ATOM 6486 O O . GLY C 1 355 ? 544.566 419.822 366.294 1.00 60.01 355 GLY D O 1
ATOM 6487 N N . PHE C 1 356 ? 543.553 421.061 364.706 1.00 58.63 356 PHE D N 1
ATOM 6488 C CA . PHE C 1 356 ? 543.250 422.180 365.585 1.00 56.58 356 PHE D CA 1
ATOM 6489 C C . PHE C 1 356 ? 541.846 422.686 365.305 1.00 57.74 356 PHE D C 1
ATOM 6490 O O . PHE C 1 356 ? 541.488 422.939 364.151 1.00 61.84 356 PHE D O 1
ATOM 6498 N N . ILE C 1 357 ? 541.061 422.831 366.365 1.00 53.80 357 ILE D N 1
ATOM 6499 C CA . ILE C 1 357 ? 539.819 423.588 366.342 1.00 53.07 357 ILE D CA 1
ATOM 6500 C C . ILE C 1 357 ? 540.180 425.027 366.678 1.00 54.29 357 ILE D C 1
ATOM 6501 O O . ILE C 1 357 ? 540.602 425.328 367.801 1.00 55.86 357 ILE D O 1
ATOM 6506 N N . LYS C 1 358 ? 540.048 425.925 365.706 1.00 57.30 358 LYS D N 1
ATOM 6507 C CA . LYS C 1 358 ? 540.239 427.349 365.964 1.00 54.66 358 LYS D CA 1
ATOM 6508 C C . LYS C 1 358 ? 538.860 427.988 366.088 1.00 56.84 358 LYS D C 1
ATOM 6509 O O . LYS C 1 358 ? 538.194 428.309 365.108 1.00 63.29 358 LYS D O 1
ATOM 6515 N N . ILE C 1 359 ? 538.403 428.107 367.332 1.00 54.69 359 ILE D N 1
ATOM 6516 C CA . ILE C 1 359 ? 537.136 428.773 367.593 1.00 58.20 359 ILE D CA 1
ATOM 6517 C C . ILE C 1 359 ? 537.329 430.262 367.358 1.00 56.95 359 ILE D C 1
ATOM 6518 O O . ILE C 1 359 ? 538.197 430.889 367.975 1.00 58.41 359 ILE D O 1
ATOM 6523 N N . PHE C 1 360 ? 536.536 430.843 366.460 1.00 55.61 360 PHE D N 1
ATOM 6524 C CA . PHE C 1 360 ? 536.536 432.288 366.268 1.00 56.41 360 PHE D CA 1
ATOM 6525 C C . PHE C 1 360 ? 535.199 432.843 366.732 1.00 61.11 360 PHE D C 1
ATOM 6526 O O . PHE C 1 360 ? 534.183 432.676 366.052 1.00 65.35 360 PHE D O 1
ATOM 6534 N N . THR C 1 361 ? 535.198 433.518 367.875 1.00 58.20 361 THR D N 1
ATOM 6535 C CA . THR C 1 361 ? 533.984 434.118 368.408 1.00 57.27 361 THR D CA 1
ATOM 6536 C C . THR C 1 361 ? 534.166 435.624 368.458 1.00 55.28 361 THR D C 1
ATOM 6537 O O . THR C 1 361 ? 535.075 436.115 369.131 1.00 54.99 361 THR D O 1
ATOM 6541 N N . GLN C 1 362 ? 533.306 436.362 367.761 1.00 56.26 362 GLN D N 1
ATOM 6542 C CA . GLN C 1 362 ? 533.434 437.812 367.786 1.00 54.46 362 GLN D CA 1
ATOM 6543 C C . GLN C 1 362 ? 532.078 438.466 367.997 1.00 53.43 362 GLN D C 1
ATOM 6544 O O . GLN C 1 362 ? 531.040 437.967 367.549 1.00 57.58 362 GLN D O 1
ATOM 6550 N N . LYS C 1 363 ? 532.114 439.600 368.690 1.00 49.51 363 LYS D N 1
ATOM 6551 C CA . LYS C 1 363 ? 530.953 440.443 368.930 1.00 51.72 363 LYS D CA 1
ATOM 6552 C C . LYS C 1 363 ? 531.313 441.874 368.568 1.00 52.01 363 LYS D C 1
ATOM 6553 O O . LYS C 1 363 ? 532.391 442.358 368.921 1.00 52.04 363 LYS D O 1
ATOM 6559 N N . TYR C 1 364 ? 530.413 442.553 367.868 1.00 49.84 364 TYR D N 1
ATOM 6560 C CA . TYR C 1 364 ? 530.623 443.951 367.510 1.00 46.12 364 TYR D CA 1
ATOM 6561 C C . TYR C 1 364 ? 530.072 444.822 368.631 1.00 49.27 364 TYR D C 1
ATOM 6562 O O . TYR C 1 364 ? 528.855 444.908 368.824 1.00 54.12 364 TYR D O 1
ATOM 6571 N N . LEU C 1 365 ? 530.972 445.458 369.374 1.00 48.52 365 LEU D N 1
ATOM 6572 C CA . LEU C 1 365 ? 530.629 446.246 370.545 1.00 48.02 365 LEU D CA 1
ATOM 6573 C C . LEU C 1 365 ? 530.943 447.712 370.289 1.00 50.50 365 LEU D C 1
ATOM 6574 O O . LEU C 1 365 ? 531.982 448.044 369.705 1.00 53.90 365 LEU D O 1
ATOM 6579 N N . GLY C 1 366 ? 530.031 448.581 370.713 1.00 50.41 366 GLY D N 1
ATOM 6580 C CA . GLY C 1 366 ? 530.273 450.008 370.661 1.00 49.24 366 GLY D CA 1
ATOM 6581 C C . GLY C 1 366 ? 529.811 450.694 371.928 1.00 49.45 366 GLY D C 1
ATOM 6582 O O . GLY C 1 366 ? 528.832 450.267 372.541 1.00 52.34 366 GLY D O 1
ATOM 6583 N N . GLY C 1 367 ? 530.496 451.757 372.333 1.00 45.98 367 GLY D N 1
ATOM 6584 C CA . GLY C 1 367 ? 530.104 452.474 373.529 1.00 47.69 367 GLY D CA 1
ATOM 6585 C C . GLY C 1 367 ? 530.450 453.945 373.482 1.00 51.90 367 GLY D C 1
ATOM 6586 O O . GLY C 1 367 ? 531.606 454.313 373.253 1.00 53.22 367 GLY D O 1
ATOM 6587 N N . GLY C 1 368 ? 529.460 454.794 373.708 1.00 53.53 368 GLY D N 1
ATOM 6588 C CA . GLY C 1 368 ? 529.674 456.228 373.661 1.00 52.47 368 GLY D CA 1
ATOM 6589 C C . GLY C 1 368 ? 528.840 456.936 374.701 1.00 49.50 368 GLY D C 1
ATOM 6590 O O . GLY C 1 368 ? 527.748 456.483 375.069 1.00 51.28 368 GLY D O 1
ATOM 6591 N N . VAL C 1 369 ? 529.364 458.065 375.178 1.00 45.68 369 VAL D N 1
ATOM 6592 C CA . VAL C 1 369 ? 528.672 458.892 376.158 1.00 44.92 369 VAL D CA 1
ATOM 6593 C C . VAL C 1 369 ? 527.735 459.832 375.414 1.00 46.76 369 VAL D C 1
ATOM 6594 O O . VAL C 1 369 ? 528.118 460.945 375.034 1.00 45.86 369 VAL D O 1
ATOM 6598 N N . VAL C 1 370 ? 526.511 459.378 375.181 1.00 46.01 370 VAL D N 1
ATOM 6599 C CA . VAL C 1 370 ? 525.479 460.224 374.597 1.00 46.20 370 VAL D CA 1
ATOM 6600 C C . VAL C 1 370 ? 524.886 461.084 375.703 1.00 51.22 370 VAL D C 1
ATOM 6601 O O . VAL C 1 370 ? 524.588 460.583 376.792 1.00 52.75 370 VAL D O 1
ATOM 6605 N N . ASP C 1 371 ? 524.731 462.382 375.437 1.00 54.51 371 ASP D N 1
ATOM 6606 C CA . ASP C 1 371 ? 524.171 463.294 376.429 1.00 54.94 371 ASP D CA 1
ATOM 6607 C C . ASP C 1 371 ? 524.996 463.252 377.710 1.00 50.57 371 ASP D C 1
ATOM 6608 O O . ASP C 1 371 ? 524.524 462.766 378.743 1.00 49.21 371 ASP D O 1
ATOM 6613 N N . SER C 1 372 ? 526.242 463.733 377.642 1.00 48.75 372 SER D N 1
ATOM 6614 C CA . SER C 1 372 ? 527.144 463.671 378.788 1.00 48.97 372 SER D CA 1
ATOM 6615 C C . SER C 1 372 ? 526.586 464.379 380.016 1.00 55.30 372 SER D C 1
ATOM 6616 O O . SER C 1 372 ? 527.079 464.152 381.125 1.00 58.60 372 SER D O 1
ATOM 6619 N N . ASN C 1 373 ? 525.572 465.230 379.849 1.00 56.07 373 ASN D N 1
ATOM 6620 C CA . ASN C 1 373 ? 524.928 465.856 380.997 1.00 56.86 373 ASN D CA 1
ATOM 6621 C C . ASN C 1 373 ? 524.242 464.839 381.901 1.00 55.54 373 ASN D C 1
ATOM 6622 O O . ASN C 1 373 ? 523.929 465.163 383.051 1.00 54.88 373 ASN D O 1
ATOM 6627 N N . ALA C 1 374 ? 524.004 463.624 381.412 1.00 53.72 374 ALA D N 1
ATOM 6628 C CA . ALA C 1 374 ? 523.287 462.602 382.163 1.00 51.96 374 ALA D CA 1
ATOM 6629 C C . ALA C 1 374 ? 524.202 461.680 382.959 1.00 50.55 374 ALA D C 1
ATOM 6630 O O . ALA C 1 374 ? 523.714 460.704 383.533 1.00 49.02 374 ALA D O 1
ATOM 6632 N N . ILE C 1 375 ? 525.507 461.941 382.991 1.00 52.60 375 ILE D N 1
ATOM 6633 C CA . ILE C 1 375 ? 526.455 461.161 383.779 1.00 47.58 375 ILE D CA 1
ATOM 6634 C C . ILE C 1 375 ? 527.370 462.122 384.525 1.00 49.95 375 ILE D C 1
ATOM 6635 O O . ILE C 1 375 ? 527.804 463.137 383.970 1.00 55.57 375 ILE D O 1
ATOM 6640 N N . LYS C 1 376 ? 527.661 461.802 385.785 1.00 46.44 376 LYS D N 1
ATOM 6641 C CA . LYS C 1 376 ? 528.540 462.602 386.621 1.00 47.13 376 LYS D CA 1
ATOM 6642 C C . LYS C 1 376 ? 529.544 461.674 387.289 1.00 48.92 376 LYS D C 1
ATOM 6643 O O . LYS C 1 376 ? 529.196 460.560 387.699 1.00 50.92 376 LYS D O 1
ATOM 6649 N N . ILE C 1 377 ? 530.788 462.137 387.394 1.00 50.46 377 ILE D N 1
ATOM 6650 C CA . ILE C 1 377 ? 531.890 461.341 387.918 1.00 49.41 377 ILE D CA 1
ATOM 6651 C C . ILE C 1 377 ? 532.337 461.956 389.237 1.00 55.13 377 ILE D C 1
ATOM 6652 O O . ILE C 1 377 ? 532.157 463.152 389.475 1.00 58.19 377 ILE D O 1
ATOM 6657 N N . LEU C 1 378 ? 532.930 461.132 390.097 1.00 54.63 378 LEU D N 1
ATOM 6658 C CA . LEU C 1 378 ? 533.383 461.555 391.417 1.00 56.12 378 LEU D CA 1
ATOM 6659 C C . LEU C 1 378 ? 534.701 460.852 391.702 1.00 60.89 378 LEU D C 1
ATOM 6660 O O . LEU C 1 378 ? 534.731 459.627 391.870 1.00 64.46 378 LEU D O 1
ATOM 6665 N N . GLU C 1 379 ? 535.788 461.618 391.734 1.00 63.02 379 GLU D N 1
ATOM 6666 C CA . GLU C 1 379 ? 537.104 461.076 392.063 1.00 66.82 379 GLU D CA 1
ATOM 6667 C C . GLU C 1 379 ? 537.364 461.332 393.542 1.00 69.65 379 GLU D C 1
ATOM 6668 O O . GLU C 1 379 ? 537.761 462.431 393.935 1.00 72.51 379 GLU D O 1
ATOM 6674 N N . LEU C 1 380 ? 537.136 460.309 394.365 1.00 68.38 380 LEU D N 1
ATOM 6675 C CA . LEU C 1 380 ? 537.388 460.413 395.789 1.00 70.70 380 LEU D CA 1
ATOM 6676 C C . LEU C 1 380 ? 538.887 460.562 396.040 1.00 75.26 380 LEU D C 1
ATOM 6677 O O . LEU C 1 380 ? 539.705 460.190 395.193 1.00 75.40 380 LEU D O 1
ATOM 6682 N N . PRO C 1 381 ? 539.274 461.123 397.187 1.00 79.07 381 PRO D N 1
ATOM 6683 C CA . PRO C 1 381 ? 540.702 461.169 397.523 1.00 86.11 381 PRO D CA 1
ATOM 6684 C C . PRO C 1 381 ? 541.288 459.764 397.564 1.00 87.29 381 PRO D C 1
ATOM 6685 O O . PRO C 1 381 ? 540.678 458.830 398.088 1.00 87.98 381 PRO D O 1
ATOM 6689 N N . GLN C 1 382 ? 542.483 459.623 396.989 1.00 89.41 382 GLN D N 1
ATOM 6690 C CA . GLN C 1 382 ? 543.068 458.301 396.804 1.00 93.93 382 GLN D CA 1
ATOM 6691 C C . GLN C 1 382 ? 543.383 457.632 398.137 1.00 97.51 382 GLN D C 1
ATOM 6692 O O . GLN C 1 382 ? 543.180 456.421 398.291 1.00 96.25 382 GLN D O 1
ATOM 6698 N N . ASP C 1 383 ? 543.872 458.402 399.107 1.00 99.71 383 ASP D N 1
ATOM 6699 C CA . ASP C 1 383 ? 544.243 457.881 400.424 1.00 101.05 383 ASP D CA 1
ATOM 6700 C C . ASP C 1 383 ? 545.263 456.750 400.317 1.00 102.15 383 ASP D C 1
ATOM 6701 O O . ASP C 1 383 ? 545.118 455.696 400.936 1.00 103.87 383 ASP D O 1
ATOM 6706 N N . SER D 1 93 ? 492.031 509.562 401.926 1.00 66.05 93 SER A N 1
ATOM 6707 C CA . SER D 1 93 ? 491.801 510.538 400.871 1.00 65.93 93 SER A CA 1
ATOM 6708 C C . SER D 1 93 ? 492.637 510.172 399.654 1.00 64.11 93 SER A C 1
ATOM 6709 O O . SER D 1 93 ? 493.651 509.477 399.758 1.00 64.55 93 SER A O 1
ATOM 6712 N N . THR D 1 94 ? 492.200 510.659 398.491 1.00 63.59 94 THR A N 1
ATOM 6713 C CA . THR D 1 94 ? 492.910 510.380 397.248 1.00 62.26 94 THR A CA 1
ATOM 6714 C C . THR D 1 94 ? 494.235 511.125 397.155 1.00 62.91 94 THR A C 1
ATOM 6715 O O . THR D 1 94 ? 495.103 510.717 396.376 1.00 63.56 94 THR A O 1
ATOM 6719 N N . GLY D 1 95 ? 494.407 512.206 397.918 1.00 64.10 95 GLY A N 1
ATOM 6720 C CA . GLY D 1 95 ? 495.654 512.953 397.858 1.00 64.16 95 GLY A CA 1
ATOM 6721 C C . GLY D 1 95 ? 496.850 512.128 398.283 1.00 66.46 95 GLY A C 1
ATOM 6722 O O . GLY D 1 95 ? 497.904 512.158 397.643 1.00 67.71 95 GLY A O 1
ATOM 6723 N N . VAL D 1 96 ? 496.707 511.381 399.371 1.00 65.76 96 VAL A N 1
ATOM 6724 C CA . VAL D 1 96 ? 497.752 510.470 399.828 1.00 64.13 96 VAL A CA 1
ATOM 6725 C C . VAL D 1 96 ? 497.628 509.175 399.035 1.00 63.46 96 VAL A C 1
ATOM 6726 O O . VAL D 1 96 ? 496.570 508.527 399.072 1.00 63.38 96 VAL A O 1
ATOM 6730 N N . PRO D 1 97 ? 498.660 508.773 398.292 1.00 63.73 97 PRO A N 1
ATOM 6731 C CA . PRO D 1 97 ? 498.563 507.521 397.524 1.00 61.39 97 PRO A CA 1
ATOM 6732 C C . PRO D 1 97 ? 498.280 506.300 398.383 1.00 63.40 97 PRO A C 1
ATOM 6733 O O . PRO D 1 97 ? 497.493 505.434 397.981 1.00 66.24 97 PRO A O 1
ATOM 6737 N N . ALA D 1 98 ? 498.887 506.216 399.567 1.00 60.98 98 ALA A N 1
ATOM 6738 C CA . ALA D 1 98 ? 498.741 505.018 400.390 1.00 58.54 98 ALA A CA 1
ATOM 6739 C C . ALA D 1 98 ? 497.344 504.912 400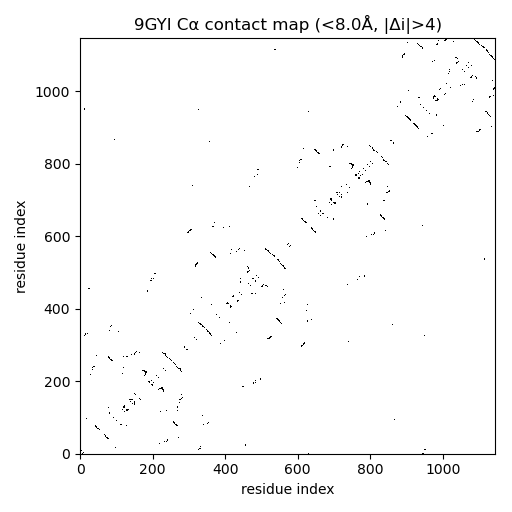.992 1.00 60.94 98 ALA A C 1
ATOM 6740 O O . ALA D 1 98 ? 496.796 503.810 401.106 1.00 62.43 98 ALA A O 1
ATOM 6742 N N . ASP D 1 99 ? 496.749 506.041 401.378 1.00 62.59 99 ASP A N 1
ATOM 6743 C CA . ASP D 1 99 ? 495.443 506.046 402.042 1.00 62.38 99 ASP A CA 1
ATOM 6744 C C . ASP D 1 99 ? 494.329 505.970 400.999 1.00 64.41 99 ASP A C 1
ATOM 6745 O O . ASP D 1 99 ? 493.541 506.894 400.800 1.00 69.64 99 ASP A O 1
ATOM 6750 N N . GLY D 1 100 ? 494.263 504.818 400.335 1.00 62.65 100 GLY A N 1
ATOM 6751 C CA . GLY D 1 100 ? 493.236 504.594 399.336 1.00 63.51 100 GLY A CA 1
ATOM 6752 C C . GLY D 1 100 ? 493.418 505.392 398.066 1.00 62.15 100 GLY A C 1
ATOM 6753 O O . GLY D 1 100 ? 492.451 505.589 397.319 1.00 62.58 100 GLY A O 1
ATOM 6754 N N . GLY D 1 101 ? 494.633 505.855 397.795 1.00 62.02 101 GLY A N 1
ATOM 6755 C CA . GLY D 1 101 ? 494.904 506.607 396.588 1.00 61.83 101 GLY A CA 1
ATOM 6756 C C . GLY D 1 101 ? 495.297 505.728 395.419 1.00 62.44 101 GLY A C 1
ATOM 6757 O O . GLY D 1 101 ? 495.046 506.076 394.261 1.00 65.49 101 GLY A O 1
ATOM 6758 N N . TYR D 1 102 ? 495.916 504.580 395.706 1.00 61.88 102 TYR A N 1
ATOM 6759 C CA . TYR D 1 102 ? 496.274 503.661 394.630 1.00 61.36 102 TYR A CA 1
ATOM 6760 C C . TYR D 1 102 ? 495.042 503.004 394.025 1.00 61.52 102 TYR A C 1
ATOM 6761 O O . TYR D 1 102 ? 495.056 502.633 392.846 1.00 62.78 102 TYR A O 1
ATOM 6770 N N . THR D 1 103 ? 493.973 502.853 394.811 1.00 62.10 103 THR A N 1
ATOM 6771 C CA . THR D 1 103 ? 492.758 502.218 394.310 1.00 63.64 103 THR A CA 1
ATOM 6772 C C . THR D 1 103 ? 492.150 503.015 393.164 1.00 66.74 103 THR A C 1
ATOM 6773 O O . THR D 1 103 ? 491.638 502.438 392.198 1.00 70.63 103 THR A O 1
ATOM 6777 N N . VAL D 1 104 ? 492.191 504.342 393.258 1.00 65.71 104 VAL A N 1
ATOM 6778 C CA . VAL D 1 104 ? 491.585 505.205 392.249 1.00 64.39 104 VAL A CA 1
ATOM 6779 C C . VAL D 1 104 ? 492.441 505.144 390.988 1.00 62.34 104 VAL A C 1
ATOM 6780 O O . VAL D 1 104 ? 493.566 505.649 390.964 1.00 63.34 104 VAL A O 1
ATOM 6784 N N . ILE D 1 105 ? 491.910 504.524 389.940 1.00 63.61 105 ILE A N 1
ATOM 6785 C CA . ILE D 1 105 ? 492.593 504.474 388.650 1.00 65.45 105 ILE A CA 1
ATOM 6786 C C . ILE D 1 105 ? 492.053 505.600 387.778 1.00 65.77 105 ILE A C 1
ATOM 6787 O O . ILE D 1 105 ? 490.864 505.935 387.865 1.00 64.84 105 ILE A O 1
ATOM 6792 N N . PRO D 1 106 ? 492.884 506.225 386.940 1.00 65.59 106 PRO A N 1
ATOM 6793 C CA . PRO D 1 106 ? 492.379 507.257 386.023 1.00 63.81 106 PRO A CA 1
ATOM 6794 C C . PRO D 1 106 ? 491.701 506.613 384.823 1.00 70.06 106 PRO A C 1
ATOM 6795 O O . PRO D 1 106 ? 492.308 505.816 384.103 1.00 74.97 106 PRO A O 1
ATOM 6799 N N . GLU D 1 107 ? 490.432 506.953 384.612 1.00 68.30 107 GLU A N 1
ATOM 6800 C CA . GLU D 1 107 ? 489.656 506.357 383.529 1.00 73.49 107 GLU A CA 1
ATOM 6801 C C . GLU D 1 107 ? 490.107 506.981 382.214 1.00 74.12 107 GLU A C 1
ATOM 6802 O O . GLU D 1 107 ? 489.646 508.057 381.828 1.00 70.78 107 GLU A O 1
ATOM 6808 N N . LEU D 1 108 ? 491.024 506.305 381.525 1.00 75.04 108 LEU A N 1
ATOM 6809 C CA . LEU D 1 108 ? 491.508 506.764 380.229 1.00 73.89 108 LEU A CA 1
ATOM 6810 C C . LEU D 1 108 ? 490.410 506.600 379.189 1.00 74.92 108 LEU A C 1
ATOM 6811 O O . LEU D 1 108 ? 489.937 505.483 378.948 1.00 76.20 108 LEU A O 1
ATOM 6816 N N . ASN D 1 109 ? 490.000 507.711 378.579 1.00 71.74 109 ASN A N 1
ATOM 6817 C CA . ASN D 1 109 ? 489.031 507.666 377.494 1.00 72.11 109 ASN A CA 1
ATOM 6818 C C . ASN D 1 109 ? 489.616 506.875 376.333 1.00 76.18 109 ASN A C 1
ATOM 6819 O O . ASN D 1 109 ? 490.591 507.307 375.709 1.00 77.22 109 ASN A O 1
ATOM 6824 N N . THR D 1 110 ? 489.026 505.716 376.035 1.00 76.79 110 THR A N 1
ATOM 6825 C CA . THR D 1 110 ? 489.592 504.806 375.048 1.00 76.69 110 THR A CA 1
ATOM 6826 C C . THR D 1 110 ? 489.551 505.357 373.629 1.00 77.08 110 THR A C 1
ATOM 6827 O O . THR D 1 110 ? 490.185 504.780 372.739 1.00 76.77 110 THR A O 1
ATOM 6831 N N . GLU D 1 111 ? 488.832 506.451 373.396 1.00 78.16 111 GLU A N 1
ATOM 6832 C CA . GLU D 1 111 ? 488.801 507.109 372.091 1.00 77.20 111 GLU A CA 1
ATOM 6833 C C . GLU D 1 111 ? 489.784 508.275 372.122 1.00 74.18 111 GLU A C 1
ATOM 6834 O O . GLU D 1 111 ? 489.492 509.331 372.688 1.00 75.15 111 GLU A O 1
ATOM 6840 N N . ILE D 1 112 ? 490.961 508.082 371.519 1.00 71.47 112 ILE A N 1
ATOM 6841 C CA . ILE D 1 112 ? 491.955 509.147 371.488 1.00 68.24 112 ILE A CA 1
ATOM 6842 C C . ILE D 1 112 ? 491.428 510.313 370.667 1.00 67.74 112 ILE A C 1
ATOM 6843 O O . ILE D 1 112 ? 490.857 510.132 369.584 1.00 69.66 112 ILE A O 1
ATOM 6848 N N . MET D 1 113 ? 491.617 511.523 371.184 1.00 66.60 113 MET A N 1
ATOM 6849 C CA . MET D 1 113 ? 491.228 512.736 370.477 1.00 65.95 113 MET A CA 1
ATOM 6850 C C . MET D 1 113 ? 492.285 513.066 369.432 1.00 68.65 113 MET A C 1
ATOM 6851 O O . MET D 1 113 ? 493.414 513.434 369.769 1.00 70.71 113 MET A O 1
ATOM 6856 N N . ARG D 1 114 ? 491.912 512.927 368.164 1.00 70.23 114 ARG A N 1
ATOM 6857 C CA . ARG D 1 114 ? 492.781 513.261 367.040 1.00 70.98 114 ARG A CA 1
ATOM 6858 C C . ARG D 1 114 ? 492.654 514.757 366.780 1.00 73.33 114 ARG A C 1
ATOM 6859 O O . ARG D 1 114 ? 491.673 515.215 366.190 1.00 75.37 114 ARG A O 1
ATOM 6867 N N . MET D 1 115 ? 493.648 515.525 367.240 1.00 74.96 115 MET A N 1
ATOM 6868 C CA . MET D 1 115 ? 493.579 516.981 367.143 1.00 77.38 115 MET A CA 1
ATOM 6869 C C . MET D 1 115 ? 493.437 517.443 365.700 1.00 80.82 115 MET A C 1
ATOM 6870 O O . MET D 1 115 ? 492.660 518.359 365.406 1.00 80.84 115 MET A O 1
ATOM 6875 N N . LEU D 1 116 ? 494.176 516.820 364.786 1.00 81.93 116 LEU A N 1
ATOM 6876 C CA . LEU D 1 116 ? 494.318 517.310 363.425 1.00 83.17 116 LEU A CA 1
ATOM 6877 C C . LEU D 1 116 ? 493.231 516.790 362.488 1.00 83.14 116 LEU A C 1
ATOM 6878 O O . LEU D 1 116 ? 493.408 516.833 361.265 1.00 85.09 116 LEU A O 1
ATOM 6883 N N . THR D 1 117 ? 492.119 516.301 363.031 1.00 81.54 117 THR A N 1
ATOM 6884 C CA . THR D 1 117 ? 491.034 515.790 362.205 1.00 81.74 117 THR A CA 1
ATOM 6885 C C . THR D 1 117 ? 490.232 516.934 361.600 1.00 83.05 117 THR A C 1
ATOM 6886 O O . THR D 1 117 ? 489.945 517.933 362.265 1.00 86.57 117 THR A O 1
ATOM 6890 N N . ASP D 1 118 ? 489.873 516.778 360.328 1.00 79.91 118 ASP A N 1
ATOM 6891 C CA . ASP D 1 118 ? 489.011 517.729 359.644 1.00 84.80 118 ASP A CA 1
ATOM 6892 C C . ASP D 1 118 ? 488.398 517.037 358.437 1.00 89.77 118 ASP A C 1
ATOM 6893 O O . ASP D 1 118 ? 489.054 516.233 357.769 1.00 86.87 118 ASP A O 1
ATOM 6898 N N . GLU D 1 119 ? 487.132 517.350 358.173 1.00 92.58 119 GLU A N 1
ATOM 6899 C CA . GLU D 1 119 ? 486.481 516.864 356.965 1.00 91.80 119 GLU A CA 1
ATOM 6900 C C . GLU D 1 119 ? 487.190 517.469 355.762 1.00 90.16 119 GLU A C 1
ATOM 6901 O O . GLU D 1 119 ? 487.322 518.693 355.664 1.00 88.61 119 GLU A O 1
ATOM 6907 N N . SER D 1 120 ? 487.658 516.615 354.853 1.00 86.22 120 SER A N 1
ATOM 6908 C CA . SER D 1 120 ? 488.480 517.087 353.746 1.00 81.07 120 SER A CA 1
ATOM 6909 C C . SER D 1 120 ? 487.672 517.995 352.831 1.00 83.39 120 SER A C 1
ATOM 6910 O O . SER D 1 120 ? 486.819 517.527 352.071 1.00 85.68 120 SER A O 1
ATOM 6913 N N . THR D 1 121 ? 487.932 519.302 352.908 1.00 81.44 121 THR A N 1
ATOM 6914 C CA . THR D 1 121 ? 487.214 520.251 352.066 1.00 77.84 121 THR A CA 1
ATOM 6915 C C . THR D 1 121 ? 487.566 520.061 350.597 1.00 74.22 121 THR A C 1
ATOM 6916 O O . THR D 1 121 ? 486.730 520.297 349.717 1.00 74.66 121 THR A O 1
ATOM 6920 N N . MET D 1 122 ? 488.802 519.641 350.312 1.00 72.74 122 MET A N 1
ATOM 6921 C CA . MET D 1 122 ? 489.185 519.332 348.938 1.00 70.52 122 MET A CA 1
ATOM 6922 C C . MET D 1 122 ? 488.304 518.241 348.346 1.00 70.40 122 MET A C 1
ATOM 6923 O O . MET D 1 122 ? 487.772 518.387 347.241 1.00 73.46 122 MET A O 1
ATOM 6928 N N . ARG D 1 123 ? 488.132 517.138 349.077 1.00 69.28 123 ARG A N 1
ATOM 6929 C CA . ARG D 1 123 ? 487.356 516.019 348.559 1.00 67.69 123 ARG A CA 1
ATOM 6930 C C . ARG D 1 123 ? 485.875 516.350 348.439 1.00 70.74 123 ARG A C 1
ATOM 6931 O O . ARG D 1 123 ? 485.159 515.671 347.695 1.00 74.08 123 ARG A O 1
ATOM 6939 N N . ARG D 1 124 ? 485.402 517.374 349.150 1.00 71.50 124 ARG A N 1
ATOM 6940 C CA . ARG D 1 124 ? 483.996 517.749 349.068 1.00 73.30 124 ARG A CA 1
ATOM 6941 C C . ARG D 1 124 ? 483.753 518.737 347.932 1.00 72.45 124 ARG A C 1
ATOM 6942 O O . ARG D 1 124 ? 482.845 518.545 347.118 1.00 76.65 124 ARG A O 1
ATOM 6950 N N . ILE D 1 125 ? 484.554 519.803 347.863 1.00 67.75 125 ILE A N 1
ATOM 6951 C CA . ILE D 1 125 ? 484.362 520.806 346.818 1.00 66.79 125 ILE A CA 1
ATOM 6952 C C . ILE D 1 125 ? 484.756 520.251 345.453 1.00 68.40 125 ILE A C 1
ATOM 6953 O O . ILE D 1 125 ? 484.130 520.572 344.436 1.00 70.01 125 ILE A O 1
ATOM 6958 N N . CYS D 1 126 ? 485.791 519.419 345.402 1.00 67.96 126 CYS A N 1
ATOM 6959 C CA . CYS D 1 126 ? 486.221 518.814 344.152 1.00 66.14 126 CYS A CA 1
ATOM 6960 C C . CYS D 1 126 ? 485.612 517.426 343.994 1.00 67.28 126 CYS A C 1
ATOM 6961 O O . CYS D 1 126 ? 485.248 516.762 344.967 1.00 70.76 126 CYS A O 1
ATOM 6964 N N . THR D 1 127 ? 485.504 516.993 342.743 1.00 65.14 127 THR A N 1
ATOM 6965 C CA . THR D 1 127 ? 484.998 515.661 342.456 1.00 68.11 127 THR A CA 1
ATOM 6966 C C . THR D 1 127 ? 486.062 514.615 342.767 1.00 66.96 127 THR A C 1
ATOM 6967 O O . THR D 1 127 ? 487.266 514.872 342.679 1.00 64.58 127 THR A O 1
ATOM 6971 N N . VAL D 1 128 ? 485.603 513.430 343.156 1.00 67.56 128 VAL A N 1
ATOM 6972 C CA . VAL D 1 128 ? 486.478 512.314 343.492 1.00 63.91 128 VAL A CA 1
ATOM 6973 C C . VAL D 1 128 ? 486.162 511.182 342.525 1.00 68.04 128 VAL A C 1
ATOM 6974 O O . VAL D 1 128 ? 485.048 510.641 342.533 1.00 72.76 128 VAL A O 1
ATOM 6978 N N . LYS D 1 129 ? 487.136 510.821 341.697 1.00 64.15 129 LYS A N 1
ATOM 6979 C CA . LYS D 1 129 ? 486.993 509.754 340.711 1.00 66.48 129 LYS A CA 1
ATOM 6980 C C . LYS D 1 129 ? 487.905 508.601 341.112 1.00 64.29 129 LYS A C 1
ATOM 6981 O O . LYS D 1 129 ? 489.105 508.620 340.824 1.00 61.69 129 LYS A O 1
ATOM 6987 N N . LYS D 1 130 ? 487.336 507.602 341.787 1.00 66.81 130 LYS A N 1
ATOM 6988 C CA . LYS D 1 130 ? 488.077 506.376 342.042 1.00 66.72 130 LYS A CA 1
ATOM 6989 C C . LYS D 1 130 ? 488.402 505.702 340.717 1.00 67.54 130 LYS A C 1
ATOM 6990 O O . LYS D 1 130 ? 487.520 505.504 339.877 1.00 67.82 130 LYS A O 1
ATOM 6996 N N . ILE D 1 131 ? 489.671 505.352 340.525 1.00 67.68 131 ILE A N 1
ATOM 6997 C CA . ILE D 1 131 ? 490.123 504.869 339.229 1.00 66.90 131 ILE A CA 1
ATOM 6998 C C . ILE D 1 131 ? 491.117 503.741 339.460 1.00 70.91 131 ILE A C 1
ATOM 6999 O O . ILE D 1 131 ? 491.652 503.580 340.560 1.00 74.67 131 ILE A O 1
ATOM 7004 N N . SER D 1 132 ? 491.346 502.940 338.421 1.00 70.25 132 SER A N 1
ATOM 7005 C CA . SER D 1 132 ? 492.331 501.860 338.463 1.00 69.58 132 SER A CA 1
ATOM 7006 C C . SER D 1 132 ? 493.301 502.051 337.300 1.00 70.91 132 SER A C 1
ATOM 7007 O O . SER D 1 132 ? 493.148 501.438 336.241 1.00 79.69 132 SER A O 1
ATOM 7010 N N . SER D 1 133 ? 494.311 502.891 337.516 1.00 64.98 133 SER A N 1
ATOM 7011 C CA . SER D 1 133 ? 495.331 503.188 336.516 1.00 63.91 133 SER A CA 1
ATOM 7012 C C . SER D 1 133 ? 496.360 504.114 337.148 1.00 64.46 133 SER A C 1
ATOM 7013 O O . SER D 1 133 ? 496.109 504.740 338.182 1.00 65.30 133 SER A O 1
ATOM 7016 N N . ASN D 1 134 ? 497.528 504.198 336.507 1.00 64.02 134 ASN A N 1
ATOM 7017 C CA . ASN D 1 134 ? 498.533 505.173 336.916 1.00 62.93 134 ASN A CA 1
ATOM 7018 C C . ASN D 1 134 ? 498.144 506.583 336.498 1.00 64.22 134 ASN A C 1
ATOM 7019 O O . ASN D 1 134 ? 498.361 507.539 337.251 1.00 64.90 134 ASN A O 1
ATOM 7024 N N . GLU D 1 135 ? 497.580 506.729 335.304 1.00 63.97 135 GLU A N 1
ATOM 7025 C CA . GLU D 1 135 ? 497.203 508.025 334.767 1.00 62.26 135 GLU A CA 1
ATOM 7026 C C . GLU D 1 135 ? 495.716 508.038 334.446 1.00 60.56 135 GLU A C 1
ATOM 7027 O O . GLU D 1 135 ? 495.162 507.044 333.966 1.00 68.07 135 GLU A O 1
ATOM 7033 N N . PHE D 1 136 ? 495.081 509.172 334.718 1.00 57.64 136 PHE A N 1
ATOM 7034 C CA . PHE D 1 136 ? 493.673 509.402 334.442 1.00 60.60 136 PHE A CA 1
ATOM 7035 C C . PHE D 1 136 ? 493.591 510.517 333.413 1.00 62.27 136 PHE A C 1
ATOM 7036 O O . PHE D 1 136 ? 494.132 511.610 333.628 1.00 61.78 136 PHE A O 1
ATOM 7044 N N . LYS D 1 137 ? 492.954 510.230 332.284 1.00 65.36 137 LYS A N 1
ATOM 7045 C CA . LYS D 1 137 ? 492.790 511.198 331.205 1.00 64.67 137 LYS A CA 1
ATOM 7046 C C . LYS D 1 137 ? 491.326 511.617 331.165 1.00 65.12 137 LYS A C 1
ATOM 7047 O O . LYS D 1 137 ? 490.458 510.843 330.755 1.00 68.41 137 LYS A O 1
ATOM 7053 N N . GLN D 1 138 ? 491.049 512.828 331.632 1.00 61.08 138 GLN A N 1
ATOM 7054 C CA . GLN D 1 138 ? 489.751 513.441 331.403 1.00 61.62 138 GLN A CA 1
ATOM 7055 C C . GLN D 1 138 ? 489.830 514.282 330.136 1.00 64.47 138 GLN A C 1
ATOM 7056 O O . GLN D 1 138 ? 490.813 514.991 329.909 1.00 67.37 138 GLN A O 1
ATOM 7062 N N . LEU D 1 139 ? 488.812 514.180 329.291 1.00 61.49 139 LEU A N 1
ATOM 7063 C CA . LEU D 1 139 ? 488.760 514.956 328.061 1.00 59.63 139 LEU A CA 1
ATOM 7064 C C . LEU D 1 139 ? 488.014 516.252 328.330 1.00 63.03 139 LEU A C 1
ATOM 7065 O O . LEU D 1 139 ? 486.865 516.227 328.780 1.00 67.19 139 LEU A O 1
ATOM 7070 N N . VAL D 1 140 ? 488.663 517.381 328.051 1.00 60.31 140 VAL A N 1
ATOM 7071 C CA . VAL D 1 140 ? 488.128 518.698 328.381 1.00 60.12 140 VAL A CA 1
ATOM 7072 C C . VAL D 1 140 ? 488.075 519.494 327.085 1.00 63.27 140 VAL A C 1
ATOM 7073 O O . VAL D 1 140 ? 489.079 520.082 326.669 1.00 67.92 140 VAL A O 1
ATOM 7077 N N . SER D 1 141 ? 486.903 519.539 326.459 1.00 62.42 141 SER A N 1
ATOM 7078 C CA . SER D 1 141 ? 486.766 520.197 325.166 1.00 62.90 141 SER A CA 1
ATOM 7079 C C . SER D 1 141 ? 486.982 521.697 325.317 1.00 64.09 141 SER A C 1
ATOM 7080 O O . SER D 1 141 ? 486.250 522.367 326.051 1.00 69.02 141 SER A O 1
ATOM 7083 N N . ALA D 1 142 ? 487.993 522.222 324.621 1.00 64.18 142 ALA A N 1
ATOM 7084 C CA . ALA D 1 142 ? 488.279 523.652 324.687 1.00 68.25 142 ALA A CA 1
ATOM 7085 C C . ALA D 1 142 ? 487.125 524.474 324.132 1.00 72.23 142 ALA A C 1
ATOM 7086 O O . ALA D 1 142 ? 486.783 525.527 324.682 1.00 72.96 142 ALA A O 1
ATOM 7088 N N . GLY D 1 143 ? 486.520 524.012 323.038 1.00 71.91 143 GLY A N 1
ATOM 7089 C CA . GLY D 1 143 ? 485.462 524.739 322.371 1.00 72.10 143 GLY A CA 1
ATOM 7090 C C . GLY D 1 143 ? 485.806 525.002 320.915 1.00 76.83 143 GLY A C 1
ATOM 7091 O O . GLY D 1 143 ? 486.507 524.211 320.272 1.00 78.24 143 GLY A O 1
ATOM 7092 N N . GLY D 1 144 ? 485.316 526.132 320.409 1.00 78.65 144 GLY A N 1
ATOM 7093 C CA . GLY D 1 144 ? 485.509 526.497 319.023 1.00 79.09 144 GLY A CA 1
ATOM 7094 C C . GLY D 1 144 ? 484.375 526.115 318.098 1.00 79.50 144 GLY A C 1
ATOM 7095 O O . GLY D 1 144 ? 484.431 526.453 316.910 1.00 82.50 144 GLY A O 1
ATOM 7096 N N . ALA D 1 145 ? 483.353 525.424 318.597 1.00 75.87 145 ALA A N 1
ATOM 7097 C CA . ALA D 1 145 ? 482.186 525.125 317.780 1.00 73.52 145 ALA A CA 1
ATOM 7098 C C . ALA D 1 145 ? 481.379 526.398 317.556 1.00 77.59 145 ALA A C 1
ATOM 7099 O O . ALA D 1 145 ? 481.102 527.145 318.500 1.00 78.98 145 ALA A O 1
ATOM 7101 N N . THR D 1 146 ? 481.001 526.647 316.304 1.00 75.22 146 THR A N 1
ATOM 7102 C CA . THR D 1 146 ? 480.339 527.880 315.908 1.00 75.08 146 THR A CA 1
ATOM 7103 C C . THR D 1 146 ? 479.126 527.558 315.045 1.00 73.39 146 THR A C 1
ATOM 7104 O O . THR D 1 146 ? 478.966 526.440 314.545 1.00 73.20 146 THR A O 1
ATOM 7108 N N . VAL D 1 147 ? 478.264 528.559 314.872 1.00 73.55 147 VAL A N 1
ATOM 7109 C CA . VAL D 1 147 ? 477.145 528.481 313.943 1.00 71.40 147 VAL A CA 1
ATOM 7110 C C . VAL D 1 147 ? 477.212 529.699 313.032 1.00 72.98 147 VAL A C 1
ATOM 7111 O O . VAL D 1 147 ? 477.703 530.764 313.420 1.00 76.63 147 VAL A O 1
ATOM 7115 N N . ASN D 1 148 ? 476.726 529.533 311.802 1.00 68.42 148 ASN A N 1
ATOM 7116 C CA . ASN D 1 148 ? 476.796 530.597 310.808 1.00 76.83 148 ASN A CA 1
ATOM 7117 C C . ASN D 1 148 ? 475.486 531.357 310.640 1.00 79.57 148 ASN A C 1
ATOM 7118 O O . ASN D 1 148 ? 475.454 532.333 309.883 1.00 84.61 148 ASN A O 1
ATOM 7123 N N . HIS D 1 149 ? 474.419 530.948 311.332 1.00 72.12 149 HIS A N 1
ATOM 7124 C CA . HIS D 1 149 ? 473.116 531.613 311.266 1.00 71.41 149 HIS A CA 1
ATOM 7125 C C . HIS D 1 149 ? 472.624 531.692 309.817 1.00 75.10 149 HIS A C 1
ATOM 7126 O O . HIS D 1 149 ? 472.471 532.765 309.231 1.00 80.22 149 HIS A O 1
ATOM 7133 N N . GLY D 1 150 ? 472.394 530.509 309.253 1.00 70.77 150 GLY A N 1
ATOM 7134 C CA . GLY D 1 150 ? 472.051 530.419 307.849 1.00 75.52 150 GLY A CA 1
ATOM 7135 C C . GLY D 1 150 ? 470.702 531.035 307.528 1.00 77.79 150 GLY A C 1
ATOM 7136 O O . GLY D 1 150 ? 469.815 531.142 308.375 1.00 75.89 150 GLY A O 1
ATOM 7137 N N . GLU D 1 151 ? 470.558 531.447 306.273 1.00 79.56 151 GLU A N 1
ATOM 7138 C CA . GLU D 1 151 ? 469.342 532.061 305.765 1.00 78.67 151 GLU A CA 1
ATOM 7139 C C . GLU D 1 151 ? 468.491 531.027 305.034 1.00 80.37 151 GLU A C 1
ATOM 7140 O O . GLU D 1 151 ? 468.910 529.893 304.790 1.00 77.66 151 GLU A O 1
ATOM 7146 N N . GLU D 1 152 ? 467.274 531.438 304.684 1.00 87.32 152 GLU A N 1
ATOM 7147 C CA . GLU D 1 152 ? 466.374 530.610 303.885 1.00 88.23 152 GLU A CA 1
ATOM 7148 C C . GLU D 1 152 ? 466.786 530.737 302.424 1.00 88.36 152 GLU A C 1
ATOM 7149 O O . GLU D 1 152 ? 466.523 531.754 301.777 1.00 89.91 152 GLU A O 1
ATOM 7155 N N . GLY D 1 153 ? 467.436 529.701 301.899 1.00 83.38 153 GLY A N 1
ATOM 7156 C CA . GLY D 1 153 ? 467.899 529.720 300.527 1.00 82.75 153 GLY A CA 1
ATOM 7157 C C . GLY D 1 153 ? 469.356 530.113 300.398 1.00 83.72 153 GLY A C 1
ATOM 7158 O O . GLY D 1 153 ? 469.729 530.852 299.481 1.00 85.67 153 GLY A O 1
ATOM 7159 N N . LYS D 1 154 ? 470.190 529.626 301.313 1.00 81.01 154 LYS A N 1
ATOM 7160 C CA . LYS D 1 154 ? 471.624 529.863 301.265 1.00 79.96 154 LYS A CA 1
ATOM 7161 C C . LYS D 1 154 ? 472.347 528.559 301.559 1.00 77.97 154 LYS A C 1
ATOM 7162 O O . LYS D 1 154 ? 471.919 527.785 302.421 1.00 75.75 154 LYS A O 1
ATOM 7168 N N . THR D 1 155 ? 473.440 528.318 300.839 1.00 80.22 155 THR A N 1
ATOM 7169 C CA . THR D 1 155 ? 474.227 527.112 301.056 1.00 76.31 155 THR A CA 1
ATOM 7170 C C . THR D 1 155 ? 474.826 527.131 302.457 1.00 77.75 155 THR A C 1
ATOM 7171 O O . THR D 1 155 ? 475.419 528.128 302.879 1.00 81.77 155 THR A O 1
ATOM 7175 N N . ARG D 1 156 ? 474.670 526.023 303.177 1.00 75.20 156 ARG A N 1
ATOM 7176 C CA . ARG D 1 156 ? 475.090 525.946 304.572 1.00 75.83 156 ARG A CA 1
ATOM 7177 C C . ARG D 1 156 ? 476.577 525.621 304.628 1.00 79.08 156 ARG A C 1
ATOM 7178 O O . ARG D 1 156 ? 476.985 524.483 304.370 1.00 78.90 156 ARG A O 1
ATOM 7186 N N . GLU D 1 157 ? 477.386 526.619 304.972 1.00 81.51 157 GLU A N 1
ATOM 7187 C CA . GLU D 1 157 ? 478.833 526.490 304.958 1.00 81.57 157 GLU A CA 1
ATOM 7188 C C . GLU D 1 157 ? 479.320 525.660 306.146 1.00 76.38 157 GLU A C 1
ATOM 7189 O O . GLU D 1 157 ? 478.596 525.414 307.114 1.00 76.01 157 GLU A O 1
ATOM 7195 N N . GLN D 1 158 ? 480.575 525.228 306.055 1.00 75.02 158 GLN A N 1
ATOM 7196 C CA . GLN D 1 158 ? 481.172 524.396 307.090 1.00 71.84 158 GLN A CA 1
ATOM 7197 C C . GLN D 1 158 ? 481.467 525.216 308.339 1.00 74.44 158 GLN A C 1
ATOM 7198 O O . GLN D 1 158 ? 482.028 526.314 308.259 1.00 77.00 158 GLN A O 1
ATOM 7204 N N . THR D 1 159 ? 481.087 524.682 309.496 1.00 74.34 159 THR A N 1
ATOM 7205 C CA . THR D 1 159 ? 481.424 525.284 310.776 1.00 76.42 159 THR A CA 1
ATOM 7206 C C . THR D 1 159 ? 482.627 524.575 311.383 1.00 76.24 159 THR A C 1
ATOM 7207 O O . THR D 1 159 ? 482.896 523.406 311.093 1.00 74.25 159 THR A O 1
ATOM 7211 N N . SER D 1 160 ? 483.352 525.296 312.235 1.00 77.25 160 SER A N 1
ATOM 7212 C CA . SER D 1 160 ? 484.570 524.753 312.820 1.00 76.97 160 SER A CA 1
ATOM 7213 C C . SER D 1 160 ? 484.235 523.692 313.863 1.00 75.81 160 SER A C 1
ATOM 7214 O O . SER D 1 160 ? 483.422 523.922 314.764 1.00 78.42 160 SER A O 1
ATOM 7217 N N . THR D 1 161 ? 484.865 522.530 313.735 1.00 75.48 161 THR A N 1
ATOM 7218 C CA . THR D 1 161 ? 484.653 521.450 314.685 1.00 72.45 161 THR A CA 1
ATOM 7219 C C . THR D 1 161 ? 485.333 521.783 316.012 1.00 72.45 161 THR A C 1
ATOM 7220 O O . THR D 1 161 ? 486.498 522.195 316.027 1.00 75.69 161 THR A O 1
ATOM 7224 N N . PRO D 1 162 ? 484.637 521.624 317.137 1.00 73.44 162 PRO A N 1
ATOM 7225 C CA . PRO D 1 162 ? 485.234 521.989 318.425 1.00 73.64 162 PRO A CA 1
ATOM 7226 C C . PRO D 1 162 ? 486.411 521.097 318.796 1.00 69.08 162 PRO A C 1
ATOM 7227 O O . PRO D 1 162 ? 486.515 519.947 318.366 1.00 71.76 162 PRO A O 1
ATOM 7231 N N . GLN D 1 163 ? 487.305 521.654 319.603 1.00 68.12 163 GLN A N 1
ATOM 7232 C CA . GLN D 1 163 ? 488.539 521.000 320.010 1.00 68.65 163 GLN A CA 1
ATOM 7233 C C . GLN D 1 163 ? 488.375 520.279 321.348 1.00 69.81 163 GLN A C 1
ATOM 7234 O O . GLN D 1 163 ? 487.407 520.488 322.080 1.00 73.36 163 GLN A O 1
ATOM 7240 N N . ILE D 1 164 ? 489.343 519.409 321.650 1.00 66.49 164 ILE A N 1
ATOM 7241 C CA . ILE D 1 164 ? 489.412 518.682 322.913 1.00 63.11 164 ILE A CA 1
ATOM 7242 C C . ILE D 1 164 ? 490.817 518.839 323.476 1.00 64.14 164 ILE A C 1
ATOM 7243 O O . ILE D 1 164 ? 491.797 518.918 322.730 1.00 67.14 164 ILE A O 1
ATOM 7248 N N . ASN D 1 165 ? 490.914 518.894 324.803 1.00 60.71 165 ASN A N 1
ATOM 7249 C CA . ASN D 1 165 ? 492.196 518.951 325.486 1.00 58.51 165 ASN A CA 1
ATOM 7250 C C . ASN D 1 165 ? 492.351 517.772 326.437 1.00 60.20 165 ASN A C 1
ATOM 7251 O O . ASN D 1 165 ? 491.374 517.202 326.937 1.00 60.57 165 ASN A O 1
ATOM 7256 N N . GLU D 1 166 ? 493.613 517.438 326.689 1.00 62.45 166 GLU A N 1
ATOM 7257 C CA . GLU D 1 166 ? 494.011 516.330 327.544 1.00 64.31 166 GLU A CA 1
ATOM 7258 C C . GLU D 1 166 ? 494.529 516.862 328.873 1.00 64.50 166 GLU A C 1
ATOM 7259 O O . GLU D 1 166 ? 495.411 517.727 328.897 1.00 66.29 166 GLU A O 1
ATOM 7265 N N . VAL D 1 167 ? 493.987 516.344 329.971 1.00 61.64 167 VAL A N 1
ATOM 7266 C CA . VAL D 1 167 ? 494.511 516.611 331.307 1.00 61.70 167 VAL A CA 1
ATOM 7267 C C . VAL D 1 167 ? 494.977 515.271 331.867 1.00 64.88 167 VAL A C 1
ATOM 7268 O O . VAL D 1 167 ? 494.167 514.412 332.235 1.00 65.24 167 VAL A O 1
ATOM 7272 N N . SER D 1 168 ? 496.295 515.078 331.910 1.00 65.69 168 SER A N 1
ATOM 7273 C CA . SER D 1 168 ? 496.889 513.802 332.308 1.00 65.70 168 SER A CA 1
ATOM 7274 C C . SER D 1 168 ? 497.200 513.847 333.801 1.00 63.73 168 SER A C 1
ATOM 7275 O O . SER D 1 168 ? 498.288 514.234 334.234 1.00 67.22 168 SER A O 1
ATOM 7278 N N . ILE D 1 169 ? 496.218 513.446 334.603 1.00 58.06 169 ILE A N 1
ATOM 7279 C CA . ILE D 1 169 ? 496.372 513.465 336.052 1.00 57.80 169 ILE A CA 1
ATOM 7280 C C . ILE D 1 169 ? 496.931 512.120 336.498 1.00 59.92 169 ILE A C 1
ATOM 7281 O O . ILE D 1 169 ? 496.232 511.104 336.465 1.00 62.56 169 ILE A O 1
ATOM 7286 N N . LYS D 1 170 ? 498.189 512.108 336.918 1.00 57.59 170 LYS A N 1
ATOM 7287 C CA . LYS D 1 170 ? 498.870 510.871 337.271 1.00 58.70 170 LYS A CA 1
ATOM 7288 C C . LYS D 1 170 ? 498.817 510.645 338.776 1.00 59.76 170 LYS A C 1
ATOM 7289 O O . LYS D 1 170 ? 499.054 511.565 339.564 1.00 60.53 170 LYS A O 1
ATOM 7295 N N . LEU D 1 171 ? 498.490 509.416 339.164 1.00 59.36 171 LEU A N 1
ATOM 7296 C CA . LEU D 1 171 ? 498.431 509.046 340.569 1.00 58.25 171 LEU A CA 1
ATOM 7297 C C . LEU D 1 171 ? 499.819 508.670 341.069 1.00 61.47 171 LEU A C 1
ATOM 7298 O O . LEU D 1 171 ? 500.622 508.072 340.347 1.00 63.96 171 LEU A O 1
ATOM 7303 N N . TYR D 1 172 ? 500.097 509.022 342.319 1.00 59.86 172 TYR A N 1
ATOM 7304 C CA . TYR D 1 172 ? 501.392 508.775 342.926 1.00 58.00 172 TYR A CA 1
ATOM 7305 C C . TYR D 1 172 ? 501.198 508.310 344.360 1.00 56.97 172 TYR A C 1
ATOM 7306 O O . TYR D 1 172 ? 500.206 508.669 345.007 1.00 60.61 172 TYR A O 1
ATOM 7315 N N . PRO D 1 173 ? 502.128 507.510 344.881 1.00 53.95 173 PRO A N 1
ATOM 7316 C CA . PRO D 1 173 ? 501.964 506.975 346.238 1.00 55.77 173 PRO A CA 1
ATOM 7317 C C . PRO D 1 173 ? 502.231 507.996 347.334 1.00 57.13 173 PRO A C 1
ATOM 7318 O O . PRO D 1 173 ? 503.380 508.382 347.573 1.00 63.84 173 PRO A O 1
ATOM 7322 N N . VAL D 1 174 ? 501.173 508.437 348.007 1.00 53.77 174 VAL A N 1
ATOM 7323 C CA . VAL D 1 174 ? 501.284 509.206 349.239 1.00 53.65 174 VAL A CA 1
ATOM 7324 C C . VAL D 1 174 ? 501.138 508.223 350.391 1.00 60.17 174 VAL A C 1
ATOM 7325 O O . VAL D 1 174 ? 500.141 507.493 350.474 1.00 65.20 174 VAL A O 1
ATOM 7329 N N . TYR D 1 175 ? 502.135 508.190 351.271 1.00 61.43 175 TYR A N 1
ATOM 7330 C CA . TYR D 1 175 ? 502.249 507.135 352.263 1.00 59.31 175 TYR A CA 1
ATOM 7331 C C . TYR D 1 175 ? 502.819 507.703 353.553 1.00 67.12 175 TYR A C 1
ATOM 7332 O O . TYR D 1 175 ? 503.418 508.780 353.578 1.00 77.71 175 TYR A O 1
ATOM 7341 N N . ALA D 1 176 ? 502.630 506.948 354.630 1.00 59.86 176 ALA A N 1
ATOM 7342 C CA . ALA D 1 176 ? 503.364 507.140 355.870 1.00 57.98 176 ALA A CA 1
ATOM 7343 C C . ALA D 1 176 ? 503.678 505.765 356.430 1.00 59.71 176 ALA A C 1
ATOM 7344 O O . ALA D 1 176 ? 502.835 504.865 356.385 1.00 62.48 176 ALA A O 1
ATOM 7346 N N . TYR D 1 177 ? 504.888 505.601 356.959 1.00 60.53 177 TYR A N 1
ATOM 7347 C CA . TYR D 1 177 ? 505.393 504.293 357.373 1.00 58.49 177 TYR A CA 1
ATOM 7348 C C . TYR D 1 177 ? 505.863 504.343 358.825 1.00 60.63 177 TYR A C 1
ATOM 7349 O O . TYR D 1 177 ? 507.049 504.137 359.112 1.00 63.40 177 TYR A O 1
ATOM 7358 N N . PRO D 1 178 ? 504.961 504.618 359.773 1.00 55.85 178 PRO A N 1
ATOM 7359 C CA . PRO D 1 178 ? 505.377 504.680 361.180 1.00 55.71 178 PRO A CA 1
ATOM 7360 C C . PRO D 1 178 ? 505.652 503.287 361.725 1.00 58.20 178 PRO A C 1
ATOM 7361 O O . PRO D 1 178 ? 504.896 502.346 361.475 1.00 63.00 178 PRO A O 1
ATOM 7365 N N . ARG D 1 179 ? 506.742 503.165 362.481 1.00 58.28 179 ARG A N 1
ATOM 7366 C CA . ARG D 1 179 ? 507.157 501.888 363.056 1.00 62.31 179 ARG A CA 1
ATOM 7367 C C . ARG D 1 179 ? 506.805 501.875 364.543 1.00 60.60 179 ARG A C 1
ATOM 7368 O O . ARG D 1 179 ? 507.625 502.163 365.415 1.00 63.55 179 ARG A O 1
ATOM 7376 N N . THR D 1 180 ? 505.553 501.530 364.830 1.00 57.48 180 THR A N 1
ATOM 7377 C CA . THR D 1 180 ? 505.123 501.429 366.215 1.00 60.68 180 THR A CA 1
ATOM 7378 C C . THR D 1 180 ? 505.752 500.192 366.842 1.00 61.45 180 THR A C 1
ATOM 7379 O O . THR D 1 180 ? 505.979 499.188 366.166 1.00 63.38 180 THR A O 1
ATOM 7383 N N . THR D 1 181 ? 506.087 500.277 368.124 1.00 58.97 181 THR A N 1
ATOM 7384 C CA . THR D 1 181 ? 506.543 499.088 368.826 1.00 58.52 181 THR A CA 1
ATOM 7385 C C . THR D 1 181 ? 505.372 498.139 369.041 1.00 60.68 181 THR A C 1
ATOM 7386 O O . THR D 1 181 ? 504.256 498.567 369.349 1.00 63.28 181 THR A O 1
ATOM 7390 N N . GLN D 1 182 ? 505.628 496.840 368.865 1.00 60.74 182 GLN A N 1
ATOM 7391 C CA . GLN D 1 182 ? 504.616 495.840 369.182 1.00 60.65 182 GLN A CA 1
ATOM 7392 C C . GLN D 1 182 ? 504.189 495.928 370.640 1.00 62.78 182 GLN A C 1
ATOM 7393 O O . GLN D 1 182 ? 503.059 495.551 370.979 1.00 63.57 182 GLN A O 1
ATOM 7399 N N . GLU D 1 183 ? 505.075 496.438 371.498 1.00 62.39 183 GLU A N 1
ATOM 7400 C CA . GLU D 1 183 ? 504.778 496.593 372.917 1.00 60.67 183 GLU A CA 1
ATOM 7401 C C . GLU D 1 183 ? 503.535 497.447 373.131 1.00 60.05 183 GLU A C 1
ATOM 7402 O O . GLU D 1 183 ? 502.603 497.042 373.833 1.00 63.41 183 GLU A O 1
ATOM 7408 N N . ILE D 1 184 ? 503.497 498.633 372.523 1.00 58.70 184 ILE A N 1
ATOM 7409 C CA . ILE D 1 184 ? 502.345 499.514 372.691 1.00 59.13 184 ILE A CA 1
ATOM 7410 C C . ILE D 1 184 ? 501.093 498.884 372.096 1.00 60.84 184 ILE A C 1
ATOM 7411 O O . ILE D 1 184 ? 500.018 498.916 372.703 1.00 64.58 184 ILE A O 1
ATOM 7416 N N . VAL D 1 185 ? 501.212 498.300 370.902 1.00 57.33 185 VAL A N 1
ATOM 7417 C CA . VAL D 1 185 ? 500.045 497.719 370.242 1.00 56.56 185 VAL A CA 1
ATOM 7418 C C . VAL D 1 185 ? 499.436 496.628 371.110 1.00 60.59 185 VAL A C 1
ATOM 7419 O O . VAL D 1 185 ? 498.210 496.461 371.160 1.00 64.16 185 VAL A O 1
ATOM 7423 N N . ASP D 1 186 ? 500.278 495.889 371.834 1.00 59.80 186 ASP A N 1
ATOM 7424 C CA . ASP D 1 186 ? 499.761 494.920 372.796 1.00 59.57 186 ASP A CA 1
ATOM 7425 C C . ASP D 1 186 ? 499.341 495.596 374.096 1.00 58.99 186 ASP A C 1
ATOM 7426 O O . ASP D 1 186 ? 498.212 495.423 374.566 1.00 60.21 186 ASP A O 1
ATOM 7431 N N . PHE D 1 187 ? 500.238 496.382 374.684 1.00 58.38 187 PHE A N 1
ATOM 7432 C CA . PHE D 1 187 ? 499.970 497.069 375.950 1.00 57.93 187 PHE A CA 1
ATOM 7433 C C . PHE D 1 187 ? 499.204 498.355 375.662 1.00 59.41 187 PHE A C 1
ATOM 7434 O O . PHE D 1 187 ? 499.783 499.432 375.524 1.00 60.35 187 PHE A O 1
ATOM 7442 N N . SER D 1 188 ? 497.878 498.248 375.584 1.00 62.85 188 SER A N 1
ATOM 7443 C CA . SER D 1 188 ? 497.073 499.411 375.245 1.00 66.29 188 SER A CA 1
ATOM 7444 C C . SER D 1 188 ? 495.617 499.136 375.569 1.00 71.98 188 SER A C 1
ATOM 7445 O O . SER D 1 188 ? 495.163 497.989 375.522 1.00 74.40 188 SER A O 1
ATOM 7448 N N . ASP D 1 189 ? 494.893 500.204 375.890 1.00 71.84 189 ASP A N 1
ATOM 7449 C CA . ASP D 1 189 ? 493.436 500.190 375.897 1.00 75.27 189 ASP A CA 1
ATOM 7450 C C . ASP D 1 189 ? 492.859 501.037 374.775 1.00 78.75 189 ASP A C 1
ATOM 7451 O O . ASP D 1 189 ? 491.908 500.620 374.103 1.00 82.39 189 ASP A O 1
ATOM 7456 N N . VAL D 1 190 ? 493.408 502.231 374.557 1.00 76.94 190 VAL A N 1
ATOM 7457 C CA . VAL D 1 190 ? 493.121 502.975 373.338 1.00 75.38 190 VAL A CA 1
ATOM 7458 C C . VAL D 1 190 ? 493.767 502.227 372.178 1.00 72.58 190 VAL A C 1
ATOM 7459 O O . VAL D 1 190 ? 494.952 501.876 372.228 1.00 72.40 190 VAL A O 1
ATOM 7463 N N . ASP D 1 191 ? 492.982 501.938 371.145 1.00 72.41 191 ASP A N 1
ATOM 7464 C CA . ASP D 1 191 ? 493.437 501.046 370.085 1.00 71.21 191 ASP A CA 1
ATOM 7465 C C . ASP D 1 191 ? 494.425 501.796 369.200 1.00 69.79 191 ASP A C 1
ATOM 7466 O O . ASP D 1 191 ? 494.036 502.667 368.416 1.00 71.05 191 ASP A O 1
ATOM 7471 N N . ILE D 1 192 ? 495.707 501.449 369.325 1.00 66.17 192 ILE A N 1
ATOM 7472 C CA . ILE D 1 192 ? 496.761 502.183 368.631 1.00 64.37 192 ILE A CA 1
ATOM 7473 C C . ILE D 1 192 ? 496.713 501.926 367.131 1.00 66.33 192 ILE A C 1
ATOM 7474 O O . ILE D 1 192 ? 497.055 502.803 366.333 1.00 67.79 192 ILE A O 1
ATOM 7479 N N . LEU D 1 193 ? 496.301 500.729 366.717 1.00 68.30 193 LEU A N 1
ATOM 7480 C CA . LEU D 1 193 ? 496.196 500.462 365.286 1.00 69.83 193 LEU A CA 1
ATOM 7481 C C . LEU D 1 193 ? 495.173 501.388 364.634 1.00 69.30 193 LEU A C 1
ATOM 7482 O O . LEU D 1 193 ? 495.485 502.096 363.668 1.00 68.92 193 LEU A O 1
ATOM 7487 N N . SER D 1 194 ? 493.953 501.428 365.180 1.00 69.67 194 SER A N 1
ATOM 7488 C CA . SER D 1 194 ? 492.920 502.291 364.617 1.00 70.72 194 SER A CA 1
ATOM 7489 C C . SER D 1 194 ? 493.252 503.763 364.824 1.00 68.06 194 SER A C 1
ATOM 7490 O O . SER D 1 194 ? 493.009 504.587 363.935 1.00 67.59 194 SER A O 1
ATOM 7493 N N . TRP D 1 195 ? 493.803 504.114 365.988 1.00 66.16 195 TRP A N 1
ATOM 7494 C CA . TRP D 1 195 ? 494.174 505.505 366.235 1.00 63.99 195 TRP A CA 1
ATOM 7495 C C . TRP D 1 195 ? 495.222 505.976 365.237 1.00 66.11 195 TRP A C 1
ATOM 7496 O O . TRP D 1 195 ? 495.140 507.091 364.712 1.00 68.44 195 TRP A O 1
ATOM 7507 N N . LEU D 1 196 ? 496.229 505.142 364.979 1.00 66.75 196 LEU A N 1
ATOM 7508 C CA . LEU D 1 196 ? 497.301 505.529 364.072 1.00 63.87 196 LEU A CA 1
ATOM 7509 C C . LEU D 1 196 ? 496.815 505.566 362.632 1.00 64.68 196 LEU A C 1
ATOM 7510 O O . LEU D 1 196 ? 497.226 506.437 361.859 1.00 68.65 196 LEU A O 1
ATOM 7515 N N . THR D 1 197 ? 495.929 504.640 362.250 1.00 64.52 197 THR A N 1
ATOM 7516 C CA . THR D 1 197 ? 495.325 504.737 360.927 1.00 65.89 197 THR A CA 1
ATOM 7517 C C . THR D 1 197 ? 494.514 506.018 360.786 1.00 63.91 197 THR A C 1
ATOM 7518 O O . THR D 1 197 ? 494.551 506.658 359.735 1.00 64.03 197 THR A O 1
ATOM 7522 N N . GLY D 1 198 ? 493.791 506.414 361.835 1.00 63.50 198 GLY A N 1
ATOM 7523 C CA . GLY D 1 198 ? 493.062 507.673 361.786 1.00 66.03 198 GLY A CA 1
ATOM 7524 C C . GLY D 1 198 ? 493.980 508.878 361.702 1.00 67.62 198 GLY A C 1
ATOM 7525 O O . GLY D 1 198 ? 493.711 509.829 360.964 1.00 71.39 198 GLY A O 1
ATOM 7526 N N . GLU D 1 199 ? 495.076 508.859 362.466 1.00 65.15 199 GLU A N 1
ATOM 7527 C CA . GLU D 1 199 ? 496.043 509.950 362.411 1.00 63.71 199 GLU A CA 1
ATOM 7528 C C . GLU D 1 199 ? 496.678 510.05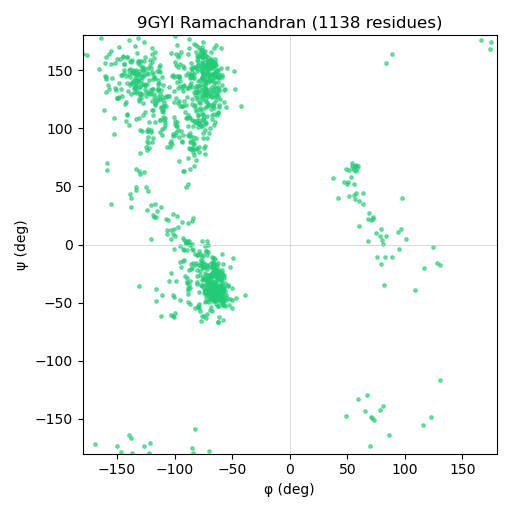7 361.032 1.00 66.87 199 GLU A C 1
ATOM 7529 O O . GLU D 1 199 ? 496.858 511.160 360.508 1.00 71.32 199 GLU A O 1
ATOM 7535 N N . ILE D 1 200 ? 497.022 508.920 360.425 1.00 64.91 200 ILE A N 1
ATOM 7536 C CA . ILE D 1 200 ? 497.645 508.955 359.106 1.00 62.18 200 ILE A CA 1
ATOM 7537 C C . ILE D 1 200 ? 496.618 509.299 358.032 1.00 65.18 200 ILE A C 1
ATOM 7538 O O . ILE D 1 200 ? 496.964 509.890 357.010 1.00 70.40 200 ILE A O 1
ATOM 7543 N N . GLY D 1 201 ? 495.346 508.958 358.241 1.00 63.71 201 GLY A N 1
ATOM 7544 C CA . GLY D 1 201 ? 494.311 509.429 357.333 1.00 63.47 201 GLY A CA 1
ATOM 7545 C C . GLY D 1 201 ? 494.101 510.928 357.419 1.00 64.97 201 GLY A C 1
ATOM 7546 O O . GLY D 1 201 ? 493.888 511.600 356.405 1.00 66.71 201 GLY A O 1
ATOM 7547 N N . ASP D 1 202 ? 494.155 511.477 358.632 1.00 64.97 202 ASP A N 1
ATOM 7548 C CA . ASP D 1 202 ? 494.115 512.927 358.784 1.00 68.23 202 ASP A CA 1
ATOM 7549 C C . ASP D 1 202 ? 495.337 513.572 358.149 1.00 69.38 202 ASP A C 1
ATOM 7550 O O . ASP D 1 202 ? 495.230 514.639 357.536 1.00 74.56 202 ASP A O 1
ATOM 7555 N N . THR D 1 203 ? 496.500 512.934 358.283 1.00 66.95 203 THR A N 1
ATOM 7556 C CA . THR D 1 203 ? 497.695 513.403 357.595 1.00 66.99 203 THR A CA 1
ATOM 7557 C C . THR D 1 203 ? 497.521 513.343 356.083 1.00 66.28 203 THR A C 1
ATOM 7558 O O . THR D 1 203 ? 497.997 514.229 355.372 1.00 68.65 203 THR A O 1
ATOM 7562 N N . PHE D 1 204 ? 496.846 512.309 355.578 1.00 63.01 204 PHE A N 1
ATOM 7563 C CA . PHE D 1 204 ? 496.551 512.237 354.151 1.00 61.69 204 PHE A CA 1
ATOM 7564 C C . PHE D 1 204 ? 495.630 513.368 353.720 1.00 65.02 204 PHE A C 1
ATOM 7565 O O . PHE D 1 204 ? 495.816 513.943 352.648 1.00 69.60 204 PHE A O 1
ATOM 7573 N N . THR D 1 205 ? 494.630 513.700 354.536 1.00 63.27 205 THR A N 1
ATOM 7574 C CA . THR D 1 205 ? 493.774 514.841 354.215 1.00 63.35 205 THR A CA 1
ATOM 7575 C C . THR D 1 205 ? 494.569 516.144 354.215 1.00 67.14 205 THR A C 1
ATOM 7576 O O . THR D 1 205 ? 494.389 516.993 353.330 1.00 72.07 205 THR A O 1
ATOM 7580 N N . GLU D 1 206 ? 495.457 516.313 355.196 1.00 67.10 206 GLU A N 1
ATOM 7581 C CA . GLU D 1 206 ? 496.296 517.506 355.260 1.00 67.44 206 GLU A CA 1
ATOM 7582 C C . GLU D 1 206 ? 497.207 517.602 354.042 1.00 68.73 206 GLU A C 1
ATOM 7583 O O . GLU D 1 206 ? 497.333 518.665 353.425 1.00 72.16 206 GLU A O 1
ATOM 7589 N N . THR D 1 207 ? 497.841 516.493 353.670 1.00 66.94 207 THR A N 1
ATOM 7590 C CA . THR D 1 207 ? 498.740 516.492 352.526 1.00 65.79 207 THR A CA 1
ATOM 7591 C C . THR D 1 207 ? 497.987 516.497 351.205 1.00 67.82 207 THR A C 1
ATOM 7592 O O . THR D 1 207 ? 498.588 516.777 350.168 1.00 70.95 207 THR A O 1
ATOM 7596 N N . GLU D 1 208 ? 496.695 516.171 351.216 1.00 68.32 208 GLU A N 1
ATOM 7597 C CA . GLU D 1 208 ? 495.851 516.439 350.060 1.00 67.67 208 GLU A CA 1
ATOM 7598 C C . GLU D 1 208 ? 495.620 517.933 349.916 1.00 67.75 208 GLU A C 1
ATOM 7599 O O . GLU D 1 208 ? 495.820 518.507 348.842 1.00 70.37 208 GLU A O 1
ATOM 7605 N N . GLU D 1 209 ? 495.236 518.590 351.011 1.00 65.53 209 GLU A N 1
ATOM 7606 C CA . GLU D 1 209 ? 495.078 520.039 350.981 1.00 65.46 209 GLU A CA 1
ATOM 7607 C C . GLU D 1 209 ? 496.396 520.750 350.698 1.00 65.40 209 GLU A C 1
ATOM 7608 O O . GLU D 1 209 ? 496.387 521.924 350.315 1.00 67.00 209 GLU A O 1
ATOM 7614 N N . SER D 1 210 ? 497.526 520.071 350.898 1.00 63.47 210 SER A N 1
ATOM 7615 C CA . SER D 1 210 ? 498.818 520.649 350.539 1.00 62.97 210 SER A CA 1
ATOM 7616 C C . SER D 1 210 ? 499.171 520.381 349.078 1.00 63.55 210 SER A C 1
ATOM 7617 O O . SER D 1 210 ? 499.511 521.306 348.333 1.00 66.90 210 SER A O 1
ATOM 7620 N N . ASP D 1 211 ? 499.092 519.118 348.648 1.00 63.17 211 ASP A N 1
ATOM 7621 C CA . ASP D 1 211 ? 499.495 518.753 347.292 1.00 63.42 211 ASP A CA 1
ATOM 7622 C C . ASP D 1 211 ? 498.503 519.266 346.258 1.00 63.70 211 ASP A C 1
ATOM 7623 O O . ASP D 1 211 ? 498.902 519.753 345.196 1.00 64.45 211 ASP A O 1
ATOM 7628 N N . LEU D 1 212 ? 497.207 519.169 346.551 1.00 62.76 212 LEU A N 1
ATOM 7629 C CA . LEU D 1 212 ? 496.190 519.616 345.610 1.00 60.66 212 LEU A CA 1
ATOM 7630 C C . LEU D 1 212 ? 496.116 521.133 345.510 1.00 59.99 212 LEU A C 1
ATOM 7631 O O . LEU D 1 212 ? 495.362 521.646 344.676 1.00 63.66 212 LEU A O 1
ATOM 7636 N N . VAL D 1 213 ? 496.864 521.857 346.341 1.00 57.13 213 VAL A N 1
ATOM 7637 C CA . VAL D 1 213 ? 496.894 523.314 346.294 1.00 54.65 213 VAL A CA 1
ATOM 7638 C C . VAL D 1 213 ? 498.262 523.791 345.826 1.00 58.14 213 VAL A C 1
ATOM 7639 O O . VAL D 1 213 ? 498.382 524.439 344.781 1.00 61.07 213 VAL A O 1
ATOM 7643 N N . VAL D 1 214 ? 499.304 523.462 346.586 1.00 56.86 214 VAL A N 1
ATOM 7644 C CA . VAL D 1 214 ? 500.632 524.021 346.360 1.00 56.87 214 VAL A CA 1
ATOM 7645 C C . VAL D 1 214 ? 501.517 522.997 345.660 1.00 59.60 214 VAL A C 1
ATOM 7646 O O . VAL D 1 214 ? 502.474 523.364 344.968 1.00 64.30 214 VAL A O 1
ATOM 7650 N N . GLY D 1 215 ? 501.189 521.714 345.819 1.00 58.80 215 GLY A N 1
ATOM 7651 C CA . GLY D 1 215 ? 501.990 520.619 345.296 1.00 62.38 215 GLY A CA 1
ATOM 7652 C C . GLY D 1 215 ? 502.527 520.828 343.896 1.00 63.27 215 GLY A C 1
ATOM 7653 O O . GLY D 1 215 ? 501.758 520.989 342.943 1.00 63.73 215 GLY A O 1
ATOM 7654 N N . ASP D 1 216 ? 503.858 520.823 343.768 1.00 66.74 216 ASP A N 1
ATOM 7655 C CA . ASP D 1 216 ? 504.492 521.166 342.498 1.00 67.39 216 ASP A CA 1
ATOM 7656 C C . ASP D 1 216 ? 504.128 520.173 341.401 1.00 66.27 216 ASP A C 1
ATOM 7657 O O . ASP D 1 216 ? 504.097 520.530 340.217 1.00 67.32 216 ASP A O 1
ATOM 7662 N N . GLY D 1 217 ? 503.846 518.929 341.773 1.00 65.71 217 GLY A N 1
ATOM 7663 C CA . GLY D 1 217 ? 503.592 517.880 340.812 1.00 66.52 217 GLY A CA 1
ATOM 7664 C C . GLY D 1 217 ? 504.755 516.946 340.564 1.00 72.58 217 GLY A C 1
ATOM 7665 O O . GLY D 1 217 ? 504.650 516.074 339.693 1.00 73.98 217 GLY A O 1
ATOM 7666 N N . ASP D 1 218 ? 505.857 517.097 341.295 1.00 75.71 218 ASP A N 1
ATOM 7667 C CA . ASP D 1 218 ? 507.013 516.214 341.158 1.00 77.94 218 ASP A CA 1
ATOM 7668 C C . ASP D 1 218 ? 506.673 514.890 341.826 1.00 76.87 218 ASP A C 1
ATOM 7669 O O . ASP D 1 218 ? 506.880 514.700 343.026 1.00 80.39 218 ASP A O 1
ATOM 7674 N N . LYS D 1 219 ? 506.133 513.967 341.029 1.00 73.53 219 LYS A N 1
ATOM 7675 C CA . LYS D 1 219 ? 505.701 512.652 341.506 1.00 71.79 219 LYS A CA 1
ATOM 7676 C C . LYS D 1 219 ? 504.666 512.785 342.621 1.00 69.77 219 LYS A C 1
ATOM 7677 O O . LYS D 1 219 ? 504.718 512.093 343.639 1.00 72.27 219 LYS A O 1
ATOM 7683 N N . LYS D 1 220 ? 503.716 513.690 342.415 1.00 69.20 220 LYS A N 1
ATOM 7684 C CA . LYS D 1 220 ? 502.613 513.915 343.343 1.00 68.91 220 LYS A CA 1
ATOM 7685 C C . LYS D 1 220 ? 501.539 514.701 342.601 1.00 68.24 220 LYS A C 1
ATOM 7686 O O . LYS D 1 220 ? 501.701 515.057 341.429 1.00 72.21 220 LYS A O 1
ATOM 7692 N N . ALA D 1 221 ? 500.431 514.961 343.290 1.00 63.71 221 ALA A N 1
ATOM 7693 C CA . ALA D 1 221 ? 499.337 515.713 342.694 1.00 64.41 221 ALA A CA 1
ATOM 7694 C C . ALA D 1 221 ? 499.765 517.151 342.431 1.00 64.09 221 ALA A C 1
ATOM 7695 O O . ALA D 1 221 ? 500.352 517.804 343.299 1.00 67.10 221 ALA A O 1
ATOM 7697 N N . LYS D 1 222 ? 499.470 517.644 341.231 1.00 64.05 222 LYS A N 1
ATOM 7698 C CA . LYS D 1 222 ? 499.825 519.004 340.841 1.00 62.86 222 LYS A CA 1
ATOM 7699 C C . LYS D 1 222 ? 498.706 519.944 341.273 1.00 58.71 222 LYS A C 1
ATOM 7700 O O . LYS D 1 222 ? 497.608 519.916 340.707 1.00 59.12 222 LYS A O 1
ATOM 7706 N N . GLY D 1 223 ? 498.985 520.775 342.275 1.00 59.28 223 GLY A N 1
ATOM 7707 C CA . GLY D 1 223 ? 497.989 521.708 342.756 1.00 58.11 223 GLY A CA 1
ATOM 7708 C C . GLY D 1 223 ? 497.680 522.796 341.749 1.00 57.69 223 GLY A C 1
ATOM 7709 O O . GLY D 1 223 ? 498.468 523.106 340.855 1.00 62.12 223 GLY A O 1
ATOM 7710 N N . PHE D 1 224 ? 496.492 523.387 341.902 1.00 54.60 224 PHE A N 1
ATOM 7711 C CA . PHE D 1 224 ? 496.060 524.416 340.963 1.00 55.21 224 PHE A CA 1
ATOM 7712 C C . PHE D 1 224 ? 496.930 525.665 341.046 1.00 59.12 224 PHE A C 1
ATOM 7713 O O . PHE D 1 224 ? 497.055 526.398 340.059 1.00 62.79 224 PHE A O 1
ATOM 7721 N N . LEU D 1 225 ? 497.546 525.923 342.202 1.00 55.91 225 LEU A N 1
ATOM 7722 C CA . LEU D 1 225 ? 498.464 527.053 342.300 1.00 54.42 225 LEU A CA 1
ATOM 7723 C C . LEU D 1 225 ? 499.780 526.763 341.587 1.00 59.03 225 LEU A C 1
ATOM 7724 O O . LEU D 1 225 ? 500.348 527.651 340.939 1.00 60.41 225 LEU A O 1
ATOM 7729 N N . SER D 1 226 ? 500.281 525.530 341.696 1.00 59.00 226 SER A N 1
ATOM 7730 C CA . SER D 1 226 ? 501.507 525.168 340.991 1.00 58.45 226 SER A CA 1
ATOM 7731 C C . SER D 1 226 ? 501.302 525.161 339.482 1.00 60.12 226 SER A C 1
ATOM 7732 O O . SER D 1 226 ? 502.268 525.310 338.725 1.00 64.94 226 SER A O 1
ATOM 7735 N N . VAL D 1 227 ? 500.064 524.979 339.033 1.00 59.56 227 VAL A N 1
ATOM 7736 C CA . VAL D 1 227 ? 499.753 525.058 337.602 1.00 60.46 227 VAL A CA 1
ATOM 7737 C C . VAL D 1 227 ? 500.086 526.457 337.097 1.00 59.53 227 VAL A C 1
ATOM 7738 O O . VAL D 1 227 ? 499.737 527.453 337.762 1.00 61.21 227 VAL A O 1
ATOM 7742 N N . PRO D 1 228 ? 500.766 526.597 335.956 1.00 59.96 228 PRO A N 1
ATOM 7743 C CA . PRO D 1 228 ? 501.162 527.933 335.495 1.00 60.37 228 PRO A CA 1
ATOM 7744 C C . PRO D 1 228 ? 499.956 528.838 335.293 1.00 60.37 228 PRO A C 1
ATOM 7745 O O . PRO D 1 228 ? 498.885 528.395 334.875 1.00 59.05 228 PRO A O 1
ATOM 7749 N N . ARG D 1 229 ? 500.143 530.115 335.607 1.00 62.65 229 ARG A N 1
ATOM 7750 C CA . ARG D 1 229 ? 499.074 531.098 335.617 1.00 59.70 229 ARG A CA 1
ATOM 7751 C C . ARG D 1 229 ? 499.306 532.132 334.522 1.00 63.32 229 ARG A C 1
ATOM 7752 O O . ARG D 1 229 ? 500.440 532.394 334.116 1.00 68.19 229 ARG A O 1
ATOM 7760 N N . ALA D 1 230 ? 498.211 532.722 334.045 1.00 61.55 230 ALA A N 1
ATOM 7761 C CA . ALA D 1 230 ? 498.282 533.703 332.965 1.00 64.09 230 ALA A CA 1
ATOM 7762 C C . ALA D 1 230 ? 497.162 534.716 333.142 1.00 65.32 230 ALA A C 1
ATOM 7763 O O . ALA D 1 230 ? 495.994 534.333 333.262 1.00 65.45 230 ALA A O 1
ATOM 7765 N N . GLU D 1 231 ? 497.517 536.002 333.153 1.00 68.02 231 GLU A N 1
ATOM 7766 C CA . GLU D 1 231 ? 496.545 537.081 333.336 1.00 69.45 231 GLU A CA 1
ATOM 7767 C C . GLU D 1 231 ? 495.890 537.389 331.990 1.00 72.18 231 GLU A C 1
ATOM 7768 O O . GLU D 1 231 ? 496.195 538.377 331.318 1.00 74.60 231 GLU A O 1
ATOM 7774 N N . LYS D 1 232 ? 494.966 536.516 331.593 1.00 69.51 232 LYS A N 1
ATOM 7775 C CA . LYS D 1 232 ? 494.225 536.682 330.351 1.00 70.89 232 LYS A CA 1
ATOM 7776 C C . LYS D 1 232 ? 492.823 536.122 330.529 1.00 69.40 232 LYS A C 1
ATOM 7777 O O . LYS D 1 232 ? 492.566 535.303 331.415 1.00 68.59 232 LYS A O 1
ATOM 7783 N N . ASN D 1 233 ? 491.917 536.563 329.662 1.00 70.25 233 ASN A N 1
ATOM 7784 C CA . ASN D 1 233 ? 490.538 536.104 329.701 1.00 69.31 233 ASN A CA 1
ATOM 7785 C C . ASN D 1 233 ? 490.432 534.695 329.123 1.00 72.85 233 ASN A C 1
ATOM 7786 O O . ASN D 1 233 ? 491.374 534.159 328.533 1.00 76.79 233 ASN A O 1
ATOM 7791 N N . ASP D 1 234 ? 489.253 534.095 329.300 1.00 71.51 234 ASP A N 1
ATOM 7792 C CA . ASP D 1 234 ? 489.041 532.714 328.870 1.00 73.78 234 ASP A CA 1
ATOM 7793 C C . ASP D 1 234 ? 489.233 532.546 327.368 1.00 78.22 234 ASP A C 1
ATOM 7794 O O . ASP D 1 234 ? 489.620 531.465 326.911 1.00 77.80 234 ASP A O 1
ATOM 7799 N N . LYS D 1 235 ? 488.963 533.593 326.585 1.00 79.77 235 LYS A N 1
ATOM 7800 C CA . LYS D 1 235 ? 489.091 533.480 325.137 1.00 79.78 235 LYS A CA 1
ATOM 7801 C C . LYS D 1 235 ? 490.552 533.458 324.703 1.00 78.75 235 LYS A C 1
ATOM 7802 O O . LYS D 1 235 ? 490.927 532.689 323.811 1.00 82.25 235 LYS A O 1
ATOM 7808 N N . GLU D 1 236 ? 491.394 534.291 325.321 1.00 77.19 236 GLU A N 1
ATOM 7809 C CA . GLU D 1 236 ? 492.774 534.424 324.864 1.00 80.26 236 GLU A CA 1
ATOM 7810 C C . GLU D 1 236 ? 493.700 533.423 325.547 1.00 76.88 236 GLU A C 1
ATOM 7811 O O . GLU D 1 236 ? 494.675 532.965 324.943 1.00 77.95 236 GLU A O 1
ATOM 7817 N N . ARG D 1 237 ? 493.407 533.072 326.796 1.00 74.37 237 ARG A N 1
ATOM 7818 C CA . ARG D 1 237 ? 494.333 532.295 327.606 1.00 73.04 237 ARG A CA 1
ATOM 7819 C C . ARG D 1 237 ? 494.460 530.863 327.095 1.00 74.67 237 ARG A C 1
ATOM 7820 O O . ARG D 1 237 ? 493.505 530.270 326.587 1.00 75.34 237 ARG A O 1
ATOM 7828 N N . ASP D 1 238 ? 495.664 530.313 327.235 1.00 75.63 238 ASP A N 1
ATOM 7829 C CA . ASP D 1 238 ? 495.914 528.928 326.869 1.00 75.59 238 ASP A CA 1
ATOM 7830 C C . ASP D 1 238 ? 495.254 527.987 327.872 1.00 73.14 238 ASP A C 1
ATOM 7831 O O . ASP D 1 238 ? 495.128 528.298 329.059 1.00 72.14 238 ASP A O 1
ATOM 7836 N N . PHE D 1 239 ? 494.827 526.826 327.382 1.00 72.05 239 PHE A N 1
ATOM 7837 C CA . PHE D 1 239 ? 494.221 525.838 328.262 1.00 66.65 239 PHE A CA 1
ATOM 7838 C C . PHE D 1 239 ? 495.281 525.232 329.175 1.00 66.47 239 PHE A C 1
ATOM 7839 O O . PHE D 1 239 ? 496.474 525.212 328.855 1.00 68.34 239 PHE A O 1
ATOM 7847 N N . GLY D 1 240 ? 494.834 524.731 330.324 1.00 66.40 240 GLY A N 1
ATOM 7848 C CA . GLY D 1 240 ? 495.743 524.194 331.310 1.00 67.21 240 GLY A CA 1
ATOM 7849 C C . GLY D 1 240 ? 496.450 525.244 332.129 1.00 64.25 240 GLY A C 1
ATOM 7850 O O . GLY D 1 240 ? 497.363 524.906 332.889 1.00 63.97 240 GLY A O 1
ATOM 7851 N N . THR D 1 241 ? 496.064 526.509 331.984 1.00 62.13 241 THR A N 1
ATOM 7852 C CA . THR D 1 241 ? 496.597 527.612 332.767 1.00 61.76 241 THR A CA 1
ATOM 7853 C C . THR D 1 241 ? 495.431 528.388 333.359 1.00 62.53 241 THR A C 1
ATOM 7854 O O . THR D 1 241 ? 494.384 528.530 332.721 1.00 66.89 241 THR A O 1
ATOM 7858 N N . LEU D 1 242 ? 495.608 528.882 334.579 1.00 62.01 242 LEU A N 1
ATOM 7859 C CA . LEU D 1 242 ? 494.544 529.548 335.312 1.00 60.41 242 LEU A CA 1
ATOM 7860 C C . LEU D 1 242 ? 494.666 531.062 335.187 1.00 62.35 242 LEU A C 1
ATOM 7861 O O . LEU D 1 242 ? 495.764 531.624 335.230 1.00 65.22 242 LEU A O 1
ATOM 7866 N N . GLN D 1 243 ? 493.516 531.717 335.035 1.00 60.46 243 GLN A N 1
ATOM 7867 C CA . GLN D 1 243 ? 493.470 533.174 335.020 1.00 61.24 243 GLN A CA 1
ATOM 7868 C C . GLN D 1 243 ? 493.873 533.729 336.376 1.00 57.66 243 GLN A C 1
ATOM 7869 O O . GLN D 1 243 ? 493.180 533.512 337.372 1.00 57.42 243 GLN A O 1
ATOM 7875 N N . VAL D 1 244 ? 494.968 534.484 336.409 1.00 60.04 244 VAL A N 1
ATOM 7876 C CA . VAL D 1 244 ? 495.470 535.086 337.638 1.00 58.40 244 VAL A CA 1
ATOM 7877 C C . VAL D 1 244 ? 495.304 536.595 337.537 1.00 63.57 244 VAL A C 1
ATOM 7878 O O . VAL D 1 244 ? 495.626 537.195 336.505 1.00 67.05 244 VAL A O 1
ATOM 7882 N N . ILE D 1 245 ? 494.772 537.200 338.592 1.00 63.52 245 ILE A N 1
ATOM 7883 C CA . ILE D 1 245 ? 494.610 538.647 338.670 1.00 64.73 245 ILE A CA 1
ATOM 7884 C C . ILE D 1 245 ? 495.632 539.191 339.658 1.00 65.83 245 ILE A C 1
ATOM 7885 O O . ILE D 1 245 ? 495.709 538.734 340.807 1.00 66.94 245 ILE A O 1
ATOM 7890 N N . LYS D 1 246 ? 496.418 540.174 339.206 1.00 68.19 246 LYS A N 1
ATOM 7891 C CA . LYS D 1 246 ? 497.555 540.718 339.946 1.00 71.45 246 LYS A CA 1
ATOM 7892 C C . LYS D 1 246 ? 497.446 542.239 339.981 1.00 78.86 246 LYS A C 1
ATOM 7893 O O . LYS D 1 246 ? 498.130 542.936 339.216 1.00 80.42 246 LYS A O 1
ATOM 7899 N N . PRO D 1 247 ? 496.605 542.790 340.849 1.00 77.76 247 PRO A N 1
ATOM 7900 C CA . PRO D 1 247 ? 496.500 544.247 340.960 1.00 80.15 247 PRO A CA 1
ATOM 7901 C C . PRO D 1 247 ? 497.635 544.823 341.801 1.00 82.12 247 PRO A C 1
ATOM 7902 O O . PRO D 1 247 ? 498.402 544.106 342.443 1.00 81.40 247 PRO A O 1
ATOM 7906 N N . SER D 1 248 ? 497.729 546.150 341.781 1.00 82.30 248 SER A N 1
ATOM 7907 C CA . SER D 1 248 ? 498.739 546.834 342.573 1.00 87.05 248 SER A CA 1
ATOM 7908 C C . SER D 1 248 ? 498.353 546.811 344.051 1.00 87.48 248 SER A C 1
ATOM 7909 O O . SER D 1 248 ? 497.203 546.559 344.422 1.00 85.09 248 SER A O 1
ATOM 7912 N N . GLU D 1 249 ? 499.343 547.086 344.905 1.00 89.22 249 GLU A N 1
ATOM 7913 C CA . GLU D 1 249 ? 499.121 547.064 346.347 1.00 90.12 249 GLU A CA 1
ATOM 7914 C C . GLU D 1 249 ? 498.121 548.122 346.797 1.00 90.79 249 GLU A C 1
ATOM 7915 O O . GLU D 1 249 ? 497.528 547.978 347.872 1.00 89.34 249 GLU A O 1
ATOM 7921 N N . SER D 1 250 ? 497.915 549.172 345.999 1.00 91.26 250 SER A N 1
ATOM 7922 C CA . SER D 1 250 ? 496.997 550.239 346.386 1.00 89.08 250 SER A CA 1
ATOM 7923 C C . SER D 1 250 ? 495.580 549.707 346.564 1.00 83.62 250 SER A C 1
ATOM 7924 O O . SER D 1 250 ? 495.017 549.757 347.662 1.00 81.84 250 SER A O 1
ATOM 7927 N N . LEU D 1 251 ? 494.988 549.184 345.493 1.00 82.71 251 LEU A N 1
ATOM 7928 C CA . LEU D 1 251 ? 493.620 548.685 345.536 1.00 82.06 251 LEU A CA 1
ATOM 7929 C C . LEU D 1 251 ? 493.531 547.228 345.971 1.00 81.87 251 LEU A C 1
ATOM 7930 O O . LEU D 1 251 ? 492.423 546.684 346.033 1.00 79.69 251 LEU A O 1
ATOM 7935 N N . ALA D 1 252 ? 494.660 546.584 346.271 1.00 82.82 252 ALA A N 1
ATOM 7936 C CA . ALA D 1 252 ? 494.630 545.179 346.665 1.00 80.75 252 ALA A CA 1
ATOM 7937 C C . ALA D 1 252 ? 493.993 545.005 348.039 1.00 77.26 252 ALA A C 1
ATOM 7938 O O . ALA D 1 252 ? 493.013 544.266 348.194 1.00 75.71 252 ALA A O 1
ATOM 7940 N N . TRP D 1 253 ? 494.536 545.680 349.053 1.00 75.22 253 TRP A N 1
ATOM 7941 C CA . TRP D 1 253 ? 494.064 545.533 350.424 1.00 73.94 253 TRP A CA 1
ATOM 7942 C C . TRP D 1 253 ? 493.269 546.744 350.899 1.00 74.07 253 TRP A C 1
ATOM 7943 O O . TRP D 1 253 ? 493.004 546.877 352.098 1.00 73.61 253 TRP A O 1
ATOM 7954 N N . THR D 1 254 ? 492.887 547.630 349.983 1.00 72.88 254 THR A N 1
ATOM 7955 C CA . THR D 1 254 ? 492.059 548.784 350.308 1.00 73.29 254 THR A CA 1
ATOM 7956 C C . THR D 1 254 ? 490.618 548.632 349.853 1.00 73.24 254 THR A C 1
ATOM 7957 O O . THR D 1 254 ? 489.713 549.132 350.525 1.00 77.52 254 THR A O 1
ATOM 7961 N N . SER D 1 255 ? 490.380 547.924 348.753 1.00 71.36 255 SER A N 1
ATOM 7962 C CA . SER D 1 255 ? 489.064 547.860 348.141 1.00 71.69 255 SER A CA 1
ATOM 7963 C C . SER D 1 255 ? 488.735 546.416 347.792 1.00 70.16 255 SER A C 1
ATOM 7964 O O . SER D 1 255 ? 489.583 545.524 347.868 1.00 71.55 255 SER A O 1
ATOM 7967 N N . ALA D 1 256 ? 487.482 546.193 347.402 1.00 68.83 256 ALA A N 1
ATOM 7968 C CA . ALA D 1 256 ? 487.006 544.880 346.986 1.00 64.42 256 ALA A CA 1
ATOM 7969 C C . ALA D 1 256 ? 487.275 544.590 345.517 1.00 66.70 256 ALA A C 1
ATOM 7970 O O . ALA D 1 256 ? 486.885 543.524 345.034 1.00 65.25 256 ALA A O 1
ATOM 7972 N N . ASP D 1 257 ? 487.903 545.518 344.800 1.00 68.82 257 ASP A N 1
ATOM 7973 C CA . ASP D 1 257 ? 488.110 545.359 343.362 1.00 68.75 257 ASP A CA 1
ATOM 7974 C C . ASP D 1 257 ? 488.810 544.061 342.980 1.00 67.55 257 ASP A C 1
ATOM 7975 O O . ASP D 1 257 ? 488.354 543.402 342.031 1.00 67.87 257 ASP A O 1
ATOM 7980 N N . PRO D 1 258 ? 489.901 543.638 343.633 1.00 65.94 258 PRO A N 1
ATOM 7981 C CA . PRO D 1 258 ? 490.499 542.346 343.254 1.00 65.78 258 PRO A CA 1
ATOM 7982 C C . PRO D 1 258 ? 489.547 541.173 343.413 1.00 64.96 258 PRO A C 1
ATOM 7983 O O . PRO D 1 258 ? 489.506 540.287 342.552 1.00 67.49 258 PRO A O 1
ATOM 7987 N N . LEU D 1 259 ? 488.745 541.160 344.478 1.00 61.16 259 LEU A N 1
ATOM 7988 C CA . LEU D 1 259 ? 487.862 540.025 344.721 1.00 61.57 259 LEU A CA 1
ATOM 7989 C C . LEU D 1 259 ? 486.661 540.039 343.784 1.00 62.89 259 LEU A C 1
ATOM 7990 O O . LEU D 1 259 ? 486.187 538.981 343.362 1.00 64.04 259 LEU A O 1
ATOM 7995 N N . ILE D 1 260 ? 486.161 541.225 343.443 1.00 64.00 260 ILE A N 1
ATOM 7996 C CA . ILE D 1 260 ? 485.095 541.335 342.452 1.00 58.96 260 ILE A CA 1
ATOM 7997 C C . ILE D 1 260 ? 485.606 540.908 341.080 1.00 59.29 260 ILE A C 1
ATOM 7998 O O . ILE D 1 260 ? 484.914 540.214 340.319 1.00 61.03 260 ILE A O 1
ATOM 8003 N N . ASP D 1 261 ? 486.830 541.326 340.747 1.00 60.34 261 ASP A N 1
ATOM 8004 C CA . ASP D 1 261 ? 487.491 540.849 339.538 1.00 61.84 261 ASP A CA 1
ATOM 8005 C C . ASP D 1 261 ? 487.596 539.334 339.532 1.00 61.11 261 ASP A C 1
ATOM 8006 O O . ASP D 1 261 ? 487.375 538.692 338.502 1.00 61.86 261 ASP A O 1
ATOM 8011 N N . LEU D 1 262 ? 487.950 538.748 340.676 1.00 59.20 262 LEU A N 1
ATOM 8012 C CA . LEU D 1 262 ? 488.077 537.299 340.760 1.00 56.66 262 LEU A CA 1
ATOM 8013 C C . LEU D 1 262 ? 486.723 536.620 340.586 1.00 56.30 262 LEU A C 1
ATOM 8014 O O . LEU D 1 262 ? 486.621 535.581 339.922 1.00 57.79 262 LEU A O 1
ATOM 8019 N N . LYS D 1 263 ? 485.675 537.194 341.183 1.00 57.67 263 LYS A N 1
ATOM 8020 C CA . LYS D 1 263 ? 484.334 536.629 341.064 1.00 54.84 263 LYS A CA 1
ATOM 8021 C C . LYS D 1 263 ? 483.863 536.621 339.618 1.00 58.43 263 LYS A C 1
ATOM 8022 O O . LYS D 1 263 ? 483.445 535.582 339.095 1.00 60.36 263 LYS A O 1
ATOM 8028 N N . PHE D 1 264 ? 483.928 537.769 338.952 1.00 59.98 264 PHE A N 1
ATOM 8029 C CA . PHE D 1 264 ? 483.394 537.867 337.601 1.00 58.30 264 PHE A CA 1
ATOM 8030 C C . PHE D 1 264 ? 484.411 537.513 336.526 1.00 59.79 264 PHE A C 1
ATOM 8031 O O . PHE D 1 264 ? 484.094 537.613 335.336 1.00 62.44 264 PHE A O 1
ATOM 8039 N N . ALA D 1 265 ? 485.621 537.103 336.912 1.00 56.93 265 ALA A N 1
ATOM 8040 C CA . ALA D 1 265 ? 486.487 536.396 335.977 1.00 58.32 265 ALA A CA 1
ATOM 8041 C C . ALA D 1 265 ? 485.904 535.032 335.645 1.00 62.04 265 ALA A C 1
ATOM 8042 O O . ALA D 1 265 ? 485.984 534.573 334.499 1.00 67.49 265 ALA A O 1
ATOM 8044 N N . LEU D 1 266 ? 485.319 534.368 336.639 1.00 60.30 266 LEU A N 1
ATOM 8045 C CA . LEU D 1 266 ? 484.525 533.179 336.377 1.00 61.32 266 LEU A CA 1
ATOM 8046 C C . LEU D 1 266 ? 483.317 533.526 335.521 1.00 63.33 266 LEU A C 1
ATOM 8047 O O . LEU D 1 266 ? 482.728 534.603 335.648 1.00 64.84 266 LEU A O 1
ATOM 8052 N N . ARG D 1 267 ? 482.957 532.603 334.642 1.00 63.31 267 ARG A N 1
ATOM 8053 C CA . ARG D 1 267 ? 481.706 532.701 333.918 1.00 65.34 267 ARG A CA 1
ATOM 8054 C C . ARG D 1 267 ? 480.558 532.240 334.812 1.00 65.67 267 ARG A C 1
ATOM 8055 O O . ARG D 1 267 ? 480.760 531.569 335.828 1.00 67.72 267 ARG A O 1
ATOM 8063 N N . LYS D 1 268 ? 479.340 532.634 334.432 1.00 66.37 268 LYS A N 1
ATOM 8064 C CA . LYS D 1 268 ? 478.145 532.204 335.155 1.00 67.72 268 LYS A CA 1
ATOM 8065 C C . LYS D 1 268 ? 478.092 530.689 335.285 1.00 69.16 268 LYS A C 1
ATOM 8066 O O . LYS D 1 268 ? 477.662 530.157 336.323 1.00 67.42 268 LYS A O 1
ATOM 8072 N N . LYS D 1 269 ? 478.583 529.991 334.254 1.00 71.10 269 LYS A N 1
ATOM 8073 C CA . LYS D 1 269 ? 478.614 528.534 334.216 1.00 70.29 269 LYS A CA 1
ATOM 8074 C C . LYS D 1 269 ? 479.230 527.959 335.480 1.00 68.49 269 LYS A C 1
ATOM 8075 O O . LYS D 1 269 ? 478.785 526.917 335.976 1.00 68.66 269 LYS A O 1
ATOM 8081 N N . TYR D 1 270 ? 480.256 528.621 336.006 1.00 67.37 270 TYR A N 1
ATOM 8082 C CA . TYR D 1 270 ? 480.971 528.176 337.191 1.00 63.19 270 TYR A CA 1
ATOM 8083 C C . TYR D 1 270 ? 480.513 528.899 338.445 1.00 64.08 270 TYR A C 1
ATOM 8084 O O . TYR D 1 270 ? 480.530 528.316 339.534 1.00 64.16 270 TYR A O 1
ATOM 8093 N N . ARG D 1 271 ? 480.093 530.161 338.306 1.00 65.68 271 ARG A N 1
ATOM 8094 C CA . ARG D 1 271 ? 479.636 530.927 339.459 1.00 65.50 271 ARG A CA 1
ATOM 8095 C C . ARG D 1 271 ? 478.359 530.353 340.053 1.00 67.36 271 ARG A C 1
ATOM 8096 O O . ARG D 1 271 ? 478.041 530.637 341.214 1.00 64.76 271 ARG A O 1
ATOM 8104 N N . LYS D 1 272 ? 477.602 529.570 339.278 1.00 70.55 272 LYS A N 1
ATOM 8105 C CA . LYS D 1 272 ? 476.422 528.928 339.854 1.00 70.23 272 LYS A CA 1
ATOM 8106 C C . LYS D 1 272 ? 476.799 528.044 341.038 1.00 69.34 272 LYS A C 1
ATOM 8107 O O . LYS D 1 272 ? 476.173 528.111 342.102 1.00 68.03 272 LYS A O 1
ATOM 8113 N N . ASN D 1 273 ? 477.827 527.211 340.875 1.00 69.33 273 ASN A N 1
ATOM 8114 C CA . ASN D 1 273 ? 478.247 526.307 341.939 1.00 67.17 273 ASN A CA 1
ATOM 8115 C C . ASN D 1 273 ? 479.714 526.538 342.289 1.00 65.07 273 ASN A C 1
ATOM 8116 O O . ASN D 1 273 ? 480.493 525.587 342.405 1.00 64.09 273 ASN A O 1
ATOM 8121 N N . ALA D 1 274 ? 480.103 527.799 342.442 1.00 64.30 274 ALA A N 1
ATOM 8122 C CA . ALA D 1 274 ? 481.479 528.147 342.756 1.00 61.11 274 ALA A CA 1
ATOM 8123 C C . ALA D 1 274 ? 481.710 528.141 344.264 1.00 56.34 274 ALA A C 1
ATOM 8124 O O . ALA D 1 274 ? 480.777 528.073 345.068 1.00 58.48 274 ALA A O 1
ATOM 8126 N N . VAL D 1 275 ? 482.982 528.215 344.644 1.00 50.87 275 VAL A N 1
ATOM 8127 C CA . VAL D 1 275 ? 483.368 528.275 346.048 1.00 50.71 275 VAL A CA 1
ATOM 8128 C C . VAL D 1 275 ? 484.715 528.979 346.135 1.00 48.68 275 VAL A C 1
ATOM 8129 O O . VAL D 1 275 ? 485.568 528.832 345.252 1.00 52.53 275 VAL A O 1
ATOM 8133 N N . TRP D 1 276 ? 484.878 529.778 347.187 1.00 48.09 276 TRP A N 1
ATOM 8134 C CA . TRP D 1 276 ? 486.124 530.477 347.458 1.00 47.18 276 TRP A CA 1
ATOM 8135 C C . TRP D 1 276 ? 487.097 529.566 348.197 1.00 53.20 276 TRP A C 1
ATOM 8136 O O . TRP D 1 276 ? 486.698 528.644 348.914 1.00 59.04 276 TRP A O 1
ATOM 8147 N N . VAL D 1 277 ? 488.387 529.840 348.020 1.00 51.30 277 VAL A N 1
ATOM 8148 C CA . VAL D 1 277 ? 489.465 529.043 348.592 1.00 48.86 277 VAL A CA 1
ATOM 8149 C C . VAL D 1 277 ? 490.534 530.019 349.068 1.00 51.46 277 VAL A C 1
ATOM 8150 O O . VAL D 1 277 ? 491.284 530.574 348.254 1.00 57.09 277 VAL A O 1
ATOM 8154 N N . VAL D 1 278 ? 490.587 530.252 350.378 1.00 50.81 278 VAL A N 1
ATOM 8155 C CA . VAL D 1 278 ? 491.467 531.258 350.959 1.00 53.85 278 VAL A CA 1
ATOM 8156 C C . VAL D 1 278 ? 492.208 530.650 352.141 1.00 57.77 278 VAL A C 1
ATOM 8157 O O . VAL D 1 278 ? 491.678 529.796 352.858 1.00 59.01 278 VAL A O 1
ATOM 8161 N N . ASN D 1 279 ? 493.447 531.090 352.337 1.00 57.64 279 ASN A N 1
ATOM 8162 C CA . ASN D 1 279 ? 494.187 530.747 353.540 1.00 59.03 279 ASN A CA 1
ATOM 8163 C C . ASN D 1 279 ? 493.604 531.483 354.740 1.00 63.36 279 ASN A C 1
ATOM 8164 O O . ASN D 1 279 ? 493.044 532.575 354.610 1.00 66.24 279 ASN A O 1
ATOM 8169 N N . SER D 1 280 ? 493.735 530.868 355.918 1.00 65.09 280 SER A N 1
ATOM 8170 C CA . SER D 1 280 ? 493.190 531.475 357.129 1.00 62.35 280 SER A CA 1
ATOM 8171 C C . SER D 1 280 ? 493.842 532.822 357.415 1.00 60.22 280 SER A C 1
ATOM 8172 O O . SER D 1 280 ? 493.156 533.793 357.755 1.00 61.04 280 SER A O 1
ATOM 8175 N N . THR D 1 281 ? 495.168 532.903 357.281 1.00 62.27 281 THR A N 1
ATOM 8176 C CA . THR D 1 281 ? 495.847 534.186 357.430 1.00 61.59 281 THR A CA 1
ATOM 8177 C C . THR D 1 281 ? 495.422 535.160 356.337 1.00 61.68 281 THR A C 1
ATOM 8178 O O . THR D 1 281 ? 495.158 536.339 356.612 1.00 63.94 281 THR A O 1
ATOM 8182 N N . THR D 1 282 ? 495.342 534.683 355.093 1.00 63.84 282 THR A N 1
ATOM 8183 C CA . THR D 1 282 ? 494.875 535.533 354.004 1.00 61.83 282 THR A CA 1
ATOM 8184 C C . THR D 1 282 ? 493.416 535.922 354.205 1.00 61.60 282 THR A C 1
ATOM 8185 O O . THR D 1 282 ? 493.014 537.038 353.865 1.00 64.54 282 THR A O 1
ATOM 8189 N N . ALA D 1 283 ? 492.610 535.017 354.766 1.00 61.99 283 ALA A N 1
ATOM 8190 C CA . ALA D 1 283 ? 491.226 535.356 355.082 1.00 60.09 283 ALA A CA 1
ATOM 8191 C C . ALA D 1 283 ? 491.150 536.462 356.125 1.00 60.71 283 ALA A C 1
ATOM 8192 O O . ALA D 1 283 ? 490.337 537.386 356.004 1.00 59.46 283 ALA A O 1
ATOM 8194 N N . ALA D 1 284 ? 491.976 536.372 357.170 1.00 61.52 284 ALA A N 1
ATOM 8195 C CA . ALA D 1 284 ? 492.011 537.429 358.175 1.00 57.67 284 ALA A CA 1
ATOM 8196 C C . ALA D 1 284 ? 492.440 538.750 357.558 1.00 61.13 284 ALA A C 1
ATOM 8197 O O . ALA D 1 284 ? 491.865 539.802 357.858 1.00 65.03 284 ALA A O 1
ATOM 8199 N N . LYS D 1 285 ? 493.447 538.711 356.685 1.00 62.25 285 LYS A N 1
ATOM 8200 C CA . LYS D 1 285 ? 493.896 539.928 356.019 1.00 63.24 285 LYS A CA 1
ATOM 8201 C C . LYS D 1 285 ? 492.793 540.508 355.139 1.00 62.90 285 LYS A C 1
ATOM 8202 O O . LYS D 1 285 ? 492.643 541.732 355.046 1.00 65.48 285 LYS A O 1
ATOM 8208 N N . LEU D 1 286 ? 492.013 539.642 354.486 1.00 61.60 286 LEU A N 1
ATOM 8209 C CA . LEU D 1 286 ? 490.887 540.101 353.676 1.00 62.83 286 LEU A CA 1
ATOM 8210 C C . LEU D 1 286 ? 489.810 540.752 354.535 1.00 64.94 286 LEU A C 1
ATOM 8211 O O . LEU D 1 286 ? 489.260 541.795 354.170 1.00 70.12 286 LEU A O 1
ATOM 8216 N N . GLN D 1 287 ? 489.473 540.137 355.669 1.00 61.41 287 GLN A N 1
ATOM 8217 C CA . GLN D 1 287 ? 488.442 540.706 356.530 1.00 63.14 287 GLN A CA 1
ATOM 8218 C C . GLN D 1 287 ? 488.878 542.028 357.146 1.00 63.88 287 GLN A C 1
ATOM 8219 O O . GLN D 1 287 ? 488.028 542.785 357.627 1.00 63.36 287 GLN A O 1
ATOM 8225 N N . LYS D 1 288 ? 490.175 542.335 357.113 1.00 65.08 288 LYS A N 1
ATOM 8226 C CA . LYS D 1 288 ? 490.720 543.564 357.672 1.00 65.05 288 LYS A CA 1
ATOM 8227 C C . LYS D 1 288 ? 490.881 544.674 356.647 1.00 68.11 288 LYS A C 1
ATOM 8228 O O . LYS D 1 288 ? 491.340 545.761 357.011 1.00 73.48 288 LYS A O 1
ATOM 8234 N N . VAL D 1 289 ? 490.542 544.430 355.379 1.00 63.08 289 VAL A N 1
ATOM 8235 C CA . VAL D 1 289 ? 490.737 545.455 354.361 1.00 63.96 289 VAL A CA 1
ATOM 8236 C C . VAL D 1 289 ? 489.816 546.628 354.661 1.00 65.36 289 VAL A C 1
ATOM 8237 O O . VAL D 1 289 ? 488.622 546.452 354.942 1.00 65.67 289 VAL A O 1
ATOM 8241 N N . LYS D 1 290 ? 490.377 547.831 354.645 1.00 68.80 290 LYS A N 1
ATOM 8242 C CA . LYS D 1 290 ? 489.638 549.038 354.972 1.00 69.41 290 LYS A CA 1
ATOM 8243 C C . LYS D 1 290 ? 489.987 550.105 353.950 1.00 73.78 290 LYS A C 1
ATOM 8244 O O . LYS D 1 290 ? 491.165 550.338 353.663 1.00 77.84 290 LYS A O 1
ATOM 8250 N N . ASN D 1 291 ? 488.953 550.743 353.403 1.00 71.73 291 ASN A N 1
ATOM 8251 C CA . ASN D 1 291 ? 489.136 551.740 352.359 1.00 75.20 291 ASN A CA 1
ATOM 8252 C C . ASN D 1 291 ? 489.792 552.997 352.931 1.00 78.98 291 ASN A C 1
ATOM 8253 O O . ASN D 1 291 ? 490.126 553.077 354.117 1.00 80.76 291 ASN A O 1
ATOM 8258 N N . ALA D 1 292 ? 489.959 554.001 352.068 1.00 79.18 292 ALA A N 1
ATOM 8259 C CA . ALA D 1 292 ? 490.605 555.247 352.476 1.00 82.73 292 ALA A CA 1
ATOM 8260 C C . ALA D 1 292 ? 489.864 555.911 353.630 1.00 85.24 292 ALA A C 1
ATOM 8261 O O . ALA D 1 292 ? 490.478 556.561 354.484 1.00 86.54 292 ALA A O 1
ATOM 8263 N N . ASN D 1 293 ? 488.539 555.760 353.672 1.00 83.44 293 ASN A N 1
ATOM 8264 C CA . ASN D 1 293 ? 487.766 556.310 354.782 1.00 84.50 293 ASN A CA 1
ATOM 8265 C C . ASN D 1 293 ? 488.095 555.596 356.088 1.00 83.69 293 ASN A C 1
ATOM 8266 O O . ASN D 1 293 ? 488.302 556.239 357.123 1.00 83.87 293 ASN A O 1
ATOM 8271 N N . GLY D 1 294 ? 488.148 554.267 356.058 1.00 82.49 294 GLY A N 1
ATOM 8272 C CA . GLY D 1 294 ? 488.452 553.501 357.249 1.00 80.74 294 GLY A CA 1
ATOM 8273 C C . GLY D 1 294 ? 487.480 552.367 357.501 1.00 79.65 294 GLY A C 1
ATOM 8274 O O . GLY D 1 294 ? 487.768 551.455 358.280 1.00 76.74 294 GLY A O 1
ATOM 8275 N N . ASP D 1 295 ? 486.315 552.421 356.863 1.00 82.05 295 ASP A N 1
ATOM 8276 C CA . ASP D 1 295 ? 485.320 551.375 357.043 1.00 79.98 295 ASP A CA 1
ATOM 8277 C C . ASP D 1 295 ? 485.785 550.070 356.408 1.00 76.00 295 ASP A C 1
ATOM 8278 O O . ASP D 1 295 ? 486.483 550.062 355.391 1.00 75.66 295 ASP A O 1
ATOM 8283 N N . TYR D 1 296 ? 485.400 548.960 357.030 1.00 72.21 296 TYR A N 1
ATOM 8284 C CA . TYR D 1 296 ? 485.658 547.653 356.448 1.00 69.82 296 TYR A CA 1
ATOM 8285 C C . TYR D 1 296 ? 484.888 547.471 355.147 1.00 69.55 296 TYR A C 1
ATOM 8286 O O . TYR D 1 296 ? 483.768 547.960 354.982 1.00 72.48 296 TYR A O 1
ATOM 8295 N N . ILE D 1 297 ? 485.516 546.763 354.211 1.00 65.80 297 ILE A N 1
ATOM 8296 C CA . ILE D 1 297 ? 484.840 546.393 352.976 1.00 62.98 297 ILE A CA 1
ATOM 8297 C C . ILE D 1 297 ? 483.917 545.206 353.211 1.00 67.00 297 ILE A C 1
ATOM 8298 O O . ILE D 1 297 ? 482.737 545.234 352.844 1.00 70.51 297 ILE A O 1
ATOM 8303 N N . TRP D 1 298 ? 484.442 544.144 353.820 1.00 66.65 298 TRP A N 1
ATOM 8304 C CA . TRP D 1 298 ? 483.657 542.951 354.127 1.00 68.79 298 TRP A CA 1
ATOM 8305 C C . TRP D 1 298 ? 483.190 543.085 355.569 1.00 72.09 298 TRP A C 1
ATOM 8306 O O . TRP D 1 298 ? 483.878 542.688 356.510 1.00 74.21 298 TRP A O 1
ATOM 8317 N N . ARG D 1 299 ? 482.000 543.648 355.744 1.00 73.74 299 ARG A N 1
ATOM 8318 C CA . ARG D 1 299 ? 481.524 544.038 357.069 1.00 79.98 299 ARG A CA 1
ATOM 8319 C C . ARG D 1 299 ? 480.791 542.902 357.773 1.00 88.47 299 ARG A C 1
ATOM 8320 O O . ARG D 1 299 ? 479.676 543.089 358.260 1.00 91.34 299 ARG A O 1
ATOM 8328 N N . ASP D 1 300 ? 481.432 541.728 357.841 1.00 88.23 300 ASP A N 1
ATOM 8329 C CA . ASP D 1 300 ? 480.938 540.557 358.566 1.00 87.78 300 ASP A CA 1
ATOM 8330 C C . ASP D 1 300 ? 479.426 540.423 358.447 1.00 93.54 300 ASP A C 1
ATOM 8331 O O . ASP D 1 300 ? 478.709 540.363 359.451 1.00 93.22 300 ASP A O 1
ATOM 8336 N N . ARG D 1 301 ? 478.941 540.341 357.207 1.00 96.55 301 ARG A N 1
ATOM 8337 C CA . ARG D 1 301 ? 477.543 540.591 356.880 1.00 100.41 301 ARG A CA 1
ATOM 8338 C C . ARG D 1 301 ? 476.674 539.356 357.105 1.00 100.40 301 ARG A C 1
ATOM 8339 O O . ARG D 1 301 ? 475.589 539.235 356.518 1.00 102.62 301 ARG A O 1
ATOM 8347 N N . LEU D 1 302 ? 477.129 538.436 357.953 1.00 98.30 302 LEU A N 1
ATOM 8348 C CA . LEU D 1 302 ? 476.575 537.095 358.070 1.00 99.55 302 LEU A CA 1
ATOM 8349 C C . LEU D 1 302 ? 475.556 537.009 359.199 1.00 102.69 302 LEU A C 1
ATOM 8350 O O . LEU D 1 302 ? 475.472 537.887 360.061 1.00 105.44 302 LEU A O 1
ATOM 8355 N N . GLN D 1 303 ? 474.761 535.946 359.163 1.00 103.55 303 GLN A N 1
ATOM 8356 C CA . GLN D 1 303 ? 473.925 535.539 360.279 1.00 104.69 303 GLN A CA 1
ATOM 8357 C C . GLN D 1 303 ? 474.620 534.396 361.023 1.00 101.62 303 GLN A C 1
ATOM 8358 O O . GLN D 1 303 ? 475.717 533.972 360.656 1.00 98.93 303 GLN A O 1
ATOM 8364 N N . ALA D 1 304 ? 473.993 533.893 362.089 1.00 100.77 304 ALA A N 1
ATOM 8365 C CA . ALA D 1 304 ? 474.594 532.786 362.829 1.00 98.93 304 ALA A CA 1
ATOM 8366 C C . ALA D 1 304 ? 474.593 531.506 362.001 1.00 106.22 304 ALA A C 1
ATOM 8367 O O . ALA D 1 304 ? 475.605 530.799 361.923 1.00 105.19 304 ALA A O 1
ATOM 8369 N N . GLY D 1 305 ? 473.465 531.196 361.368 1.00 107.98 305 GLY A N 1
ATOM 8370 C CA . GLY D 1 305 ? 473.319 529.997 360.570 1.00 107.60 305 GLY A CA 1
ATOM 8371 C C . GLY D 1 305 ? 473.948 530.041 359.200 1.00 107.67 305 GLY A C 1
ATOM 8372 O O . GLY D 1 305 ? 473.995 529.015 358.518 1.00 108.42 305 GLY A O 1
ATOM 8373 N N . ASP D 1 306 ? 474.432 531.200 358.770 1.00 106.52 306 ASP A N 1
ATOM 8374 C CA . ASP D 1 306 ? 475.076 531.317 357.470 1.00 103.67 306 ASP A CA 1
ATOM 8375 C C . ASP D 1 306 ? 476.476 530.708 357.515 1.00 101.17 306 ASP A C 1
ATOM 8376 O O . ASP D 1 306 ? 477.244 530.977 358.443 1.00 99.26 306 ASP A O 1
ATOM 8381 N N . PRO D 1 307 ? 476.829 529.876 356.541 1.00 99.15 307 PRO A N 1
ATOM 8382 C CA . PRO D 1 307 ? 478.236 529.513 356.368 1.00 94.22 307 PRO A CA 1
ATOM 8383 C C . PRO D 1 307 ? 479.032 530.702 355.857 1.00 88.80 307 PRO A C 1
ATOM 8384 O O . PRO D 1 307 ? 478.498 531.603 355.206 1.00 88.77 307 PRO A O 1
ATOM 8388 N N . ASP D 1 308 ? 480.321 530.701 356.182 1.00 82.92 308 ASP A N 1
ATOM 8389 C CA . ASP D 1 308 ? 481.181 531.828 355.844 1.00 77.29 308 ASP A CA 1
ATOM 8390 C C . ASP D 1 308 ? 481.234 532.015 354.333 1.00 71.87 308 ASP A C 1
ATOM 8391 O O . ASP D 1 308 ? 481.687 531.127 353.603 1.00 71.72 308 ASP A O 1
ATOM 8396 N N . THR D 1 309 ? 480.774 533.173 353.864 1.00 69.62 309 THR A N 1
ATOM 8397 C CA . THR D 1 309 ? 480.692 533.451 352.439 1.00 65.61 309 THR A CA 1
ATOM 8398 C C . THR D 1 309 ? 481.404 534.760 352.125 1.00 63.86 309 THR A C 1
ATOM 8399 O O . THR D 1 309 ? 481.864 535.481 353.016 1.00 68.46 309 THR A O 1
ATOM 8403 N N . LEU D 1 310 ? 481.490 535.053 350.829 1.00 60.83 310 LEU A N 1
ATOM 8404 C CA . LEU D 1 310 ? 482.223 536.218 350.342 1.00 59.62 310 LEU A CA 1
ATOM 8405 C C . LEU D 1 310 ? 481.741 536.515 348.932 1.00 60.68 310 LEU A C 1
ATOM 8406 O O . LEU D 1 310 ? 481.935 535.692 348.031 1.00 61.24 310 LEU A O 1
ATOM 8411 N N . LEU D 1 311 ? 481.117 537.680 348.743 1.00 61.86 311 LEU A N 1
ATOM 8412 C CA . LEU D 1 311 ? 480.500 538.053 347.468 1.00 59.97 311 LEU A CA 1
ATOM 8413 C C . LEU D 1 311 ? 479.473 537.016 347.018 1.00 59.92 311 LEU A C 1
ATOM 8414 O O . LEU D 1 311 ? 479.405 536.651 345.842 1.00 60.48 311 LEU A O 1
ATOM 8419 N N . GLY D 1 312 ? 478.668 536.537 347.963 1.00 64.80 312 GLY A N 1
ATOM 8420 C CA . GLY D 1 312 ? 477.582 535.632 347.636 1.00 70.01 312 GLY A CA 1
ATOM 8421 C C . GLY D 1 312 ? 477.999 534.234 347.243 1.00 69.63 312 GLY A C 1
ATOM 8422 O O . GLY D 1 312 ? 477.242 533.540 346.557 1.00 73.20 312 GLY A O 1
ATOM 8423 N N . LEU D 1 313 ? 479.176 533.793 347.669 1.00 66.30 313 LEU A N 1
ATOM 8424 C CA . LEU D 1 313 ? 479.652 532.447 347.394 1.00 62.63 313 LEU A CA 1
ATOM 8425 C C . LEU D 1 313 ? 480.321 531.896 348.642 1.00 63.84 313 LEU A C 1
ATOM 8426 O O . LEU D 1 313 ? 480.984 532.641 349.374 1.00 65.41 313 LEU A O 1
ATOM 8431 N N . PRO D 1 314 ? 480.177 530.599 348.905 1.00 63.04 314 PRO A N 1
ATOM 8432 C CA . PRO D 1 314 ? 480.790 530.019 350.102 1.00 57.95 314 PRO A CA 1
ATOM 8433 C C . PRO D 1 314 ? 482.308 530.015 350.012 1.00 55.07 314 PRO A C 1
ATOM 8434 O O . PRO D 1 314 ? 482.901 530.021 348.930 1.00 58.29 314 PRO A O 1
ATOM 8438 N N . VAL D 1 315 ? 482.938 530.018 351.184 1.00 54.81 315 VAL A N 1
ATOM 8439 C CA . VAL D 1 315 ? 484.390 530.075 351.306 1.00 54.58 315 VAL A CA 1
ATOM 8440 C C . VAL D 1 315 ? 484.820 528.848 352.098 1.00 58.72 315 VAL A C 1
ATOM 8441 O O . VAL D 1 315 ? 484.630 528.786 353.318 1.00 63.85 315 VAL A O 1
ATOM 8445 N N . GLU D 1 316 ? 485.396 527.868 351.412 1.00 58.22 316 GLU A N 1
ATOM 8446 C CA . GLU D 1 316 ? 486.010 526.707 352.047 1.00 62.02 316 GLU A CA 1
ATOM 8447 C C . GLU D 1 316 ? 487.512 526.954 352.131 1.00 61.03 316 GLU A C 1
ATOM 8448 O O . GLU D 1 316 ? 488.220 526.888 351.123 1.00 60.45 316 GLU A O 1
ATOM 8454 N N . TYR D 1 317 ? 487.987 527.257 353.336 1.00 61.47 317 TYR A N 1
ATOM 8455 C CA . TYR D 1 317 ? 489.357 527.698 353.528 1.00 60.54 317 TYR A CA 1
ATOM 8456 C C . TYR D 1 317 ? 490.313 526.518 353.424 1.00 64.81 317 TYR A C 1
ATOM 8457 O O . TYR D 1 317 ? 490.005 525.414 353.874 1.00 69.85 317 TYR A O 1
ATOM 8466 N N . LEU D 1 318 ? 491.473 526.748 352.816 1.00 62.43 318 LEU A N 1
ATOM 8467 C CA . LEU D 1 318 ? 492.538 525.752 352.776 1.00 62.99 318 LEU A CA 1
ATOM 8468 C C . LEU D 1 318 ? 493.769 526.328 353.463 1.00 65.34 318 LEU A C 1
ATOM 8469 O O . LEU D 1 318 ? 494.262 527.394 353.080 1.00 66.32 318 LEU A O 1
ATOM 8474 N N . GLU D 1 319 ? 494.257 525.619 354.480 1.00 67.37 319 GLU A N 1
ATOM 8475 C CA . GLU D 1 319 ? 495.287 526.137 355.370 1.00 70.41 319 GLU A CA 1
ATOM 8476 C C . GLU D 1 319 ? 496.676 526.130 354.752 1.00 71.50 319 GLU A C 1
ATOM 8477 O O . GLU D 1 319 ? 497.552 526.865 355.227 1.00 71.51 319 GLU A O 1
ATOM 8483 N N . PHE D 1 320 ? 496.898 525.335 353.710 1.00 68.80 320 PHE A N 1
ATOM 8484 C CA . PHE D 1 320 ? 498.225 525.147 353.139 1.00 65.92 320 PHE A CA 1
ATOM 8485 C C . PHE D 1 320 ? 498.529 526.115 352.005 1.00 65.07 320 PHE A C 1
ATOM 8486 O O . PHE D 1 320 ? 499.595 526.009 351.391 1.00 67.33 320 PHE A O 1
ATOM 8494 N N . MET D 1 321 ? 497.627 527.049 351.718 1.00 64.20 321 MET A N 1
ATOM 8495 C CA . MET D 1 321 ? 497.873 528.045 350.692 1.00 65.92 321 MET A CA 1
ATOM 8496 C C . MET D 1 321 ? 498.980 529.002 351.129 1.00 72.31 321 MET A C 1
ATOM 8497 O O . MET D 1 321 ? 499.183 529.227 352.325 1.00 76.73 321 MET A O 1
ATOM 8502 N N . PRO D 1 322 ? 499.711 529.578 350.178 1.00 70.00 322 PRO A N 1
ATOM 8503 C CA . PRO D 1 322 ? 500.675 530.625 350.523 1.00 72.00 322 PRO A CA 1
ATOM 8504 C C . PRO D 1 322 ? 499.963 531.892 350.971 1.00 71.88 322 PRO A C 1
ATOM 8505 O O . PRO D 1 322 ? 498.792 532.126 350.666 1.00 65.88 322 PRO A O 1
ATOM 8509 N N . ASP D 1 323 ? 500.696 532.712 351.716 1.00 79.55 323 ASP A N 1
ATOM 8510 C CA . ASP D 1 323 ? 500.131 533.949 352.234 1.00 79.76 323 ASP A CA 1
ATOM 8511 C C . ASP D 1 323 ? 499.799 534.910 351.099 1.00 75.99 323 ASP A C 1
ATOM 8512 O O . ASP D 1 323 ? 500.551 535.038 350.129 1.00 77.57 323 ASP A O 1
ATOM 8517 N N . ASN D 1 324 ? 498.644 535.572 351.225 1.00 72.80 324 ASN A N 1
ATOM 8518 C CA . ASN D 1 324 ? 498.180 536.585 350.273 1.00 71.19 324 ASN A CA 1
ATOM 8519 C C . ASN D 1 324 ? 497.937 535.980 348.886 1.00 67.63 324 ASN A C 1
ATOM 8520 O O . ASN D 1 324 ? 498.322 536.546 347.862 1.00 69.15 324 ASN A O 1
ATOM 8525 N N . VAL D 1 325 ? 497.294 534.813 348.861 1.00 65.87 325 VAL A N 1
ATOM 8526 C CA . VAL D 1 325 ? 496.902 534.145 347.623 1.00 64.59 325 VAL A CA 1
ATOM 8527 C C . VAL D 1 325 ? 495.466 533.663 347.783 1.00 61.62 325 VAL A C 1
ATOM 8528 O O . VAL D 1 325 ? 495.114 533.094 348.822 1.00 63.01 325 VAL A O 1
ATOM 8532 N N . ILE D 1 326 ? 494.633 533.892 346.765 1.00 60.42 326 ILE A N 1
ATOM 8533 C CA . ILE D 1 326 ? 493.223 533.528 346.821 1.00 56.57 326 ILE A CA 1
ATOM 8534 C C . ILE D 1 326 ? 492.883 532.708 345.584 1.00 56.58 326 ILE A C 1
ATOM 8535 O O . ILE D 1 326 ? 493.502 532.863 344.528 1.00 62.66 326 ILE A O 1
ATOM 8540 N N . ALA D 1 327 ? 491.889 531.829 345.713 1.00 52.04 327 ALA A N 1
ATOM 8541 C CA . ALA D 1 327 ? 491.374 531.070 344.585 1.00 53.00 327 ALA A CA 1
ATOM 8542 C C . ALA D 1 327 ? 489.855 531.055 344.651 1.00 51.02 327 ALA A C 1
ATOM 8543 O O . ALA D 1 327 ? 489.264 531.280 345.709 1.00 55.48 327 ALA A O 1
ATOM 8545 N N . LEU D 1 328 ? 489.225 530.794 343.510 1.00 47.80 328 LEU A N 1
ATOM 8546 C CA . LEU D 1 328 ? 487.768 530.758 343.460 1.00 47.32 328 LEU A CA 1
ATOM 8547 C C . LEU D 1 328 ? 487.331 529.964 342.242 1.00 52.04 328 LEU A C 1
ATOM 8548 O O . LEU D 1 328 ? 487.829 530.207 341.141 1.00 58.34 328 LEU A O 1
ATOM 8553 N N . GLY D 1 329 ? 486.411 529.026 342.426 1.00 51.47 329 GLY A N 1
ATOM 8554 C CA . GLY D 1 329 ? 485.908 528.324 341.260 1.00 53.80 329 GLY A CA 1
ATOM 8555 C C . GLY D 1 329 ? 484.956 527.202 341.605 1.00 55.40 329 GLY A C 1
ATOM 8556 O O . GLY D 1 329 ? 484.738 526.867 342.774 1.00 57.72 329 GLY A O 1
ATOM 8557 N N . ASP D 1 330 ? 484.390 526.624 340.544 1.00 57.15 330 ASP A N 1
ATOM 8558 C CA . ASP D 1 330 ? 483.528 525.446 340.624 1.00 58.47 330 ASP A CA 1
ATOM 8559 C C . ASP D 1 330 ? 484.439 524.222 340.652 1.00 57.58 330 ASP A C 1
ATOM 8560 O O . ASP D 1 330 ? 484.651 523.534 339.650 1.00 61.08 330 ASP A O 1
ATOM 8565 N N . PHE D 1 331 ? 484.992 523.956 341.837 1.00 53.50 331 PHE A N 1
ATOM 8566 C CA . PHE D 1 331 ? 486.026 522.937 341.973 1.00 52.95 331 PHE A CA 1
ATOM 8567 C C . PHE D 1 331 ? 485.506 521.531 341.700 1.00 57.69 331 PHE A C 1
ATOM 8568 O O . PHE D 1 331 ? 486.314 520.619 341.493 1.00 60.09 331 PHE A O 1
ATOM 8576 N N . LYS D 1 332 ? 484.185 521.331 341.703 1.00 60.37 332 LYS A N 1
ATOM 8577 C CA . LYS D 1 332 ? 483.627 520.084 341.188 1.00 60.44 332 LYS A CA 1
ATOM 8578 C C . LYS D 1 332 ? 484.105 519.840 339.764 1.00 58.81 332 LYS A C 1
ATOM 8579 O O . LYS D 1 332 ? 484.553 518.740 339.420 1.00 60.49 332 LYS A O 1
ATOM 8585 N N . ARG D 1 333 ? 484.010 520.866 338.922 1.00 58.41 333 ARG A N 1
ATOM 8586 C CA . ARG D 1 333 ? 484.565 520.855 337.577 1.00 58.35 333 ARG A CA 1
ATOM 8587 C C . ARG D 1 333 ? 486.020 521.300 337.563 1.00 55.08 333 ARG A C 1
ATOM 8588 O O . ARG D 1 333 ? 486.831 520.743 336.816 1.00 56.11 333 ARG A O 1
ATOM 8596 N N . GLY D 1 334 ? 486.362 522.286 338.399 1.00 55.70 334 GLY A N 1
ATOM 8597 C CA . GLY D 1 334 ? 487.656 522.940 338.295 1.00 54.12 334 GLY A CA 1
ATOM 8598 C C . GLY D 1 334 ? 488.838 522.044 338.600 1.00 53.43 334 GLY A C 1
ATOM 8599 O O . GLY D 1 334 ? 489.909 522.200 338.007 1.00 54.20 334 GLY A O 1
ATOM 8600 N N . TYR D 1 335 ? 488.678 521.108 339.528 1.00 54.58 335 TYR A N 1
ATOM 8601 C CA . TYR D 1 335 ? 489.794 520.275 339.943 1.00 51.69 335 TYR A CA 1
ATOM 8602 C C . TYR D 1 335 ? 489.328 518.837 340.085 1.00 52.35 335 TYR A C 1
ATOM 8603 O O . TYR D 1 335 ? 488.230 518.580 340.587 1.00 56.31 335 TYR A O 1
ATOM 8612 N N . TYR D 1 336 ? 490.162 517.905 339.635 1.00 51.53 336 TYR A N 1
ATOM 8613 C CA . TYR D 1 336 ? 489.912 516.483 339.817 1.00 52.72 336 TYR A CA 1
ATOM 8614 C C . TYR D 1 336 ? 490.901 515.900 340.813 1.00 55.78 336 TYR A C 1
ATOM 8615 O O . TYR D 1 336 ? 492.120 516.021 340.635 1.00 57.57 336 TYR A O 1
ATOM 8624 N N . ILE D 1 337 ? 490.361 515.281 341.860 1.00 57.61 337 ILE A N 1
ATOM 8625 C CA . ILE D 1 337 ? 491.123 514.494 342.820 1.00 54.41 337 ILE A CA 1
ATOM 8626 C C . ILE D 1 337 ? 490.938 513.035 342.435 1.00 59.50 337 ILE A C 1
ATOM 8627 O O . ILE D 1 337 ? 489.868 512.456 342.647 1.00 64.30 337 ILE A O 1
ATOM 8632 N N . VAL D 1 338 ? 491.977 512.437 341.871 1.00 57.94 338 VAL A N 1
ATOM 8633 C CA . VAL D 1 338 ? 491.909 511.083 341.338 1.00 57.35 338 VAL A CA 1
ATOM 8634 C C . VAL D 1 338 ? 492.491 510.165 342.408 1.00 57.88 338 VAL A C 1
ATOM 8635 O O . VAL D 1 338 ? 493.706 510.078 342.604 1.00 61.41 338 VAL A O 1
ATOM 8639 N N . ASP D 1 339 ? 491.604 509.498 343.137 1.00 57.57 339 ASP A N 1
ATOM 8640 C CA . ASP D 1 339 ? 492.011 508.460 344.066 1.00 61.69 339 ASP A CA 1
ATOM 8641 C C . ASP D 1 339 ? 491.986 507.109 343.365 1.00 65.30 339 ASP A C 1
ATOM 8642 O O . ASP D 1 339 ? 491.222 506.890 342.421 1.00 68.04 339 ASP A O 1
ATOM 8647 N N . HIS D 1 340 ? 492.835 506.199 343.828 1.00 65.25 340 HIS A N 1
ATOM 8648 C CA . HIS D 1 340 ? 492.841 504.873 343.235 1.00 63.75 340 HIS A CA 1
ATOM 8649 C C . HIS D 1 340 ? 491.694 504.044 343.808 1.00 68.01 340 HIS A C 1
ATOM 8650 O O . HIS D 1 340 ? 491.215 504.281 344.920 1.00 69.16 340 HIS A O 1
ATOM 8657 N N . GLU D 1 341 ? 491.248 503.059 343.024 1.00 70.27 341 GLU A N 1
ATOM 8658 C CA . GLU D 1 341 ? 490.097 502.255 343.416 1.00 74.20 341 GLU A CA 1
ATOM 8659 C C . GLU D 1 341 ? 490.341 501.482 344.705 1.00 74.52 341 GLU A C 1
ATOM 8660 O O . GLU D 1 341 ? 489.380 501.170 345.417 1.00 78.49 341 GLU A O 1
ATOM 8666 N N . THR D 1 342 ? 491.598 501.171 345.026 1.00 71.44 342 THR A N 1
ATOM 8667 C CA . THR D 1 342 ? 491.890 500.520 346.300 1.00 70.88 342 THR A CA 1
ATOM 8668 C C . THR D 1 342 ? 491.726 501.488 347.465 1.00 72.83 342 THR A C 1
ATOM 8669 O O . THR D 1 342 ? 491.326 501.084 348.563 1.00 71.70 342 THR A O 1
ATOM 8673 N N . GLY D 1 343 ? 492.021 502.769 347.245 1.00 73.12 343 GLY A N 1
ATOM 8674 C CA . GLY D 1 343 ? 491.951 503.727 348.328 1.00 72.25 343 GLY A CA 1
ATOM 8675 C C . GLY D 1 343 ? 493.075 503.515 349.329 1.00 70.62 343 GLY A C 1
ATOM 8676 O O . GLY D 1 343 ? 494.179 503.077 348.990 1.00 70.73 343 GLY A O 1
ATOM 8677 N N . VAL D 1 344 ? 492.783 503.834 350.589 1.00 69.28 344 VAL A N 1
ATOM 8678 C CA . VAL D 1 344 ? 493.742 503.593 351.659 1.00 67.46 344 VAL A CA 1
ATOM 8679 C C . VAL D 1 344 ? 493.814 502.098 351.939 1.00 68.53 344 VAL A C 1
ATOM 8680 O O . VAL D 1 344 ? 492.793 501.446 352.194 1.00 73.40 344 VAL A O 1
ATOM 8684 N N . ARG D 1 345 ? 495.028 501.551 351.896 1.00 63.84 345 ARG A N 1
ATOM 8685 C CA . ARG D 1 345 ? 495.266 500.111 351.993 1.00 68.29 345 ARG A CA 1
ATOM 8686 C C . ARG D 1 345 ? 496.307 499.895 353.088 1.00 69.88 345 ARG A C 1
ATOM 8687 O O . ARG D 1 345 ? 497.510 500.014 352.842 1.00 68.89 345 ARG A O 1
ATOM 8695 N N . THR D 1 346 ? 495.840 499.569 354.295 1.00 72.29 346 THR A N 1
ATOM 8696 C CA . THR D 1 346 ? 496.685 499.564 355.489 1.00 71.59 346 THR A CA 1
ATOM 8697 C C . THR D 1 346 ? 497.090 498.139 355.860 1.00 72.03 346 THR A C 1
ATOM 8698 O O . THR D 1 346 ? 496.463 497.464 356.676 1.00 75.21 346 THR A O 1
ATOM 8702 N N . ARG D 1 347 ? 498.178 497.686 355.249 1.00 69.25 347 ARG A N 1
ATOM 8703 C CA . ARG D 1 347 ? 498.827 496.465 355.713 1.00 69.73 347 ARG A CA 1
ATOM 8704 C C . ARG D 1 347 ? 499.728 496.784 356.902 1.00 68.51 347 ARG A C 1
ATOM 8705 O O . ARG D 1 347 ? 500.504 497.745 356.844 1.00 66.69 347 ARG A O 1
ATOM 8713 N N . PRO D 1 348 ? 499.638 496.029 358.001 1.00 69.09 348 PRO A N 1
ATOM 8714 C CA . PRO D 1 348 ? 500.386 496.408 359.210 1.00 66.02 348 PRO A CA 1
ATOM 8715 C C . PRO D 1 348 ? 501.858 496.038 359.178 1.00 66.20 348 PRO A C 1
ATOM 8716 O O . PRO D 1 348 ? 502.623 496.599 359.974 1.00 65.86 348 PRO A O 1
ATOM 8720 N N . ASP D 1 349 ? 502.273 495.126 358.298 1.00 68.90 349 ASP A N 1
ATOM 8721 C CA . ASP D 1 349 ? 503.679 494.783 358.107 1.00 67.37 349 ASP A CA 1
ATOM 8722 C C . ASP D 1 349 ? 504.342 494.443 359.440 1.00 64.49 349 ASP A C 1
ATOM 8723 O O . ASP D 1 349 ? 505.233 495.163 359.902 1.00 62.33 349 ASP A O 1
ATOM 8728 N N . ASN D 1 350 ? 503.893 493.365 360.078 1.00 65.69 350 ASN A N 1
ATOM 8729 C CA . ASN D 1 350 ? 504.400 492.993 361.392 1.00 64.53 350 ASN A CA 1
ATOM 8730 C C . ASN D 1 350 ? 505.667 492.147 361.320 1.00 66.30 350 ASN A C 1
ATOM 8731 O O . ASN D 1 350 ? 506.392 492.041 362.317 1.00 64.64 350 ASN A O 1
ATOM 8736 N N . LEU D 1 351 ? 505.969 491.562 360.162 1.00 69.26 351 LEU A N 1
ATOM 8737 C CA . LEU D 1 351 ? 507.066 490.606 360.063 1.00 68.75 351 LEU A CA 1
ATOM 8738 C C . LEU D 1 351 ? 508.396 491.234 359.660 1.00 67.39 351 LEU A C 1
ATOM 8739 O O . LEU D 1 351 ? 509.434 490.575 359.779 1.00 68.05 351 LEU A O 1
ATOM 8744 N N . THR D 1 352 ? 508.398 492.477 359.171 1.00 66.27 352 THR A N 1
ATOM 8745 C CA . THR D 1 352 ? 509.622 493.052 358.614 1.00 66.43 352 THR A CA 1
ATOM 8746 C C . THR D 1 352 ? 510.705 493.200 359.675 1.00 65.03 352 THR A C 1
ATOM 8747 O O . THR D 1 352 ? 511.893 492.989 359.402 1.00 64.49 352 THR A O 1
ATOM 8751 N N . GLU D 1 353 ? 510.311 493.555 360.890 1.00 63.72 353 GLU A N 1
ATOM 8752 C CA . GLU D 1 353 ? 511.257 493.794 361.977 1.00 63.50 353 GLU A CA 1
ATOM 8753 C C . GLU D 1 353 ? 510.522 493.501 363.273 1.00 65.35 353 GLU A C 1
ATOM 8754 O O . GLU D 1 353 ? 509.809 494.364 363.807 1.00 67.98 353 GLU A O 1
ATOM 8760 N N . PRO D 1 354 ? 510.659 492.288 363.807 1.00 64.44 354 PRO A N 1
ATOM 8761 C CA . PRO D 1 354 ? 509.832 491.885 364.948 1.00 60.26 354 PRO A CA 1
ATOM 8762 C C . PRO D 1 354 ? 510.144 492.703 366.189 1.00 61.04 354 PRO A C 1
ATOM 8763 O O . PRO D 1 354 ? 511.239 493.244 366.350 1.00 62.27 354 PRO A O 1
ATOM 8767 N N . GLY D 1 355 ? 509.155 492.787 367.075 1.00 64.28 355 GLY A N 1
ATOM 8768 C CA . GLY D 1 355 ? 509.143 493.793 368.107 1.00 64.12 355 GLY A CA 1
ATOM 8769 C C . GLY D 1 355 ? 508.617 495.126 367.634 1.00 63.47 355 GLY A C 1
ATOM 8770 O O . GLY D 1 355 ? 508.379 496.015 368.462 1.00 66.57 355 GLY A O 1
ATOM 8771 N N . PHE D 1 356 ? 508.438 495.286 366.325 1.00 61.27 356 PHE A N 1
ATOM 8772 C CA . PHE D 1 356 ? 507.882 496.483 365.724 1.00 60.33 356 PHE A CA 1
ATOM 8773 C C . PHE D 1 356 ? 506.851 496.077 364.684 1.00 60.94 356 PHE A C 1
ATOM 8774 O O . PHE D 1 356 ? 507.082 495.158 363.894 1.00 65.63 356 PHE A O 1
ATOM 8782 N N . ILE D 1 357 ? 505.716 496.766 364.692 1.00 54.65 357 ILE A N 1
ATOM 8783 C CA . ILE D 1 357 ? 504.706 496.654 363.650 1.00 56.85 357 ILE A CA 1
ATOM 8784 C C . ILE D 1 357 ? 504.674 497.995 362.925 1.00 59.27 357 ILE A C 1
ATOM 8785 O O . ILE D 1 357 ? 504.633 499.056 363.563 1.00 60.40 357 ILE A O 1
ATOM 8790 N N . LYS D 1 358 ? 504.755 497.951 361.600 1.00 60.16 358 LYS A N 1
ATOM 8791 C CA . LYS D 1 358 ? 504.957 499.147 360.785 1.00 56.67 358 LYS A CA 1
ATOM 8792 C C . LYS D 1 358 ? 503.762 499.324 359.853 1.00 59.80 358 LYS A C 1
ATOM 8793 O O . LYS D 1 358 ? 503.743 498.798 358.739 1.00 64.35 358 LYS A O 1
ATOM 8799 N N . ILE D 1 359 ? 502.762 500.077 360.316 1.00 58.66 359 ILE A N 1
ATOM 8800 C CA . ILE D 1 359 ? 501.612 500.378 359.474 1.00 61.95 359 ILE A CA 1
ATOM 8801 C C . ILE D 1 359 ? 502.076 501.167 358.260 1.00 61.04 359 ILE A C 1
ATOM 8802 O O . ILE D 1 359 ? 502.770 502.183 358.386 1.00 61.38 359 ILE A O 1
ATOM 8807 N N . PHE D 1 360 ? 501.702 500.696 357.072 1.00 59.51 360 PHE A N 1
ATOM 8808 C CA . PHE D 1 360 ? 502.130 501.308 355.822 1.00 56.47 360 PHE A CA 1
ATOM 8809 C C . PHE D 1 360 ? 501.055 502.179 355.191 1.00 61.52 360 PHE A C 1
ATOM 8810 O O . PHE D 1 360 ? 501.361 503.270 354.702 1.00 62.01 360 PHE A O 1
ATOM 8818 N N . THR D 1 361 ? 499.804 501.706 355.176 1.00 64.72 361 THR A N 1
ATOM 8819 C CA . THR D 1 361 ? 498.607 502.507 354.870 1.00 67.00 361 THR A CA 1
ATOM 8820 C C . THR D 1 361 ? 498.811 503.473 353.700 1.00 64.36 361 THR A C 1
ATOM 8821 O O . THR D 1 361 ? 498.317 504.601 353.702 1.00 64.99 361 THR A O 1
ATOM 8825 N N . GLN D 1 362 ? 499.518 503.012 352.671 1.00 62.40 362 GLN A N 1
ATOM 8826 C CA . GLN D 1 362 ? 499.751 503.841 351.497 1.00 59.60 362 GLN A CA 1
ATOM 8827 C C . GLN D 1 362 ? 498.469 504.030 350.693 1.00 59.12 362 GLN A C 1
ATOM 8828 O O . GLN D 1 362 ? 497.649 503.117 350.558 1.00 63.56 362 GLN A O 1
ATOM 8834 N N . LYS D 1 363 ? 498.305 505.235 350.152 1.00 59.16 363 LYS A N 1
ATOM 8835 C CA . LYS D 1 363 ? 497.232 505.536 349.218 1.00 60.92 363 LYS A CA 1
ATOM 8836 C C . LYS D 1 363 ? 497.839 506.128 347.955 1.00 59.11 363 LYS A C 1
ATOM 8837 O O . LYS D 1 363 ? 498.991 506.565 347.945 1.00 60.30 363 LYS A O 1
ATOM 8843 N N . TYR D 1 364 ? 497.069 506.105 346.873 1.00 55.03 364 TYR A N 1
ATOM 8844 C CA . TYR D 1 364 ? 497.511 506.648 345.589 1.00 55.82 364 TYR A CA 1
ATOM 8845 C C . TYR D 1 364 ? 496.729 507.929 345.314 1.00 60.16 364 TYR A C 1
ATOM 8846 O O . TYR D 1 364 ? 495.578 507.898 344.875 1.00 65.00 364 TYR A O 1
ATOM 8855 N N . LEU D 1 365 ? 497.375 509.059 345.579 1.00 59.83 365 LEU A N 1
ATOM 8856 C CA . LEU D 1 365 ? 496.757 510.362 345.384 1.00 56.64 365 LEU A CA 1
ATOM 8857 C C . LEU D 1 365 ? 497.136 510.922 344.022 1.00 58.70 365 LEU A C 1
ATOM 8858 O O . LEU D 1 365 ? 498.296 510.839 343.611 1.00 62.63 365 LEU A O 1
ATOM 8863 N N . GLY D 1 366 ? 496.165 511.473 343.319 1.00 57.63 366 GLY A N 1
ATOM 8864 C CA . GLY D 1 366 ? 496.441 512.277 342.142 1.00 57.38 366 GLY A CA 1
ATOM 8865 C C . GLY D 1 366 ? 495.539 513.488 342.148 1.00 58.62 366 GLY A C 1
ATOM 8866 O O . GLY D 1 366 ? 494.474 513.477 342.759 1.00 60.94 366 GLY A O 1
ATOM 8867 N N . GLY D 1 367 ? 495.967 514.528 341.449 1.00 55.75 367 GLY A N 1
ATOM 8868 C CA . GLY D 1 367 ? 495.185 515.745 341.394 1.00 54.23 367 GLY A CA 1
ATOM 8869 C C . GLY D 1 367 ? 495.584 516.581 340.206 1.00 57.86 367 GLY A C 1
ATOM 8870 O O . GLY D 1 367 ? 496.758 516.629 339.825 1.00 60.82 367 GLY A O 1
ATOM 8871 N N . GLY D 1 368 ? 494.600 517.252 339.620 1.00 58.14 368 GLY A N 1
ATOM 8872 C CA . GLY D 1 368 ? 494.896 518.043 338.441 1.00 56.41 368 GLY A CA 1
ATOM 8873 C C . GLY D 1 368 ? 493.840 519.091 338.185 1.00 52.99 368 GLY A C 1
ATOM 8874 O O . GLY D 1 368 ? 492.687 518.975 338.614 1.00 56.52 368 GLY A O 1
ATOM 8875 N N . VAL D 1 369 ? 494.266 520.134 337.474 1.00 48.59 369 VAL A N 1
ATOM 8876 C CA . VAL D 1 369 ? 493.343 521.162 337.017 1.00 51.20 369 VAL A CA 1
ATOM 8877 C C . VAL D 1 369 ? 492.561 520.638 335.823 1.00 55.74 369 VAL A C 1
ATOM 8878 O O . VAL D 1 369 ? 493.138 520.152 334.842 1.00 58.11 369 VAL A O 1
ATOM 8882 N N . VAL D 1 370 ? 491.241 520.723 335.912 1.00 57.81 370 VAL A N 1
ATOM 8883 C CA . VAL D 1 370 ? 490.330 520.297 334.860 1.00 55.62 370 VAL A CA 1
ATOM 8884 C C . VAL D 1 370 ? 489.341 521.434 334.644 1.00 60.78 370 VAL A C 1
ATOM 8885 O O . VAL D 1 370 ? 488.840 522.010 335.614 1.00 61.52 370 VAL A O 1
ATOM 8889 N N . ASP D 1 371 ? 489.068 521.773 333.381 1.00 60.86 371 ASP A N 1
ATOM 8890 C CA . ASP D 1 371 ? 488.455 523.068 333.081 1.00 58.87 371 ASP A CA 1
ATOM 8891 C C . ASP D 1 371 ? 489.277 524.193 333.690 1.00 57.89 371 ASP A C 1
ATOM 8892 O O . ASP D 1 371 ? 488.855 524.802 334.678 1.00 58.19 371 ASP A O 1
ATOM 8897 N N . SER D 1 372 ? 490.473 524.450 333.145 1.00 61.36 372 SER A N 1
ATOM 8898 C CA . SER D 1 372 ? 491.287 525.562 333.630 1.00 60.70 372 SER A CA 1
ATOM 8899 C C . SER D 1 372 ? 490.510 526.872 333.666 1.00 61.03 372 SER A C 1
ATOM 8900 O O . SER D 1 372 ? 490.910 527.795 334.374 1.00 61.24 372 SER A O 1
ATOM 8903 N N . ASN D 1 373 ? 489.405 526.973 332.934 1.00 63.30 373 ASN A N 1
ATOM 8904 C CA . ASN D 1 373 ? 488.535 528.141 333.001 1.00 63.88 373 ASN A CA 1
ATOM 8905 C C . ASN D 1 373 ? 487.609 528.118 334.210 1.00 63.40 373 ASN A C 1
ATOM 8906 O O . ASN D 1 373 ? 486.939 529.121 334.475 1.00 65.90 373 ASN A O 1
ATOM 8911 N N . ALA D 1 374 ? 487.549 527.007 334.949 1.00 61.22 374 ALA A N 1
ATOM 8912 C CA . ALA D 1 374 ? 486.653 526.886 336.091 1.00 58.71 374 ALA A CA 1
ATOM 8913 C C . ALA D 1 374 ? 487.299 527.285 337.410 1.00 54.64 374 ALA A C 1
ATOM 8914 O O . ALA D 1 374 ? 486.621 527.270 338.439 1.00 54.05 374 ALA A O 1
ATOM 8916 N N . ILE D 1 375 ? 488.587 527.620 337.414 1.00 56.08 375 ILE A N 1
ATOM 8917 C CA . ILE D 1 375 ? 489.276 528.107 338.602 1.00 52.07 375 ILE A CA 1
ATOM 8918 C C . ILE D 1 375 ? 489.969 529.416 338.254 1.00 55.85 375 ILE A C 1
ATOM 8919 O O . ILE D 1 375 ? 490.559 529.547 337.176 1.00 61.51 375 ILE A O 1
ATOM 8924 N N . LYS D 1 376 ? 489.889 530.386 339.161 1.00 50.25 376 LYS A N 1
ATOM 8925 C CA . LYS D 1 376 ? 490.531 531.678 338.994 1.00 50.54 376 LYS A CA 1
ATOM 8926 C C . LYS D 1 376 ? 491.401 531.949 340.214 1.00 52.57 376 LYS A C 1
ATOM 8927 O O . LYS D 1 376 ? 490.990 531.687 341.350 1.00 55.81 376 LYS A O 1
ATOM 8933 N N . ILE D 1 377 ? 492.603 532.467 339.971 1.00 53.86 377 ILE A N 1
ATOM 8934 C CA . ILE D 1 377 ? 493.582 532.753 341.011 1.00 53.09 377 ILE A CA 1
ATOM 8935 C C . ILE D 1 377 ? 493.731 534.262 341.144 1.00 55.28 377 ILE A C 1
ATOM 8936 O O . ILE D 1 377 ? 493.671 535.009 340.160 1.00 58.05 377 ILE A O 1
ATOM 8941 N N . LEU D 1 378 ? 493.939 534.712 342.378 1.00 53.03 378 LEU A N 1
ATOM 8942 C CA . LEU D 1 378 ? 494.079 536.133 342.688 1.00 54.39 378 LEU A CA 1
ATOM 8943 C C . LEU D 1 378 ? 495.329 536.288 343.547 1.00 59.35 378 LEU A C 1
ATOM 8944 O O . LEU D 1 378 ? 495.346 535.865 344.710 1.00 66.94 378 LEU A O 1
ATOM 8949 N N . GLU D 1 379 ? 496.379 536.863 342.965 1.00 61.55 379 GLU A N 1
ATOM 8950 C CA . GLU D 1 379 ? 497.587 537.144 343.724 1.00 64.86 379 GLU A CA 1
ATOM 8951 C C . GLU D 1 379 ? 497.540 538.564 344.265 1.00 68.53 379 GLU A C 1
ATOM 8952 O O . GLU D 1 379 ? 497.186 539.505 343.552 1.00 72.33 379 GLU A O 1
ATOM 8958 N N . LEU D 1 380 ? 497.897 538.712 345.536 1.00 71.76 380 LEU A N 1
ATOM 8959 C CA . LEU D 1 380 ? 497.884 540.016 346.159 1.00 74.45 380 LEU A CA 1
ATOM 8960 C C . LEU D 1 380 ? 499.258 540.337 346.734 1.00 78.79 380 LEU A C 1
ATOM 8961 O O . LEU D 1 380 ? 499.905 539.462 347.322 1.00 82.52 380 LEU A O 1
ATOM 8966 N N . PRO D 1 381 ? 499.734 541.571 346.567 1.00 80.79 381 PRO A N 1
ATOM 8967 C CA . PRO D 1 381 ? 501.081 541.914 347.039 1.00 89.81 381 PRO A CA 1
ATOM 8968 C C . PRO D 1 381 ? 501.209 541.751 348.546 1.00 89.57 381 PRO A C 1
ATOM 8969 O O . PRO D 1 381 ? 500.261 541.972 349.303 1.00 86.65 381 PRO A O 1
ATOM 8973 N N . GLN D 1 382 ? 502.406 541.363 348.976 1.00 93.15 382 GLN A N 1
ATOM 8974 C CA . GLN D 1 382 ? 502.677 541.142 350.390 1.00 96.60 382 GLN A CA 1
ATOM 8975 C C . GLN D 1 382 ? 502.821 542.483 351.100 1.00 103.91 382 GLN A C 1
ATOM 8976 O O . GLN D 1 382 ? 503.583 543.350 350.660 1.00 104.66 382 GLN A O 1
ATOM 8982 N N . ASP D 1 383 ? 502.085 542.653 352.195 1.00 106.71 383 ASP A N 1
ATOM 8983 C CA . ASP D 1 383 ? 502.102 543.904 352.950 1.00 110.34 383 ASP A CA 1
ATOM 8984 C C . ASP D 1 383 ? 503.375 544.018 353.785 1.00 111.23 383 ASP A C 1
ATOM 8985 O O . ASP D 1 383 ? 503.699 543.127 354.570 1.00 107.66 383 ASP A O 1
#

InterPro domains:
  IPR024455 Phage capsid [TIGR01554] (8-379)
  IPR054612 Phage capsid-like, C-terminal [PF05065] (100-379)

Secondary structure (DSSP, 8-state):
--SSSTTTTSS------SS---TT----HHHHHSEE--BSSSEEEEEEEEE--------TTS--PPPPPPEEEEEEEE-EEE----EEEHHHHHS-SS-HHHHHHHHHHHHHHHHHHHHTTT---TTS---TTTS-EE---TTTSPTT-EEEE---HHHHTTSSHHHHHHHHHS-HHHHTT-EEEE-HHHHHHHHT-B-SS--BSS-----SSSPPBSSSSBB---TTSPTTEEEEE-HHHHEEEEEBTT-SB-----SSBTTEEE---BEEEEEEE-SGGGEEEEE----/--SSIIIIITT---EE-SSPBPP---TTHHHHHSEEEEESSSEEEEEEEEE--------TT---PPPPPPEEEEEEEE-EE--B--EEEHHHHHH-SS-HHHHHHHHHHHHHHHHHHHHHHS---SSS---TTTS-EES--TTTS-SSSEEEE-----HHHHHHHHHS-HHHHHH-EEEE-HHHHHHHHT-B-GGG-BSSSSSSTT-S-SEETTEEEEE-TTS-TTEEEEE-HHHH-EEEEESS--EEEEE-SSSTTEEEEEEE-EEEEE--SGGGEEEEE----/--SSGGGTTTS-------S-B-------HHHHHSEEEEESSSEEEEEEEEE--------TTSPPP-PPPPEEEEEEEE-EEEEE--EEEHHHHHH-SS-HHHHHHHHHHHHHHHHHHHHHHH--STTS---TTTS-EESS-TTTS-TTSEEEE-----HHHHHHHHHS-HHHHHT-EEEE-HHHHHHHHH-B-TTSSBSSSS-TTT-S-SBSSSSBEEE-TTS-TTEEEEE-HHHH-EEEEEEEEEEEEEE-SSSTTEEEEEEEEEEEEE-SSGGGEEEEE----/--SSIIIIISS-------SPPPPP--TTHHHHHSEEEEESSSEEEEEEE------B---SSS--PPPPPPPEEEEEEE-EEEEE--EEEHHHHHH-SS-HHHHHHHHHHHHHHHHHHHHHHH-B-SSS-B-TTTS-EESS-TTTS-SSPEEEE-----HHHHHHHHHS-HHHHHT-EEEE-HHHHHHHHT-B-TTSSBSSSS-SSS---SEETTEEEEE-TTS-TTEEEEE-HHHH-EEEEESS-EEEEEE-SSSTTEEEEEEEEEEEEE-SSGGGEEEEE----

Sequence (1146 aa):
STGVPADGGYTVIPELNTEIMRMLTDESTMRRICTVKKISSNEFKQLVSAGGATVNHGEEGKTREQTSTPQINEVSIKLYPVYAYPRTTQEIVDFSDVDILSWLTGEIGDTFTETEESDLVVGDGDKKAKGFLSVPRAEKNDKERDFGTLQVIKPSSADPLIDLKFALRKKYRKNAVWVVNSTTAAKLQKVKNANGDYIWRDRLQAGDPDTLLGLPVEYLEFMPDNVIALGDFKRGYYIVDHETGVRTRPDNLTEPGFIKIFTQKYLGGGVVDSNAIKILELPQDSTGVPADGGYTVIPELNTEIMRMLTDESTMRRICTVKKISSNEFKQLVSAGGATVNHGEEGKTREQTSTPQINEVSIKLYPVYAYPRTTQEIVDFSDVDILSWLTGEIGDTFTETEESDLVVGDGDKKAKGFLSVPRAEKNDKERDFGTLQVIKPSSADPLIDLKFALRKKYRKNAVWVVNSTTAAKLQKVKNANGDYIWRDRLQAGDPDTLLGLPVEYLEFMPDNVIALGDFKRGYYIVDHETGVRTRPDNLTEPGFIKIFTQKYLGGGVVDSNAIKILELPQDSTGVPADGGYTVIPELNTEIMRMLTDESTMRRICTVKKISSNEFKQLVSAGGATVNHGEEGKTREQTSTPQINEVSIKLYPVYAYPRTTQEIVDFSDVDILSWLTGEIGDTFTETEESDLVVGDGDKKAKGFLSVPRAEKNDKERDFGTLQVIKPSSADPLIDLKFALRKKYRKNAVWVVNSTTAAKLQKVKNANGDYIWRDRLQAGDPDTLLGLPVEYLEFMPDNVIALGDFKRGYYIVDHETGVRTRPDNLTEPGFIKIFTQKYLGGGVVDSNAIKILELPQDSTGVPADGGYTVIPELNTEIMRMLTDESTMRRICTVKKISSNEFKQLVSAGGATVNHGEEGKTREQTSTPQINEVSIKLYPVYAYPRTTQEIVDFSDVDILSWLTGEIGDTFTETEESDLVVGDGDKKAKGFLSVPRAEKNDKERDFGTLQVIKPSESLAWTSADPLIDLKFALRKKYRKNAVWVVNSTTAAKLQKVKNANGDYIWRDRLQAGDPDTLLGLPVEYLEFMPDNVIALGDFKRGYYIVDHETGVRTRPDNLTEPGFIKIFTQKYLGGGVVDSNAIKILELPQD

Nearest PDB structures (foldseek):
  6tsu-assembly1_U4  TM=9.047E-01  e=5.721E-27  Rhodobacter capsulatus DE442
  6tb9-assembly1_C5  TM=8.717E-01  e=1.445E-24  Rhodobacter capsulatus
  8eci-assembly1_C  TM=6.611E-01  e=1.857E-11  Arthrobacter phage Bridgette
  8edu-assembly1_G  TM=6.611E-01  e=2.779E-10  Mycobacterium phage Muddy
  8edu-assembly1_A  TM=6.262E-01  e=5.820E-11  Mycobacterium phage Muddy

Foldseek 3Di:
DDCPCPPCVVVDDDDDDQADDDDDAAPLFDPVQAPEAAAADFWDKDKDWLAQFDDDDADVPGDDDDTDDID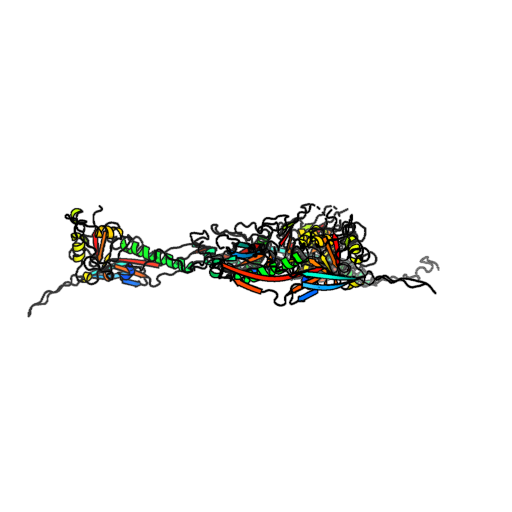IDIWTWGWAKPKAWDWAFVCCCVVGPSNVVVVVVVNVVRVVSLVLLLQQDPNLPPRTAHHLPNFAEDCDASVPDGQRYAHEAEDPQCVVVVVQLVSAPPVWNVQKEKEEAPLRQVVQQQPADVVGAGDQDRHVPRPRDQDDVNHGYGYRNSHDNQKIKMFRNNQFKYKYWYNVAWDWDFPCDPDDSITTTIIITTITMGGHRSSGMHMYGHNPD/DDCPCVVCVVVDDPPPPQADDDDPADPLCVCVQAPEAAAADQWDKDKDWLAQFDDDPDDPPDDDDDTDDTDMDIWTWGWAKDKDWDWAFVCCCVVRPNNVVVVVVVVVVRVVSLVLLLCLQCNCPPRTAHHLVNFAEDCDASNPDDQSYAHEDEDPQPPVVVVQLVSADPVWNVQKEKEAEPLRLVVQQCRADPVGAGDQDPHPPPPRDQDRPNHGYDYRHNHDNQKIKMFSNNQFKYKYWYNCAKDWDFPCDPPPSITTIMIMTTITMTTHRSSGMYMYGGDPD/DDCPCVVCVVVPDDPPPLADDDDDAQPLVVCVQAPEAAAADQWDKDKDWLDFPDDDPDDDPDDDDDGDDIDIDIWIWGWAKDKDWDKAFVCCCVPRPHNVVVVVVVVVVRVVSVVQLLCQACNCDPRTAHHLPNFAEDCDASVPDDFRYAHEAEDPVCVVVVVQLVSADPVWNVQKEKEEAPLVLVVQQCCADPVGAGDQDHHPVDDHDQAGVPHGYGYRNSHDNFKMKMFNNNQFKYKYWYPVAKDWDQPDDDPDSIGTIMIMTTITMGGHRSSGMYMYGYPPD/DLVDCVVCVVVDDDDDDLADDQPLDDDQPLPVLAPEAAAADQKDWDKAWLFQFDADPDDDPDDGDDTDDTGIDTWIWGWAKDKDWDWAFVVDCVVDSNRCVVVVLSNVVSVVSLVCLQCLAVNLPPRAAHHLPNFAEDQDASVPDDPSHAHEAEDAQQCQLAECVLVVCQQVSADPVKNVQKEKEAAPQQVVSQQCRHHPVGDGHCNVPDDPPDADDDPPHHYDYRHNHDHQKMKMFSNRQFKYWYWHNVAFDWDQCCPPDHSITITIRMTIIIMGTGPSSGMHMYGHDDD

Solvent-accessible surface area: 53858 Å² total; per-residue (Å²): 36,41,25,84,75,74,55,6,11,156,10,30,52,34,62,19,40,61,115,2,20,88,37,57,22,6,81,32,4,0,73,100,11,2,26,70,78,133,25,89,55,72,56,36,102,57,112,20,105,42,34,51,55,75,128,75,174,31,118,174,88,80,105,172,94,173,52,58,94,82,111,120,42,96,21,63,4,71,9,26,4,4,4,1,42,1,98,13,18,53,77,8,25,95,127,9,80,11,81,7,47,66,15,3,59,26,5,5,32,32,11,6,36,44,20,1,2,36,7,0,0,71,5,81,17,106,90,41,3,84,0,0,8,42,10,85,66,26,104,107,68,27,194,131,12,102,34,39,22,0,21,3,34,103,38,162,115,25,87,15,3,86,81,0,35,117,17,1,143,149,175,18,43,168,99,3,21,0,0,0,12,11,71,0,0,7,65,6,0,57,20,78,77,90,78,23,45,11,89,37,0,110,83,1,38,66,4,46,26,107,58,9,56,59,16,71,13,37,17,2,37,56,6,50,84,25,12,0,0,0,0,11,1,125,126,0,0,26,0,0,21,46,87,77,16,84,81,64,122,78,43,72,142,96,62,103,38,53,10,14,4,26,6,12,16,64,1,0,5,8,16,2,14,0,36,0,0,0,0,0,57,24,76,117,152,135,85,62,82,70,92,68,27,17,168,109,59,121,37,66,78,54,58,128,16,20,74,17,64,14,24,80,10,5,1,69,121,12,0,24,67,60,144,3,38,2,22,24,5,41,4,0,1,1,42,14,53,8,66,10,49,54,36,62,59,59,129,116,59,104,89,3,59,38,6,66,2,36,35,16,65,2,75,1,31,2,6,0,0,21,1,91,17,40,47,101,90,34,94,151,31,117,37,90,18,34,63,22,5,50,22,2,4,30,33,12,6,34,30,20,0,2,33,3,0,0,58,3,82,20,113,49,27,3,87,0,0,6,40,12,83,67,23,114,119,68,33,183,117,17,101,39,37,23,0,18,1,35,101,38,155,108,7,31,14,1,0,42,0,6,13,16,2,42,58,58,0,11,166,91,2,28,0,0,0,10,22,76,0,0,4,33,2,0,49,23,75,15,77,34,8,34,5,8,0,0,65,42,0,48,69,3,43,13,111,30,0,0,32,12,72,10,39,25,0,64,59,8,40,93,18,15,0,0,0,0,7,2,104,33,0,0,22,0,0,16,8,101,51,20,82,58,63,36,64,1,65,125,48,67,102,43,58,11,17,4,0,8,0,21,1,2,0,4,7,12,0,0,1,20,0,0,0,0,0,34,7,56,131,153,137,84,77,77,72,86,66,28,17,164,111,112,144,101,176,138,128,38,137,71,172,106,165,174,62,61,134,32,8,0,65,108,13,0,27,64,58,114,8,62,12,62,12,4,48,4,32,0,1,44,2,40,1,63,16,34,70,0,60,24,66,67,78,18,86,119,3,64,51,11,114,63,35,91,14,61,3,74,13,49,66,24,135,19,100,35,146,21,46,56,86,82,34,93,150,32,120,30,91,20,43,70,76,21,69,19,48,20,33,22,54,15,45,78,61,3,4,35,12,0,0,57,5,72,4,105,149,76,2,85,0,0,8,41,11,85,68,22,109,87,68,26,116,114,19,94,49,37,18,0,18,4,32,100,40,146,97,1,34,20,2,0,41,0,7,11,18,1,19,80,72,0,10,172,90,1,30,0,0,0,8,55,67,0,9,48,46,2,33,126,18,98,11,88,100,35,69,56,1,0,21,70,157,143,181,42,54,92,12,125,37,0,0,26,16,64,13,38,71,0,74,49,6,56,86,31,8,0,0,0,0,7,2,106,39,0,0,21,0,0,14,44,102,52,15,78,88,66,147,76,36,93,151,83,56,113,35,62,14,23,9,41,8,20,15,66,2,0,5,9,12,0,0,1,15,0,0,0,0,0,61,19,49,153,152,63,54,68,72,73,21,40,4,15,69,0,42,61,103,154,53,105,81,141,54,173,86,170,97,68,94,101,9,14,0,52,107,14,0,25,55,88,136,49,78,48,100,57,24,132,48,111,10,75,62,27,51,68,74,107,66,148,46,96,184,82,77,116,167,122,170,55,58,111,67,118,102,36,104,14,48,6,76,5,32,68,22,129,23,93,36,98,1,0,5,6,2,26,16,1,25,41,1,77,2,61,63,52,12,42,18,33,17,22,11,50,3,29,53,44,0,16,29,19,0,0,56,6,100,23,112,146,66,1,87,0,0,10,35,9,77,67,19,110,95,94,23,162,119,15,102,49,26,21,0,18,1,20,109,25,67,93,80,61,0,22,50,25,13,67,0,0,70,73,0,41,119,16,1,67,157,137,11,63,181,85,6,11,0,0,0,9,50,81,0,14,43,56,4,69,122,2,95,42,105,137,36,74,102,47,34,130,116,213,69,136,113,74,62,100,54,42,15,41,69,16,55,10,41,65,0,103,77,7,53,83,17,14,0,0,0,0,9,1,95,134,0,0,28,0,0,14,37,106,77,12,72,70,67,134,64,42,22,55,49,40,3,0,10,10,21,4,49,1,20,13,68,0,0,4,6,11,5,20,0,30,0,0,0,0,0,48,5,40,131,134